Protein AF-0000000082295782 (afdb_homodimer)

Radius of gyration: 40.1 Å; Cα contacts (8 Å, |Δi|>4): 1514; chains: 2; bounding box: 96×143×100 Å

Nearest PDB structures (foldseek):
  4s3r-assembly1_A  TM=4.897E-01  e=2.626E+00  Escherichia coli K-12
  4s3p-assembly1_A  TM=4.923E-01  e=3.131E+00  Escherichia coli K-12
  4s3q-assembly3_C  TM=4.879E-01  e=3.733E+00  Escherichia coli K-12
  4s3r-assembly1_A  TM=4.902E-01  e=1.799E+00  Escherichia coli K-12
  4s3p-assembly1_A  TM=4.925E-01  e=2.552E+00  Escherichia coli K-12

Solvent-accessible surface area (backbone atoms only — not comparable to full-atom values): 52740 Å² total; per-residue (Å²): 124,74,78,68,57,62,66,62,57,57,64,55,46,53,59,52,50,59,63,52,52,60,60,57,61,63,62,61,68,67,61,72,77,64,66,89,62,81,69,81,80,72,87,70,80,73,87,67,82,68,77,83,81,80,67,80,74,74,78,71,78,79,86,84,76,91,74,81,82,59,70,74,50,49,59,54,44,51,56,48,46,50,52,50,48,51,52,50,50,48,52,49,51,50,50,51,48,49,49,50,50,50,47,50,50,48,50,51,51,49,49,47,25,49,51,48,41,52,52,50,45,54,53,48,47,50,39,45,49,41,38,33,8,48,40,45,24,52,30,50,27,40,49,43,45,51,51,47,53,48,45,49,49,33,48,74,67,68,48,54,81,55,65,69,80,64,79,65,36,32,64,53,43,51,46,41,27,35,62,41,54,37,66,31,43,33,41,25,31,27,38,63,46,65,69,57,42,50,46,40,49,71,44,50,47,70,75,45,48,69,45,35,41,53,17,43,54,47,46,59,66,35,85,77,55,54,30,66,58,80,67,73,80,71,69,88,63,90,71,48,61,53,67,53,65,90,78,58,69,64,65,61,33,36,27,30,47,52,40,42,23,26,64,57,70,53,65,74,97,43,71,53,36,36,28,37,46,46,71,34,86,67,48,12,64,39,49,51,47,18,60,68,62,55,22,24,27,48,35,58,60,53,52,50,72,43,88,90,38,86,62,26,59,58,50,20,50,52,45,30,54,55,34,46,43,54,30,34,93,87,47,70,40,76,52,58,30,31,36,41,32,38,55,38,41,28,27,63,90,40,71,72,40,63,50,70,55,83,54,59,50,90,49,34,43,64,41,30,32,41,37,34,28,32,47,62,65,68,42,50,58,63,46,41,58,82,88,45,46,31,38,30,38,31,41,35,33,73,76,75,45,38,29,21,34,37,36,45,13,54,43,68,41,82,74,44,78,34,79,74,70,56,72,89,37,59,88,69,46,45,75,46,46,52,61,55,28,44,70,57,30,83,85,64,61,44,41,72,53,56,56,61,44,67,82,52,52,36,44,34,41,32,37,30,65,33,71,63,32,48,55,73,45,43,78,81,69,78,78,66,80,118,124,74,80,65,59,61,64,59,57,56,64,53,45,55,57,48,48,60,59,50,54,57,53,56,60,55,59,61,65,63,62,67,75,63,64,77,85,75,77,70,75,82,75,86,79,89,74,88,68,86,84,81,87,88,74,87,70,87,70,85,88,82,86,88,80,90,75,78,82,61,69,74,51,50,61,55,45,53,54,47,48,50,52,49,50,50,52,49,50,49,50,48,52,50,48,52,48,48,49,50,49,50,48,52,48,48,51,51,50,50,50,49,25,48,51,49,41,52,51,52,47,55,54,49,46,52,37,44,51,39,39,33,8,49,40,46,25,53,29,50,26,40,50,42,45,52,50,47,53,48,47,49,49,34,54,74,66,67,47,54,81,55,66,67,77,64,79,67,36,30,63,55,43,51,45,38,27,36,64,41,54,38,65,31,42,34,42,25,31,31,35,59,43,66,69,57,42,49,45,39,50,70,44,50,46,71,73,46,49,69,44,34,41,54,17,42,55,47,46,58,67,36,87,77,54,55,28,63,60,81,66,73,80,72,69,87,62,91,72,47,60,51,70,51,72,89,79,56,74,62,58,68,29,36,25,33,46,55,42,40,23,27,63,55,68,56,62,71,98,47,66,57,34,38,28,42,45,47,72,33,86,66,47,11,64,38,50,50,46,19,59,65,61,52,21,24,28,48,35,58,60,53,53,50,71,42,88,91,38,86,63,25,59,58,50,20,49,53,45,31,53,54,35,45,44,55,31,32,92,85,46,70,38,76,54,58,29,32,35,42,32,37,54,39,35,24,30,63,89,40,72,76,39,66,46,72,54,82,52,59,49,93,49,36,42,62,41,29,32,41,37,35,28,32,47,62,64,67,42,48,60,62,44,41,57,82,88,46,46,32,37,30,40,32,42,35,32,75,77,76,47,38,28,22,34,38,36,46,13,54,44,68,42,82,73,44,78,34,79,74,70,58,73,91,38,59,86,69,46,46,75,47,47,52,60,54,28,45,70,53,42,79,83,63,61,43,40,76,54,53,56,63,43,69,82,54,52,36,43,34,40,34,37,31,63,34,69,64,31,46,55,75,44,40,78,81,69,77,78,66,80,120

Foldseek 3Di:
DPVVPPVVVVVVVVVVVVVVVVVVVVVPPVPDVPDDPPPDDDCPDDDPPPDDDDDPPPDPDDDDDDDDPPDVVVVVVVVVVVVVVVVVVVVVVVVVVVVVVLVVCCVVLQVVLVVVLQVVQVVLVVLQLLLLLVLLLFLLLLVLVLLVQQLVQCLVVVPAPPLGDDPPLLVSQLVSCLRSVFLKKFKWFADADDVVVCCCQPPSLVVQVQLLQVLLVCQLVRPSFQFANPDDGDDDDPGLDAPPDPPPDRRGFTFTRLSNMPNNDAQPPDRNRGHRCLPPPQCNVQVVCCQQQVFKEKTFFQQDADPVDPCSPVRNVSQLVVQRRRHHPPDDSNAGKMKIKHFFKAFQVHRSDTDQADDDSVGIGGGMIIITMDGPVSSRAQRAAAPQFFKKKWKAWPVGWIFIWTDHHRDIGTPGTDDDADVVFVVSKDKDWSQVSNPPHPPDRSHRGGGYDCPPRTMMMMMTGHPVSSCVSRPPDSPPPD/DPVVPPVVVVVVVVVVVVVVVVVVVVVVVPPDVPDDDDPPPDDDDDDDDDDDDDDDPPDDDDDDDDPDDPPVVVVVVVVVVVVVVVVVVVVVVVVVVVVVVLVVVVVVLQVVLVVVLQVVQVVLVVLQLLLLLVLVLFLLLLVLVLLVQQQVQCLVVVPAPPLGDDPPLLVSQLVSCLRSVFLKKFKWFWDADDVVVCCCQPPSLVVQVQLLQVLLVCQLVRPSFQFANPDDGDDPPVHLDAPDDPPPDRGTFTFTRLSNMPNNDALPPDRRRGHRCLPPPQCNVQVVCCQQAVFWEKTFFFQDADPVDPCSPVRNVSQLVVQRRRHHPPDDSNAGKMKTKHFWKAFPVHRSRTDQADDDSVGIGGGMIIITMDGPVSSRAQRAAAPQFFKKKWKAWPVGWIFIWTDHHRDIGTPGTDDDADVVFVVSKDKDWSQVSNCPHPVDRSHRGGGYDCPPRTMMMMMTGHPVSSCVSRPPDSPPPD

Structure (mmCIF, N/CA/C/O backbone):
data_AF-0000000082295782-model_v1
#
loop_
_entity.id
_entity.type
_entity.pdbx_description
1 polymer 'Uncharacterized protein'
#
loop_
_atom_site.group_PDB
_atom_site.id
_atom_site.type_symbol
_atom_site.label_atom_id
_atom_site.label_alt_id
_atom_site.label_comp_id
_atom_site.label_asym_id
_atom_site.label_entity_id
_atom_site.label_seq_id
_atom_site.pdbx_PDB_ins_code
_atom_site.Cartn_x
_atom_site.Cartn_y
_atom_site.Cartn_z
_atom_site.occupancy
_atom_site.B_iso_or_equiv
_atom_site.auth_seq_id
_atom_site.auth_comp_id
_atom_site.auth_asym_id
_atom_site.auth_atom_id
_atom_site.pdbx_PDB_model_num
ATOM 1 N N . MET A 1 1 ? 48.438 -22.516 -25.172 1 24 1 MET A N 1
ATOM 2 C CA . MET A 1 1 ? 48.938 -21.641 -24.125 1 24 1 MET A CA 1
ATOM 3 C C . MET A 1 1 ? 49.219 -20.234 -24.688 1 24 1 MET A C 1
ATOM 5 O O . MET A 1 1 ? 48.875 -19.234 -24.031 1 24 1 MET A O 1
ATOM 9 N N . ALA A 1 2 ? 50.062 -20.156 -25.828 1 27.47 2 ALA A N 1
ATOM 10 C CA . ALA A 1 2 ? 50.75 -18.969 -26.312 1 27.47 2 ALA A CA 1
ATOM 11 C C . ALA A 1 2 ? 49.812 -18.062 -27.078 1 27.47 2 ALA A C 1
ATOM 13 O O . ALA A 1 2 ? 49.906 -16.828 -26.984 1 27.47 2 ALA A O 1
ATOM 14 N N . LEU A 1 3 ? 49.062 -18.703 -28.016 1 30.11 3 LEU A N 1
ATOM 15 C CA . LEU A 1 3 ? 48.281 -17.875 -28.938 1 30.11 3 LEU A CA 1
ATOM 16 C C . LEU A 1 3 ? 47.062 -17.25 -28.234 1 30.11 3 LEU A C 1
ATOM 18 O O . LEU A 1 3 ? 46.312 -16.5 -28.859 1 30.11 3 LEU A O 1
ATOM 22 N N . GLN A 1 4 ? 46.719 -17.906 -27.062 1 26.58 4 GLN A N 1
ATOM 23 C CA . GLN A 1 4 ? 45.531 -17.531 -26.281 1 26.58 4 GLN A CA 1
ATOM 24 C C . GLN A 1 4 ? 45.75 -16.156 -25.625 1 26.58 4 GLN A C 1
ATOM 26 O O . GLN A 1 4 ? 44.812 -15.602 -25.047 1 26.58 4 GLN A O 1
ATOM 31 N N . ASN A 1 5 ? 47.031 -15.703 -25.578 1 29.39 5 ASN A N 1
ATOM 32 C CA . ASN A 1 5 ? 47.406 -14.461 -24.891 1 29.39 5 ASN A CA 1
ATOM 33 C C . ASN A 1 5 ? 46.938 -13.234 -25.672 1 29.39 5 ASN A C 1
ATOM 35 O O . ASN A 1 5 ? 46.844 -12.133 -25.109 1 29.39 5 ASN A O 1
ATOM 39 N N . GLN A 1 6 ? 47.031 -13.266 -27.031 1 29.08 6 GLN A N 1
ATOM 40 C CA . GLN A 1 6 ? 46.969 -12.031 -27.797 1 29.08 6 GLN A CA 1
ATOM 41 C C . GLN A 1 6 ? 45.531 -11.508 -27.875 1 29.08 6 GLN A C 1
ATOM 43 O O . GLN A 1 6 ? 45.312 -10.305 -28.047 1 29.08 6 GLN A O 1
ATOM 48 N N . GLU A 1 7 ? 44.562 -12.484 -28.031 1 29.3 7 GLU A N 1
ATOM 49 C CA . GLU A 1 7 ? 43.219 -12.023 -28.312 1 29.3 7 GLU A CA 1
ATOM 50 C C . GLU A 1 7 ? 42.594 -11.406 -27.062 1 29.3 7 GLU A C 1
ATOM 52 O O . GLU A 1 7 ? 41.531 -10.758 -27.156 1 29.3 7 GLU A O 1
ATOM 57 N N . ASN A 1 8 ? 43.031 -11.773 -25.828 1 30.12 8 ASN A N 1
ATOM 58 C CA . ASN A 1 8 ? 42.5 -11.195 -24.594 1 30.12 8 ASN A CA 1
ATOM 59 C C . ASN A 1 8 ? 42.812 -9.703 -24.5 1 30.12 8 ASN A C 1
ATOM 61 O O . ASN A 1 8 ? 42.312 -9.016 -23.609 1 30.12 8 ASN A O 1
ATOM 65 N N . GLU A 1 9 ? 43.875 -9.211 -25.172 1 29.61 9 GLU A N 1
ATOM 66 C CA . GLU A 1 9 ? 44.281 -7.809 -25.062 1 29.61 9 GLU A CA 1
ATOM 67 C C . GLU A 1 9 ? 43.312 -6.898 -25.797 1 29.61 9 GLU A C 1
ATOM 69 O O . GLU A 1 9 ? 43.219 -5.707 -25.5 1 29.61 9 GLU A O 1
ATOM 74 N N . LYS A 1 10 ? 42.781 -7.422 -26.953 1 34.72 10 LYS A N 1
ATOM 75 C CA . LYS A 1 10 ? 42 -6.508 -27.766 1 34.72 10 LYS A CA 1
ATOM 76 C C . LYS A 1 10 ? 40.656 -6.199 -27.109 1 34.72 10 LYS A C 1
ATOM 78 O O . LYS A 1 10 ? 40.125 -5.102 -27.266 1 34.72 10 LYS A O 1
ATOM 83 N N . ASN A 1 11 ? 40.094 -7.23 -26.516 1 29.11 11 ASN A N 1
ATOM 84 C CA . ASN A 1 11 ? 38.75 -7.039 -25.969 1 29.11 11 ASN A CA 1
ATOM 85 C C . ASN A 1 11 ? 38.781 -6.16 -24.719 1 29.11 11 ASN A C 1
ATOM 87 O O . ASN A 1 11 ? 37.75 -5.637 -24.297 1 29.11 11 ASN A O 1
ATOM 91 N N . ASP A 1 12 ? 39.906 -6.129 -23.984 1 30.45 12 ASP A N 1
ATOM 92 C CA . ASP A 1 12 ? 40.062 -5.148 -22.906 1 30.45 12 ASP A CA 1
ATOM 93 C C . ASP A 1 12 ? 40.062 -3.725 -23.469 1 30.45 12 ASP A C 1
ATOM 95 O O . ASP A 1 12 ? 39.531 -2.807 -22.828 1 30.45 12 ASP A O 1
ATOM 99 N N . SER A 1 13 ? 40.531 -3.504 -24.688 1 31.98 13 SER A N 1
ATOM 100 C CA . SER A 1 13 ? 40.688 -2.162 -25.234 1 31.98 13 SER A CA 1
ATOM 101 C C . SER A 1 13 ? 39.344 -1.554 -25.609 1 31.98 13 SER A C 1
ATOM 103 O O . SER A 1 13 ? 39.156 -0.336 -25.531 1 31.98 13 SER A O 1
ATOM 105 N N . ALA A 1 14 ? 38.5 -2.4 -26.109 1 30.72 14 ALA A N 1
ATOM 106 C CA . ALA A 1 14 ? 37.281 -1.793 -26.609 1 30.72 14 ALA A CA 1
ATOM 107 C C . ALA A 1 14 ? 36.406 -1.282 -25.469 1 30.72 14 ALA A C 1
ATOM 109 O O . ALA A 1 14 ? 35.719 -0.272 -25.609 1 30.72 14 ALA A O 1
ATOM 110 N N . ILE A 1 15 ? 36.375 -1.991 -24.406 1 30.5 15 ILE A N 1
ATOM 111 C CA . ILE A 1 15 ? 35.594 -1.52 -23.266 1 30.5 15 ILE A CA 1
ATOM 112 C C . ILE A 1 15 ? 36.25 -0.268 -22.688 1 30.5 15 ILE A C 1
ATOM 114 O O . ILE A 1 15 ? 35.562 0.691 -22.344 1 30.5 15 ILE A O 1
ATOM 118 N N . LEU A 1 16 ? 37.625 -0.17 -22.703 1 30.72 16 LEU A N 1
ATOM 119 C CA . LEU A 1 16 ? 38.312 1.038 -22.234 1 30.72 16 LEU A CA 1
ATOM 120 C C . LEU A 1 16 ? 38.031 2.203 -23.188 1 30.72 16 LEU A C 1
ATOM 122 O O . LEU A 1 16 ? 37.844 3.338 -22.734 1 30.72 16 LEU A O 1
ATOM 126 N N . ASP A 1 17 ? 37.938 1.951 -24.438 1 32.69 17 ASP A N 1
ATOM 127 C CA . ASP A 1 17 ? 37.719 3.02 -25.406 1 32.69 17 ASP A CA 1
ATOM 128 C C . ASP A 1 17 ? 36.344 3.625 -25.266 1 32.69 17 ASP A C 1
ATOM 130 O O . ASP A 1 17 ? 36.156 4.84 -25.375 1 32.69 17 ASP A O 1
ATOM 134 N N . ALA A 1 18 ? 35.344 2.75 -25.031 1 31.64 18 ALA A N 1
ATOM 135 C CA . ALA A 1 18 ? 34 3.316 -24.906 1 31.64 18 ALA A CA 1
ATOM 136 C C . ALA A 1 18 ? 33.875 4.125 -23.625 1 31.64 18 ALA A C 1
ATOM 138 O O . ALA A 1 18 ? 33.156 5.129 -23.594 1 31.64 18 ALA A O 1
ATOM 139 N N . MET A 1 19 ? 34.469 3.773 -22.516 1 31.17 19 MET A N 1
ATOM 140 C CA . MET A 1 19 ? 34.5 4.547 -21.281 1 31.17 19 MET A CA 1
ATOM 141 C C . MET A 1 19 ? 35.219 5.875 -21.484 1 31.17 19 MET A C 1
ATOM 143 O O . MET A 1 19 ? 34.938 6.863 -20.812 1 31.17 19 MET A O 1
ATOM 147 N N . MET A 1 20 ? 36.281 5.938 -22.344 1 30.52 20 MET A N 1
ATOM 148 C CA . MET A 1 20 ? 37.031 7.172 -22.562 1 30.52 20 MET A CA 1
ATOM 149 C C . MET A 1 20 ? 36.219 8.18 -23.359 1 30.52 20 MET A C 1
ATOM 151 O O . MET A 1 20 ? 36.5 9.375 -23.344 1 30.52 20 MET A O 1
ATOM 155 N N . LYS A 1 21 ? 35.344 7.746 -24.297 1 32.56 21 LYS A N 1
ATOM 156 C CA . LYS A 1 21 ? 34.719 8.75 -25.141 1 32.56 21 LYS A CA 1
ATOM 157 C C . LYS A 1 21 ? 33.719 9.594 -24.359 1 32.56 21 LYS A C 1
ATOM 159 O O . LYS A 1 21 ? 33.438 10.734 -24.719 1 32.56 21 LYS A O 1
ATOM 164 N N . VAL A 1 22 ? 33.031 9.023 -23.391 1 29.41 22 VAL A N 1
ATOM 165 C CA . VAL A 1 22 ? 32.031 9.867 -22.703 1 29.41 22 VAL A CA 1
ATOM 166 C C . VAL A 1 22 ? 32.781 10.938 -21.891 1 29.41 22 VAL A C 1
ATOM 168 O O . VAL A 1 22 ? 32.25 12.039 -21.703 1 29.41 22 VAL A O 1
ATOM 171 N N . ASP A 1 23 ? 34.062 10.727 -21.438 1 28.14 23 ASP A N 1
ATOM 172 C CA . ASP A 1 23 ? 34.75 11.805 -20.734 1 28.14 23 ASP A CA 1
ATOM 173 C C . ASP A 1 23 ? 34.938 13.016 -21.641 1 28.14 23 ASP A C 1
ATOM 175 O O . ASP A 1 23 ? 34.906 14.156 -21.188 1 28.14 23 ASP A O 1
ATOM 179 N N . GLN A 1 24 ? 35.188 12.742 -22.969 1 29.34 24 GLN A N 1
ATOM 180 C CA . GLN A 1 24 ? 35.469 13.914 -23.781 1 29.34 24 GLN A CA 1
ATOM 181 C C . GLN A 1 24 ? 34.25 14.812 -23.922 1 29.34 24 GLN A C 1
ATOM 183 O O . GLN A 1 24 ? 34.344 16.047 -23.906 1 29.34 24 GLN A O 1
ATOM 188 N N . GLU A 1 25 ? 33.094 14.227 -24.188 1 28.47 25 GLU A N 1
ATOM 189 C CA . GLU A 1 25 ? 32 15.125 -24.547 1 28.47 25 GLU A CA 1
ATOM 190 C C . GLU A 1 25 ? 31.547 15.938 -23.344 1 28.47 25 GLU A C 1
ATOM 192 O O . GLU A 1 25 ? 30.891 16.969 -23.5 1 28.47 25 GLU A O 1
ATOM 197 N N . LEU A 1 26 ? 31.656 15.383 -22.156 1 25.3 26 LEU A N 1
ATOM 198 C CA . LEU A 1 26 ? 31.156 16.172 -21.047 1 25.3 26 LEU A CA 1
ATOM 199 C C . LEU A 1 26 ? 32 17.406 -20.812 1 25.3 26 LEU A C 1
ATOM 201 O O . LEU A 1 26 ? 31.625 18.312 -20.062 1 25.3 26 LEU A O 1
ATOM 205 N N . GLU A 1 27 ? 33.375 17.375 -21.25 1 25.16 27 GLU A N 1
ATOM 206 C CA . GLU A 1 27 ? 34.156 18.594 -21 1 25.16 27 GLU A CA 1
ATOM 207 C C . GLU A 1 27 ? 33.562 19.781 -21.734 1 25.16 27 GLU A C 1
ATOM 209 O O . GLU A 1 27 ? 33.75 20.938 -21.328 1 25.16 27 GLU A O 1
ATOM 214 N N . ASP A 1 28 ? 33 19.5 -22.922 1 25.33 28 ASP A N 1
ATOM 215 C CA . ASP A 1 28 ? 32.719 20.672 -23.75 1 25.33 28 ASP A CA 1
ATOM 216 C C . ASP A 1 28 ? 31.641 21.547 -23.125 1 25.33 28 ASP A C 1
ATOM 218 O O . ASP A 1 28 ? 31.594 22.766 -23.359 1 25.33 28 ASP A O 1
ATOM 222 N N . GLN A 1 29 ? 30.578 20.875 -22.625 1 22.88 29 GLN A N 1
ATOM 223 C CA . GLN A 1 29 ? 29.453 21.781 -22.453 1 22.88 29 GLN A CA 1
ATOM 224 C C . GLN A 1 29 ? 29.656 22.672 -21.219 1 22.88 29 GLN A C 1
ATOM 226 O O . GLN A 1 29 ? 28.766 23.453 -20.875 1 22.88 29 GLN A O 1
ATOM 231 N N . GLN A 1 30 ? 30.656 22.359 -20.375 1 21.2 30 GLN A N 1
ATOM 232 C CA . GLN A 1 30 ? 30.609 23.203 -19.172 1 21.2 30 GLN A CA 1
ATOM 233 C C . GLN A 1 30 ? 30.75 24.672 -19.531 1 21.2 30 GLN A C 1
ATOM 235 O O . GLN A 1 30 ? 30.469 25.547 -18.703 1 21.2 30 GLN A O 1
ATOM 240 N N . ALA A 1 31 ? 31.453 24.969 -20.781 1 22.17 31 ALA A N 1
ATOM 241 C CA . ALA A 1 31 ? 32.062 26.297 -20.781 1 22.17 31 ALA A CA 1
ATOM 242 C C . ALA A 1 31 ? 31 27.391 -20.75 1 22.17 31 ALA A C 1
ATOM 244 O O . ALA A 1 31 ? 31.281 28.516 -20.328 1 22.17 31 ALA A O 1
ATOM 245 N N . SER A 1 32 ? 29.875 27.188 -21.516 1 21.42 32 SER A N 1
ATOM 246 C CA . SER A 1 32 ? 29.438 28.469 -22.078 1 21.42 32 SER A CA 1
ATOM 247 C C . SER A 1 32 ? 28.75 29.328 -21.016 1 21.42 32 SER A C 1
ATOM 249 O O . SER A 1 32 ? 28.062 30.297 -21.344 1 21.42 32 SER A O 1
ATOM 251 N N . VAL A 1 33 ? 28.359 28.75 -19.891 1 21.34 33 VAL A N 1
ATOM 252 C CA . VAL A 1 33 ? 27.391 29.625 -19.234 1 21.34 33 VAL A CA 1
ATOM 253 C C . VAL A 1 33 ? 28.078 30.875 -18.703 1 21.34 33 VAL A C 1
ATOM 255 O O . VAL A 1 33 ? 27.594 31.516 -17.781 1 21.34 33 VAL A O 1
ATOM 258 N N . ASN A 1 34 ? 29.391 31.141 -19.094 1 18.08 34 ASN A N 1
ATOM 259 C CA . ASN A 1 34 ? 30.047 32.125 -18.234 1 18.08 34 ASN A CA 1
ATOM 260 C C . ASN A 1 34 ? 29.344 33.469 -18.312 1 18.08 34 ASN A C 1
ATOM 262 O O . ASN A 1 34 ? 29.75 34.406 -17.641 1 18.08 34 ASN A O 1
ATOM 266 N N . SER A 1 35 ? 28.641 33.812 -19.5 1 17.45 35 SER A N 1
ATOM 267 C CA . SER A 1 35 ? 29.094 35.156 -19.828 1 17.45 35 SER A CA 1
ATOM 268 C C . SER A 1 35 ? 28.672 36.156 -18.766 1 17.45 35 SER A C 1
ATOM 270 O O . SER A 1 35 ? 29.453 37.031 -18.375 1 17.45 35 SER A O 1
ATOM 272 N N . ASN A 1 36 ? 27.312 36.531 -18.688 1 17.73 36 ASN A N 1
ATOM 273 C CA . ASN A 1 36 ? 27.016 37.938 -18.766 1 17.73 36 ASN A CA 1
ATOM 274 C C . ASN A 1 36 ? 27.172 38.625 -17.422 1 17.73 36 ASN A C 1
ATOM 276 O O . ASN A 1 36 ? 26.344 38.438 -16.516 1 17.73 36 ASN A O 1
ATOM 280 N N . SER A 1 37 ? 28.328 38.688 -16.891 1 17.84 37 SER A N 1
ATOM 281 C CA . SER A 1 37 ? 28.703 39.312 -15.609 1 17.84 37 SER A CA 1
ATOM 282 C C . SER A 1 37 ? 28.359 40.781 -15.586 1 17.84 37 SER A C 1
ATOM 284 O O . SER A 1 37 ? 28.734 41.5 -14.648 1 17.84 37 SER A O 1
ATOM 286 N N . ASP A 1 38 ? 27.672 41.438 -16.625 1 17.25 38 ASP A N 1
ATOM 287 C CA . ASP A 1 38 ? 28.094 42.844 -16.625 1 17.25 38 ASP A CA 1
ATOM 288 C C . ASP A 1 38 ? 27.641 43.531 -15.344 1 17.25 38 ASP A C 1
ATOM 290 O O . ASP A 1 38 ? 26.453 43.812 -15.156 1 17.25 38 ASP A O 1
ATOM 294 N N . ARG A 1 39 ? 28.016 43.125 -14.203 1 18.73 39 ARG A N 1
ATOM 295 C CA . ARG A 1 39 ? 27.688 43.906 -13.016 1 18.73 39 ARG A CA 1
ATOM 296 C C . ARG A 1 39 ? 28.172 45.344 -13.148 1 18.73 39 ARG A C 1
ATOM 298 O O . ARG A 1 39 ? 29.375 45.594 -13.203 1 18.73 39 ARG A O 1
ATOM 305 N N . GLU A 1 40 ? 27.516 46.125 -14.078 1 17.27 40 GLU A N 1
ATOM 306 C CA . GLU A 1 40 ? 27.938 47.531 -14.141 1 17.27 40 GLU A CA 1
ATOM 307 C C . GLU A 1 40 ? 28.188 48.094 -12.742 1 17.27 40 GLU A C 1
ATOM 309 O O . GLU A 1 40 ? 27.469 47.75 -11.797 1 17.27 40 GLU A O 1
ATOM 314 N N . ALA A 1 41 ? 29.297 48.75 -12.68 1 17.02 41 ALA A N 1
ATOM 315 C CA . ALA A 1 41 ? 30.234 49.438 -11.797 1 17.02 41 ALA A CA 1
ATOM 316 C C . ALA A 1 41 ? 29.531 50.469 -10.945 1 17.02 41 ALA A C 1
ATOM 318 O O . ALA A 1 41 ? 28.406 50.875 -11.242 1 17.02 41 ALA A O 1
ATOM 319 N N . TYR A 1 42 ? 30.391 51.188 -10.188 1 16.7 42 TYR A N 1
ATOM 320 C CA . TYR A 1 42 ? 30.797 51.719 -8.898 1 16.7 42 TYR A CA 1
ATOM 321 C C . TYR A 1 42 ? 30.406 53.188 -8.773 1 16.7 42 TYR A C 1
ATOM 323 O O . TYR A 1 42 ? 30.344 53.719 -7.664 1 16.7 42 TYR A O 1
ATOM 331 N N . SER A 1 43 ? 30.016 53.938 -9.852 1 15.89 43 SER A N 1
ATOM 332 C CA . SER A 1 43 ? 30.688 55.219 -9.719 1 15.89 43 SER A CA 1
ATOM 333 C C . SER A 1 43 ? 30.156 56 -8.531 1 15.89 43 SER A C 1
ATOM 335 O O . SER A 1 43 ? 28.953 56.281 -8.453 1 15.89 43 SER A O 1
ATOM 337 N N . SER A 1 44 ? 30.812 55.969 -7.414 1 18.25 44 SER A N 1
ATOM 338 C CA . SER A 1 44 ? 30.703 56.625 -6.113 1 18.25 44 SER A CA 1
ATOM 339 C C . SER A 1 44 ? 30.859 58.125 -6.242 1 18.25 44 SER A C 1
ATOM 341 O O . SER A 1 44 ? 30.875 58.844 -5.238 1 18.25 44 SER A O 1
ATOM 343 N N . SER A 1 45 ? 31.094 58.625 -7.426 1 15.92 45 SER A N 1
ATOM 344 C CA . SER A 1 45 ? 31.953 59.812 -7.199 1 15.92 45 SER A CA 1
ATOM 345 C C . SER A 1 45 ? 31.312 60.75 -6.203 1 15.92 45 SER A C 1
ATOM 347 O O . SER A 1 45 ? 30.094 60.719 -5.965 1 15.92 45 SER A O 1
ATOM 349 N N . HIS A 1 46 ? 32.125 61.906 -5.973 1 16.5 46 HIS A N 1
ATOM 350 C CA . HIS A 1 46 ? 32.719 62.844 -5.031 1 16.5 46 HIS A CA 1
ATOM 351 C C . HIS A 1 46 ? 31.812 64.062 -4.789 1 16.5 46 HIS A C 1
ATOM 353 O O . HIS A 1 46 ? 31.859 64.688 -3.719 1 16.5 46 HIS A O 1
ATOM 359 N N . ASP A 1 47 ? 31.016 64.562 -5.785 1 16.19 47 ASP A N 1
ATOM 360 C CA . ASP A 1 47 ? 31.328 65.938 -5.863 1 16.19 47 ASP A CA 1
ATOM 361 C C . ASP A 1 47 ? 30.734 66.688 -4.68 1 16.19 47 ASP A C 1
ATOM 363 O O . ASP A 1 47 ? 29.531 66.625 -4.422 1 16.19 47 ASP A O 1
ATOM 367 N N . THR A 1 48 ? 31.578 67.125 -3.764 1 18.39 48 THR A N 1
ATOM 368 C CA . THR A 1 48 ? 31.562 67.875 -2.488 1 18.39 48 THR A CA 1
ATOM 369 C C . THR A 1 48 ? 31 69.25 -2.66 1 18.39 48 THR A C 1
ATOM 371 O O . THR A 1 48 ? 30.938 70.062 -1.698 1 18.39 48 THR A O 1
ATOM 374 N N . GLY A 1 49 ? 30.594 69.688 -3.941 1 16.14 49 GLY A N 1
ATOM 375 C CA . GLY A 1 49 ? 30.875 71.125 -3.967 1 16.14 49 GLY A CA 1
ATOM 376 C C . GLY A 1 49 ? 30.109 71.875 -2.9 1 16.14 49 GLY A C 1
ATOM 377 O O . GLY A 1 49 ? 28.922 71.688 -2.705 1 16.14 49 GLY A O 1
ATOM 378 N N . VAL A 1 50 ? 30.766 72.438 -1.922 1 18.3 50 VAL A N 1
ATOM 379 C CA . VAL A 1 50 ? 30.609 73.188 -0.692 1 18.3 50 VAL A CA 1
ATOM 380 C C . VAL A 1 50 ? 29.969 74.562 -1.007 1 18.3 50 VAL A C 1
ATOM 382 O O . VAL A 1 50 ? 29.438 75.188 -0.114 1 18.3 50 VAL A O 1
ATOM 385 N N . SER A 1 51 ? 29.734 74.875 -2.318 1 15.88 51 SER A N 1
ATOM 386 C CA . SER A 1 51 ? 30.156 76.312 -2.279 1 15.88 51 SER A CA 1
ATOM 387 C C . SER A 1 51 ? 29.312 77.125 -1.292 1 15.88 51 SER A C 1
ATOM 389 O O . SER A 1 51 ? 28.359 76.562 -0.71 1 15.88 51 SER A O 1
ATOM 391 N N . PRO A 1 52 ? 28.797 78.312 -1.842 1 17.53 52 PRO A N 1
ATOM 392 C CA . PRO A 1 52 ? 29.062 79.75 -1.57 1 17.53 52 PRO A CA 1
ATOM 393 C C . PRO A 1 52 ? 28.078 80.375 -0.578 1 17.53 52 PRO A C 1
ATOM 395 O O . PRO A 1 52 ? 27 79.812 -0.353 1 17.53 52 PRO A O 1
ATOM 398 N N . SER A 1 53 ? 28.453 81.5 0.075 1 18.8 53 SER A N 1
ATOM 399 C CA . SER A 1 53 ? 28.359 82.375 1.212 1 18.8 53 SER A CA 1
ATOM 400 C C . SER A 1 53 ? 27.125 83.25 1.115 1 18.8 53 SER A C 1
ATOM 402 O O . SER A 1 53 ? 26.938 84.188 1.937 1 18.8 53 SER A O 1
ATOM 404 N N . THR A 1 54 ? 26.141 82.938 0.214 1 18.7 54 THR A N 1
ATOM 405 C CA . THR A 1 54 ? 25.547 84.25 -0.199 1 18.7 54 THR A CA 1
ATOM 406 C C . THR A 1 54 ? 24.891 84.938 0.986 1 18.7 54 THR A C 1
ATOM 408 O O . THR A 1 54 ? 24.203 84.312 1.785 1 18.7 54 THR A O 1
ATOM 411 N N . GLU A 1 55 ? 25.125 86.25 1.043 1 18.95 55 GLU A N 1
ATOM 412 C CA . GLU A 1 55 ? 25.078 87.438 1.886 1 18.95 55 GLU A CA 1
ATOM 413 C C . GLU A 1 55 ? 23.641 87.875 2.189 1 18.95 55 GLU A C 1
ATOM 415 O O . GLU A 1 55 ? 23.406 88.812 2.936 1 18.95 55 GLU A O 1
ATOM 420 N N . ILE A 1 56 ? 22.766 86.938 2.443 1 18.89 56 ILE A N 1
ATOM 421 C CA . ILE A 1 56 ? 21.469 87.562 2.416 1 18.89 56 ILE A CA 1
ATOM 422 C C . ILE A 1 56 ? 21.422 88.688 3.441 1 18.89 56 ILE A C 1
ATOM 424 O O . ILE A 1 56 ? 21.703 88.5 4.621 1 18.89 56 ILE A O 1
ATOM 428 N N . SER A 1 57 ? 21.484 89.875 3.008 1 18.44 57 SER A N 1
ATOM 429 C CA . SER A 1 57 ? 21.547 91.25 3.557 1 18.44 57 SER A CA 1
ATOM 430 C C . SER A 1 57 ? 20.312 91.562 4.402 1 18.44 57 SER A C 1
ATOM 432 O O . SER A 1 57 ? 19.312 92.062 3.896 1 18.44 57 SER A O 1
ATOM 434 N N . ASN A 1 58 ? 19.734 90.562 4.992 1 18.33 58 ASN A N 1
ATOM 435 C CA . ASN A 1 58 ? 18.438 91.062 5.453 1 18.33 58 ASN A CA 1
ATOM 436 C C . ASN A 1 58 ? 18.594 92.25 6.387 1 18.33 58 ASN A C 1
ATOM 438 O O . ASN A 1 58 ? 19.391 92.25 7.32 1 18.33 58 ASN A O 1
ATOM 442 N N . SER A 1 59 ? 18.188 93.375 5.969 1 19 59 SER A N 1
ATOM 443 C CA . SER A 1 59 ? 18.109 94.75 6.531 1 19 59 SER A CA 1
ATOM 444 C C . SER A 1 59 ? 17.297 94.75 7.82 1 19 59 SER A C 1
ATOM 446 O O . SER A 1 59 ? 16.141 94.312 7.836 1 19 59 SER A O 1
ATOM 448 N N . ARG A 1 60 ? 17.922 94.75 8.977 1 21.77 60 ARG A N 1
ATOM 449 C CA . ARG A 1 60 ? 17.469 94.75 10.359 1 21.77 60 ARG A CA 1
ATOM 450 C C . ARG A 1 60 ? 16.75 96.062 10.703 1 21.77 60 ARG A C 1
ATOM 452 O O . ARG A 1 60 ? 16.562 96.375 11.883 1 21.77 60 ARG A O 1
ATOM 459 N N . GLY A 1 61 ? 15.961 96.625 9.812 1 17.34 61 GLY A N 1
ATOM 460 C CA . GLY A 1 61 ? 15.828 97.938 10.406 1 17.34 61 GLY A CA 1
ATOM 461 C C . GLY A 1 61 ? 15.305 97.875 11.828 1 17.34 61 GLY A C 1
ATOM 462 O O . GLY A 1 61 ? 14.922 96.812 12.328 1 17.34 61 GLY A O 1
ATOM 463 N N . THR A 1 62 ? 14.5 98.938 12.289 1 19.25 62 THR A N 1
ATOM 464 C CA . THR A 1 62 ? 14.547 100.062 13.266 1 19.25 62 THR A CA 1
ATOM 465 C C . THR A 1 62 ? 13.586 99.75 14.422 1 19.25 62 THR A C 1
ATOM 467 O O . THR A 1 62 ? 13.82 100.188 15.547 1 19.25 62 THR A O 1
ATOM 470 N N . GLY A 1 63 ? 12.453 98.938 14.367 1 20.66 63 GLY A N 1
ATOM 471 C CA . GLY A 1 63 ? 11.383 99.75 14.969 1 20.66 63 GLY A CA 1
ATOM 472 C C . GLY A 1 63 ? 11.445 99.75 16.484 1 20.66 63 GLY A C 1
ATOM 473 O O . GLY A 1 63 ? 12.07 98.938 17.109 1 20.66 63 GLY A O 1
ATOM 474 N N . ALA A 1 64 ? 10.859 100.938 17.141 1 23.52 64 ALA A N 1
ATOM 475 C CA . ALA A 1 64 ? 10.922 101.688 18.391 1 23.52 64 ALA A CA 1
ATOM 476 C C . ALA A 1 64 ? 10.258 100.938 19.531 1 23.52 64 ALA A C 1
ATOM 478 O O . ALA A 1 64 ? 10.867 100.688 20.578 1 23.52 64 ALA A O 1
ATOM 479 N N . GLY A 1 65 ? 8.891 101.188 19.828 1 20.59 65 GLY A N 1
ATOM 480 C CA . GLY A 1 65 ? 8.43 101.812 21.031 1 20.59 65 GLY A CA 1
ATOM 481 C C . GLY A 1 65 ? 8.008 100.875 22.125 1 20.59 65 GLY A C 1
ATOM 482 O O . GLY A 1 65 ? 7.762 101.312 23.266 1 20.59 65 GLY A O 1
ATOM 483 N N . GLN A 1 66 ? 7.508 99.688 21.938 1 24.67 66 GLN A N 1
ATOM 484 C CA . GLN A 1 66 ? 6.32 99.375 22.719 1 24.67 66 GLN A CA 1
ATOM 485 C C . GLN A 1 66 ? 6.688 98.938 24.141 1 24.67 66 GLN A C 1
ATOM 487 O O . GLN A 1 66 ? 7.391 97.938 24.359 1 24.67 66 GLN A O 1
ATOM 492 N N . ASP A 1 67 ? 6.535 99.875 25.109 1 23.38 67 ASP A N 1
ATOM 493 C CA . ASP A 1 67 ? 6.957 99.875 26.5 1 23.38 67 ASP A CA 1
ATOM 494 C C . ASP A 1 67 ? 6.25 98.812 27.312 1 23.38 67 ASP A C 1
ATOM 496 O O . ASP A 1 67 ? 6.883 98.125 28.094 1 23.38 67 ASP A O 1
ATOM 500 N N . ASP A 1 68 ? 4.926 99.062 27.766 1 27.84 68 ASP A N 1
ATOM 501 C CA . ASP A 1 68 ? 4.492 99.062 29.156 1 27.84 68 ASP A CA 1
ATOM 502 C C . ASP A 1 68 ? 4.035 97.688 29.594 1 27.84 68 ASP A C 1
ATOM 504 O O . ASP A 1 68 ? 3.529 97.5 30.703 1 27.84 68 ASP A O 1
ATOM 508 N N . ASP A 1 69 ? 3.5 96.75 28.766 1 29.98 69 ASP A N 1
ATOM 509 C CA . ASP A 1 69 ? 2.52 95.75 29.141 1 29.98 69 ASP A CA 1
ATOM 510 C C . ASP A 1 69 ? 3.182 94.562 29.906 1 29.98 69 ASP A C 1
ATOM 512 O O . ASP A 1 69 ? 3.404 93.5 29.359 1 29.98 69 ASP A O 1
ATOM 516 N N . SER A 1 70 ? 4.062 94.875 30.875 1 34.56 70 SER A N 1
ATOM 517 C CA . SER A 1 70 ? 4.938 93.812 31.344 1 34.56 70 SER A CA 1
ATOM 518 C C . SER A 1 70 ? 4.234 92.938 32.375 1 34.56 70 SER A C 1
ATOM 520 O O . SER A 1 70 ? 4.66 91.812 32.625 1 34.56 70 SER A O 1
ATOM 522 N N . GLY A 1 71 ? 3.336 93.562 33.125 1 39.06 71 GLY A N 1
ATOM 523 C CA . GLY A 1 71 ? 3.08 92.875 34.375 1 39.06 71 GLY A CA 1
ATOM 524 C C . GLY A 1 71 ? 2.188 91.625 34.188 1 39.06 71 GLY A C 1
ATOM 525 O O . GLY A 1 71 ? 2.262 90.688 34.969 1 39.06 71 GLY A O 1
ATOM 526 N N . THR A 1 72 ? 0.975 91.812 33.562 1 42.16 72 THR A N 1
ATOM 527 C CA . THR A 1 72 ? -0.027 90.812 33.375 1 42.16 72 THR A CA 1
ATOM 528 C C . THR A 1 72 ? 0.552 89.625 32.594 1 42.16 72 THR A C 1
ATOM 530 O O . THR A 1 72 ? -0.063 88.562 32.5 1 42.16 72 THR A O 1
ATOM 533 N N . MET A 1 73 ? 1.687 89.938 31.969 1 44.78 73 MET A N 1
ATOM 534 C CA . MET A 1 73 ? 2.223 88.938 31.078 1 44.78 73 MET A CA 1
ATOM 535 C C . MET A 1 73 ? 2.938 87.812 31.875 1 44.78 73 MET A C 1
ATOM 537 O O . MET A 1 73 ? 3.18 86.75 31.359 1 44.78 73 MET A O 1
ATOM 541 N N . SER A 1 74 ? 3.291 88.25 33.094 1 47.53 74 SER A N 1
ATOM 542 C CA . SER A 1 74 ? 4.129 87.25 33.812 1 47.53 74 SER A CA 1
ATOM 543 C C . SER A 1 74 ? 3.301 86.125 34.375 1 47.53 74 SER A C 1
ATOM 545 O O . SER A 1 74 ? 3.729 84.938 34.344 1 47.53 74 SER A O 1
ATOM 547 N N . ILE A 1 75 ? 2.166 86.438 35 1 52.41 75 ILE A N 1
ATOM 548 C CA . ILE A 1 75 ? 1.358 85.375 35.594 1 52.41 75 ILE A CA 1
ATOM 549 C C . ILE A 1 75 ? 0.775 84.5 34.531 1 52.41 75 ILE A C 1
ATOM 551 O O . ILE A 1 75 ? 0.749 83.25 34.656 1 52.41 75 ILE A O 1
ATOM 555 N N . ALA A 1 76 ? 0.329 85.062 33.469 1 53.59 76 ALA A N 1
ATOM 556 C CA . ALA A 1 76 ? -0.15 84.312 32.312 1 53.59 76 ALA A CA 1
ATOM 557 C C . ALA A 1 76 ? 0.955 83.438 31.75 1 53.59 76 ALA A C 1
ATOM 559 O O . ALA A 1 76 ? 0.698 82.312 31.312 1 53.59 76 ALA A O 1
ATOM 560 N N . HIS A 1 77 ? 2.168 83.938 32 1 58 77 HIS A N 1
ATOM 561 C CA . HIS A 1 77 ? 3.307 83.188 31.469 1 58 77 HIS A CA 1
ATOM 562 C C . HIS A 1 77 ? 3.623 82 32.344 1 58 77 HIS A C 1
ATOM 564 O O . HIS A 1 77 ? 3.979 80.938 31.812 1 58 77 HIS A O 1
ATOM 570 N N . THR A 1 78 ? 3.453 82.125 33.656 1 61.16 78 THR A N 1
ATOM 571 C CA . THR A 1 78 ? 3.746 81 34.531 1 61.16 78 THR A CA 1
ATOM 572 C C . THR A 1 78 ? 2.658 79.938 34.438 1 61.16 78 THR A C 1
ATOM 574 O O . THR A 1 78 ? 2.951 78.75 34.438 1 61.16 78 THR A O 1
ATOM 577 N N . GLU A 1 79 ? 1.385 80.375 34.406 1 57.41 79 GLU A N 1
ATOM 578 C CA . GLU A 1 79 ? 0.288 79.438 34.25 1 57.41 79 GLU A CA 1
ATOM 579 C C . GLU A 1 79 ? 0.356 78.75 32.875 1 57.41 79 GLU A C 1
ATOM 581 O O . GLU A 1 79 ? 0.127 77.562 32.781 1 57.41 79 GLU A O 1
ATOM 586 N N . ASN A 1 80 ? 0.776 79.562 31.938 1 58.5 80 ASN A N 1
ATOM 587 C CA . ASN A 1 80 ? 0.955 79 30.609 1 58.5 80 ASN A CA 1
ATOM 588 C C . ASN A 1 80 ? 2.127 78 30.578 1 58.5 80 ASN A C 1
ATOM 590 O O . ASN A 1 80 ? 2.055 76.938 29.922 1 58.5 80 ASN A O 1
ATOM 594 N N . LYS A 1 81 ? 3.16 78.25 31.375 1 61.69 81 LYS A N 1
ATOM 595 C CA . LYS A 1 81 ? 4.293 77.312 31.438 1 61.69 81 LYS A CA 1
ATOM 596 C C . LYS A 1 81 ? 3.91 76 32.156 1 61.69 81 LYS A C 1
ATOM 598 O O . LYS A 1 81 ? 4.324 74.938 31.766 1 61.69 81 LYS A O 1
ATOM 603 N N . ALA A 1 82 ? 3.082 76.25 33.219 1 63.53 82 ALA A N 1
ATOM 604 C CA . ALA A 1 82 ? 2.635 75.062 33.938 1 63.53 82 ALA A CA 1
ATOM 605 C C . ALA A 1 82 ? 1.737 74.188 33.062 1 63.53 82 ALA A C 1
ATOM 607 O O . ALA A 1 82 ? 1.867 72.938 33.031 1 63.53 82 ALA A O 1
ATOM 608 N N . VAL A 1 83 ? 0.896 74.812 32.344 1 63.16 83 VAL A N 1
ATOM 609 C CA . VAL A 1 83 ? 0.026 74.125 31.422 1 63.16 83 VAL A CA 1
ATOM 610 C C . VAL A 1 83 ? 0.862 73.438 30.328 1 63.16 83 VAL A C 1
ATOM 612 O O . VAL A 1 83 ? 0.623 72.312 29.938 1 63.16 83 VAL A O 1
ATOM 615 N N . LEU A 1 84 ? 1.88 74.125 29.844 1 65.62 84 LEU A N 1
ATOM 616 C CA . LEU A 1 84 ? 2.775 73.625 28.828 1 65.62 84 LEU A CA 1
ATOM 617 C C . LEU A 1 84 ? 3.58 72.438 29.391 1 65.62 84 LEU A C 1
ATOM 619 O O . LEU A 1 84 ? 3.764 71.438 28.719 1 65.62 84 LEU A O 1
ATOM 623 N N . LEU A 1 85 ? 3.982 72.562 30.625 1 67.75 85 LEU A N 1
ATOM 624 C CA . LEU A 1 85 ? 4.723 71.438 31.266 1 67.75 85 LEU A CA 1
ATOM 625 C C . LEU A 1 85 ? 3.832 70.25 31.453 1 67.75 85 LEU A C 1
ATOM 627 O O . LEU A 1 85 ? 4.262 69.125 31.219 1 67.75 85 LEU A O 1
ATOM 631 N N . TRP A 1 86 ? 2.604 70.438 31.812 1 66.81 86 TRP A N 1
ATOM 632 C CA . TRP A 1 86 ? 1.668 69.375 32 1 66.81 86 TRP A CA 1
ATOM 633 C C . TRP A 1 86 ? 1.346 68.688 30.672 1 66.81 86 TRP A C 1
ATOM 635 O O . TRP A 1 86 ? 1.232 67.438 30.594 1 66.81 86 TRP A O 1
ATOM 645 N N . LYS A 1 87 ? 1.259 69.438 29.625 1 63.09 87 LYS A N 1
ATOM 646 C CA . LYS A 1 87 ? 1.063 68.875 28.281 1 63.09 87 LYS A CA 1
ATOM 647 C C . LYS A 1 87 ? 2.266 68.062 27.844 1 63.09 87 LYS A C 1
ATOM 649 O O . LYS A 1 87 ? 2.105 66.938 27.297 1 63.09 87 LYS A O 1
ATOM 654 N N . LEU A 1 88 ? 3.441 68.562 28.25 1 68.69 88 LEU A N 1
ATOM 655 C CA . LEU A 1 88 ? 4.652 67.875 27.891 1 68.69 88 LEU A CA 1
ATOM 656 C C . LEU A 1 88 ? 4.75 66.562 28.672 1 68.69 88 LEU A C 1
ATOM 658 O O . LEU A 1 88 ? 5.09 65.5 28.109 1 68.69 88 LEU A O 1
ATOM 662 N N . VAL A 1 89 ? 4.43 66.625 29.938 1 66.56 89 VAL A N 1
ATOM 663 C CA . VAL A 1 89 ? 4.461 65.375 30.766 1 66.56 89 VAL A CA 1
ATOM 664 C C . VAL A 1 89 ? 3.408 64.438 30.281 1 66.56 89 VAL A C 1
ATOM 666 O O . VAL A 1 89 ? 3.672 63.219 30.188 1 66.56 89 VAL A O 1
ATOM 669 N N . MET A 1 90 ? 2.297 64.875 29.859 1 65.94 90 MET A N 1
ATOM 670 C CA . MET A 1 90 ? 1.234 64 29.359 1 65.94 90 MET A CA 1
ATOM 671 C C . MET A 1 90 ? 1.655 63.344 28.047 1 65.94 90 MET A C 1
ATOM 673 O O . MET A 1 90 ? 1.431 62.156 27.859 1 65.94 90 MET A O 1
ATOM 677 N N . ILE A 1 91 ? 2.248 64.125 27.219 1 66.62 91 ILE A N 1
ATOM 678 C CA . ILE A 1 91 ? 2.734 63.562 25.969 1 66.62 91 ILE A CA 1
ATOM 679 C C . ILE A 1 91 ? 3.809 62.531 26.25 1 66.62 91 ILE A C 1
ATOM 681 O O . ILE A 1 91 ? 3.814 61.438 25.641 1 66.62 91 ILE A O 1
ATOM 685 N N . LEU A 1 92 ? 4.664 62.812 27.25 1 70.31 92 LEU A N 1
ATOM 686 C CA . LEU A 1 92 ? 5.723 61.844 27.594 1 70.31 92 LEU A CA 1
ATOM 687 C C . LEU A 1 92 ? 5.145 60.594 28.188 1 70.31 92 LEU A C 1
ATOM 689 O O . LEU A 1 92 ? 5.598 59.469 27.875 1 70.31 92 LEU A O 1
ATOM 693 N N . VAL A 1 93 ? 4.172 60.656 29 1 65.94 93 VAL A N 1
ATOM 694 C CA . VAL A 1 93 ? 3.521 59.5 29.609 1 65.94 93 VAL A CA 1
ATOM 695 C C . VAL A 1 93 ? 2.781 58.688 28.547 1 65.94 93 VAL A C 1
ATOM 697 O O . VAL A 1 93 ? 2.834 57.469 28.531 1 65.94 93 VAL A O 1
ATOM 700 N N . LEU A 1 94 ? 2.191 59.375 27.609 1 64.25 94 LEU A N 1
ATOM 701 C CA . LEU A 1 94 ? 1.495 58.688 26.516 1 64.25 94 LEU A CA 1
ATOM 702 C C . LEU A 1 94 ? 2.482 57.969 25.594 1 64.25 94 LEU A C 1
ATOM 704 O O . LEU A 1 94 ? 2.23 56.844 25.172 1 64.25 94 LEU A O 1
ATOM 708 N N . LEU A 1 95 ? 3.568 58.688 25.359 1 66.5 95 LEU A N 1
ATOM 709 C CA . LEU A 1 95 ? 4.582 58.062 24.516 1 66.5 95 LEU A CA 1
ATOM 710 C C . LEU A 1 95 ? 5.211 56.875 25.203 1 66.5 95 LEU A C 1
ATOM 712 O O . LEU A 1 95 ? 5.414 55.812 24.578 1 66.5 95 LEU A O 1
ATOM 716 N N . THR A 1 96 ? 5.543 57 26.5 1 71.62 96 THR A N 1
ATOM 717 C CA . THR A 1 96 ? 6.109 55.875 27.25 1 71.62 96 THR A CA 1
ATOM 718 C C . THR A 1 96 ? 5.09 54.75 27.375 1 71.62 96 THR A C 1
ATOM 720 O O . THR A 1 96 ? 5.449 53.562 27.297 1 71.62 96 THR A O 1
ATOM 723 N N . GLY A 1 97 ? 3.881 55.094 27.578 1 65.88 97 GLY A N 1
ATOM 724 C CA . GLY A 1 97 ? 2.824 54.094 27.594 1 65.88 97 GLY A CA 1
ATOM 725 C C . GLY A 1 97 ? 2.654 53.375 26.266 1 65.88 97 GLY A C 1
ATOM 726 O O . GLY A 1 97 ? 2.506 52.156 26.219 1 65.88 97 GLY A O 1
ATOM 727 N N . ALA A 1 98 ? 2.771 54.125 25.172 1 65.38 98 ALA A N 1
ATOM 728 C CA . ALA A 1 98 ? 2.656 53.562 23.828 1 65.38 98 ALA A CA 1
ATOM 729 C C . ALA A 1 98 ? 3.83 52.625 23.531 1 65.38 98 ALA A C 1
ATOM 731 O O . ALA A 1 98 ? 3.645 51.531 23 1 65.38 98 ALA A O 1
ATOM 732 N N . VAL A 1 99 ? 4.973 53.031 23.906 1 69.31 99 VAL A N 1
ATOM 733 C CA . VAL A 1 99 ? 6.164 52.219 23.719 1 69.31 99 VAL A CA 1
ATOM 734 C C . VAL A 1 99 ? 6.074 50.969 24.594 1 69.31 99 VAL A C 1
ATOM 736 O O . VAL A 1 99 ? 6.41 49.875 24.141 1 69.31 99 VAL A O 1
ATOM 739 N N . GLY A 1 100 ? 5.641 51.125 25.812 1 67.69 100 GLY A N 1
ATOM 740 C CA . GLY A 1 100 ? 5.461 50 26.688 1 67.69 100 GLY A CA 1
ATOM 741 C C . GLY A 1 100 ? 4.457 48.969 26.172 1 67.69 100 GLY A C 1
ATOM 742 O O . GLY A 1 100 ? 4.723 47.781 26.172 1 67.69 100 GLY A O 1
ATOM 743 N N . VAL A 1 101 ? 3.354 49.469 25.734 1 67.19 101 VAL A N 1
ATOM 744 C CA . VAL A 1 101 ? 2.324 48.594 25.172 1 67.19 101 VAL A CA 1
ATOM 745 C C . VAL A 1 101 ? 2.84 47.969 23.891 1 67.19 101 VAL A C 1
ATOM 747 O O . VAL A 1 101 ? 2.656 46.75 23.672 1 67.19 101 VAL A O 1
ATOM 750 N N . ALA A 1 102 ? 3.49 48.719 23.047 1 66.81 102 ALA A N 1
ATOM 751 C CA . ALA A 1 102 ? 4.051 48.188 21.812 1 66.81 102 ALA A CA 1
ATOM 752 C C . ALA A 1 102 ? 5.062 47.094 22.109 1 66.81 102 ALA A C 1
ATOM 754 O O . ALA A 1 102 ? 5.051 46.031 21.453 1 66.81 102 ALA A O 1
ATOM 755 N N . PHE A 1 103 ? 5.836 47.375 23.078 1 71.75 103 PHE A N 1
ATOM 756 C CA . PHE A 1 103 ? 6.832 46.375 23.453 1 71.75 103 PHE A CA 1
ATOM 757 C C . PHE A 1 103 ? 6.168 45.125 24.031 1 71.75 103 PHE A C 1
ATOM 759 O O . PHE A 1 103 ? 6.566 44 23.719 1 71.75 103 PHE A O 1
ATOM 766 N N . THR A 1 104 ? 5.219 45.312 24.906 1 70.5 104 THR A N 1
ATOM 767 C CA . THR A 1 104 ? 4.516 44.188 25.5 1 70.5 104 THR A CA 1
ATOM 768 C C . THR A 1 104 ? 3.785 43.375 24.422 1 70.5 104 THR A C 1
ATOM 770 O O . THR A 1 104 ? 3.842 42.156 24.406 1 70.5 104 THR A O 1
ATOM 773 N N . VAL A 1 105 ? 3.166 44.094 23.531 1 65.5 105 VAL A N 1
ATOM 774 C CA . VAL A 1 105 ? 2.482 43.406 22.422 1 65.5 105 VAL A CA 1
ATOM 775 C C . VAL A 1 105 ? 3.498 42.656 21.562 1 65.5 105 VAL A C 1
ATOM 777 O O . VAL A 1 105 ? 3.285 41.5 21.219 1 65.5 105 VAL A O 1
ATOM 780 N N . PHE A 1 106 ? 4.562 43.312 21.266 1 68.44 106 PHE A N 1
ATOM 781 C CA . PHE A 1 106 ? 5.617 42.688 20.484 1 68.44 106 PHE A CA 1
ATOM 782 C C . PHE A 1 106 ? 6.145 41.438 21.203 1 68.44 106 PHE A C 1
ATOM 784 O O . PHE A 1 106 ? 6.332 40.406 20.594 1 68.44 106 PHE A O 1
ATOM 791 N N . TYR A 1 107 ? 6.312 41.656 22.469 1 71.81 107 TYR A N 1
ATOM 792 C CA . TYR A 1 107 ? 6.824 40.562 23.281 1 71.81 107 TYR A CA 1
ATOM 793 C C . TYR A 1 107 ? 5.848 39.375 23.281 1 71.81 107 TYR A C 1
ATOM 795 O O . TYR A 1 107 ? 6.238 38.25 23.047 1 71.81 107 TYR A O 1
ATOM 803 N N . TYR A 1 108 ? 4.676 39.656 23.5 1 69.19 108 TYR A N 1
ATOM 804 C CA . TYR A 1 108 ? 3.682 38.594 23.562 1 69.19 108 TYR A CA 1
ATOM 805 C C . TYR A 1 108 ? 3.436 37.969 22.188 1 69.19 108 TYR A C 1
ATOM 807 O O . TYR A 1 108 ? 3.322 36.75 22.047 1 69.19 108 TYR A O 1
ATOM 815 N N . VAL A 1 109 ? 3.434 38.781 21.172 1 70.44 109 VAL A N 1
ATOM 816 C CA . VAL A 1 109 ? 3.234 38.281 19.812 1 70.44 109 VAL A CA 1
ATOM 817 C C . VAL A 1 109 ? 4.441 37.438 19.391 1 70.44 109 VAL A C 1
ATOM 819 O O . VAL A 1 109 ? 4.289 36.375 18.797 1 70.44 109 VAL A O 1
ATOM 822 N N . SER A 1 110 ? 5.574 37.938 19.75 1 77.75 110 SER A N 1
ATOM 823 C CA . SER A 1 110 ? 6.797 37.219 19.406 1 77.75 110 SER A CA 1
ATOM 824 C C . SER A 1 110 ? 6.863 35.875 20.125 1 77.75 110 SER A C 1
ATOM 826 O O . SER A 1 110 ? 7.285 34.875 19.531 1 77.75 110 SER A O 1
ATOM 828 N N . ASN A 1 111 ? 6.469 35.906 21.344 1 81.5 111 ASN A N 1
ATOM 829 C CA . ASN A 1 111 ? 6.445 34.656 22.094 1 81.5 111 ASN A CA 1
ATOM 830 C C . ASN A 1 111 ? 5.398 33.688 21.531 1 81.5 111 ASN A C 1
ATOM 832 O O . ASN A 1 111 ? 5.625 32.469 21.484 1 81.5 111 ASN A O 1
ATOM 836 N N . ASP A 1 112 ? 4.363 34.281 21.219 1 77.38 112 ASP A N 1
ATOM 837 C CA . ASP A 1 112 ? 3.309 33.469 20.625 1 77.38 112 ASP A CA 1
ATOM 838 C C . ASP A 1 112 ? 3.742 32.906 19.266 1 77.38 112 ASP A C 1
ATOM 840 O O . ASP A 1 112 ? 3.479 31.75 18.953 1 77.38 112 ASP A O 1
ATOM 844 N N . GLU A 1 113 ? 4.445 33.719 18.516 1 82.62 113 GLU A N 1
ATOM 845 C CA . GLU A 1 113 ? 4.965 33.281 17.219 1 82.62 113 GLU A CA 1
ATOM 846 C C . GLU A 1 113 ? 6 32.156 17.391 1 82.62 113 GLU A C 1
ATOM 848 O O . GLU A 1 113 ? 6.027 31.203 16.625 1 82.62 113 GLU A O 1
ATOM 853 N N . GLU A 1 114 ? 6.809 32.406 18.406 1 86.94 114 GLU A N 1
ATOM 854 C CA . GLU A 1 114 ? 7.809 31.375 18.688 1 86.94 114 GLU A CA 1
ATOM 855 C C . GLU A 1 114 ? 7.156 30.078 19.125 1 86.94 114 GLU A C 1
ATOM 857 O O . GLU A 1 114 ? 7.555 29 18.672 1 86.94 114 GLU A O 1
ATOM 862 N N . ALA A 1 115 ? 6.207 30.125 19.922 1 86.75 115 ALA A N 1
ATOM 863 C CA . ALA A 1 115 ? 5.48 28.938 20.375 1 86.75 115 ALA A CA 1
ATOM 864 C C . ALA A 1 115 ? 4.762 28.25 19.219 1 86.75 115 ALA A C 1
ATOM 866 O O . ALA A 1 115 ? 4.758 27.031 19.125 1 86.75 115 ALA A O 1
ATOM 867 N N . ASP A 1 116 ? 4.246 29.109 18.375 1 84.44 116 ASP A N 1
ATOM 868 C CA . ASP A 1 116 ? 3.568 28.562 17.203 1 84.44 116 ASP A CA 1
ATOM 869 C C . ASP A 1 116 ? 4.555 27.875 16.266 1 84.44 116 ASP A C 1
ATOM 871 O O . ASP A 1 116 ? 4.254 26.828 15.703 1 84.44 116 ASP A O 1
ATOM 875 N N . PHE A 1 117 ? 5.727 28.484 16.109 1 90.06 117 PHE A N 1
ATOM 876 C CA . PHE A 1 117 ? 6.797 27.922 15.297 1 90.06 117 PHE A CA 1
ATOM 877 C C . PHE A 1 117 ? 7.223 26.562 15.836 1 90.06 117 PHE A C 1
ATOM 879 O O . PHE A 1 117 ? 7.281 25.578 15.094 1 90.06 117 PHE A O 1
ATOM 886 N N . GLU A 1 118 ? 7.383 26.484 17.109 1 90.94 118 GLU A N 1
ATOM 887 C CA . GLU A 1 118 ? 7.84 25.25 17.719 1 90.94 118 GLU A CA 1
ATOM 888 C C . GLU A 1 118 ? 6.766 24.172 17.656 1 90.94 118 GLU A C 1
ATOM 890 O O . GLU A 1 118 ? 7.047 23.016 17.312 1 90.94 118 GLU A O 1
ATOM 895 N N . ALA A 1 119 ? 5.598 24.531 17.938 1 86.56 119 ALA A N 1
ATOM 896 C CA . ALA A 1 119 ? 4.484 23.578 17.906 1 86.56 119 ALA A CA 1
ATOM 897 C C . ALA A 1 119 ? 4.254 23.031 16.5 1 86.56 119 ALA A C 1
ATOM 899 O O . ALA A 1 119 ? 4.023 21.844 16.328 1 86.56 119 ALA A O 1
ATOM 900 N N . ALA A 1 120 ? 4.328 23.922 15.547 1 86.88 120 ALA A N 1
ATOM 901 C CA . ALA A 1 120 ? 4.145 23.5 14.164 1 86.88 120 ALA A CA 1
ATOM 902 C C . ALA A 1 120 ? 5.258 22.562 13.719 1 86.88 120 ALA A C 1
ATOM 904 O O . ALA A 1 120 ? 5.008 21.594 12.984 1 86.88 120 ALA A O 1
ATOM 905 N N . PHE A 1 121 ? 6.426 22.859 14.188 1 92.69 121 PHE A N 1
ATOM 906 C CA . PHE A 1 121 ? 7.543 22 13.812 1 92.69 121 PHE A CA 1
ATOM 907 C C . PHE A 1 121 ? 7.379 20.609 14.414 1 92.69 121 PHE A C 1
ATOM 909 O O . PHE A 1 121 ? 7.574 19.609 13.734 1 92.69 121 PHE A O 1
ATOM 916 N N . ILE A 1 122 ? 7.035 20.578 15.68 1 90.56 122 ILE A N 1
ATOM 917 C CA . ILE A 1 122 ? 6.84 19.297 16.344 1 90.56 122 ILE A CA 1
ATOM 918 C C . ILE A 1 122 ? 5.766 18.484 15.617 1 90.56 122 ILE A C 1
ATOM 920 O O . ILE A 1 122 ? 5.949 17.297 15.344 1 90.56 122 ILE A O 1
ATOM 924 N N . ALA A 1 123 ? 4.754 19.109 15.203 1 84.5 123 ALA A N 1
ATOM 925 C CA . ALA A 1 123 ? 3.664 18.453 14.492 1 84.5 123 ALA A CA 1
ATOM 926 C C . ALA A 1 123 ? 4.129 17.938 13.125 1 84.5 123 ALA A C 1
ATOM 928 O O . ALA A 1 123 ? 3.836 16.812 12.75 1 84.5 123 ALA A O 1
ATOM 929 N N . ASN A 1 124 ? 4.832 18.766 12.469 1 88.69 124 ASN A N 1
ATOM 930 C CA . ASN A 1 124 ? 5.305 18.375 11.141 1 88.69 124 ASN A CA 1
ATOM 931 C C . ASN A 1 124 ? 6.371 17.281 11.219 1 88.69 124 ASN A C 1
ATOM 933 O O . ASN A 1 124 ? 6.422 16.406 10.367 1 88.69 124 ASN A O 1
ATOM 937 N N . SER A 1 125 ? 7.207 17.453 12.203 1 92.5 125 SER A N 1
ATOM 938 C CA . SER A 1 125 ? 8.219 16.406 12.391 1 92.5 125 SER A CA 1
ATOM 939 C C . SER A 1 125 ? 7.566 15.047 12.633 1 92.5 125 SER A C 1
ATOM 941 O O . SER A 1 125 ? 7.969 14.047 12.031 1 92.5 125 SER A O 1
ATOM 943 N N . ARG A 1 126 ? 6.621 14.992 13.453 1 87 126 ARG A N 1
ATOM 944 C CA . ARG A 1 126 ? 5.898 13.75 13.711 1 87 126 ARG A CA 1
ATOM 945 C C . ARG A 1 126 ? 5.266 13.211 12.43 1 87 126 ARG A C 1
ATOM 947 O O . ARG A 1 126 ? 5.312 12.008 12.172 1 87 126 ARG A O 1
ATOM 954 N N . LYS A 1 127 ? 4.766 14.07 11.672 1 85.88 127 LYS A N 1
ATOM 955 C CA . LYS A 1 127 ? 4.148 13.68 10.414 1 85.88 127 LYS A CA 1
ATOM 956 C C . LYS A 1 127 ? 5.176 13.062 9.469 1 85.88 127 LYS A C 1
ATOM 958 O O . LYS A 1 127 ? 4.875 12.094 8.758 1 85.88 127 LYS A O 1
ATOM 963 N N . VAL A 1 128 ? 6.27 13.656 9.453 1 92 128 VAL A N 1
ATOM 964 C CA . VAL A 1 128 ? 7.328 13.148 8.586 1 92 128 VAL A CA 1
ATOM 965 C C . VAL A 1 128 ? 7.719 11.734 9.023 1 92 128 VAL A C 1
ATOM 967 O O . VAL A 1 128 ? 7.801 10.828 8.195 1 92 128 VAL A O 1
ATOM 970 N N . PHE A 1 129 ? 7.891 11.531 10.289 1 92.25 129 PHE A N 1
ATOM 971 C CA . PHE A 1 129 ? 8.281 10.219 10.789 1 92.25 129 PHE A CA 1
ATOM 972 C C . PHE A 1 129 ? 7.184 9.195 10.539 1 92.25 129 PHE A C 1
ATOM 974 O O . PHE A 1 129 ? 7.457 8.07 10.117 1 92.25 129 PHE A O 1
ATOM 981 N N . GLU A 1 130 ? 5.996 9.617 10.75 1 85.69 130 GLU A N 1
ATOM 982 C CA . GLU A 1 130 ? 4.859 8.734 10.5 1 85.69 130 GLU A CA 1
ATOM 983 C C . GLU A 1 130 ? 4.762 8.367 9.023 1 85.69 130 GLU A C 1
ATOM 985 O O . GLU A 1 130 ? 4.527 7.203 8.68 1 85.69 130 GLU A O 1
ATOM 990 N N . ALA A 1 131 ? 4.953 9.352 8.234 1 86.5 131 ALA A N 1
ATOM 991 C CA . ALA A 1 131 ? 4.883 9.117 6.789 1 86.5 131 ALA A CA 1
ATOM 992 C C . ALA A 1 131 ? 5.965 8.141 6.336 1 86.5 131 ALA A C 1
ATOM 994 O O . ALA A 1 131 ? 5.715 7.273 5.504 1 86.5 131 ALA A O 1
ATOM 995 N N . ILE A 1 132 ? 7.137 8.273 6.84 1 92.62 132 ILE A N 1
ATOM 996 C CA . ILE A 1 132 ? 8.227 7.367 6.496 1 92.62 132 ILE A CA 1
ATOM 997 C C . ILE A 1 132 ? 7.895 5.957 6.98 1 92.62 132 ILE A C 1
ATOM 999 O O . ILE A 1 132 ? 8.07 4.98 6.246 1 92.62 132 ILE A O 1
ATOM 1003 N N . GLY A 1 133 ? 7.453 5.875 8.188 1 91.06 133 GLY A N 1
ATOM 1004 C CA . GLY A 1 133 ? 7.066 4.578 8.727 1 91.06 133 GLY A CA 1
ATOM 1005 C C . GLY A 1 133 ? 5.977 3.896 7.922 1 91.06 133 GLY A C 1
ATOM 1006 O O . GLY A 1 133 ? 6.094 2.717 7.586 1 91.06 133 GLY A O 1
ATOM 1007 N N . ASP A 1 134 ? 4.969 4.633 7.582 1 86.44 134 ASP A N 1
ATOM 1008 C CA . ASP A 1 134 ? 3.865 4.102 6.785 1 86.44 134 ASP A CA 1
ATOM 1009 C C . ASP A 1 134 ? 4.348 3.658 5.406 1 86.44 134 ASP A C 1
ATOM 1011 O O . ASP A 1 134 ? 3.934 2.609 4.906 1 86.44 134 ASP A O 1
ATOM 1015 N N . SER A 1 135 ? 5.145 4.496 4.859 1 91.38 135 SER A N 1
ATOM 1016 C CA . SER A 1 135 ? 5.688 4.172 3.543 1 91.38 135 SER A CA 1
ATOM 1017 C C . SER A 1 135 ? 6.516 2.891 3.588 1 91.38 135 SER A C 1
ATOM 1019 O O . SER A 1 135 ? 6.391 2.031 2.713 1 91.38 135 SER A O 1
ATOM 1021 N N . LEU A 1 136 ? 7.34 2.758 4.59 1 93.5 136 LEU A N 1
ATOM 1022 C CA . LEU A 1 136 ? 8.133 1.548 4.758 1 93.5 136 LEU A CA 1
ATOM 1023 C C . LEU A 1 136 ? 7.238 0.326 4.926 1 93.5 136 LEU A C 1
ATOM 1025 O O . LEU A 1 136 ? 7.484 -0.717 4.312 1 93.5 136 LEU A O 1
ATOM 1029 N N . ASP A 1 137 ? 6.281 0.474 5.668 1 91.5 137 ASP A N 1
ATOM 1030 C CA . ASP A 1 137 ? 5.344 -0.609 5.949 1 91.5 137 ASP A CA 1
ATOM 1031 C C . ASP A 1 137 ? 4.68 -1.107 4.668 1 91.5 137 ASP A C 1
ATOM 1033 O O . ASP A 1 137 ? 4.711 -2.305 4.371 1 91.5 137 ASP A O 1
ATOM 1037 N N . VAL A 1 138 ? 4.188 -0.17 3.889 1 90.81 138 VAL A N 1
ATOM 1038 C CA . VAL A 1 138 ? 3.49 -0.507 2.65 1 90.81 138 VAL A CA 1
ATOM 1039 C C . VAL A 1 138 ? 4.469 -1.131 1.66 1 90.81 138 VAL A C 1
ATOM 1041 O O . VAL A 1 138 ? 4.176 -2.16 1.05 1 90.81 138 VAL A O 1
ATOM 1044 N N . LYS A 1 139 ? 5.574 -0.556 1.521 1 94.19 139 LYS A N 1
ATOM 1045 C CA . LYS A 1 139 ? 6.543 -1.011 0.53 1 94.19 139 LYS A CA 1
ATOM 1046 C C . LYS A 1 139 ? 7.074 -2.4 0.876 1 94.19 139 LYS A C 1
ATOM 1048 O O . LYS A 1 139 ? 7.152 -3.273 0.011 1 94.19 139 LYS A O 1
ATOM 1053 N N . LEU A 1 140 ? 7.383 -2.611 2.141 1 93.38 140 LEU A N 1
ATOM 1054 C CA . LEU A 1 140 ? 7.875 -3.918 2.561 1 93.38 140 LEU A CA 1
ATOM 1055 C C . LEU A 1 140 ? 6.766 -4.961 2.5 1 93.38 140 LEU A C 1
ATOM 1057 O O . LEU A 1 140 ? 7.02 -6.125 2.18 1 93.38 140 LEU A O 1
ATOM 1061 N N . ALA A 1 141 ? 5.586 -4.543 2.801 1 92.44 141 ALA A N 1
ATOM 1062 C CA . ALA A 1 141 ? 4.457 -5.461 2.686 1 92.44 141 ALA A CA 1
ATOM 1063 C C . ALA A 1 141 ? 4.254 -5.902 1.24 1 92.44 141 ALA A C 1
ATOM 1065 O O . ALA A 1 141 ? 3.984 -7.078 0.974 1 92.44 141 ALA A O 1
ATOM 1066 N N . ALA A 1 142 ? 4.352 -4.961 0.348 1 94.31 142 ALA A N 1
ATOM 1067 C CA . ALA A 1 142 ? 4.223 -5.293 -1.068 1 94.31 142 ALA A CA 1
ATOM 1068 C C . ALA A 1 142 ? 5.277 -6.312 -1.489 1 94.31 142 ALA A C 1
ATOM 1070 O O . ALA A 1 142 ? 4.969 -7.285 -2.182 1 94.31 142 ALA A O 1
ATOM 1071 N N . VAL A 1 143 ? 6.449 -6.109 -1.043 1 94.5 143 VAL A N 1
ATOM 1072 C CA . VAL A 1 143 ? 7.535 -7.027 -1.365 1 94.5 143 VAL A CA 1
ATOM 1073 C C . VAL A 1 143 ? 7.273 -8.383 -0.723 1 94.5 143 VAL A C 1
ATOM 1075 O O . VAL A 1 143 ? 7.512 -9.43 -1.341 1 94.5 143 VAL A O 1
ATOM 1078 N N . ASP A 1 144 ? 6.797 -8.383 0.434 1 92.5 144 ASP A N 1
ATOM 1079 C CA . ASP A 1 144 ? 6.48 -9.617 1.149 1 92.5 144 ASP A CA 1
ATOM 1080 C C . ASP A 1 144 ? 5.426 -10.43 0.401 1 92.5 144 ASP A C 1
ATOM 1082 O O . ASP A 1 144 ? 5.504 -11.656 0.351 1 92.5 144 ASP A O 1
ATOM 1086 N N . ILE A 1 145 ? 4.441 -9.742 -0.127 1 92.62 145 ILE A N 1
ATOM 1087 C CA . ILE A 1 145 ? 3.43 -10.406 -0.941 1 92.62 145 ILE A CA 1
ATOM 1088 C C . ILE A 1 145 ? 4.098 -11.117 -2.115 1 92.62 145 ILE A C 1
ATOM 1090 O O . ILE A 1 145 ? 3.766 -12.266 -2.428 1 92.62 145 ILE A O 1
ATOM 1094 N N . PHE A 1 146 ? 5.023 -10.469 -2.713 1 94.62 146 PHE A N 1
ATOM 1095 C CA . PHE A 1 146 ? 5.711 -11.023 -3.871 1 94.62 146 PHE A CA 1
ATOM 1096 C C . PHE A 1 146 ? 6.555 -12.227 -3.473 1 94.62 146 PHE A C 1
ATOM 1098 O O . PHE A 1 146 ? 6.5 -13.273 -4.121 1 94.62 146 PHE A O 1
ATOM 1105 N N . VAL A 1 147 ? 7.266 -12.07 -2.4 1 92.81 147 VAL A N 1
ATOM 1106 C CA . VAL A 1 147 ? 8.102 -13.156 -1.896 1 92.81 147 VAL A CA 1
ATOM 1107 C C . VAL A 1 147 ? 7.234 -14.359 -1.555 1 92.81 147 VAL A C 1
ATOM 1109 O O . VAL A 1 147 ? 7.594 -15.5 -1.86 1 92.81 147 VAL A O 1
ATOM 1112 N N . THR A 1 148 ? 6.137 -14.117 -0.965 1 90.19 148 THR A N 1
ATOM 1113 C CA . THR A 1 148 ? 5.207 -15.188 -0.639 1 90.19 148 THR A CA 1
ATOM 1114 C C . THR A 1 148 ? 4.766 -15.922 -1.9 1 90.19 148 THR A C 1
ATOM 1116 O O . THR A 1 148 ? 4.637 -17.156 -1.898 1 90.19 148 THR A O 1
ATOM 1119 N N . SER A 1 149 ? 4.57 -15.188 -2.951 1 91.25 149 SER A N 1
ATOM 1120 C CA . SER A 1 149 ? 4.199 -15.797 -4.223 1 91.25 149 SER A CA 1
ATOM 1121 C C . SER A 1 149 ? 5.309 -16.703 -4.742 1 91.25 149 SER A C 1
ATOM 1123 O O . SER A 1 149 ? 5.039 -17.797 -5.254 1 91.25 149 SER A O 1
ATOM 1125 N N . ILE A 1 150 ? 6.492 -16.312 -4.598 1 91.44 150 ILE A N 1
ATOM 1126 C CA . ILE A 1 150 ? 7.641 -17.094 -5.059 1 91.44 150 ILE A CA 1
ATOM 1127 C C . ILE A 1 150 ? 7.773 -18.359 -4.223 1 91.44 150 ILE A C 1
ATOM 1129 O O . ILE A 1 150 ? 7.922 -19.453 -4.77 1 91.44 150 ILE A O 1
ATOM 1133 N N . VAL A 1 151 ? 7.676 -18.203 -2.963 1 88.75 151 VAL A N 1
ATOM 1134 C CA . VAL A 1 151 ? 7.84 -19.312 -2.039 1 88.75 151 VAL A CA 1
ATOM 1135 C C . VAL A 1 151 ? 6.707 -20.312 -2.238 1 88.75 151 VAL A C 1
ATOM 1137 O O . VAL A 1 151 ? 6.941 -21.531 -2.287 1 88.75 151 VAL A O 1
ATOM 1140 N N . SER A 1 152 ? 5.539 -19.812 -2.357 1 86.81 152 SER A N 1
ATOM 1141 C CA . SER A 1 152 ? 4.391 -20.688 -2.6 1 86.81 152 SER A CA 1
ATOM 1142 C C . SER A 1 152 ? 4.543 -21.453 -3.91 1 86.81 152 SER A C 1
ATOM 1144 O O . SER A 1 152 ? 4.219 -22.641 -3.984 1 86.81 152 SER A O 1
ATOM 1146 N N . TYR A 1 153 ? 5.012 -20.797 -4.91 1 89.12 153 TYR A N 1
ATOM 1147 C CA . TYR A 1 153 ? 5.234 -21.453 -6.191 1 89.12 153 TYR A CA 1
ATOM 1148 C C . TYR A 1 153 ? 6.242 -22.594 -6.055 1 89.12 153 TYR A C 1
ATOM 1150 O O . TYR A 1 153 ? 6.023 -23.688 -6.566 1 89.12 153 TYR A O 1
ATOM 1158 N N . ALA A 1 154 ? 7.293 -22.281 -5.398 1 89.69 154 ALA A N 1
ATOM 1159 C CA . ALA A 1 154 ? 8.32 -23.297 -5.203 1 89.69 154 ALA A CA 1
ATOM 1160 C C . ALA A 1 154 ? 7.766 -24.516 -4.461 1 89.69 154 ALA A C 1
ATOM 1162 O O . ALA A 1 154 ? 8.039 -25.656 -4.836 1 89.69 154 ALA A O 1
ATOM 1163 N N . LYS A 1 155 ? 6.957 -24.281 -3.484 1 84.5 155 LYS A N 1
ATOM 1164 C CA . LYS A 1 155 ? 6.352 -25.344 -2.695 1 84.5 155 LYS A CA 1
ATOM 1165 C C . LYS A 1 155 ? 5.391 -26.188 -3.541 1 84.5 155 LYS A C 1
ATOM 1167 O O . LYS A 1 155 ? 5.445 -27.406 -3.523 1 84.5 155 LYS A O 1
ATOM 1172 N N . ASP A 1 156 ? 4.684 -25.547 -4.25 1 84.62 156 ASP A N 1
ATOM 1173 C CA . ASP A 1 156 ? 3.629 -26.219 -5.008 1 84.62 156 ASP A CA 1
ATOM 1174 C C . ASP A 1 156 ? 4.215 -27.047 -6.145 1 84.62 156 ASP A C 1
ATOM 1176 O O . ASP A 1 156 ? 3.697 -28.125 -6.465 1 84.62 156 ASP A O 1
ATOM 1180 N N . THR A 1 157 ? 5.246 -26.531 -6.746 1 88.5 157 THR A N 1
ATOM 1181 C CA . THR A 1 157 ? 5.824 -27.219 -7.898 1 88.5 157 THR A CA 1
ATOM 1182 C C . THR A 1 157 ? 6.93 -28.172 -7.457 1 88.5 157 THR A C 1
ATOM 1184 O O . THR A 1 157 ? 7.527 -28.859 -8.289 1 88.5 157 THR A O 1
ATOM 1187 N N . ASN A 1 158 ? 7.23 -28.219 -6.246 1 86.62 158 ASN A N 1
ATOM 1188 C CA . ASN A 1 158 ? 8.266 -29.078 -5.684 1 86.62 158 ASN A CA 1
ATOM 1189 C C . ASN A 1 158 ? 9.617 -28.844 -6.363 1 86.62 158 ASN A C 1
ATOM 1191 O O . ASN A 1 158 ? 10.328 -29.797 -6.672 1 86.62 158 ASN A O 1
ATOM 1195 N N . LYS A 1 159 ? 9.82 -27.656 -6.699 1 86.75 159 LYS A N 1
ATOM 1196 C CA . LYS A 1 159 ? 11.125 -27.281 -7.246 1 86.75 159 LYS A CA 1
ATOM 1197 C C . LYS A 1 159 ? 12.148 -27.078 -6.137 1 86.75 159 LYS A C 1
ATOM 1199 O O . LYS A 1 159 ? 11.805 -26.609 -5.047 1 86.75 159 LYS A O 1
ATOM 1204 N N . THR A 1 160 ? 13.375 -27.391 -6.496 1 86.75 160 THR A N 1
ATOM 1205 C CA . THR A 1 160 ? 14.453 -27.25 -5.523 1 86.75 160 THR A CA 1
ATOM 1206 C C . THR A 1 160 ? 15.289 -26.016 -5.82 1 86.75 160 THR A C 1
ATOM 1208 O O . THR A 1 160 ? 15.594 -25.734 -6.98 1 86.75 160 THR A O 1
ATOM 1211 N N . TRP A 1 161 ? 15.617 -25.328 -4.797 1 87 161 TRP A N 1
ATOM 1212 C CA . TRP A 1 161 ? 16.5 -24.172 -4.949 1 87 161 TRP A CA 1
ATOM 1213 C C . TRP A 1 161 ? 17.922 -24.609 -5.312 1 87 161 TRP A C 1
ATOM 1215 O O . TRP A 1 161 ? 18.375 -25.656 -4.863 1 87 161 TRP A O 1
ATOM 1225 N N . PRO A 1 162 ? 18.641 -23.922 -6.172 1 89 162 PRO A N 1
ATOM 1226 C CA . PRO A 1 162 ? 18.375 -22.578 -6.68 1 89 162 PRO A CA 1
ATOM 1227 C C . PRO A 1 162 ? 17.547 -22.578 -7.961 1 89 162 PRO A C 1
ATOM 1229 O O . PRO A 1 162 ? 17.406 -21.547 -8.625 1 89 162 PRO A O 1
ATOM 1232 N N . PHE A 1 163 ? 16.969 -23.703 -8.375 1 90.38 163 PHE A N 1
ATOM 1233 C CA . PHE A 1 163 ? 16.297 -23.875 -9.656 1 90.38 163 PHE A CA 1
ATOM 1234 C C . PHE A 1 163 ? 14.812 -23.531 -9.531 1 90.38 163 PHE A C 1
ATOM 1236 O O . PHE A 1 163 ? 13.953 -24.359 -9.797 1 90.38 163 PHE A O 1
ATOM 1243 N N . VAL A 1 164 ? 14.539 -22.312 -9.172 1 90.94 164 VAL A N 1
ATOM 1244 C CA . VAL A 1 164 ? 13.18 -21.797 -9.039 1 90.94 164 VAL A CA 1
ATOM 1245 C C . VAL A 1 164 ? 13.008 -20.547 -9.898 1 90.94 164 VAL A C 1
ATOM 1247 O O . VAL A 1 164 ? 13.672 -19.531 -9.664 1 90.94 164 VAL A O 1
ATOM 1250 N N . THR A 1 165 ? 12.25 -20.656 -10.906 1 91.94 165 THR A N 1
ATOM 1251 C CA . THR A 1 165 ? 11.844 -19.547 -11.758 1 91.94 165 THR A CA 1
ATOM 1252 C C . THR A 1 165 ? 10.336 -19.297 -11.648 1 91.94 165 THR A C 1
ATOM 1254 O O . THR A 1 165 ? 9.539 -20.188 -11.984 1 91.94 165 THR A O 1
ATOM 1257 N N . LEU A 1 166 ? 9.969 -18.156 -11.109 1 94 166 LEU A N 1
ATOM 1258 C CA . LEU A 1 166 ? 8.555 -17.812 -11.07 1 94 166 LEU A CA 1
ATOM 1259 C C . LEU A 1 166 ? 8.047 -17.422 -12.453 1 94 166 LEU A C 1
ATOM 1261 O O . LEU A 1 166 ? 8.539 -16.469 -13.055 1 94 166 LEU A O 1
ATOM 1265 N N . PRO A 1 167 ? 7.086 -18.109 -12.961 1 92.25 167 PRO A N 1
ATOM 1266 C CA . PRO A 1 167 ? 6.523 -17.703 -14.258 1 92.25 167 PRO A CA 1
ATOM 1267 C C . PRO A 1 167 ? 5.875 -16.328 -14.219 1 92.25 167 PRO A C 1
ATOM 1269 O O . PRO A 1 167 ? 5.293 -15.938 -13.203 1 92.25 167 PRO A O 1
ATOM 1272 N N . HIS A 1 168 ? 5.988 -15.609 -15.359 1 91.12 168 HIS A N 1
ATOM 1273 C CA . HIS A 1 168 ? 5.414 -14.273 -15.508 1 91.12 168 HIS A CA 1
ATOM 1274 C C . HIS A 1 168 ? 5.898 -13.344 -14.398 1 91.12 168 HIS A C 1
ATOM 1276 O O . HIS A 1 168 ? 5.094 -12.641 -13.789 1 91.12 168 HIS A O 1
ATOM 1282 N N . PHE A 1 169 ? 7.156 -13.5 -14.117 1 94.25 169 PHE A N 1
ATOM 1283 C CA . PHE A 1 169 ? 7.789 -12.695 -13.07 1 94.25 169 PHE A CA 1
ATOM 1284 C C . PHE A 1 169 ? 7.602 -11.211 -13.344 1 94.25 169 PHE A C 1
ATOM 1286 O O . PHE A 1 169 ? 7.219 -10.453 -12.453 1 94.25 169 PHE A O 1
ATOM 1293 N N . ALA A 1 170 ? 7.805 -10.844 -14.586 1 92.62 170 ALA A N 1
ATOM 1294 C CA . ALA A 1 170 ? 7.781 -9.422 -14.938 1 92.62 170 ALA A CA 1
ATOM 1295 C C . ALA A 1 170 ? 6.391 -8.828 -14.75 1 92.62 170 ALA A C 1
ATOM 1297 O O . ALA A 1 170 ? 6.254 -7.695 -14.281 1 92.62 170 ALA A O 1
ATOM 1298 N N . GLU A 1 171 ? 5.438 -9.539 -15.07 1 90.56 171 GLU A N 1
ATOM 1299 C CA . GLU A 1 171 ? 4.062 -9.07 -14.906 1 90.56 171 GLU A CA 1
ATOM 1300 C C . GLU A 1 171 ? 3.736 -8.836 -13.43 1 90.56 171 GLU A C 1
ATOM 1302 O O . GLU A 1 171 ? 3.209 -7.781 -13.07 1 90.56 171 GLU A O 1
ATOM 1307 N N . LYS A 1 172 ? 4.102 -9.805 -12.617 1 92.5 172 LYS A N 1
ATOM 1308 C CA . LYS A 1 172 ? 3.863 -9.688 -11.188 1 92.5 172 LYS A CA 1
ATOM 1309 C C . LYS A 1 172 ? 4.711 -8.578 -10.57 1 92.5 172 LYS A C 1
ATOM 1311 O O . LYS A 1 172 ? 4.215 -7.77 -9.789 1 92.5 172 LYS A O 1
ATOM 1316 N N . ALA A 1 173 ? 5.922 -8.562 -11 1 95.19 173 ALA A N 1
ATOM 1317 C CA . ALA A 1 173 ? 6.859 -7.578 -10.461 1 95.19 173 ALA A CA 1
ATOM 1318 C C . ALA A 1 173 ? 6.449 -6.16 -10.852 1 95.19 173 ALA A C 1
ATOM 1320 O O . ALA A 1 173 ? 6.656 -5.219 -10.086 1 95.19 173 ALA A O 1
ATOM 1321 N N . SER A 1 174 ? 5.895 -6.008 -12.023 1 92.88 174 SER A N 1
ATOM 1322 C CA . SER A 1 174 ? 5.469 -4.68 -12.461 1 92.88 174 SER A CA 1
ATOM 1323 C C . SER A 1 174 ? 4.406 -4.109 -11.523 1 92.88 174 SER A C 1
ATOM 1325 O O . SER A 1 174 ? 4.441 -2.922 -11.195 1 92.88 174 SER A O 1
ATOM 1327 N N . LYS A 1 175 ? 3.525 -4.926 -11.055 1 92.38 175 LYS A N 1
ATOM 1328 C CA . LYS A 1 175 ? 2.48 -4.484 -10.133 1 92.38 175 LYS A CA 1
ATOM 1329 C C . LYS A 1 175 ? 3.061 -4.145 -8.766 1 92.38 175 LYS A C 1
ATOM 1331 O O . LYS A 1 175 ? 2.701 -3.127 -8.164 1 92.38 175 LYS A O 1
ATOM 1336 N N . VAL A 1 176 ? 3.936 -5.012 -8.305 1 94.94 176 VAL A N 1
ATOM 1337 C CA . VAL A 1 176 ? 4.582 -4.781 -7.02 1 94.94 176 VAL A CA 1
ATOM 1338 C C . VAL A 1 176 ? 5.406 -3.494 -7.078 1 94.94 176 VAL A C 1
ATOM 1340 O O . VAL A 1 176 ? 5.391 -2.697 -6.141 1 94.94 176 VAL A O 1
ATOM 1343 N N . ARG A 1 177 ? 6.059 -3.303 -8.172 1 95.06 177 ARG A N 1
ATOM 1344 C CA . ARG A 1 177 ? 6.855 -2.098 -8.367 1 95.06 177 ARG A CA 1
ATOM 1345 C C . ARG A 1 177 ? 5.984 -0.849 -8.336 1 95.06 177 ARG A C 1
ATOM 1347 O O . ARG A 1 177 ? 6.34 0.149 -7.703 1 95.06 177 ARG A O 1
ATOM 1354 N N . GLY A 1 178 ? 4.918 -0.897 -9.008 1 90.56 178 GLY A N 1
ATOM 1355 C CA . GLY A 1 178 ? 3.994 0.226 -9 1 90.56 178 GLY A CA 1
ATOM 1356 C C . GLY A 1 178 ? 3.514 0.589 -7.605 1 90.56 178 GLY A C 1
ATOM 1357 O O . GLY A 1 178 ? 3.543 1.759 -7.219 1 90.56 178 GLY A O 1
ATOM 1358 N N . LEU A 1 179 ? 3.127 -0.413 -6.836 1 92.38 179 LEU A N 1
ATOM 1359 C CA . LEU A 1 179 ? 2.598 -0.197 -5.496 1 92.38 179 LEU A CA 1
ATOM 1360 C C . LEU A 1 179 ? 3.693 0.283 -4.547 1 92.38 179 LEU A C 1
ATOM 1362 O O . LEU A 1 179 ? 3.471 1.189 -3.742 1 92.38 179 LEU A O 1
ATOM 1366 N N . SER A 1 180 ? 4.832 -0.314 -4.652 1 93.81 180 SER A N 1
ATOM 1367 C CA . SER A 1 180 ? 5.914 0.001 -3.725 1 93.81 180 SER A CA 1
ATOM 1368 C C . SER A 1 180 ? 6.676 1.246 -4.164 1 93.81 180 SER A C 1
ATOM 1370 O O . SER A 1 180 ? 7.465 1.804 -3.396 1 93.81 180 SER A O 1
ATOM 1372 N N . HIS A 1 181 ? 6.566 1.616 -5.414 1 91 181 HIS A N 1
ATOM 1373 C CA . HIS A 1 181 ? 7.34 2.691 -6.02 1 91 181 HIS A CA 1
ATOM 1374 C C . HIS A 1 181 ? 8.82 2.338 -6.078 1 91 181 HIS A C 1
ATOM 1376 O O . HIS A 1 181 ? 9.68 3.205 -5.902 1 91 181 HIS A O 1
ATOM 1382 N N . ALA A 1 182 ? 9.062 1.059 -6.203 1 95.06 182 ALA A N 1
ATOM 1383 C CA . ALA A 1 182 ? 10.438 0.608 -6.391 1 95.06 182 ALA A CA 1
ATOM 1384 C C . ALA A 1 182 ? 10.945 0.959 -7.789 1 95.06 182 ALA A C 1
ATOM 1386 O O . ALA A 1 182 ? 10.156 1.048 -8.734 1 95.06 182 ALA A O 1
ATOM 1387 N N . MET A 1 183 ? 12.227 1.136 -7.836 1 93.56 183 MET A N 1
ATOM 1388 C CA . MET A 1 183 ? 12.852 1.349 -9.133 1 93.56 183 MET A CA 1
ATOM 1389 C C . MET A 1 183 ? 12.984 0.034 -9.898 1 93.56 183 MET 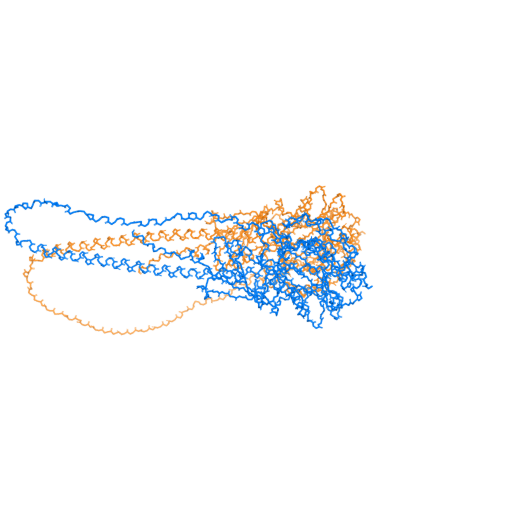A C 1
ATOM 1391 O O . MET A 1 183 ? 12.719 -0.021 -11.102 1 93.56 183 MET A O 1
ATOM 1395 N N . ALA A 1 184 ? 13.383 -0.925 -9.133 1 93.75 184 ALA A N 1
ATOM 1396 C CA . ALA A 1 184 ? 13.602 -2.242 -9.727 1 93.75 184 ALA A CA 1
ATOM 1397 C C . ALA A 1 184 ? 13.453 -3.346 -8.68 1 93.75 184 ALA A C 1
ATOM 1399 O O . ALA A 1 184 ? 13.688 -3.119 -7.492 1 93.75 184 ALA A O 1
ATOM 1400 N N . ILE A 1 185 ? 13.023 -4.465 -9.18 1 95.75 185 ILE A N 1
ATOM 1401 C CA . ILE A 1 185 ? 12.875 -5.664 -8.367 1 95.75 185 ILE A CA 1
ATOM 1402 C C . ILE A 1 185 ? 13.625 -6.824 -9.023 1 95.75 185 ILE A C 1
ATOM 1404 O O . ILE A 1 185 ? 13.406 -7.133 -10.195 1 95.75 185 ILE A O 1
ATOM 1408 N N . THR A 1 186 ? 14.555 -7.43 -8.227 1 93.12 186 THR A N 1
ATOM 1409 C CA . THR A 1 186 ? 15.383 -8.508 -8.758 1 93.12 186 THR A CA 1
ATOM 1410 C C . THR A 1 186 ? 15.484 -9.656 -7.754 1 93.12 186 THR A C 1
ATOM 1412 O O . THR A 1 186 ? 15.773 -9.43 -6.574 1 93.12 186 THR A O 1
ATOM 1415 N N . GLN A 1 187 ? 15.25 -10.805 -8.289 1 93.06 187 GLN A N 1
ATOM 1416 C CA . GLN A 1 187 ? 15.516 -11.984 -7.473 1 93.06 187 GLN A CA 1
ATOM 1417 C C . GLN A 1 187 ? 16.938 -12.508 -7.715 1 93.06 187 GLN A C 1
ATOM 1419 O O . GLN A 1 187 ? 17.359 -12.656 -8.859 1 93.06 187 GLN A O 1
ATOM 1424 N N . MET A 1 188 ? 17.609 -12.688 -6.625 1 90.62 188 MET A N 1
ATOM 1425 C CA . MET A 1 188 ? 18.938 -13.312 -6.695 1 90.62 188 MET A CA 1
ATOM 1426 C C . MET A 1 188 ? 18.891 -14.742 -6.152 1 90.62 188 MET A C 1
ATOM 1428 O O . MET A 1 188 ? 18.297 -14.984 -5.094 1 90.62 188 MET A O 1
ATOM 1432 N N . GLN A 1 189 ? 19.516 -15.562 -6.926 1 90.38 189 GLN A N 1
ATOM 1433 C CA . GLN A 1 189 ? 19.562 -16.953 -6.488 1 90.38 189 GLN A CA 1
ATOM 1434 C C . GLN A 1 189 ? 20.891 -17.281 -5.812 1 90.38 189 GLN A C 1
ATOM 1436 O O . GLN A 1 189 ? 21.953 -16.875 -6.293 1 90.38 189 GLN A O 1
ATOM 1441 N N . VAL A 1 190 ? 20.688 -18.031 -4.699 1 88.25 190 VAL A N 1
ATOM 1442 C CA . VAL A 1 190 ? 21.906 -18.453 -4.012 1 88.25 190 VAL A CA 1
ATOM 1443 C C . VAL A 1 190 ? 22.297 -19.859 -4.484 1 88.25 190 VAL A C 1
ATOM 1445 O O . VAL A 1 190 ? 21.547 -20.812 -4.293 1 88.25 190 VAL A O 1
ATOM 1448 N N . VAL A 1 191 ? 23.391 -19.891 -5.098 1 83.69 191 VAL A N 1
ATOM 1449 C CA . VAL A 1 191 ? 23.922 -21.172 -5.559 1 83.69 191 VAL A CA 1
ATOM 1450 C C . VAL A 1 191 ? 25.047 -21.625 -4.625 1 83.69 191 VAL A C 1
ATOM 1452 O O . VAL A 1 191 ? 26.125 -21.031 -4.609 1 83.69 191 VAL A O 1
ATOM 1455 N N . TRP A 1 192 ? 24.859 -22.703 -3.955 1 78.31 192 TRP A N 1
ATOM 1456 C CA . TRP A 1 192 ? 25.734 -23.062 -2.842 1 78.31 192 TRP A CA 1
ATOM 1457 C C . TRP A 1 192 ? 26.844 -24 -3.297 1 78.31 192 TRP A C 1
ATOM 1459 O O . TRP A 1 192 ? 27.938 -24.031 -2.707 1 78.31 192 TRP A O 1
ATOM 1469 N N . ASN A 1 193 ? 26.547 -24.844 -4.324 1 80.75 193 ASN A N 1
ATOM 1470 C CA . ASN A 1 193 ? 27.562 -25.844 -4.668 1 80.75 193 ASN A CA 1
ATOM 1471 C C . ASN A 1 193 ? 27.891 -25.812 -6.152 1 80.75 193 ASN A C 1
ATOM 1473 O O . ASN A 1 193 ? 27.125 -25.266 -6.957 1 80.75 193 ASN A O 1
ATOM 1477 N N . ASP A 1 194 ? 29 -26.438 -6.508 1 78.56 194 ASP A N 1
ATOM 1478 C CA . ASP A 1 194 ? 29.547 -26.391 -7.859 1 78.56 194 ASP A CA 1
ATOM 1479 C C . ASP A 1 194 ? 28.672 -27.156 -8.844 1 78.56 194 ASP A C 1
ATOM 1481 O O . ASP A 1 194 ? 28.562 -26.781 -10.008 1 78.56 194 ASP A O 1
ATOM 1485 N N . ASP A 1 195 ? 28.172 -28.188 -8.344 1 83.56 195 ASP A N 1
ATOM 1486 C CA . ASP A 1 195 ? 27.328 -28.984 -9.219 1 83.56 195 ASP A CA 1
ATOM 1487 C C . ASP A 1 195 ? 26.094 -28.203 -9.656 1 83.56 195 ASP A C 1
ATOM 1489 O O . ASP A 1 195 ? 25.734 -28.188 -10.836 1 83.56 195 ASP A O 1
ATOM 1493 N N . ASP A 1 196 ? 25.547 -27.531 -8.688 1 83.12 196 ASP A N 1
ATOM 1494 C CA . ASP A 1 196 ? 24.391 -26.688 -8.992 1 83.12 196 ASP A CA 1
ATOM 1495 C C . ASP A 1 196 ? 24.781 -25.531 -9.906 1 83.12 196 ASP A C 1
ATOM 1497 O O . ASP A 1 196 ? 24.016 -25.141 -10.789 1 83.12 196 ASP A O 1
ATOM 1501 N N . ARG A 1 197 ? 25.906 -25.062 -9.672 1 81.81 197 ARG A N 1
ATOM 1502 C CA . ARG A 1 197 ? 26.375 -23.953 -10.492 1 81.81 197 ARG A CA 1
ATOM 1503 C C . ARG A 1 197 ? 26.516 -24.375 -11.953 1 81.81 197 ARG A C 1
ATOM 1505 O O . ARG A 1 197 ? 26.094 -23.641 -12.852 1 81.81 197 ARG A O 1
ATOM 1512 N N . ARG A 1 198 ? 27.125 -25.453 -12.148 1 80.94 198 ARG A N 1
ATOM 1513 C CA . ARG A 1 198 ? 27.281 -25.953 -13.508 1 80.94 198 ARG A CA 1
ATOM 1514 C C . ARG A 1 198 ? 25.938 -26.141 -14.188 1 80.94 198 ARG A C 1
ATOM 1516 O O . ARG A 1 198 ? 25.75 -25.734 -15.336 1 80.94 198 ARG A O 1
ATOM 1523 N N . MET A 1 199 ? 25.125 -26.734 -13.414 1 84.25 199 MET A N 1
ATOM 1524 C CA . MET A 1 199 ? 23.797 -26.969 -13.961 1 84.25 199 MET A CA 1
ATOM 1525 C C . MET A 1 199 ? 23.094 -25.641 -14.25 1 84.25 199 MET A C 1
ATOM 1527 O O . MET A 1 199 ? 22.391 -25.516 -15.258 1 84.25 199 MET A O 1
ATOM 1531 N N . TRP A 1 200 ? 23.297 -24.734 -13.359 1 80.69 200 TRP A N 1
ATOM 1532 C CA . TRP A 1 200 ? 22.719 -23.406 -13.523 1 80.69 200 TRP A CA 1
ATOM 1533 C C . TRP A 1 200 ? 23.234 -22.75 -14.797 1 80.69 200 TRP A C 1
ATOM 1535 O O . TRP A 1 200 ? 22.453 -22.266 -15.617 1 80.69 200 TRP A O 1
ATOM 1545 N N . GLU A 1 201 ? 24.469 -22.766 -15.102 1 77.19 201 GLU A N 1
ATOM 1546 C CA . GLU A 1 201 ? 25.125 -22.078 -16.219 1 77.19 201 GLU A CA 1
ATOM 1547 C C . GLU A 1 201 ? 24.906 -22.812 -17.531 1 77.19 201 GLU A C 1
ATOM 1549 O O . GLU A 1 201 ? 24.719 -22.188 -18.578 1 77.19 201 GLU A O 1
ATOM 1554 N N . ASP A 1 202 ? 24.906 -24.094 -17.422 1 76.38 202 ASP A N 1
ATOM 1555 C CA . ASP A 1 202 ? 24.922 -24.891 -18.641 1 76.38 202 ASP A CA 1
ATOM 1556 C C . ASP A 1 202 ? 23.516 -25.078 -19.188 1 76.38 202 ASP A C 1
ATOM 1558 O O . ASP A 1 202 ? 23.328 -25.188 -20.406 1 76.38 202 ASP A O 1
ATOM 1562 N N . SER A 1 203 ? 22.594 -25.141 -18.266 1 82.19 203 SER A N 1
ATOM 1563 C CA . SER A 1 203 ? 21.297 -25.578 -18.781 1 82.19 203 SER A CA 1
ATOM 1564 C C . SER A 1 203 ? 20.172 -24.703 -18.266 1 82.19 203 SER A C 1
ATOM 1566 O O . SER A 1 203 ? 19.297 -24.281 -19.031 1 82.19 203 SER A O 1
ATOM 1568 N N . TYR A 1 204 ? 20.203 -24.391 -17.078 1 85.5 204 TYR A N 1
ATOM 1569 C CA . TYR A 1 204 ? 19.031 -23.75 -16.469 1 85.5 204 TYR A CA 1
ATOM 1570 C C . TYR A 1 204 ? 18.828 -22.344 -17.047 1 85.5 204 TYR A C 1
ATOM 1572 O O . TYR A 1 204 ? 17.703 -21.953 -17.328 1 85.5 204 TYR A O 1
ATOM 1580 N N . VAL A 1 205 ? 19.859 -21.641 -17.25 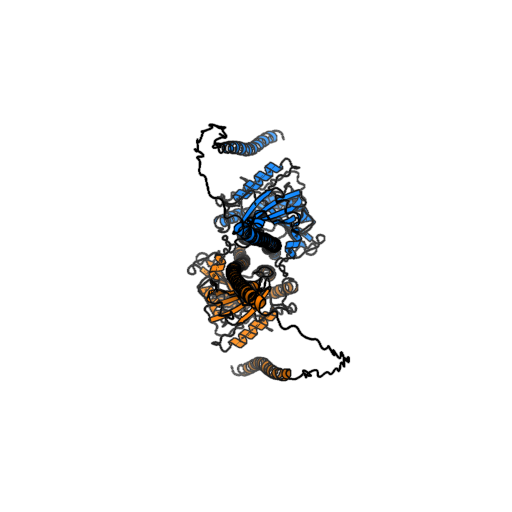1 79.19 205 VAL A N 1
ATOM 1581 C CA . VAL A 1 205 ? 19.797 -20.281 -17.797 1 79.19 205 VAL A CA 1
ATOM 1582 C C . VAL A 1 205 ? 19.219 -20.344 -19.219 1 79.19 205 VAL A C 1
ATOM 1584 O O . VAL A 1 205 ? 18.328 -19.562 -19.562 1 79.19 205 VAL A O 1
ATOM 1587 N N . GLN A 1 206 ? 19.688 -21.25 -19.969 1 80.44 206 GLN A N 1
ATOM 1588 C CA . GLN A 1 206 ? 19.25 -21.359 -21.359 1 80.44 206 GLN A CA 1
ATOM 1589 C C . GLN A 1 206 ? 17.766 -21.719 -21.422 1 80.44 206 GLN A C 1
ATOM 1591 O O . GLN A 1 206 ? 17.047 -21.25 -22.312 1 80.44 206 GLN A O 1
ATOM 1596 N N . GLU A 1 207 ? 17.391 -22.469 -20.531 1 85.94 207 GLU A N 1
ATOM 1597 C CA . GLU A 1 207 ? 16.016 -22.938 -20.516 1 85.94 207 GLU A CA 1
ATOM 1598 C C . GLU A 1 207 ? 15.055 -21.828 -20.109 1 85.94 207 GLU A C 1
ATOM 1600 O O . GLU A 1 207 ? 13.859 -21.891 -20.406 1 85.94 207 GLU A O 1
ATOM 1605 N N . ASN A 1 208 ? 15.57 -20.797 -19.438 1 88.25 208 ASN A N 1
ATOM 1606 C CA . ASN A 1 208 ? 14.672 -19.812 -18.828 1 88.25 208 ASN A CA 1
ATOM 1607 C C . ASN A 1 208 ? 14.898 -18.422 -19.391 1 88.25 208 ASN A C 1
ATOM 1609 O O . ASN A 1 208 ? 14.117 -17.5 -19.141 1 88.25 208 ASN A O 1
ATOM 1613 N N . GLU A 1 209 ? 15.859 -18.203 -20.234 1 82.19 209 GLU A N 1
ATOM 1614 C CA . GLU A 1 209 ? 16.234 -16.891 -20.719 1 82.19 209 GLU A CA 1
ATOM 1615 C C . GLU A 1 209 ? 15.133 -16.281 -21.594 1 82.19 209 GLU A C 1
ATOM 1617 O O . GLU A 1 209 ? 15.055 -15.055 -21.734 1 82.19 209 GLU A O 1
ATOM 1622 N N . TRP A 1 210 ? 14.297 -17.062 -22.094 1 83.75 210 TRP A N 1
ATOM 1623 C CA . TRP A 1 210 ? 13.242 -16.562 -22.969 1 83.75 210 TRP A CA 1
ATOM 1624 C C . TRP A 1 210 ? 12.289 -15.656 -22.203 1 83.75 210 TRP A C 1
ATOM 1626 O O . TRP A 1 210 ? 11.578 -14.844 -22.797 1 83.75 210 TRP A O 1
ATOM 1636 N N . TRP A 1 211 ? 12.25 -15.734 -20.859 1 88.56 211 TRP A N 1
ATOM 1637 C CA . TRP A 1 211 ? 11.406 -14.898 -20.031 1 88.56 211 TRP A CA 1
ATOM 1638 C C . TRP A 1 211 ? 11.867 -13.445 -20.062 1 88.56 211 TRP A C 1
ATOM 1640 O O . TRP A 1 211 ? 11.117 -12.539 -19.703 1 88.56 211 TRP A O 1
ATOM 1650 N N . VAL A 1 212 ? 13.078 -13.219 -20.516 1 87.44 212 VAL A N 1
ATOM 1651 C CA . VAL A 1 212 ? 13.602 -11.867 -20.609 1 87.44 212 VAL A CA 1
ATOM 1652 C C . VAL A 1 212 ? 12.773 -11.055 -21.609 1 87.44 212 VAL A C 1
ATOM 1654 O O . VAL A 1 212 ? 12.453 -9.891 -21.359 1 87.44 212 VAL A O 1
ATOM 1657 N N . GLN A 1 213 ? 12.453 -11.727 -22.656 1 87.81 213 GLN A N 1
ATOM 1658 C CA . GLN A 1 213 ? 11.656 -11.031 -23.672 1 87.81 213 GLN A CA 1
ATOM 1659 C C . GLN A 1 213 ? 10.289 -10.633 -23.109 1 87.81 213 GLN A C 1
ATOM 1661 O O . GLN A 1 213 ? 9.789 -9.547 -23.391 1 87.81 213 GLN A O 1
ATOM 1666 N N . GLU A 1 214 ? 9.695 -11.453 -22.328 1 87.94 214 GLU A N 1
ATOM 1667 C CA . GLU A 1 214 ? 8.438 -11.094 -21.688 1 87.94 214 GLU A CA 1
ATOM 1668 C C . GLU A 1 214 ? 8.594 -9.82 -20.844 1 87.94 214 GLU A C 1
ATOM 1670 O O . GLU A 1 214 ? 7.73 -8.945 -20.891 1 87.94 214 GLU A O 1
ATOM 1675 N N . GLY A 1 215 ? 9.68 -9.789 -20.078 1 89.12 215 GLY A N 1
ATOM 1676 C CA . GLY A 1 215 ? 9.945 -8.609 -19.281 1 89.12 215 GLY A CA 1
ATOM 1677 C C . GLY A 1 215 ? 10.047 -7.34 -20.109 1 89.12 215 GLY A C 1
ATOM 1678 O O . GLY A 1 215 ? 9.508 -6.297 -19.734 1 89.12 215 GLY A O 1
ATOM 1679 N N . ILE A 1 216 ? 10.633 -7.496 -21.219 1 89.12 216 ILE A N 1
ATOM 1680 C CA . ILE A 1 216 ? 10.797 -6.359 -22.109 1 89.12 216 ILE A CA 1
ATOM 1681 C C . ILE A 1 216 ? 9.438 -5.934 -22.656 1 89.12 216 ILE A C 1
ATOM 1683 O O . ILE A 1 216 ? 9.133 -4.742 -22.719 1 89.12 216 ILE A O 1
ATOM 1687 N N . ASP A 1 217 ? 8.648 -6.855 -23.062 1 89.5 217 ASP A N 1
ATOM 1688 C CA . ASP A 1 217 ? 7.328 -6.555 -23.609 1 89.5 217 ASP A CA 1
ATOM 1689 C C . ASP A 1 217 ? 6.441 -5.879 -22.562 1 89.5 217 ASP A C 1
ATOM 1691 O O . ASP A 1 217 ? 5.723 -4.926 -22.875 1 89.5 217 ASP A O 1
ATOM 1695 N N . ILE A 1 218 ? 6.523 -6.367 -21.312 1 88.69 218 ILE A N 1
ATOM 1696 C CA . ILE A 1 218 ? 5.758 -5.766 -20.219 1 88.69 218 ILE A CA 1
ATOM 1697 C C . ILE A 1 218 ? 6.238 -4.336 -19.969 1 88.69 218 ILE A C 1
ATOM 1699 O O . ILE A 1 218 ? 5.43 -3.424 -19.812 1 88.69 218 ILE A O 1
ATOM 1703 N N . GLN A 1 219 ? 7.461 -4.184 -20 1 89.12 219 GLN A N 1
ATOM 1704 C CA . GLN A 1 219 ? 8.055 -2.869 -19.797 1 89.12 219 GLN A CA 1
ATOM 1705 C C . GLN A 1 219 ? 7.559 -1.866 -20.828 1 89.12 219 GLN A C 1
ATOM 1707 O O . GLN A 1 219 ? 7.301 -0.705 -20.5 1 89.12 219 GLN A O 1
ATOM 1712 N N . ARG A 1 220 ? 7.414 -2.238 -21.969 1 87.75 220 ARG A N 1
ATOM 1713 C CA . ARG A 1 220 ? 6.996 -1.375 -23.062 1 87.75 220 ARG A CA 1
ATOM 1714 C C . ARG A 1 220 ? 5.531 -0.973 -22.922 1 87.75 220 ARG A C 1
ATOM 1716 O O . ARG A 1 220 ? 5.129 0.099 -23.375 1 87.75 220 ARG A O 1
ATOM 1723 N N . SER A 1 221 ? 4.82 -1.772 -22.203 1 85.25 221 SER A N 1
ATOM 1724 C CA . SER A 1 221 ? 3.385 -1.524 -22.125 1 85.25 221 SER A CA 1
ATOM 1725 C C . SER A 1 221 ? 2.986 -1.083 -20.719 1 85.25 221 SER A C 1
ATOM 1727 O O . SER A 1 221 ? 1.827 -0.744 -20.469 1 85.25 221 SER A O 1
ATOM 1729 N N . ASP A 1 222 ? 3.885 -1.05 -19.812 1 83.25 222 ASP A N 1
ATOM 1730 C CA . ASP A 1 222 ? 3.598 -0.694 -18.422 1 83.25 222 ASP A CA 1
ATOM 1731 C C . ASP A 1 222 ? 3.395 0.812 -18.281 1 83.25 222 ASP A C 1
ATOM 1733 O O . ASP A 1 222 ? 4.34 1.589 -18.422 1 83.25 222 ASP A O 1
ATOM 1737 N N . PRO A 1 223 ? 2.201 1.216 -17.906 1 77.62 223 PRO A N 1
ATOM 1738 C CA . PRO A 1 223 ? 1.956 2.654 -17.781 1 77.62 223 PRO A CA 1
ATOM 1739 C C . PRO A 1 223 ? 2.648 3.268 -16.562 1 77.62 223 PRO A C 1
ATOM 1741 O O . PRO A 1 223 ? 2.83 4.488 -16.5 1 77.62 223 PRO A O 1
ATOM 1744 N N . ALA A 1 224 ? 2.982 2.41 -15.656 1 77.12 224 ALA A N 1
ATOM 1745 C CA . ALA A 1 224 ? 3.604 2.918 -14.438 1 77.12 224 ALA A CA 1
ATOM 1746 C C . ALA A 1 224 ? 5.109 3.07 -14.609 1 77.12 224 ALA A C 1
ATOM 1748 O O . ALA A 1 224 ? 5.789 3.623 -13.742 1 77.12 224 ALA A O 1
ATOM 1749 N N . PHE A 1 225 ? 5.582 2.572 -15.758 1 85.12 225 PHE A N 1
ATOM 1750 C CA . PHE A 1 225 ? 7.02 2.664 -15.992 1 85.12 225 PHE A CA 1
ATOM 1751 C C . PHE A 1 225 ? 7.352 3.865 -16.859 1 85.12 225 PHE A C 1
ATOM 1753 O O . PHE A 1 225 ? 6.914 3.943 -18.016 1 85.12 225 PHE A O 1
ATOM 1760 N N . ASP A 1 226 ? 8.188 4.742 -16.312 1 80.38 226 ASP A N 1
ATOM 1761 C CA . ASP A 1 226 ? 8.5 5.977 -17.031 1 80.38 226 ASP A CA 1
ATOM 1762 C C . ASP A 1 226 ? 9.938 5.965 -17.547 1 80.38 226 ASP A C 1
ATOM 1764 O O . ASP A 1 226 ? 10.414 6.965 -18.094 1 80.38 226 ASP A O 1
ATOM 1768 N N . GLY A 1 227 ? 10.562 4.848 -17.422 1 85.56 227 GLY A N 1
ATOM 1769 C CA . GLY A 1 227 ? 11.938 4.754 -17.891 1 85.56 227 GLY A CA 1
ATOM 1770 C C . GLY A 1 227 ? 12.055 4.5 -19.375 1 85.56 227 GLY A C 1
ATOM 1771 O O . GLY A 1 227 ? 11.148 4.855 -20.141 1 85.56 227 GLY A O 1
ATOM 1772 N N . ASP A 1 228 ? 13.164 4.035 -19.766 1 80.44 228 ASP A N 1
ATOM 1773 C CA . ASP A 1 228 ? 13.469 3.777 -21.172 1 80.44 228 ASP A CA 1
ATOM 1774 C C . ASP A 1 228 ? 12.648 2.613 -21.719 1 80.44 228 ASP A C 1
ATOM 1776 O O . ASP A 1 228 ? 12.852 1.464 -21.312 1 80.44 228 ASP A O 1
ATOM 1780 N N . ILE A 1 229 ? 11.773 2.9 -22.641 1 75.94 229 ILE A N 1
ATOM 1781 C CA . ILE A 1 229 ? 10.914 1.86 -23.188 1 75.94 229 ILE A CA 1
ATOM 1782 C C . ILE A 1 229 ? 11.484 1.369 -24.516 1 75.94 229 ILE A C 1
ATOM 1784 O O . ILE A 1 229 ? 10.938 0.445 -25.125 1 75.94 229 ILE A O 1
ATOM 1788 N N . SER A 1 230 ? 12.617 1.964 -24.984 1 79.75 230 SER A N 1
ATOM 1789 C CA . SER A 1 230 ? 13.211 1.59 -26.266 1 79.75 230 SER A CA 1
ATOM 1790 C C . SER A 1 230 ? 14.18 0.42 -26.109 1 79.75 230 SER A C 1
ATOM 1792 O O . SER A 1 230 ? 15.016 0.18 -26.984 1 79.75 230 SER A O 1
ATOM 1794 N N . CYS A 1 231 ? 14 -0.325 -25.125 1 77.56 231 CYS A N 1
ATOM 1795 C CA . CYS A 1 231 ? 14.859 -1.491 -24.938 1 77.56 231 CYS A CA 1
ATOM 1796 C C . CYS A 1 231 ? 14.695 -2.477 -26.094 1 77.56 231 CYS A C 1
ATOM 1798 O O . CYS A 1 231 ? 13.578 -2.848 -26.453 1 77.56 231 CYS A O 1
ATOM 1800 N N . PRO A 1 232 ? 15.82 -2.855 -26.75 1 81 232 PRO A N 1
ATOM 1801 C CA . PRO A 1 232 ? 15.727 -3.814 -27.859 1 81 232 PRO A CA 1
ATOM 1802 C C . PRO A 1 232 ? 15.258 -5.195 -27.406 1 81 232 PRO A C 1
ATOM 1804 O O . PRO A 1 232 ? 15.297 -5.5 -26.203 1 81 232 PRO A O 1
ATOM 1807 N N . ASP A 1 233 ? 14.805 -5.965 -28.438 1 83.5 233 ASP A N 1
ATOM 1808 C CA . ASP A 1 233 ? 14.438 -7.348 -28.156 1 83.5 233 ASP A CA 1
ATOM 1809 C C . ASP A 1 233 ? 15.633 -8.133 -27.609 1 83.5 233 ASP A C 1
ATOM 1811 O O . ASP A 1 233 ? 16.781 -7.812 -27.906 1 83.5 233 ASP A O 1
ATOM 1815 N N . TYR A 1 234 ? 15.211 -9.078 -26.797 1 81.75 234 TYR A N 1
ATOM 1816 C CA . TYR A 1 234 ? 16.25 -9.906 -26.203 1 81.75 234 TYR A CA 1
ATOM 1817 C C . TYR A 1 234 ? 16.891 -10.812 -27.234 1 81.75 234 TYR A C 1
ATOM 1819 O O . TYR A 1 234 ? 16.188 -11.445 -28.031 1 81.75 234 TYR A O 1
ATOM 1827 N N . VAL A 1 235 ? 18.281 -10.734 -27.281 1 75.94 235 VAL A N 1
ATOM 1828 C CA . VAL A 1 235 ? 19.047 -11.656 -28.109 1 75.94 235 VAL A CA 1
ATOM 1829 C C . VAL A 1 235 ? 19.812 -12.641 -27.234 1 75.94 235 VAL A C 1
ATOM 1831 O O . VAL A 1 235 ? 20.672 -12.242 -26.438 1 75.94 235 VAL A O 1
ATOM 1834 N N . PRO A 1 236 ? 19.25 -13.883 -27.266 1 71.69 236 PRO A N 1
ATOM 1835 C CA . PRO A 1 236 ? 19.953 -14.875 -26.453 1 71.69 236 PRO A CA 1
ATOM 1836 C C . PRO A 1 236 ? 21.469 -14.875 -26.703 1 71.69 236 PRO A C 1
ATOM 1838 O O . PRO A 1 236 ? 21.891 -14.766 -27.859 1 71.69 236 PRO A O 1
ATOM 1841 N N . HIS A 1 237 ? 22.266 -14.477 -25.625 1 59.75 237 HIS A N 1
ATOM 1842 C CA . HIS A 1 237 ? 23.703 -14.523 -25.797 1 59.75 237 HIS A CA 1
ATOM 1843 C C . HIS A 1 237 ? 24.266 -15.891 -25.406 1 59.75 237 HIS A C 1
ATOM 1845 O O . HIS A 1 237 ? 23.781 -16.516 -24.469 1 59.75 237 HIS A O 1
ATOM 1851 N N . GLY A 1 238 ? 24.453 -16.719 -26.281 1 58.19 238 GLY A N 1
ATOM 1852 C CA . GLY A 1 238 ? 25.109 -18 -26.094 1 58.19 238 GLY A CA 1
ATOM 1853 C C . GLY A 1 238 ? 26.016 -18.047 -24.875 1 58.19 238 GLY A C 1
ATOM 1854 O O . GLY A 1 238 ? 26.406 -19.125 -24.422 1 58.19 238 GLY A O 1
ATOM 1855 N N . ASP A 1 239 ? 26.625 -16.891 -24.406 1 54.31 239 ASP A N 1
ATOM 1856 C CA . ASP A 1 239 ? 27.578 -16.922 -23.312 1 54.31 239 ASP A CA 1
ATOM 1857 C C . ASP A 1 239 ? 26.891 -16.625 -21.969 1 54.31 239 ASP A C 1
ATOM 1859 O O . ASP A 1 239 ? 26.328 -15.555 -21.781 1 54.31 239 ASP A O 1
ATOM 1863 N N . THR A 1 240 ? 26.578 -17.578 -21.266 1 58.59 240 THR A N 1
ATOM 1864 C CA . THR A 1 240 ? 25.922 -17.531 -19.969 1 58.59 240 THR A CA 1
ATOM 1865 C C . THR A 1 240 ? 26.969 -17.5 -18.844 1 58.59 240 THR A C 1
ATOM 1867 O O . THR A 1 240 ? 26.672 -17.859 -17.703 1 58.59 240 THR A O 1
ATOM 1870 N N . SER A 1 241 ? 28.266 -17 -19.281 1 55.22 241 SER A N 1
ATOM 1871 C CA . SER A 1 241 ? 29.312 -17.031 -18.266 1 55.22 241 SER A CA 1
ATOM 1872 C C . SER A 1 241 ? 29.078 -15.953 -17.203 1 55.22 241 SER A C 1
ATOM 1874 O O . SER A 1 241 ? 28.453 -14.93 -17.469 1 55.22 241 SER A O 1
ATOM 1876 N N . ILE A 1 242 ? 29.406 -16.281 -15.961 1 56.03 242 ILE A N 1
ATOM 1877 C CA . ILE A 1 242 ? 29.312 -15.406 -14.797 1 56.03 242 ILE A CA 1
ATOM 1878 C C . ILE A 1 242 ? 30.281 -14.234 -14.953 1 56.03 242 ILE A C 1
ATOM 1880 O O . ILE A 1 242 ? 31.453 -14.422 -15.266 1 56.03 242 ILE A O 1
ATOM 1884 N N . TRP A 1 243 ? 29.797 -13.055 -15.219 1 55 243 TRP A N 1
ATOM 1885 C CA . TRP A 1 243 ? 30.609 -11.867 -15.453 1 55 243 TRP A CA 1
ATOM 1886 C C . TRP A 1 243 ? 31.531 -11.594 -14.273 1 55 243 TRP A C 1
ATOM 1888 O O . TRP A 1 243 ? 32.656 -11.125 -14.453 1 55 243 TRP A O 1
ATOM 1898 N N . TYR A 1 244 ? 31.156 -11.539 -13.094 1 50.22 244 TYR A N 1
ATOM 1899 C CA . TYR A 1 244 ? 32.094 -11.164 -12.055 1 50.22 244 TYR A CA 1
ATOM 1900 C C . TYR A 1 244 ? 33.062 -12.32 -11.75 1 50.22 244 TYR A C 1
ATOM 1902 O O . TYR A 1 244 ? 32.656 -13.484 -11.773 1 50.22 244 TYR A O 1
ATOM 1910 N N . GLY A 1 245 ? 34.562 -12.008 -11.719 1 48.09 245 GLY A N 1
ATOM 1911 C CA . GLY A 1 245 ? 35.906 -12.547 -11.625 1 48.09 245 GLY A CA 1
ATOM 1912 C C . GLY A 1 245 ? 35.938 -14.047 -11.406 1 48.09 245 GLY A C 1
ATOM 1913 O O . GLY A 1 245 ? 34.969 -14.625 -10.898 1 48.09 245 GLY A O 1
ATOM 1914 N N . ASP A 1 246 ? 36.656 -14.648 -12.227 1 45.72 246 ASP A N 1
ATOM 1915 C CA . ASP A 1 246 ? 37.062 -16.047 -12.336 1 45.72 246 ASP A CA 1
ATOM 1916 C C . ASP A 1 246 ? 37.281 -16.656 -10.953 1 45.72 246 ASP A C 1
ATOM 1918 O O . ASP A 1 246 ? 37.125 -17.875 -10.773 1 45.72 246 ASP A O 1
ATOM 1922 N N . ASP A 1 247 ? 37.938 -15.852 -9.992 1 46.19 247 ASP A N 1
ATOM 1923 C CA . ASP A 1 247 ? 38.469 -16.484 -8.789 1 46.19 247 ASP A CA 1
ATOM 1924 C C . ASP A 1 247 ? 37.406 -16.531 -7.688 1 46.19 247 ASP A C 1
ATOM 1926 O O . ASP A 1 247 ? 37.719 -16.641 -6.508 1 46.19 247 ASP A O 1
ATOM 1930 N N . VAL A 1 248 ? 36.25 -16.141 -7.922 1 48.75 248 VAL A N 1
ATOM 1931 C CA . VAL A 1 248 ? 35.344 -16.125 -6.777 1 48.75 248 VAL A CA 1
ATOM 1932 C C . VAL A 1 248 ? 35.062 -17.547 -6.301 1 48.75 248 VAL A C 1
ATOM 1934 O O . VAL A 1 248 ? 34.719 -18.422 -7.098 1 48.75 248 VAL A O 1
ATOM 1937 N N . PRO A 1 249 ? 35.625 -17.781 -5.164 1 49.31 249 PRO A N 1
ATOM 1938 C CA . PRO A 1 249 ? 35.25 -19.094 -4.629 1 49.31 249 PRO A CA 1
ATOM 1939 C C . PRO A 1 249 ? 33.781 -19.438 -4.84 1 49.31 249 PRO A C 1
ATOM 1941 O O . PRO A 1 249 ? 32.938 -18.547 -4.734 1 49.31 249 PRO A O 1
ATOM 1944 N N . PHE A 1 250 ? 33.5 -20.469 -5.508 1 48.81 250 PHE A N 1
ATOM 1945 C CA . PHE A 1 250 ? 32.219 -21.094 -5.906 1 48.81 250 PHE A CA 1
ATOM 1946 C C . PHE A 1 250 ? 31.188 -20.969 -4.793 1 48.81 250 PHE A C 1
ATOM 1948 O O . PHE A 1 250 ? 30 -20.828 -5.059 1 48.81 250 PHE A O 1
ATOM 1955 N N . ASN A 1 251 ? 31.578 -21.125 -3.545 1 49.62 251 ASN A N 1
ATOM 1956 C CA . ASN A 1 251 ? 30.609 -21.5 -2.512 1 49.62 251 ASN A CA 1
ATOM 1957 C C . ASN A 1 251 ? 29.906 -20.266 -1.949 1 49.62 251 ASN A C 1
ATOM 1959 O O . ASN A 1 251 ? 29.203 -20.359 -0.932 1 49.62 251 ASN A O 1
ATOM 1963 N N . ASP A 1 252 ? 30.078 -19.078 -2.824 1 58.66 252 ASP A N 1
ATOM 1964 C CA . ASP A 1 252 ? 29.406 -18.078 -2.006 1 58.66 252 ASP A CA 1
ATOM 1965 C C . ASP A 1 252 ? 28.688 -17.047 -2.879 1 58.66 252 ASP A C 1
ATOM 1967 O O . ASP A 1 252 ? 29.125 -15.898 -2.979 1 58.66 252 ASP A O 1
ATOM 1971 N N . ALA A 1 253 ? 27.969 -17.328 -3.83 1 63.53 253 ALA A N 1
ATOM 1972 C CA . ALA A 1 253 ? 27.172 -16.391 -4.609 1 63.53 253 ALA A CA 1
ATOM 1973 C C . ALA A 1 253 ? 25.703 -16.453 -4.199 1 63.53 253 ALA A C 1
ATOM 1975 O O . ALA A 1 253 ? 25.234 -17.469 -3.695 1 63.53 253 ALA A O 1
ATOM 1976 N N . PRO A 1 254 ? 25.078 -15.008 -4.242 1 78 254 PRO A N 1
ATOM 1977 C CA . PRO A 1 254 ? 23.891 -15.141 -5.098 1 78 254 PRO A CA 1
ATOM 1978 C C . PRO A 1 254 ? 24.141 -14.633 -6.52 1 78 254 PRO A C 1
ATOM 1980 O O . PRO A 1 254 ? 24.891 -13.68 -6.719 1 78 254 PRO A O 1
ATOM 1983 N N . TYR A 1 255 ? 23.453 -15.273 -7.465 1 77.06 255 TYR A N 1
ATOM 1984 C CA . TYR A 1 255 ? 23.469 -14.93 -8.883 1 77.06 255 TYR A CA 1
ATOM 1985 C C . TYR A 1 255 ? 22.156 -14.289 -9.305 1 77.06 255 TYR A C 1
ATOM 1987 O O . TYR A 1 255 ? 21.094 -14.648 -8.797 1 77.06 255 TYR A O 1
ATOM 1995 N N . ILE A 1 256 ? 22.281 -13.297 -10.211 1 74.62 256 ILE A N 1
ATOM 1996 C CA . ILE A 1 256 ? 21.094 -12.586 -10.695 1 74.62 256 ILE A CA 1
ATOM 1997 C C . ILE A 1 256 ? 20.625 -13.211 -12.008 1 74.62 256 ILE A C 1
ATOM 1999 O O . ILE A 1 256 ? 21.281 -13.062 -13.039 1 74.62 256 ILE A O 1
ATOM 2003 N N . PRO A 1 257 ? 19.547 -13.906 -11.93 1 75.75 257 PRO A N 1
ATOM 2004 C CA . PRO A 1 257 ? 18.922 -14.258 -13.211 1 75.75 257 PRO A CA 1
ATOM 2005 C C . PRO A 1 257 ? 18.188 -13.07 -13.852 1 75.75 257 PRO A C 1
ATOM 2007 O O . PRO A 1 257 ? 17.25 -12.531 -13.273 1 75.75 257 PRO A O 1
ATOM 2010 N N . THR A 1 258 ? 18.547 -12.633 -15.086 1 75.31 258 THR A N 1
ATOM 2011 C CA . THR A 1 258 ? 17.984 -11.461 -15.742 1 75.31 258 THR A CA 1
ATOM 2012 C C . THR A 1 258 ? 16.484 -11.633 -15.984 1 75.31 258 THR A C 1
ATOM 2014 O O . THR A 1 258 ? 15.742 -10.656 -16.078 1 75.31 258 THR A O 1
ATOM 2017 N N . TRP A 1 259 ? 16.109 -12.953 -16.031 1 85.75 259 TRP A N 1
ATOM 2018 C CA . TRP A 1 259 ? 14.703 -13.195 -16.328 1 85.75 259 TRP A CA 1
ATOM 2019 C C . TRP A 1 259 ? 13.852 -13.047 -15.078 1 85.75 259 TRP A C 1
ATOM 2021 O O . TRP A 1 259 ? 12.617 -13.062 -15.148 1 85.75 259 TRP A O 1
ATOM 2031 N N . GLN A 1 260 ? 14.484 -12.883 -13.961 1 91.69 260 GLN A N 1
ATOM 2032 C CA . GLN A 1 260 ? 13.781 -12.609 -12.711 1 91.69 260 GLN A CA 1
ATOM 2033 C C . GLN A 1 260 ? 14.094 -11.211 -12.203 1 91.69 260 GLN A C 1
ATOM 2035 O O . GLN A 1 260 ? 14.414 -11.023 -11.023 1 91.69 260 GLN A O 1
ATOM 2040 N N . SER A 1 261 ? 14.055 -10.25 -13.086 1 91.12 261 SER A N 1
ATOM 2041 C CA . SER A 1 261 ? 14.266 -8.836 -12.812 1 91.12 261 SER A CA 1
ATOM 2042 C C . SER A 1 261 ? 13.273 -7.969 -13.578 1 91.12 261 SER A C 1
ATOM 2044 O O . SER A 1 261 ? 12.93 -8.273 -14.727 1 91.12 261 SER A O 1
ATOM 2046 N N . TYR A 1 262 ? 12.828 -7.047 -12.977 1 93.31 262 TYR A N 1
ATOM 2047 C CA . TYR A 1 262 ? 11.961 -6.09 -13.648 1 93.31 262 TYR A CA 1
ATOM 2048 C C . TYR A 1 262 ? 12.188 -4.676 -13.117 1 93.31 262 TYR A C 1
ATOM 2050 O O . TYR A 1 262 ? 12.242 -4.465 -11.906 1 93.31 262 TYR A O 1
ATOM 2058 N N . PRO A 1 263 ? 12.305 -3.707 -13.953 1 91 263 PRO A N 1
ATOM 2059 C CA . PRO A 1 263 ? 12.391 -3.766 -15.414 1 91 263 PRO A CA 1
ATOM 2060 C C . PRO A 1 263 ? 13.672 -4.445 -15.906 1 91 263 PRO A C 1
ATOM 2062 O O . PRO A 1 263 ? 14.586 -4.68 -15.109 1 91 263 PRO A O 1
ATOM 2065 N N . VAL A 1 264 ? 13.484 -4.84 -17.234 1 84.38 264 VAL A N 1
ATOM 2066 C CA . VAL A 1 264 ? 14.617 -5.57 -17.797 1 84.38 264 VAL A CA 1
ATOM 2067 C C . VAL A 1 264 ? 15.586 -4.59 -18.453 1 84.38 264 VAL A C 1
ATOM 2069 O O . VAL A 1 264 ? 15.328 -4.109 -19.562 1 84.38 264 VAL A O 1
ATOM 2072 N N . LEU A 1 265 ? 16.297 -3.9 -17.766 1 72.12 265 LEU A N 1
ATOM 2073 C CA . LEU A 1 265 ? 17.25 -2.971 -18.359 1 72.12 265 LEU A CA 1
ATOM 2074 C C . LEU A 1 265 ? 18.672 -3.414 -18.109 1 72.12 265 LEU A C 1
ATOM 2076 O O . LEU A 1 265 ? 19.078 -3.619 -16.969 1 72.12 265 LEU A O 1
ATOM 2080 N N . SER A 1 266 ? 19.172 -4.031 -19.172 1 60.06 266 SER A N 1
ATOM 2081 C CA . SER A 1 266 ? 20.531 -4.535 -19.062 1 60.06 266 SER A CA 1
ATOM 2082 C C . SER A 1 266 ? 21.531 -3.393 -18.844 1 60.06 266 SER A C 1
ATOM 2084 O O . SER A 1 266 ? 21.234 -2.242 -19.172 1 60.06 266 SER A O 1
ATOM 2086 N N . PHE A 1 267 ? 22.484 -3.744 -17.969 1 53.94 267 PHE A N 1
ATOM 2087 C CA . PHE A 1 267 ? 23.625 -2.852 -17.922 1 53.94 267 PHE A CA 1
ATOM 2088 C C . PHE A 1 267 ? 24.406 -2.898 -19.234 1 53.94 267 PHE A C 1
ATOM 2090 O O . PHE A 1 267 ? 24.953 -3.939 -19.609 1 53.94 267 PHE A O 1
ATOM 2097 N N . GLY A 1 268 ? 24.312 -1.843 -19.922 1 51.19 268 GLY A N 1
ATOM 2098 C CA . GLY A 1 268 ? 25.031 -1.843 -21.188 1 51.19 268 GLY A CA 1
ATOM 2099 C C . GLY A 1 268 ? 24.609 -2.959 -22.109 1 51.19 268 GLY A C 1
ATOM 2100 O O . GLY A 1 268 ? 23.422 -3.316 -22.156 1 51.19 268 GLY A O 1
ATOM 2101 N N . ASP A 1 269 ? 25.453 -3.436 -23.031 1 48.16 269 ASP A N 1
ATOM 2102 C CA . ASP A 1 269 ? 25.25 -4.445 -24.078 1 48.16 269 ASP A CA 1
ATOM 2103 C C . ASP A 1 269 ? 25.172 -5.844 -23.469 1 48.16 269 ASP A C 1
ATOM 2105 O O . ASP A 1 269 ? 24.953 -6.824 -24.188 1 48.16 269 ASP A O 1
ATOM 2109 N N . ASN A 1 270 ? 25.344 -5.938 -22.109 1 49.44 270 ASN A N 1
ATOM 2110 C CA . ASN A 1 270 ? 25.453 -7.305 -21.609 1 49.44 270 ASN A CA 1
ATOM 2111 C C . ASN A 1 270 ? 24.328 -7.633 -20.641 1 49.44 270 ASN A C 1
ATOM 2113 O O . ASN A 1 270 ? 24.156 -6.953 -19.625 1 49.44 270 ASN A O 1
ATOM 2117 N N . PRO A 1 271 ? 23.469 -8.516 -21.062 1 53.94 271 PRO A N 1
ATOM 2118 C CA . PRO A 1 271 ? 22.5 -8.945 -20.047 1 53.94 271 PRO A CA 1
ATOM 2119 C C . PRO A 1 271 ? 23.156 -9.602 -18.844 1 53.94 271 PRO A C 1
ATOM 2121 O O . PRO A 1 271 ? 24.047 -10.445 -19 1 53.94 271 PRO A O 1
ATOM 2124 N N . PRO A 1 272 ? 23.109 -9.016 -17.625 1 56.72 272 PRO A N 1
ATOM 2125 C CA . PRO A 1 272 ? 23.766 -9.516 -16.406 1 56.72 272 PRO A CA 1
ATOM 2126 C C . PRO A 1 272 ? 23.391 -10.961 -16.094 1 56.72 272 PRO A C 1
ATOM 2128 O O . PRO A 1 272 ? 22.609 -11.203 -15.164 1 56.72 272 PRO A O 1
ATOM 2131 N N . TYR A 1 273 ? 23.641 -11.883 -17.109 1 60.97 273 TYR A N 1
ATOM 2132 C CA . TYR A 1 273 ? 23.391 -13.25 -16.656 1 60.97 273 TYR A CA 1
ATOM 2133 C C . TYR A 1 273 ? 24.5 -13.75 -15.75 1 60.97 273 TYR A C 1
ATOM 2135 O O . TYR A 1 273 ? 25.672 -13.367 -15.93 1 60.97 273 TYR A O 1
ATOM 2143 N N . ASN A 1 274 ? 24.234 -14.125 -14.523 1 66.94 274 ASN A N 1
ATOM 2144 C CA . ASN A 1 274 ? 25.125 -14.867 -13.633 1 66.94 274 ASN A CA 1
ATOM 2145 C C . ASN A 1 274 ? 26.156 -13.953 -12.969 1 66.94 274 ASN A C 1
ATOM 2147 O O . ASN A 1 274 ? 27.297 -14.352 -12.766 1 66.94 274 ASN A O 1
ATOM 2151 N N . THR A 1 275 ? 25.688 -12.773 -12.867 1 72 275 THR A N 1
ATOM 2152 C CA . THR A 1 275 ? 26.562 -11.898 -12.094 1 72 275 THR A CA 1
ATOM 2153 C C . THR A 1 275 ? 26.562 -12.305 -10.625 1 72 275 THR A C 1
ATOM 2155 O O . THR A 1 275 ? 25.516 -12.43 -10 1 72 275 THR A O 1
ATOM 2158 N N . ASN A 1 276 ? 27.812 -12.539 -10.203 1 78.19 276 ASN A N 1
ATOM 2159 C CA . ASN A 1 276 ? 27.953 -12.789 -8.773 1 78.19 276 ASN A CA 1
ATOM 2160 C C . ASN A 1 276 ? 27.875 -11.5 -7.961 1 78.19 276 ASN A C 1
ATOM 2162 O O . ASN A 1 276 ? 28.875 -10.797 -7.801 1 78.19 276 ASN A O 1
ATOM 2166 N N . MET A 1 277 ? 26.797 -11.266 -7.418 1 82.06 277 MET A N 1
ATOM 2167 C CA . MET A 1 277 ? 26.5 -9.961 -6.828 1 82.06 277 MET A CA 1
ATOM 2168 C C . MET A 1 277 ? 27.219 -9.789 -5.496 1 82.06 277 MET A C 1
ATOM 2170 O O . MET A 1 277 ? 27.422 -8.664 -5.031 1 82.06 277 MET A O 1
ATOM 2174 N N . ILE A 1 278 ? 27.641 -10.859 -4.902 1 81.94 278 ILE A N 1
ATOM 2175 C CA . ILE A 1 278 ? 28.312 -10.758 -3.611 1 81.94 278 ILE A CA 1
ATOM 2176 C C . ILE A 1 278 ? 29.672 -10.094 -3.793 1 81.94 278 ILE A C 1
ATOM 2178 O O . ILE A 1 278 ? 30.234 -9.539 -2.844 1 81.94 278 ILE A O 1
ATOM 2182 N N . MET A 1 279 ? 30.125 -10.148 -5.012 1 78.44 279 MET A N 1
ATOM 2183 C CA . MET A 1 279 ? 31.453 -9.586 -5.312 1 78.44 279 MET A CA 1
ATOM 2184 C C . MET A 1 279 ? 31.344 -8.102 -5.637 1 78.44 279 MET A C 1
ATOM 2186 O O . MET A 1 279 ? 32.344 -7.418 -5.777 1 78.44 279 MET A O 1
ATOM 2190 N N . SER A 1 280 ? 30.156 -7.652 -5.742 1 78.69 280 SER A N 1
ATOM 2191 C CA . SER A 1 280 ? 29.969 -6.219 -5.961 1 78.69 280 SER A CA 1
ATOM 2192 C C . SER A 1 280 ? 30.531 -5.41 -4.793 1 78.69 280 SER A C 1
ATOM 2194 O O . SER A 1 280 ? 30.172 -5.648 -3.639 1 78.69 280 SER A O 1
ATOM 2196 N N . PRO A 1 281 ? 31.344 -4.484 -5.023 1 74.31 281 PRO A N 1
ATOM 2197 C CA . PRO A 1 281 ? 31.938 -3.703 -3.932 1 74.31 281 PRO A CA 1
ATOM 2198 C C . PRO A 1 281 ? 30.891 -2.943 -3.117 1 74.31 281 PRO A C 1
ATOM 2200 O O . PRO A 1 281 ? 31.078 -2.734 -1.915 1 74.31 281 PRO A O 1
ATOM 2203 N N . LYS A 1 282 ? 29.891 -2.582 -3.721 1 78.12 282 LYS A N 1
ATOM 2204 C CA . LYS A 1 282 ? 28.938 -1.738 -3.014 1 78.12 282 LYS A CA 1
ATOM 2205 C C . LYS A 1 282 ? 27.781 -2.564 -2.467 1 78.12 282 LYS A C 1
ATOM 2207 O O . LYS A 1 282 ? 27.141 -2.174 -1.488 1 78.12 282 LYS A O 1
ATOM 2212 N N . ARG A 1 283 ? 27.547 -3.689 -3.102 1 86 283 ARG A N 1
ATOM 2213 C CA . ARG A 1 283 ? 26.375 -4.461 -2.711 1 86 283 ARG A CA 1
ATOM 2214 C C . ARG A 1 283 ? 26.766 -5.676 -1.878 1 86 283 ARG A C 1
ATOM 2216 O O . ARG A 1 283 ? 25.953 -6.211 -1.119 1 86 283 ARG A O 1
ATOM 2223 N N . GLY A 1 284 ? 28 -6.074 -2.055 1 87.12 284 GLY A N 1
ATOM 2224 C CA . GLY A 1 284 ? 28.453 -7.336 -1.486 1 87.12 284 GLY A CA 1
ATOM 2225 C C . GLY A 1 284 ? 28.297 -7.398 0.022 1 87.12 284 GLY A C 1
ATOM 2226 O O . GLY A 1 284 ? 27.812 -8.398 0.561 1 87.12 284 GLY A O 1
ATOM 2227 N N . SER A 1 285 ? 28.688 -6.355 0.667 1 89.62 285 SER A N 1
ATOM 2228 C CA . SER A 1 285 ? 28.625 -6.359 2.125 1 89.62 285 SER A CA 1
ATOM 2229 C C . SER A 1 285 ? 27.188 -6.461 2.625 1 89.62 285 SER A C 1
ATOM 2231 O O . SER A 1 285 ? 26.922 -7.145 3.615 1 89.62 285 SER A O 1
ATOM 2233 N N . ALA A 1 286 ? 26.297 -5.789 1.965 1 93.69 286 ALA A N 1
ATOM 2234 C CA . ALA A 1 286 ? 24.906 -5.848 2.365 1 93.69 286 ALA A CA 1
ATOM 2235 C C . ALA A 1 286 ? 24.312 -7.227 2.094 1 93.69 286 ALA A C 1
ATOM 2237 O O . ALA A 1 286 ? 23.531 -7.742 2.893 1 93.69 286 ALA A O 1
ATOM 2238 N N . ILE A 1 287 ? 24.672 -7.77 1.001 1 93.5 287 ILE A N 1
ATOM 2239 C CA . ILE A 1 287 ? 24.188 -9.102 0.641 1 93.5 287 ILE A CA 1
ATOM 2240 C C . ILE A 1 287 ? 24.688 -10.117 1.665 1 93.5 287 ILE A C 1
ATOM 2242 O O . ILE A 1 287 ? 23.922 -10.953 2.146 1 93.5 287 ILE A O 1
ATOM 2246 N N . LYS A 1 288 ? 25.938 -10.039 2.012 1 91.88 288 LYS A N 1
ATOM 2247 C CA . LYS A 1 288 ? 26.5 -10.93 3.025 1 91.88 288 LYS A CA 1
ATOM 2248 C C . LYS A 1 288 ? 25.766 -10.773 4.355 1 91.88 288 LYS A C 1
ATOM 2250 O O . LYS A 1 288 ? 25.469 -11.773 5.027 1 91.88 288 LYS A O 1
ATOM 2255 N N . ALA A 1 289 ? 25.5 -9.594 4.695 1 94.06 289 ALA A N 1
ATOM 2256 C CA . ALA A 1 289 ? 24.781 -9.344 5.938 1 94.06 289 ALA A CA 1
ATOM 2257 C C . ALA A 1 289 ? 23.391 -9.992 5.91 1 94.06 289 ALA A C 1
ATOM 2259 O O . ALA A 1 289 ? 22.984 -10.633 6.883 1 94.06 289 ALA A O 1
ATOM 2260 N N . ALA A 1 290 ? 22.703 -9.844 4.844 1 93.56 290 ALA A N 1
ATOM 2261 C CA . ALA A 1 290 ? 21.375 -10.445 4.715 1 93.56 290 ALA A CA 1
ATOM 2262 C C . ALA A 1 290 ? 21.453 -11.969 4.84 1 93.56 290 ALA A C 1
ATOM 2264 O O . ALA A 1 290 ? 20.594 -12.586 5.461 1 93.56 290 ALA A O 1
ATOM 2265 N N . MET A 1 291 ? 22.453 -12.531 4.312 1 91.38 291 MET A N 1
ATOM 2266 C CA . MET A 1 291 ? 22.641 -13.977 4.34 1 91.38 291 MET A CA 1
ATOM 2267 C C . MET A 1 291 ? 22.969 -14.453 5.754 1 91.38 291 MET A C 1
ATOM 2269 O O . MET A 1 291 ? 22.531 -15.539 6.16 1 91.38 291 MET A O 1
ATOM 2273 N N . GLU A 1 292 ? 23.703 -13.68 6.434 1 91.44 292 GLU A N 1
ATOM 2274 C CA . GLU A 1 292 ? 24.156 -14.07 7.77 1 91.44 292 GLU A CA 1
ATOM 2275 C C . GLU A 1 292 ? 23.078 -13.805 8.812 1 91.44 292 GLU A C 1
ATOM 2277 O O . GLU A 1 292 ? 22.859 -14.625 9.703 1 91.44 292 GLU A O 1
ATOM 2282 N N . LEU A 1 293 ? 22.328 -12.719 8.68 1 91.88 293 LEU A N 1
ATOM 2283 C CA . LEU A 1 293 ? 21.422 -12.266 9.727 1 91.88 293 LEU A CA 1
ATOM 2284 C C . LEU A 1 293 ? 20.031 -12.852 9.516 1 91.88 293 LEU A C 1
ATOM 2286 O O . LEU A 1 293 ? 19.219 -12.898 10.445 1 91.88 293 LEU A O 1
ATOM 2290 N N . HIS A 1 294 ? 19.688 -13.234 8.305 1 91.94 294 HIS A N 1
ATOM 2291 C CA . HIS A 1 294 ? 18.359 -13.734 7.938 1 91.94 294 HIS A CA 1
ATOM 2292 C C . HIS A 1 294 ? 17.281 -12.703 8.242 1 91.94 294 HIS A C 1
ATOM 2294 O O . HIS A 1 294 ? 16.203 -13.055 8.742 1 91.94 294 HIS A O 1
ATOM 2300 N N . GLU A 1 295 ? 17.641 -11.453 8.078 1 92.25 295 GLU A N 1
ATOM 2301 C CA . GLU A 1 295 ? 16.766 -10.297 8.203 1 92.25 295 GLU A CA 1
ATOM 2302 C C . GLU A 1 295 ? 16.812 -9.438 6.945 1 92.25 295 GLU A C 1
ATOM 2304 O O . GLU A 1 295 ? 17.703 -9.578 6.117 1 92.25 295 GLU A O 1
ATOM 2309 N N . VAL A 1 296 ? 15.758 -8.625 6.82 1 94.5 296 VAL A N 1
ATOM 2310 C CA . VAL A 1 296 ? 15.805 -7.664 5.723 1 94.5 296 VAL A CA 1
ATOM 2311 C C . VAL A 1 296 ? 16.891 -6.629 5.992 1 94.5 296 VAL A C 1
ATOM 2313 O O . VAL A 1 296 ? 16.938 -6.027 7.07 1 94.5 296 VAL A O 1
ATOM 2316 N N . THR A 1 297 ? 17.75 -6.398 5.02 1 96.19 297 THR A N 1
ATOM 2317 C CA . THR A 1 297 ? 18.875 -5.469 5.176 1 96.19 297 THR A CA 1
ATOM 2318 C C . THR A 1 297 ? 18.797 -4.359 4.133 1 96.19 297 THR A C 1
ATOM 2320 O O . THR A 1 297 ? 18.453 -4.609 2.975 1 96.19 297 THR A O 1
ATOM 2323 N N . ILE A 1 298 ? 19.156 -3.146 4.582 1 96.75 298 ILE A N 1
ATOM 2324 C CA . ILE A 1 298 ? 19.281 -2.025 3.654 1 96.75 298 ILE A CA 1
ATOM 2325 C C . ILE A 1 298 ? 20.734 -1.806 3.289 1 96.75 298 ILE A C 1
ATOM 2327 O O . ILE A 1 298 ? 21.609 -1.754 4.168 1 96.75 298 ILE A O 1
ATOM 2331 N N . SER A 1 299 ? 20.969 -1.698 2.021 1 96.31 299 SER A N 1
ATOM 2332 C CA . SER A 1 299 ? 22.344 -1.429 1.579 1 96.31 299 SER A CA 1
ATOM 2333 C C . SER A 1 299 ? 22.75 0.003 1.902 1 96.31 299 SER A C 1
ATOM 2335 O O . SER A 1 299 ? 21.906 0.831 2.262 1 96.31 299 SER A O 1
ATOM 2337 N N . ARG A 1 300 ? 24.062 0.214 1.8 1 94 300 ARG A N 1
ATOM 2338 C CA . ARG A 1 300 ? 24.484 1.606 1.712 1 94 300 ARG A CA 1
ATOM 2339 C C . ARG A 1 300 ? 23.969 2.26 0.434 1 94 300 ARG A C 1
ATOM 2341 O O . ARG A 1 300 ? 23.469 1.573 -0.464 1 94 300 ARG A O 1
ATOM 2348 N N . VAL A 1 301 ? 24.047 3.57 0.436 1 95.31 301 VAL A N 1
ATOM 2349 C CA . VAL A 1 301 ? 23.703 4.266 -0.8 1 95.31 301 VAL A CA 1
ATOM 2350 C C . VAL A 1 301 ? 24.672 3.861 -1.907 1 95.31 301 VAL A C 1
ATOM 2352 O O . VAL A 1 301 ? 25.891 3.943 -1.734 1 95.31 301 VAL A O 1
ATOM 2355 N N . LEU A 1 302 ? 24.156 3.451 -3.014 1 92.88 302 LEU A N 1
ATOM 2356 C CA . LEU A 1 302 ? 24.953 2.795 -4.047 1 92.88 302 LEU A CA 1
ATOM 2357 C C . LEU A 1 302 ? 25.625 3.822 -4.945 1 92.88 302 LEU A C 1
ATOM 2359 O O . LEU A 1 302 ? 26.672 3.537 -5.547 1 92.88 302 LEU A O 1
ATOM 2363 N N . ASN A 1 303 ? 25.047 4.953 -5.094 1 92.31 303 ASN A N 1
ATOM 2364 C CA . ASN A 1 303 ? 25.578 5.914 -6.043 1 92.31 303 ASN A CA 1
ATOM 2365 C C . ASN A 1 303 ? 26.25 7.09 -5.336 1 92.31 303 ASN A C 1
ATOM 2367 O O . ASN A 1 303 ? 26.062 8.242 -5.715 1 92.31 303 ASN A O 1
ATOM 2371 N N . LYS A 1 304 ? 26.859 6.742 -4.336 1 87.81 304 LYS A N 1
ATOM 2372 C CA . LYS A 1 304 ? 27.719 7.719 -3.672 1 87.81 304 LYS A CA 1
ATOM 2373 C C . LYS A 1 304 ? 29.172 7.273 -3.693 1 87.81 304 LYS A C 1
ATOM 2375 O O . LYS A 1 304 ? 29.469 6.09 -3.512 1 87.81 304 LYS A O 1
ATOM 2380 N N . VAL A 1 305 ? 29.953 8.258 -3.805 1 82.94 305 VAL A N 1
ATOM 2381 C CA . VAL A 1 305 ? 31.375 7.965 -3.895 1 82.94 305 VAL A CA 1
ATOM 2382 C C . VAL A 1 305 ? 31.922 7.637 -2.508 1 82.94 305 VAL A C 1
ATOM 2384 O O . VAL A 1 305 ? 31.594 8.312 -1.527 1 82.94 305 VAL A O 1
ATOM 2387 N N . ASP A 1 306 ? 32.531 6.555 -2.453 1 76.5 306 ASP A N 1
ATOM 2388 C CA . ASP A 1 306 ? 33.281 6.172 -1.266 1 76.5 306 ASP A CA 1
ATOM 2389 C C . ASP A 1 306 ? 34.75 6.605 -1.381 1 76.5 306 ASP A C 1
ATOM 2391 O O . ASP A 1 306 ? 35.469 6.105 -2.236 1 76.5 306 ASP A O 1
ATOM 2395 N N . PRO A 1 307 ? 35.125 7.43 -0.539 1 73.38 307 PRO A N 1
ATOM 2396 C CA . PRO A 1 307 ? 36.5 7.934 -0.663 1 73.38 307 PRO A CA 1
ATOM 2397 C C . PRO A 1 307 ? 37.531 6.844 -0.453 1 73.38 307 PRO A C 1
ATOM 2399 O O . PRO A 1 307 ? 38.656 6.957 -0.955 1 73.38 307 PRO A O 1
ATOM 2402 N N . ASP A 1 308 ? 37.188 5.852 0.251 1 73.75 308 ASP A N 1
ATOM 2403 C CA . ASP A 1 308 ? 38.156 4.805 0.584 1 73.75 308 ASP A CA 1
ATOM 2404 C C . ASP A 1 308 ? 38.219 3.762 -0.528 1 73.75 308 ASP A C 1
ATOM 2406 O O . ASP A 1 308 ? 39.062 2.854 -0.472 1 73.75 308 ASP A O 1
ATOM 2410 N N . GLU A 1 309 ? 37.406 3.918 -1.546 1 74.56 309 GLU A N 1
ATOM 2411 C CA . GLU A 1 309 ? 37.438 2.984 -2.668 1 74.56 309 GLU A CA 1
ATOM 2412 C C . GLU A 1 309 ? 37.719 3.701 -3.98 1 74.56 309 GLU A C 1
ATOM 2414 O O . GLU A 1 309 ? 36.844 4.34 -4.566 1 74.56 309 GLU A O 1
ATOM 2419 N N . PRO A 1 310 ? 38.875 3.529 -4.508 1 72.94 310 PRO A N 1
ATOM 2420 C CA . PRO A 1 310 ? 39.312 4.258 -5.707 1 72.94 310 PRO A CA 1
ATOM 2421 C C . PRO A 1 310 ? 38.375 4.004 -6.902 1 72.94 310 PRO A C 1
ATOM 2423 O O . PRO A 1 310 ? 38.25 4.855 -7.785 1 72.94 310 PRO A O 1
ATOM 2426 N N . THR A 1 311 ? 37.844 2.869 -6.992 1 73 311 THR A N 1
ATOM 2427 C CA . THR A 1 311 ? 37 2.537 -8.141 1 73 311 THR A CA 1
ATOM 2428 C C . THR A 1 311 ? 35.594 3.053 -7.934 1 73 311 THR A C 1
ATOM 2430 O O . THR A 1 311 ? 34.75 2.943 -8.828 1 73 311 THR A O 1
ATOM 2433 N N . SER A 1 312 ? 35.406 3.715 -6.914 1 79.31 312 SER A N 1
ATOM 2434 C CA . SER A 1 312 ? 34.062 4.094 -6.512 1 79.31 312 SER A CA 1
ATOM 2435 C C . SER A 1 312 ? 33.438 5.062 -7.512 1 79.31 312 SER A C 1
ATOM 2437 O O . SER A 1 312 ? 32.25 4.941 -7.848 1 79.31 312 SER A O 1
ATOM 2439 N N . PRO A 1 313 ? 34.25 5.945 -8.148 1 80.62 313 PRO A N 1
ATOM 2440 C CA . PRO A 1 313 ? 33.625 6.867 -9.102 1 80.62 313 PRO A CA 1
ATOM 2441 C C . PRO A 1 313 ? 33.062 6.152 -10.328 1 80.62 313 PRO A C 1
ATOM 2443 O O . PRO A 1 313 ? 32 6.547 -10.852 1 80.62 313 PRO A O 1
ATOM 2446 N N . PHE A 1 314 ? 33.812 5.211 -10.664 1 81.69 314 PHE A N 1
ATOM 2447 C CA . PHE A 1 314 ? 33.344 4.445 -11.812 1 81.69 314 PHE A CA 1
ATOM 2448 C C . PHE A 1 314 ? 32 3.758 -11.508 1 81.69 314 PHE A C 1
ATOM 2450 O O . PHE A 1 314 ? 31.062 3.82 -12.297 1 81.69 314 PHE A O 1
ATOM 2457 N N . TYR A 1 315 ? 31.984 3.189 -10.414 1 81.5 315 TYR A N 1
ATOM 2458 C CA . TYR A 1 315 ? 30.781 2.469 -10.008 1 81.5 315 TYR A CA 1
ATOM 2459 C C . TYR A 1 315 ? 29.609 3.424 -9.828 1 81.5 315 TYR A C 1
ATOM 2461 O O . TYR A 1 315 ? 28.469 3.107 -10.195 1 81.5 315 TYR A O 1
ATOM 2469 N N . VAL A 1 316 ? 29.891 4.547 -9.32 1 86.88 316 VAL A N 1
ATOM 2470 C CA . VAL A 1 316 ? 28.859 5.551 -9.117 1 86.88 316 VAL A CA 1
ATOM 2471 C C . VAL A 1 316 ? 28.281 5.992 -10.469 1 86.88 316 VAL A C 1
ATOM 2473 O O . VAL A 1 316 ? 27.062 6.102 -10.633 1 86.88 316 VAL A O 1
ATOM 2476 N N . ARG A 1 317 ? 29.156 6.176 -11.398 1 86.88 317 ARG A N 1
ATOM 2477 C CA . ARG A 1 317 ? 28.703 6.547 -12.734 1 86.88 317 ARG A CA 1
ATOM 2478 C C . ARG A 1 317 ? 27.844 5.445 -13.352 1 86.88 317 ARG A C 1
ATOM 2480 O O . ARG A 1 317 ? 26.812 5.723 -13.953 1 86.88 317 ARG A O 1
ATOM 2487 N N . ALA A 1 318 ? 28.297 4.234 -13.18 1 83.81 318 ALA A N 1
ATOM 2488 C CA . ALA A 1 318 ? 27.547 3.104 -13.734 1 83.81 318 ALA A CA 1
ATOM 2489 C C . ALA A 1 318 ? 26.156 3.01 -13.125 1 83.81 318 ALA A C 1
ATOM 2491 O O . ALA A 1 318 ? 25.172 2.783 -13.844 1 83.81 318 ALA A O 1
ATOM 2492 N N . VAL A 1 319 ? 26.109 3.201 -11.859 1 87.5 319 VAL A N 1
ATOM 2493 C CA . VAL A 1 319 ? 24.828 3.131 -11.172 1 87.5 319 VAL A CA 1
ATOM 2494 C C . VAL A 1 319 ? 23.922 4.277 -11.625 1 87.5 319 VAL A C 1
ATOM 2496 O O . VAL A 1 319 ? 22.734 4.078 -11.875 1 87.5 319 VAL A O 1
ATOM 2499 N N . ASN A 1 320 ? 24.453 5.438 -11.781 1 89.81 320 ASN A N 1
ATOM 2500 C CA . ASN A 1 320 ? 23.672 6.582 -12.227 1 89.81 320 ASN A CA 1
ATOM 2501 C C . ASN A 1 320 ? 23.156 6.395 -13.656 1 89.81 320 ASN A C 1
ATOM 2503 O O . ASN A 1 320 ? 22.047 6.82 -13.984 1 89.81 320 ASN A O 1
ATOM 2507 N N . GLU A 1 321 ? 24 5.812 -14.445 1 85.94 321 GLU A N 1
ATOM 2508 C CA . GLU A 1 321 ? 23.562 5.504 -15.805 1 85.94 321 GLU A CA 1
ATOM 2509 C C . GLU A 1 321 ? 22.406 4.492 -15.797 1 85.94 321 GLU A C 1
ATOM 2511 O O . GLU A 1 321 ? 21.453 4.633 -16.562 1 85.94 321 GLU A O 1
ATOM 2516 N N . TRP A 1 322 ? 22.609 3.553 -14.969 1 85.88 322 TRP A N 1
ATOM 2517 C CA . TRP A 1 322 ? 21.547 2.574 -14.797 1 85.88 322 TRP A CA 1
ATOM 2518 C C . TRP A 1 322 ? 20.266 3.24 -14.305 1 85.88 322 TRP A C 1
ATOM 2520 O O . TRP A 1 322 ? 19.172 3.002 -14.836 1 85.88 322 TRP A O 1
ATOM 2530 N N . ASN A 1 323 ? 20.422 4.117 -13.336 1 90.56 323 ASN A N 1
ATOM 2531 C CA . ASN A 1 323 ? 19.281 4.859 -12.805 1 90.56 323 ASN A CA 1
ATOM 2532 C C . ASN A 1 323 ? 18.594 5.68 -13.891 1 90.56 323 ASN A C 1
ATOM 2534 O O . ASN A 1 323 ? 17.359 5.711 -13.961 1 90.56 323 ASN A O 1
ATOM 2538 N N . ALA A 1 324 ? 19.344 6.273 -14.672 1 88.88 324 ALA A N 1
ATOM 2539 C CA . ALA A 1 324 ? 18.828 7.164 -15.711 1 88.88 324 ALA A CA 1
ATOM 2540 C C . ALA A 1 324 ? 17.922 6.406 -16.672 1 88.88 324 ALA A C 1
ATOM 2542 O O . ALA A 1 324 ? 17 6.984 -17.25 1 88.88 324 ALA A O 1
ATOM 2543 N N . ARG A 1 325 ? 18.156 5.156 -16.766 1 87 325 ARG A N 1
ATOM 2544 C CA . ARG A 1 325 ? 17.344 4.344 -17.672 1 87 325 ARG A CA 1
ATOM 2545 C C . ARG A 1 325 ? 16.031 3.943 -17.016 1 87 325 ARG A C 1
ATOM 2547 O O . ARG A 1 325 ? 15.086 3.539 -17.703 1 87 325 ARG A O 1
ATOM 2554 N N . HIS A 1 326 ? 16.062 3.996 -15.719 1 88.38 326 HIS A N 1
ATOM 2555 C CA . HIS A 1 326 ? 14.898 3.535 -14.984 1 88.38 326 HIS A CA 1
ATOM 2556 C C . HIS A 1 326 ? 13.969 4.695 -14.648 1 88.38 326 HIS A C 1
ATOM 2558 O O . HIS A 1 326 ? 12.828 4.48 -14.219 1 88.38 326 HIS A O 1
ATOM 2564 N N . VAL A 1 327 ? 14.461 5.848 -14.836 1 86.75 327 VAL A N 1
ATOM 2565 C CA . VAL A 1 327 ? 13.633 7 -14.5 1 86.75 327 VAL A CA 1
ATOM 2566 C C . VAL A 1 327 ? 13.336 7.809 -15.758 1 86.75 327 VAL A C 1
ATOM 2568 O O . VAL A 1 327 ? 14.078 7.746 -16.734 1 86.75 327 VAL A O 1
ATOM 2571 N N . GLY A 1 328 ? 12.234 8.508 -15.711 1 79.25 328 GLY A N 1
ATOM 2572 C CA . GLY A 1 328 ? 11.867 9.336 -16.844 1 79.25 328 GLY A CA 1
ATOM 2573 C C . GLY A 1 328 ? 12.773 10.539 -17.031 1 79.25 328 GLY A C 1
ATOM 2574 O O . GLY A 1 328 ? 13.719 10.734 -16.266 1 79.25 328 GLY A O 1
ATOM 2575 N N . THR A 1 329 ? 12.469 11.266 -18 1 77.62 329 THR A N 1
ATOM 2576 C CA . THR A 1 329 ? 13.273 12.414 -18.406 1 77.62 329 THR A CA 1
ATOM 2577 C C . THR A 1 329 ? 13.344 13.445 -17.281 1 77.62 329 THR A C 1
ATOM 2579 O O . THR A 1 329 ? 14.344 14.141 -17.125 1 77.62 329 THR A O 1
ATOM 2582 N N . ASP A 1 330 ? 12.344 13.477 -16.5 1 72.88 330 ASP A N 1
ATOM 2583 C CA . ASP A 1 330 ? 12.281 14.477 -15.445 1 72.88 330 ASP A CA 1
ATOM 2584 C C . ASP A 1 330 ? 12.773 13.906 -14.117 1 72.88 330 ASP A C 1
ATOM 2586 O O . ASP A 1 330 ? 12.781 14.602 -13.102 1 72.88 330 ASP A O 1
ATOM 2590 N N . GLY A 1 331 ? 13.172 12.68 -14.211 1 80.06 331 GLY A N 1
ATOM 2591 C CA . GLY A 1 331 ? 13.641 12.039 -12.992 1 80.06 331 GLY A CA 1
ATOM 2592 C C . GLY A 1 331 ? 15.078 12.375 -12.656 1 80.06 331 GLY A C 1
ATOM 2593 O O . GLY A 1 331 ? 15.883 12.656 -13.547 1 80.06 331 GLY A O 1
ATOM 2594 N N . GLU A 1 332 ? 15.383 12.43 -11.398 1 83.88 332 GLU A N 1
ATOM 2595 C CA . GLU A 1 332 ? 16.75 12.688 -10.938 1 83.88 332 GLU A CA 1
ATOM 2596 C C . GLU A 1 332 ? 17.5 11.391 -10.688 1 83.88 332 GLU A C 1
ATOM 2598 O O . GLU A 1 332 ? 17.375 10.781 -9.625 1 83.88 332 GLU A O 1
ATOM 2603 N N . ALA A 1 333 ? 18.375 11.109 -11.586 1 89.06 333 ALA A N 1
ATOM 2604 C CA . ALA A 1 333 ? 19.109 9.836 -11.562 1 89.06 333 ALA A CA 1
ATOM 2605 C C . ALA A 1 333 ? 20.156 9.828 -10.469 1 89.06 333 ALA A C 1
ATOM 2607 O O . ALA A 1 333 ? 20.688 8.773 -10.109 1 89.06 333 ALA A O 1
ATOM 2608 N N . GLU A 1 334 ? 20.438 10.992 -9.938 1 90.25 334 GLU A N 1
ATOM 2609 C CA . GLU A 1 334 ? 21.531 11.086 -8.977 1 90.25 334 GLU A CA 1
ATOM 2610 C C . GLU A 1 334 ? 21.016 11.031 -7.539 1 90.25 334 GLU A C 1
ATOM 2612 O O . GLU A 1 334 ? 21.797 11.094 -6.59 1 90.25 334 GLU A O 1
ATOM 2617 N N . GLU A 1 335 ? 19.75 10.797 -7.43 1 93.81 335 GLU A N 1
ATOM 2618 C CA . GLU A 1 335 ? 19.188 10.648 -6.094 1 93.81 335 GLU A CA 1
ATOM 2619 C C . GLU A 1 335 ? 19.734 9.414 -5.395 1 93.81 335 GLU A C 1
ATOM 2621 O O . GLU A 1 335 ? 20.062 8.414 -6.043 1 93.81 335 GLU A O 1
ATOM 2626 N N . PRO A 1 336 ? 19.844 9.531 -4.09 1 95.44 336 PRO A N 1
ATOM 2627 C CA . PRO A 1 336 ? 20.391 8.383 -3.361 1 95.44 336 PRO A CA 1
ATOM 2628 C C . PRO A 1 336 ? 19.578 7.105 -3.59 1 95.44 336 PRO A C 1
ATOM 2630 O O . PRO A 1 336 ? 18.375 7.078 -3.32 1 95.44 336 PRO A O 1
ATOM 2633 N N . LEU A 1 337 ? 20.297 6.098 -4.055 1 96.19 337 LEU A N 1
ATOM 2634 C CA . LEU A 1 337 ? 19.703 4.793 -4.352 1 96.19 337 LEU A CA 1
ATOM 2635 C C . LEU A 1 337 ? 20.141 3.756 -3.322 1 96.19 337 LEU A C 1
ATOM 2637 O O . LEU A 1 337 ? 21.328 3.641 -3.016 1 96.19 337 LEU A O 1
ATOM 2641 N N . VAL A 1 338 ? 19.188 3.041 -2.803 1 96.62 338 VAL A N 1
ATOM 2642 C CA . VAL A 1 338 ? 19.484 1.948 -1.881 1 96.62 338 VAL A CA 1
ATOM 2643 C C . VAL A 1 338 ? 18.781 0.677 -2.35 1 96.62 338 VAL A C 1
ATOM 2645 O O . VAL A 1 338 ? 17.875 0.732 -3.191 1 96.62 338 VAL A O 1
ATOM 2648 N N . GLN A 1 339 ? 19.219 -0.412 -1.828 1 96.62 339 GLN A N 1
ATOM 2649 C CA . GLN A 1 339 ? 18.547 -1.691 -2.057 1 96.62 339 GLN A CA 1
ATOM 2650 C C . GLN A 1 339 ? 18.094 -2.314 -0.742 1 96.62 339 GLN A C 1
ATOM 2652 O O . GLN A 1 339 ? 18.844 -2.338 0.237 1 96.62 339 GLN A O 1
ATOM 2657 N N . PHE A 1 340 ? 16.891 -2.67 -0.751 1 97.31 340 PHE A N 1
ATOM 2658 C CA . PHE A 1 340 ? 16.359 -3.535 0.301 1 97.31 340 PHE A CA 1
ATOM 2659 C C . PHE A 1 340 ? 16.531 -5.004 -0.072 1 97.31 340 PHE A C 1
ATOM 2661 O O . PHE A 1 340 ? 16.016 -5.449 -1.1 1 97.31 340 PHE A O 1
ATOM 2668 N N . LEU A 1 341 ? 17.281 -5.688 0.773 1 96.75 341 LEU A N 1
ATOM 2669 C CA . LEU A 1 341 ? 17.562 -7.102 0.538 1 96.75 341 LEU A CA 1
ATOM 2670 C C . LEU A 1 341 ? 16.719 -7.984 1.455 1 96.75 341 LEU A C 1
ATOM 2672 O O . LEU A 1 341 ? 16.953 -8.023 2.666 1 96.75 341 LEU A O 1
ATOM 2676 N N . TYR A 1 342 ? 15.758 -8.648 0.849 1 95.12 342 TYR A N 1
ATOM 2677 C CA . TYR A 1 342 ? 14.828 -9.539 1.544 1 95.12 342 TYR A CA 1
ATOM 2678 C C . TYR A 1 342 ? 15.203 -11 1.329 1 95.12 342 TYR A C 1
ATOM 2680 O O . TYR A 1 342 ? 14.969 -11.555 0.253 1 95.12 342 TYR A O 1
ATOM 2688 N N . PRO A 1 343 ? 15.742 -11.641 2.359 1 94.06 343 PRO A N 1
ATOM 2689 C CA . PRO A 1 343 ? 16.141 -13.039 2.164 1 94.06 343 PRO A CA 1
ATOM 2690 C C . PRO A 1 343 ? 14.945 -13.992 2.137 1 94.06 343 PRO A C 1
ATOM 2692 O O . PRO A 1 343 ? 13.969 -13.781 2.855 1 94.06 343 PRO A O 1
ATOM 2695 N N . ILE A 1 344 ? 14.992 -14.922 1.289 1 91.31 344 ILE A N 1
ATOM 2696 C CA . ILE A 1 344 ? 14.039 -16.031 1.26 1 91.31 344 ILE A CA 1
ATOM 2697 C C . ILE A 1 344 ? 14.633 -17.234 1.991 1 91.31 344 ILE A C 1
ATOM 2699 O O . ILE A 1 344 ? 15.695 -17.734 1.623 1 91.31 344 ILE A O 1
ATOM 2703 N N . LEU A 1 345 ? 13.883 -17.703 2.99 1 89.94 345 LEU A N 1
ATOM 2704 C CA . LEU A 1 345 ? 14.43 -18.672 3.928 1 89.94 345 LEU A CA 1
ATOM 2705 C C . LEU A 1 345 ? 13.758 -20.031 3.758 1 89.94 345 LEU A C 1
ATOM 2707 O O . LEU A 1 345 ? 12.547 -20.109 3.506 1 89.94 345 LEU A O 1
ATOM 2711 N N . VAL A 1 346 ? 14.57 -21.031 3.893 1 85.62 346 VAL A N 1
ATOM 2712 C CA . VAL A 1 346 ? 14.055 -22.391 3.986 1 85.62 346 VAL A CA 1
ATOM 2713 C C . VAL A 1 346 ? 14.414 -22.984 5.344 1 85.62 346 VAL A C 1
ATOM 2715 O O . VAL A 1 346 ? 15.516 -22.75 5.859 1 85.62 346 VAL A O 1
ATOM 2718 N N . ASP A 1 347 ? 13.375 -23.703 5.84 1 81 347 ASP A N 1
ATOM 2719 C CA . ASP A 1 347 ? 13.602 -24.406 7.098 1 81 347 ASP A CA 1
ATOM 2720 C C . ASP A 1 347 ? 14.523 -25.594 6.895 1 81 347 ASP A C 1
ATOM 2722 O O . ASP A 1 347 ? 14.234 -26.484 6.086 1 81 347 ASP A O 1
ATOM 2726 N N . ASN A 1 348 ? 15.492 -25.594 7.715 1 77.75 348 ASN A N 1
ATOM 2727 C CA . ASN A 1 348 ? 16.469 -26.688 7.594 1 77.75 348 ASN A CA 1
ATOM 2728 C C . ASN A 1 348 ? 15.852 -28.031 7.973 1 77.75 348 ASN A C 1
ATOM 2730 O O . ASN A 1 348 ? 16.297 -29.078 7.5 1 77.75 348 ASN A O 1
ATOM 2734 N N . ALA A 1 349 ? 14.953 -27.906 8.938 1 74.25 349 ALA A N 1
ATOM 2735 C CA . ALA A 1 349 ? 14.297 -29.141 9.375 1 74.25 349 ALA A CA 1
ATOM 2736 C C . ALA A 1 349 ? 13.336 -29.656 8.312 1 74.25 349 ALA A C 1
ATOM 2738 O O . ALA A 1 349 ? 13.156 -30.875 8.156 1 74.25 349 ALA A O 1
ATOM 2739 N N . ASP A 1 350 ? 12.734 -28.781 7.645 1 65.06 350 ASP A N 1
ATOM 2740 C CA . ASP A 1 350 ? 11.836 -29.125 6.543 1 65.06 350 ASP A CA 1
ATOM 2741 C C . ASP A 1 350 ? 12.188 -28.328 5.285 1 65.06 350 ASP A C 1
ATOM 2743 O O . ASP A 1 350 ? 11.648 -27.25 5.055 1 65.06 350 ASP A O 1
ATOM 2747 N N . THR A 1 351 ? 13.016 -28.922 4.629 1 58.09 351 THR A N 1
ATOM 2748 C CA . THR A 1 351 ? 13.633 -28.219 3.502 1 58.09 351 THR A CA 1
ATOM 2749 C C . THR A 1 351 ? 12.594 -27.906 2.434 1 58.09 351 THR A C 1
ATOM 2751 O O . THR A 1 351 ? 12.844 -27.109 1.528 1 58.09 351 THR A O 1
ATOM 2754 N N . ASN A 1 352 ? 11.5 -28.5 2.617 1 53.12 352 ASN A N 1
ATOM 2755 C CA . ASN A 1 352 ? 10.453 -28.25 1.63 1 53.12 352 ASN A CA 1
ATOM 2756 C C . ASN A 1 352 ? 9.539 -27.125 2.064 1 53.12 352 ASN A C 1
ATOM 2758 O O . ASN A 1 352 ? 8.664 -26.703 1.307 1 53.12 352 ASN A O 1
ATOM 2762 N N . GLN A 1 353 ? 9.914 -26.719 3.334 1 55.38 353 GLN A N 1
ATOM 2763 C CA . GLN A 1 353 ? 8.961 -25.719 3.824 1 55.38 353 GLN A CA 1
ATOM 2764 C C . GLN A 1 353 ? 9.594 -24.328 3.852 1 55.38 353 GLN A C 1
ATOM 2766 O O . GLN A 1 353 ? 10.625 -24.125 4.48 1 55.38 353 GLN A O 1
ATOM 2771 N N . VAL A 1 354 ? 9.195 -23.578 2.885 1 53.66 354 VAL A N 1
ATOM 2772 C CA . VAL A 1 354 ? 9.562 -22.172 2.906 1 53.66 354 VAL A CA 1
ATOM 2773 C C . VAL A 1 354 ? 8.633 -21.406 3.848 1 53.66 354 VAL A C 1
ATOM 2775 O O . VAL A 1 354 ? 7.434 -21.688 3.902 1 53.66 354 VAL A O 1
ATOM 2778 N N . LYS A 1 355 ? 9.281 -20.797 4.887 1 58.53 355 LYS A N 1
ATOM 2779 C CA . LYS A 1 355 ? 8.508 -20.047 5.875 1 58.53 355 LYS A CA 1
ATOM 2780 C C . LYS A 1 355 ? 8.617 -18.547 5.645 1 58.53 355 LYS A C 1
ATOM 2782 O O . LYS A 1 355 ? 9.648 -18.047 5.191 1 58.53 355 LYS A O 1
ATOM 2787 N N . MET A 1 356 ? 7.508 -18 5.836 1 55.81 356 MET A N 1
ATOM 2788 C CA . MET A 1 356 ? 7.43 -16.547 5.699 1 55.81 356 MET A CA 1
ATOM 2789 C C . MET A 1 356 ? 7.656 -15.867 7.039 1 55.81 356 MET A C 1
ATOM 2791 O O . MET A 1 356 ? 7.559 -14.641 7.141 1 55.81 356 MET A O 1
ATOM 2795 N N . ASN A 1 357 ? 7.84 -16.734 8.016 1 58.81 357 ASN A N 1
ATOM 2796 C CA . ASN A 1 357 ? 8.07 -16.172 9.344 1 58.81 357 ASN A CA 1
ATOM 2797 C C . ASN A 1 357 ? 9.539 -16.25 9.742 1 58.81 357 ASN A C 1
ATOM 2799 O O . ASN A 1 357 ? 10.312 -17 9.133 1 58.81 357 ASN A O 1
ATOM 2803 N N . GLN A 1 358 ? 9.75 -15.406 10.648 1 63.25 358 GLN A N 1
ATOM 2804 C CA . GLN A 1 358 ? 11.125 -15.359 11.133 1 63.25 358 GLN A CA 1
ATOM 2805 C C . GLN A 1 358 ? 11.57 -16.719 11.656 1 63.25 358 GLN A C 1
ATOM 2807 O O . GLN A 1 358 ? 10.836 -17.391 12.391 1 63.25 358 GLN A O 1
ATOM 2812 N N . LEU A 1 359 ? 12.562 -17.188 10.992 1 68.38 359 LEU A N 1
ATOM 2813 C CA . LEU A 1 359 ? 13.266 -18.375 11.453 1 68.38 359 LEU A CA 1
ATOM 2814 C C . LEU A 1 359 ? 14.648 -18.016 11.992 1 68.38 359 LEU A C 1
ATOM 2816 O O . LEU A 1 359 ? 15.266 -17.062 11.531 1 68.38 359 LEU A O 1
ATOM 2820 N N . HIS A 1 360 ? 14.883 -18.719 13.125 1 74.69 360 HIS A N 1
ATOM 2821 C CA . HIS A 1 360 ? 16.234 -18.531 13.617 1 74.69 360 HIS A CA 1
ATOM 2822 C C . HIS A 1 360 ? 17.266 -18.875 12.547 1 74.69 360 HIS A C 1
ATOM 2824 O O . HIS A 1 360 ? 17.109 -19.859 11.828 1 74.69 360 HIS A O 1
ATOM 2830 N N . PRO A 1 361 ? 18.234 -18.047 12.406 1 81 361 PRO A N 1
ATOM 2831 C CA . PRO A 1 361 ? 19.234 -18.266 11.359 1 81 361 PRO A CA 1
ATOM 2832 C C . PRO A 1 361 ? 19.891 -19.641 11.445 1 81 361 PRO A C 1
ATOM 2834 O O . PRO A 1 361 ? 20.281 -20.203 10.422 1 81 361 PRO A O 1
ATOM 2837 N N . ASP A 1 362 ? 19.953 -20.219 12.625 1 82.06 362 ASP A N 1
ATOM 2838 C CA . ASP A 1 362 ? 20.562 -21.531 12.812 1 82.06 362 ASP A CA 1
ATOM 2839 C C . ASP A 1 362 ? 19.672 -22.641 12.258 1 82.06 362 ASP A C 1
ATOM 2841 O O . ASP A 1 362 ? 20.141 -23.75 11.992 1 82.06 362 ASP A O 1
ATOM 2845 N N . ASN A 1 363 ? 18.484 -22.266 12.141 1 84.81 363 ASN A N 1
ATOM 2846 C CA . ASN A 1 363 ? 17.516 -23.266 11.727 1 84.81 363 ASN A CA 1
ATOM 2847 C C . ASN A 1 363 ? 16.984 -23 10.32 1 84.81 363 ASN A C 1
ATOM 2849 O O . ASN A 1 363 ? 15.992 -23.594 9.906 1 84.81 363 ASN A O 1
ATOM 2853 N N . SER A 1 364 ? 17.734 -22.062 9.68 1 88.06 364 SER A N 1
ATOM 2854 C CA . SER A 1 364 ? 17.266 -21.719 8.344 1 88.06 364 SER A CA 1
ATOM 2855 C C . SER A 1 364 ? 18.438 -21.438 7.41 1 88.06 364 SER A C 1
ATOM 2857 O O . SER A 1 364 ? 19.547 -21.156 7.863 1 88.06 364 SER A O 1
ATOM 2859 N N . THR A 1 365 ? 18.172 -21.625 6.133 1 88.5 365 THR A N 1
ATOM 2860 C CA . THR A 1 365 ? 19.141 -21.312 5.09 1 88.5 365 THR A CA 1
ATOM 2861 C C . THR A 1 365 ? 18.562 -20.328 4.086 1 88.5 365 THR A C 1
ATOM 2863 O O . THR A 1 365 ? 17.406 -20.453 3.684 1 88.5 365 THR A O 1
ATOM 2866 N N . VAL A 1 366 ? 19.391 -19.312 3.754 1 90.56 366 VAL A N 1
ATOM 2867 C CA . VAL A 1 366 ? 18.969 -18.375 2.719 1 90.56 366 VAL A CA 1
ATOM 2868 C C . VAL A 1 366 ? 19.141 -19.016 1.343 1 90.56 366 VAL A C 1
ATOM 2870 O O . VAL A 1 366 ? 20.234 -19.438 0.978 1 90.56 366 VAL A O 1
ATOM 2873 N N . VAL A 1 367 ? 18.078 -19.062 0.604 1 90.44 367 VAL A N 1
ATOM 2874 C CA . VAL A 1 367 ? 18.141 -19.75 -0.683 1 90.44 367 VAL A CA 1
ATOM 2875 C C . VAL A 1 367 ? 18.016 -18.734 -1.815 1 90.44 367 VAL A C 1
ATOM 2877 O O . VAL A 1 367 ? 18.359 -19.031 -2.963 1 90.44 367 VAL A O 1
ATOM 2880 N N . ALA A 1 368 ? 17.531 -17.625 -1.56 1 93.06 368 ALA A N 1
ATOM 2881 C CA . ALA A 1 368 ? 17.422 -16.516 -2.504 1 93.06 368 ALA A CA 1
ATOM 2882 C C . ALA A 1 368 ? 17.297 -15.18 -1.773 1 93.06 368 ALA A C 1
ATOM 2884 O O . ALA A 1 368 ? 17.078 -15.148 -0.56 1 93.06 368 ALA A O 1
ATOM 2885 N N . ILE A 1 369 ? 17.531 -14.133 -2.492 1 93.94 369 ILE A N 1
ATOM 2886 C CA . ILE A 1 369 ? 17.375 -12.781 -1.966 1 93.94 369 ILE A CA 1
ATOM 2887 C C . ILE A 1 369 ? 16.578 -11.938 -2.957 1 93.94 369 ILE A C 1
ATOM 2889 O O . ILE A 1 369 ? 16.875 -11.914 -4.152 1 93.94 369 ILE A O 1
ATOM 2893 N N . MET A 1 370 ? 15.477 -11.391 -2.461 1 95.94 370 MET A N 1
ATOM 2894 C CA . MET A 1 370 ? 14.773 -10.375 -3.246 1 95.94 370 MET A CA 1
ATOM 2895 C C . MET A 1 370 ? 15.398 -9 -3.043 1 95.94 370 MET A C 1
ATOM 2897 O O . MET A 1 370 ? 15.336 -8.438 -1.947 1 95.94 370 MET A O 1
ATOM 2901 N N . ALA A 1 371 ? 16.016 -8.484 -4.082 1 96.12 371 ALA A N 1
ATOM 2902 C CA . ALA A 1 371 ? 16.609 -7.148 -4.043 1 96.12 371 ALA A CA 1
ATOM 2903 C C . ALA A 1 371 ? 15.664 -6.113 -4.652 1 96.12 371 ALA A C 1
ATOM 2905 O O . ALA A 1 371 ? 15.328 -6.191 -5.836 1 96.12 371 ALA A O 1
ATOM 2906 N N . THR A 1 372 ? 15.227 -5.199 -3.867 1 97.56 372 THR A N 1
ATOM 2907 C CA . THR A 1 372 ? 14.367 -4.113 -4.336 1 97.56 372 THR A CA 1
ATOM 2908 C C . THR A 1 372 ? 15.078 -2.77 -4.207 1 97.56 372 THR A C 1
ATOM 2910 O O . THR A 1 372 ? 15.531 -2.4 -3.119 1 97.56 372 THR A O 1
ATOM 2913 N N . SER A 1 373 ? 15.172 -2.066 -5.305 1 96.38 373 SER A N 1
ATOM 2914 C CA . SER A 1 373 ? 15.883 -0.792 -5.328 1 96.38 373 SER A CA 1
ATOM 2915 C C . SER A 1 373 ? 14.914 0.38 -5.164 1 96.38 373 SER A C 1
ATOM 2917 O O . SER A 1 373 ? 13.898 0.451 -5.852 1 96.38 373 SER A O 1
ATOM 2919 N N . PHE A 1 374 ? 15.297 1.29 -4.25 1 96.69 374 PHE A N 1
ATOM 2920 C CA . PHE A 1 374 ? 14.492 2.475 -3.986 1 96.69 374 PHE A CA 1
ATOM 2921 C C . PHE A 1 374 ? 15.352 3.73 -3.986 1 96.69 374 PHE A C 1
ATOM 2923 O O . PHE A 1 374 ? 16.469 3.719 -3.473 1 96.69 374 PHE A O 1
ATOM 2930 N N . PHE A 1 375 ? 14.773 4.793 -4.559 1 95.38 375 PHE A N 1
ATOM 2931 C CA . PHE A 1 375 ? 15.266 6.102 -4.145 1 95.38 375 PHE A CA 1
ATOM 2932 C C . PHE A 1 375 ? 14.727 6.469 -2.766 1 95.38 375 PHE A C 1
ATOM 2934 O O . PHE A 1 375 ? 13.555 6.23 -2.469 1 95.38 375 PHE A O 1
ATOM 2941 N N . TRP A 1 376 ? 15.523 7.066 -1.932 1 96.06 376 TRP A N 1
ATOM 2942 C CA . TRP A 1 376 ? 15.039 7.473 -0.617 1 96.06 376 TRP A CA 1
ATOM 2943 C C . TRP A 1 376 ? 13.883 8.461 -0.743 1 96.06 376 TRP A C 1
ATOM 2945 O O . TRP A 1 376 ? 13.008 8.508 0.121 1 96.06 376 TRP A O 1
ATOM 2955 N N . LYS A 1 377 ? 13.836 9.164 -1.808 1 94.31 377 LYS A N 1
ATOM 2956 C CA . LYS A 1 377 ? 12.758 10.117 -2.064 1 94.31 377 LYS A CA 1
ATOM 2957 C C . LYS A 1 377 ? 11.398 9.445 -1.994 1 94.31 377 LYS A C 1
ATOM 2959 O O . LYS A 1 377 ? 10.414 10.055 -1.572 1 94.31 377 LYS A O 1
ATOM 2964 N N . ALA A 1 378 ? 11.344 8.203 -2.385 1 92.56 378 ALA A N 1
ATOM 2965 C CA . ALA A 1 378 ? 10.094 7.457 -2.451 1 92.56 378 ALA A CA 1
ATOM 2966 C C . ALA A 1 378 ? 9.469 7.309 -1.066 1 92.56 378 ALA A C 1
ATOM 2968 O O . ALA A 1 378 ? 8.273 7.027 -0.943 1 92.56 378 ALA A O 1
ATOM 2969 N N . PHE A 1 379 ? 10.227 7.512 -0.016 1 94.38 379 PHE A N 1
ATOM 2970 C CA . PHE A 1 379 ? 9.727 7.352 1.346 1 94.38 379 PHE A CA 1
ATOM 2971 C C . PHE A 1 379 ? 9.258 8.688 1.911 1 94.38 379 PHE A C 1
ATOM 2973 O O . PHE A 1 379 ? 8.719 8.742 3.018 1 94.38 379 PHE A O 1
ATOM 2980 N N . LEU A 1 380 ? 9.445 9.75 1.175 1 93.62 380 LEU A N 1
ATOM 2981 C CA . LEU A 1 380 ? 9.141 11.102 1.642 1 93.62 380 LEU A CA 1
ATOM 2982 C C . LEU A 1 380 ? 8.055 11.734 0.782 1 93.62 380 LEU A C 1
ATOM 2984 O O . LEU A 1 380 ? 7.77 12.93 0.917 1 93.62 380 LEU A O 1
ATOM 2988 N N . GLU A 1 381 ? 7.461 10.977 -0.037 1 82.12 381 GLU A N 1
ATOM 2989 C CA . GLU A 1 381 ? 6.465 11.516 -0.957 1 82.12 381 GLU A CA 1
ATOM 2990 C C . GLU A 1 381 ? 5.176 11.875 -0.225 1 82.12 381 GLU A C 1
ATOM 2992 O O . GLU A 1 381 ? 4.727 11.133 0.652 1 82.12 381 GLU A O 1
ATOM 2997 N N . ASN A 1 382 ? 4.641 13.07 -0.522 1 78.38 382 ASN A N 1
ATOM 2998 C CA . ASN A 1 382 ? 3.34 13.516 -0.032 1 78.38 382 ASN A CA 1
ATOM 2999 C C . ASN A 1 382 ? 3.283 13.508 1.493 1 78.38 382 ASN A C 1
ATOM 3001 O O . ASN A 1 382 ? 2.326 13 2.08 1 78.38 382 ASN A O 1
ATOM 3005 N N . THR A 1 383 ? 4.246 14.039 2.061 1 85.88 383 THR A N 1
ATOM 3006 C CA . THR A 1 383 ? 4.371 13.953 3.51 1 85.88 383 THR A CA 1
ATOM 3007 C C . THR A 1 383 ? 3.703 15.148 4.184 1 85.88 383 THR A C 1
ATOM 3009 O O . THR A 1 383 ? 2.971 14.984 5.16 1 85.88 383 THR A O 1
ATOM 3012 N N . LEU A 1 384 ? 3.945 16.312 3.566 1 84.81 384 LEU A N 1
ATOM 3013 C CA . LEU A 1 384 ? 3.438 17.516 4.223 1 84.81 384 LEU A CA 1
ATOM 3014 C C . LEU A 1 384 ? 2.219 18.062 3.49 1 84.81 384 LEU A C 1
ATOM 3016 O O . LEU A 1 384 ? 2.1 17.906 2.271 1 84.81 384 LEU A O 1
ATOM 3020 N N . PRO A 1 385 ? 1.363 18.641 4.242 1 74.75 385 PRO A N 1
ATOM 3021 C CA . PRO A 1 385 ? 0.23 19.297 3.588 1 74.75 385 PRO A CA 1
ATOM 3022 C C . PRO A 1 385 ? 0.656 20.484 2.711 1 74.75 385 PRO A C 1
ATOM 3024 O O . PRO A 1 385 ? 1.741 21.031 2.9 1 74.75 385 PRO A O 1
ATOM 3027 N N . GLU A 1 386 ? -0.324 20.844 1.868 1 74.12 386 GLU A N 1
ATOM 3028 C CA . GLU A 1 386 ? -0.067 21.984 1.008 1 74.12 386 GLU A CA 1
ATOM 3029 C C . GLU A 1 386 ? 0.137 23.266 1.83 1 74.12 386 GLU A C 1
ATOM 3031 O O . GLU A 1 386 ? -0.568 23.484 2.814 1 74.12 386 GLU A O 1
ATOM 3036 N N . GLY A 1 387 ? 1.117 24.062 1.521 1 74.69 387 GLY A N 1
ATOM 3037 C CA . GLY A 1 387 ? 1.376 25.312 2.199 1 74.69 387 GLY A CA 1
ATOM 3038 C C . GLY A 1 387 ? 2.482 25.219 3.232 1 74.69 387 GLY A C 1
ATOM 3039 O O . GLY A 1 387 ? 3.035 26.234 3.652 1 74.69 387 GLY A O 1
ATOM 3040 N N . GLN A 1 388 ? 2.627 24.031 3.703 1 80.75 388 GLN A N 1
ATOM 3041 C CA . GLN A 1 388 ? 3.734 23.844 4.637 1 80.75 388 GLN A CA 1
ATOM 3042 C C . GLN A 1 388 ? 5.043 23.594 3.893 1 80.75 388 GLN A C 1
ATOM 3044 O O . GLN A 1 388 ? 5.102 22.719 3.014 1 80.75 388 GLN A O 1
ATOM 3049 N N . ARG A 1 389 ? 6.004 24.422 4.25 1 88.44 389 ARG A N 1
ATOM 3050 C CA . ARG A 1 389 ? 7.258 24.328 3.514 1 88.44 389 ARG A CA 1
ATOM 3051 C C . ARG A 1 389 ? 8.453 24.5 4.445 1 88.44 389 ARG A C 1
ATOM 3053 O O . ARG A 1 389 ? 8.336 25.109 5.512 1 88.44 389 ARG A O 1
ATOM 3060 N N . GLY A 1 390 ? 9.5 23.938 4.004 1 93.12 390 GLY A N 1
ATOM 3061 C CA . GLY A 1 390 ? 10.773 24.281 4.617 1 93.12 390 GLY A CA 1
ATOM 3062 C C . GLY A 1 390 ? 11.195 23.312 5.699 1 93.12 390 GLY A C 1
ATOM 3063 O O . GLY A 1 390 ? 11.812 23.703 6.691 1 93.12 390 GLY A O 1
ATOM 3064 N N . ILE A 1 391 ? 10.828 22.047 5.559 1 96.12 391 ILE A N 1
ATOM 3065 C CA . ILE A 1 391 ? 11.312 21.047 6.492 1 96.12 391 ILE A CA 1
ATOM 3066 C C . ILE A 1 391 ? 12.484 20.281 5.875 1 96.12 391 ILE A C 1
ATOM 3068 O O . ILE A 1 391 ? 12.398 19.812 4.738 1 96.12 391 ILE A O 1
ATOM 3072 N N . ASN A 1 392 ? 13.523 20.25 6.609 1 97.62 392 ASN A N 1
ATOM 3073 C CA . ASN A 1 392 ? 14.703 19.5 6.168 1 97.62 392 ASN A CA 1
ATOM 3074 C C . ASN A 1 392 ? 14.742 18.109 6.785 1 97.62 392 ASN A C 1
ATOM 3076 O O . ASN A 1 392 ? 14.555 17.953 7.992 1 97.62 392 ASN A O 1
ATOM 3080 N N . VAL A 1 393 ? 15.008 17.156 5.938 1 98.25 393 VAL A N 1
ATOM 3081 C CA . VAL A 1 393 ? 15.141 15.766 6.371 1 98.25 393 VAL A CA 1
ATOM 3082 C C . VAL A 1 393 ? 16.531 15.25 6.035 1 98.25 393 VAL A C 1
ATOM 3084 O O . VAL A 1 393 ? 16.938 15.25 4.867 1 98.25 393 VAL A O 1
ATOM 3087 N N . VAL A 1 394 ? 17.25 14.852 7.062 1 98.12 394 VAL A N 1
ATOM 3088 C CA . VAL A 1 394 ? 18.609 14.344 6.883 1 98.12 394 VAL A CA 1
ATOM 3089 C C . VAL A 1 394 ? 18.625 12.836 7.152 1 98.12 394 VAL A C 1
ATOM 3091 O O . VAL A 1 394 ? 18.266 12.391 8.242 1 98.12 394 VAL A O 1
ATOM 3094 N N . PHE A 1 395 ? 19.078 12.078 6.16 1 97.75 395 PHE A N 1
ATOM 3095 C CA . PHE A 1 395 ? 19.344 10.656 6.34 1 97.75 395 PHE A CA 1
ATOM 3096 C C . PHE A 1 395 ? 20.828 10.414 6.59 1 97.75 395 PHE A C 1
ATOM 3098 O O . PHE A 1 395 ? 21.672 10.992 5.91 1 97.75 395 PHE A O 1
ATOM 3105 N N . GLU A 1 396 ? 21.062 9.602 7.566 1 96.81 396 GLU A N 1
ATOM 3106 C CA . GLU A 1 396 ? 22.438 9.18 7.867 1 96.81 396 GLU A CA 1
ATOM 3107 C C . GLU A 1 396 ? 22.516 7.68 8.117 1 96.81 396 GLU A C 1
ATOM 3109 O O . GLU A 1 396 ? 21.531 7.066 8.555 1 96.81 396 GLU A O 1
ATOM 3114 N N . ASN A 1 397 ? 23.609 7.086 7.73 1 95.69 397 ASN A N 1
ATOM 3115 C CA . ASN A 1 397 ? 23.812 5.684 8.07 1 95.69 397 ASN A CA 1
ATOM 3116 C C . ASN A 1 397 ? 25.188 5.453 8.711 1 95.69 397 ASN A C 1
ATOM 3118 O O . ASN A 1 397 ? 26.031 6.34 8.688 1 95.69 397 ASN A O 1
ATOM 3122 N N . SER A 1 398 ? 25.391 4.395 9.344 1 94.06 398 SER A N 1
ATOM 3123 C CA . SER A 1 398 ? 26.609 4.094 10.102 1 94.06 398 SER A CA 1
ATOM 3124 C C . SER A 1 398 ? 27.766 3.762 9.172 1 94.06 398 SER A C 1
ATOM 3126 O O . SER A 1 398 ? 28.906 3.578 9.625 1 94.06 398 SER A O 1
ATOM 3128 N N . CYS A 1 399 ? 27.516 3.707 7.91 1 90.88 399 CYS A N 1
ATOM 3129 C CA . CYS A 1 399 ? 28.562 3.477 6.922 1 90.88 399 CYS A CA 1
ATOM 3130 C C . CYS A 1 399 ? 29.172 4.793 6.453 1 90.88 399 CYS A C 1
ATOM 3132 O O . CYS A 1 399 ? 29.875 4.828 5.441 1 90.88 399 CYS A O 1
ATOM 3134 N N . GLY A 1 400 ? 28.812 5.836 7.102 1 90.88 400 GLY A N 1
ATOM 3135 C CA . GLY A 1 400 ? 29.469 7.117 6.891 1 90.88 400 GLY A CA 1
ATOM 3136 C C . GLY A 1 400 ? 28.812 7.945 5.797 1 90.88 400 GLY A C 1
ATOM 3137 O O . GLY A 1 400 ? 29.469 8.781 5.176 1 90.88 400 GLY A O 1
ATOM 3138 N N . GLN A 1 401 ? 27.625 7.648 5.504 1 93.31 401 GLN A N 1
ATOM 3139 C CA . GLN A 1 401 ? 26.953 8.406 4.461 1 93.31 401 GLN A CA 1
ATOM 3140 C C . GLN A 1 401 ? 25.844 9.281 5.047 1 93.31 401 GLN A C 1
ATOM 3142 O O . GLN A 1 401 ? 25.172 8.883 6.004 1 93.31 401 GLN A O 1
ATOM 3147 N N . ALA A 1 402 ? 25.734 10.492 4.516 1 95.75 402 ALA A N 1
ATOM 3148 C CA . ALA A 1 402 ? 24.656 11.406 4.879 1 95.75 402 ALA A CA 1
ATOM 3149 C C . ALA A 1 402 ? 24.156 12.164 3.656 1 95.75 402 ALA A C 1
ATOM 3151 O O . ALA A 1 402 ? 24.922 12.461 2.736 1 95.75 402 ALA A O 1
ATOM 3152 N N . PHE A 1 403 ? 22.906 12.43 3.621 1 95.81 403 PHE A N 1
ATOM 3153 C CA . PHE A 1 403 ? 22.297 13.203 2.545 1 95.81 403 PHE A CA 1
ATOM 3154 C C . PHE A 1 403 ? 21.047 13.922 3.039 1 95.81 403 PHE A C 1
ATOM 3156 O O . PHE A 1 403 ? 20.438 13.516 4.035 1 95.81 403 PHE A O 1
ATOM 3163 N N . THR A 1 404 ? 20.656 15.008 2.361 1 97.25 404 THR A N 1
ATOM 3164 C CA . THR A 1 404 ? 19.594 15.883 2.861 1 97.25 404 THR A CA 1
ATOM 3165 C C . THR A 1 404 ? 18.516 16.094 1.799 1 97.25 404 THR A C 1
ATOM 3167 O O . THR A 1 404 ? 18.828 16.266 0.619 1 97.25 404 THR A O 1
ATOM 3170 N N . TYR A 1 405 ? 17.297 16.031 2.275 1 97.31 405 TYR A N 1
ATOM 3171 C CA . TYR A 1 405 ? 16.141 16.422 1.489 1 97.31 405 TYR A CA 1
ATOM 3172 C C . TYR A 1 405 ? 15.43 17.625 2.107 1 97.31 405 TYR A C 1
ATOM 3174 O O . TYR A 1 405 ? 15.586 17.891 3.301 1 97.31 405 TYR A O 1
ATOM 3182 N N . SER A 1 406 ? 14.742 18.359 1.271 1 96.44 406 SER A N 1
ATOM 3183 C CA . SER A 1 406 ? 13.812 19.375 1.725 1 96.44 406 SER A CA 1
ATOM 3184 C C . SER A 1 406 ? 12.383 19.047 1.312 1 96.44 406 SER A C 1
ATOM 3186 O O . SER A 1 406 ? 12.141 18.625 0.18 1 96.44 406 SER A O 1
ATOM 3188 N N . LEU A 1 407 ? 11.508 19.25 2.262 1 95.94 407 LEU A N 1
ATOM 3189 C CA . LEU A 1 407 ? 10.086 19 2.01 1 95.94 407 LEU A CA 1
ATOM 3190 C C . LEU A 1 407 ? 9.328 20.312 1.9 1 95.94 407 LEU A C 1
ATOM 3192 O O . LEU A 1 407 ? 9.367 21.141 2.814 1 95.94 407 LEU A O 1
ATOM 3196 N N . ASP A 1 408 ? 8.648 20.453 0.763 1 91.88 408 ASP A N 1
ATOM 3197 C CA . ASP A 1 408 ? 7.777 21.594 0.492 1 91.88 408 ASP A CA 1
ATOM 3198 C C . ASP A 1 408 ? 6.398 21.125 0.02 1 91.88 408 ASP A C 1
ATOM 3200 O O . ASP A 1 408 ? 6.16 20.984 -1.182 1 91.88 408 ASP A O 1
ATOM 3204 N N . GLY A 1 409 ? 5.512 21.031 1.027 1 84.25 409 GLY A N 1
ATOM 3205 C CA . GLY A 1 409 ? 4.234 20.422 0.691 1 84.25 409 GLY A CA 1
ATOM 3206 C C . GLY A 1 409 ? 4.367 18.984 0.241 1 84.25 409 GLY A C 1
ATOM 3207 O O . GLY A 1 409 ? 4.973 18.156 0.935 1 84.25 409 GLY A O 1
ATOM 3208 N N . ALA A 1 410 ? 3.93 18.797 -0.987 1 81.12 410 ALA A N 1
ATOM 3209 C CA . ALA A 1 410 ? 3.984 17.453 -1.541 1 81.12 410 ALA A CA 1
ATOM 3210 C C . ALA A 1 410 ? 5.309 17.203 -2.256 1 81.12 410 ALA A C 1
ATOM 3212 O O . ALA A 1 410 ? 5.633 16.062 -2.605 1 81.12 410 ALA A O 1
ATOM 3213 N N . GLU A 1 411 ? 6.062 18.266 -2.348 1 87 411 GLU A N 1
ATOM 3214 C CA . GLU A 1 411 ? 7.301 18.172 -3.115 1 87 411 GLU A CA 1
ATOM 3215 C C . GLU A 1 411 ? 8.477 17.812 -2.215 1 87 411 GLU A C 1
ATOM 3217 O O . GLU A 1 411 ? 8.609 18.344 -1.11 1 87 411 GLU A O 1
ATOM 3222 N N . THR A 1 412 ? 9.227 16.859 -2.656 1 93.19 412 THR A N 1
ATOM 3223 C CA . THR A 1 412 ? 10.469 16.469 -2.006 1 93.19 412 THR A CA 1
ATOM 3224 C C . THR A 1 412 ? 11.672 16.781 -2.895 1 93.19 412 THR A C 1
ATOM 3226 O O . THR A 1 412 ? 11.742 16.312 -4.035 1 93.19 412 THR A O 1
ATOM 3229 N N . ASN A 1 413 ? 12.586 17.531 -2.398 1 92.94 413 ASN A N 1
ATOM 3230 C CA . ASN A 1 413 ? 13.75 17.938 -3.184 1 92.94 413 ASN A CA 1
ATOM 3231 C C . ASN A 1 413 ? 15.047 17.438 -2.562 1 92.94 413 ASN A C 1
ATOM 3233 O O . ASN A 1 413 ? 15.312 17.672 -1.382 1 92.94 413 ASN A O 1
ATOM 3237 N N . TYR A 1 414 ? 15.852 16.812 -3.428 1 95.06 414 TYR A N 1
ATOM 3238 C CA . TYR A 1 414 ? 17.172 16.391 -2.986 1 95.06 414 TYR A CA 1
ATOM 3239 C C . TYR A 1 414 ? 18.141 17.562 -2.938 1 95.06 414 TYR A C 1
ATOM 3241 O O . TYR A 1 414 ? 18.375 18.219 -3.949 1 95.06 414 TYR A O 1
ATOM 3249 N N . ARG A 1 415 ? 18.734 17.797 -1.758 1 95.25 415 ARG A N 1
ATOM 3250 C CA . ARG A 1 415 ? 19.594 18.953 -1.575 1 95.25 415 ARG A CA 1
ATOM 3251 C C . ARG A 1 415 ? 21.062 18.562 -1.711 1 95.25 415 ARG A C 1
ATOM 3253 O O . ARG A 1 415 ? 21.938 19.438 -1.753 1 95.25 415 ARG A O 1
ATOM 3260 N N . GLY A 1 416 ? 21.328 17.297 -1.703 1 93.62 416 GLY A N 1
ATOM 3261 C CA . GLY A 1 416 ? 22.703 16.875 -1.923 1 93.62 416 GLY A CA 1
ATOM 3262 C C . GLY A 1 416 ? 23.266 16.031 -0.791 1 93.62 416 GLY A C 1
ATOM 3263 O O . GLY A 1 416 ? 22.531 15.68 0.146 1 93.62 416 GLY A O 1
ATOM 3264 N N . GLU A 1 417 ? 24.516 15.68 -0.883 1 93.25 417 GLU A N 1
ATOM 3265 C CA . GLU A 1 417 ? 25.203 14.852 0.098 1 93.25 417 GLU A CA 1
ATOM 3266 C C . GLU A 1 417 ? 25.562 15.656 1.341 1 93.25 417 GLU A C 1
ATOM 3268 O O . GLU A 1 417 ? 25.812 16.859 1.256 1 93.25 417 GLU A O 1
ATOM 3273 N N . GLY A 1 418 ? 25.547 14.93 2.457 1 94.38 418 GLY A N 1
ATOM 3274 C CA . GLY A 1 418 ? 25.906 15.547 3.721 1 94.38 418 GLY A CA 1
ATOM 3275 C C . GLY A 1 418 ? 24.719 16.125 4.469 1 94.38 418 GLY A C 1
ATOM 3276 O O . GLY A 1 418 ? 23.625 16.219 3.914 1 94.38 418 GLY A O 1
ATOM 3277 N N . ASP A 1 419 ? 24.938 16.312 5.676 1 96.75 419 ASP A N 1
ATOM 3278 C CA . ASP A 1 419 ? 23.969 17.031 6.488 1 96.75 419 ASP A CA 1
ATOM 3279 C C . ASP A 1 419 ? 24.016 18.531 6.188 1 96.75 419 ASP A C 1
ATOM 3281 O O . ASP A 1 419 ? 24.984 19.219 6.531 1 96.75 419 ASP A O 1
ATOM 3285 N N . ARG A 1 420 ? 22.938 19.047 5.609 1 96.25 420 ARG A N 1
ATOM 3286 C CA . ARG A 1 420 ? 22.953 20.422 5.152 1 96.25 420 ARG A CA 1
ATOM 3287 C C . ARG A 1 420 ? 21.906 21.25 5.895 1 96.25 420 ARG A C 1
ATOM 3289 O O . ARG A 1 420 ? 21.406 22.266 5.375 1 96.25 420 ARG A O 1
ATOM 3296 N N . HIS A 1 421 ? 21.516 20.75 7.008 1 96.06 421 HIS A N 1
ATOM 3297 C CA . HIS A 1 421 ? 20.578 21.562 7.766 1 96.06 421 HIS A CA 1
ATOM 3298 C C . HIS A 1 421 ? 21.266 22.797 8.352 1 96.06 421 HIS A C 1
ATOM 3300 O O . HIS A 1 421 ? 22.5 22.875 8.375 1 96.06 421 HIS A O 1
ATOM 3306 N N . ASN A 1 422 ? 20.484 23.812 8.672 1 95.62 422 ASN A N 1
ATOM 3307 C CA . ASN A 1 422 ? 21.016 25 9.344 1 95.62 422 ASN A CA 1
ATOM 3308 C C . ASN A 1 422 ? 21.359 24.719 10.805 1 95.62 422 ASN A C 1
ATOM 3310 O O . ASN A 1 422 ? 20.453 24.438 11.609 1 95.62 422 ASN A O 1
ATOM 3314 N N . PRO A 1 423 ? 22.594 24.875 11.148 1 95.31 423 PRO A N 1
ATOM 3315 C CA . PRO A 1 423 ? 23.016 24.531 12.508 1 95.31 423 PRO A CA 1
ATOM 3316 C C . PRO A 1 423 ? 22.297 25.344 13.578 1 95.31 423 PRO A C 1
ATOM 3318 O O . PRO A 1 423 ? 22.297 24.969 14.75 1 95.31 423 PRO A O 1
ATOM 3321 N N . ARG A 1 424 ? 21.719 26.422 13.195 1 94.31 424 ARG A N 1
ATOM 3322 C CA . ARG A 1 424 ? 20.969 27.234 14.148 1 94.31 424 ARG A CA 1
ATOM 3323 C C . ARG A 1 424 ? 19.828 26.422 14.758 1 94.31 424 ARG A C 1
ATOM 3325 O O . ARG A 1 424 ? 19.359 26.734 15.852 1 94.31 424 ARG A O 1
ATOM 3332 N N . PHE A 1 425 ? 19.453 25.422 14.055 1 95.62 425 PHE A N 1
ATOM 3333 C CA . PHE A 1 425 ? 18.281 24.688 14.492 1 95.62 425 PHE A CA 1
ATOM 3334 C C . PHE A 1 425 ? 18.672 23.328 15.078 1 95.62 425 PHE A C 1
ATOM 3336 O O . PHE A 1 425 ? 17.828 22.438 15.195 1 95.62 425 PHE A O 1
ATOM 3343 N N . ASP A 1 426 ? 19.891 23.109 15.516 1 95 426 ASP A N 1
ATOM 3344 C CA . ASP A 1 426 ? 20.406 21.859 16.062 1 95 426 ASP A CA 1
ATOM 3345 C C . ASP A 1 426 ? 19.578 21.406 17.266 1 95 426 ASP A C 1
ATOM 3347 O O . ASP A 1 426 ? 19.281 20.219 17.406 1 95 426 ASP A O 1
ATOM 3351 N N . ALA A 1 427 ? 19.172 22.266 18.031 1 93.19 427 ALA A N 1
ATOM 3352 C CA . ALA A 1 427 ? 18.469 21.938 19.266 1 93.19 427 ALA A CA 1
ATOM 3353 C C . ALA A 1 427 ? 17.062 21.453 18.984 1 93.19 427 ALA A C 1
ATOM 3355 O O . ALA A 1 427 ? 16.453 20.781 19.828 1 93.19 427 ALA A O 1
ATOM 3356 N N . MET A 1 428 ? 16.547 21.688 17.828 1 94.31 428 MET A N 1
ATOM 3357 C CA . MET A 1 428 ? 15.156 21.359 17.516 1 94.31 428 MET A CA 1
ATOM 3358 C C . MET A 1 428 ? 15.07 20.047 16.75 1 94.31 428 MET A C 1
ATOM 3360 O O . MET A 1 428 ? 13.984 19.484 16.594 1 94.31 428 MET A O 1
ATOM 3364 N N . GLY A 1 429 ? 16.156 19.562 16.344 1 94.75 429 GLY A N 1
ATOM 3365 C CA . GLY A 1 429 ? 16.156 18.359 15.539 1 94.75 429 GLY A CA 1
ATOM 3366 C C . GLY A 1 429 ? 15.664 17.141 16.297 1 94.75 429 GLY A C 1
ATOM 3367 O O . GLY A 1 429 ? 15.922 17 17.5 1 94.75 429 GLY A O 1
ATOM 3368 N N . GLU A 1 430 ? 14.906 16.344 15.602 1 94.5 430 GLU A N 1
ATOM 3369 C CA . GLU A 1 430 ? 14.469 15.039 16.094 1 94.5 430 GLU A CA 1
ATOM 3370 C C . GLU A 1 430 ? 15.008 13.906 15.234 1 94.5 430 GLU A C 1
ATOM 3372 O O . GLU A 1 430 ? 15.031 14.008 14.008 1 94.5 430 GLU A O 1
ATOM 3377 N N . THR A 1 431 ? 15.453 12.859 15.961 1 95.56 431 THR A N 1
ATOM 3378 C CA . THR A 1 431 ? 16.078 11.773 15.227 1 95.56 431 THR A CA 1
ATOM 3379 C C . THR A 1 431 ? 15.477 10.43 15.625 1 95.56 431 THR A C 1
ATOM 3381 O O . THR A 1 431 ? 15.266 10.156 16.812 1 95.56 431 THR A O 1
ATOM 3384 N N . PHE A 1 432 ? 15.164 9.594 14.594 1 94.44 432 PHE A N 1
ATOM 3385 C CA . PHE A 1 432 ? 14.719 8.219 14.805 1 94.44 432 PHE A CA 1
ATOM 3386 C C . PHE A 1 432 ? 15.484 7.258 13.906 1 94.44 432 PHE A C 1
ATOM 3388 O O . PHE A 1 432 ? 15.953 7.637 12.836 1 94.44 432 PHE A O 1
ATOM 3395 N N . SER A 1 433 ? 15.578 6.047 14.414 1 94.12 433 SER A N 1
ATOM 3396 C CA . SER A 1 433 ? 16.109 4.988 13.562 1 94.12 433 SER A CA 1
ATOM 3397 C C . SER A 1 433 ? 15.047 4.5 12.57 1 94.12 433 SER A C 1
ATOM 3399 O O . SER A 1 433 ? 13.875 4.363 12.922 1 94.12 433 SER A O 1
ATOM 3401 N N . VAL A 1 434 ? 15.477 4.227 11.328 1 93.81 434 VAL A N 1
ATOM 3402 C CA . VAL A 1 434 ? 14.562 3.758 10.297 1 93.81 434 VAL A CA 1
ATOM 3403 C C . VAL A 1 434 ? 13.945 2.428 10.719 1 93.81 434 VAL A C 1
ATOM 3405 O O . VAL A 1 434 ? 12.75 2.193 10.508 1 93.81 434 VAL A O 1
ATOM 3408 N N . SER A 1 435 ? 14.711 1.584 11.328 1 88.62 435 SER A N 1
ATOM 3409 C CA . SER A 1 435 ? 14.211 0.279 11.758 1 88.62 435 SER A CA 1
ATOM 3410 C C . SER A 1 435 ? 13.125 0.419 12.82 1 88.62 435 SER A C 1
ATOM 3412 O O . SER A 1 435 ? 12.25 -0.441 12.938 1 88.62 435 SER A O 1
ATOM 3414 N N . GLU A 1 436 ? 13.156 1.49 13.555 1 85.06 436 GLU A N 1
ATOM 3415 C CA . GLU A 1 436 ? 12.148 1.732 14.594 1 85.06 436 GLU A CA 1
ATOM 3416 C C . GLU A 1 436 ? 10.867 2.305 13.992 1 85.06 436 GLU A C 1
ATOM 3418 O O . GLU A 1 436 ? 9.781 2.109 14.539 1 85.06 436 GLU A O 1
ATOM 3423 N N . LEU A 1 437 ? 11 2.979 12.898 1 86.06 437 LEU A N 1
ATOM 3424 C CA . LEU A 1 437 ? 9.852 3.633 12.281 1 86.06 437 LEU A CA 1
ATOM 3425 C C . LEU A 1 437 ? 8.938 2.609 11.617 1 86.06 437 LEU A C 1
ATOM 3427 O O . LEU A 1 437 ? 7.727 2.824 11.516 1 86.06 437 LEU A O 1
ATOM 3431 N N . VAL A 1 438 ? 9.422 1.568 11.117 1 77.25 438 VAL A N 1
ATOM 3432 C CA . VAL A 1 438 ? 8.625 0.556 10.438 1 77.25 438 VAL A CA 1
ATOM 3433 C C . VAL A 1 438 ? 7.621 -0.055 11.414 1 77.25 438 VAL A C 1
ATOM 3435 O O . VAL A 1 438 ? 6.484 -0.351 11.039 1 77.25 438 VAL A O 1
ATOM 3438 N N . TYR A 1 439 ? 8.031 -0.203 12.703 1 66.31 439 TYR A N 1
ATOM 3439 C CA . TYR A 1 439 ? 7.199 -0.922 13.656 1 66.31 439 TYR A CA 1
ATOM 3440 C C . TYR A 1 439 ? 6.344 0.043 14.469 1 66.31 439 TYR A C 1
ATOM 3442 O O . TYR A 1 439 ? 5.391 -0.371 15.141 1 66.31 439 TYR A O 1
ATOM 3450 N N . SER A 1 440 ? 6.727 1.254 14.531 1 57.97 440 SER A N 1
ATOM 3451 C CA . SER A 1 440 ? 6.043 2.211 15.398 1 57.97 440 SER A CA 1
ATOM 3452 C C . SER A 1 440 ? 4.785 2.762 14.727 1 57.97 440 SER A C 1
ATOM 3454 O O . SER A 1 440 ? 3.904 3.299 15.406 1 57.97 440 SER A O 1
ATOM 3456 N N . ALA A 1 441 ? 4.988 2.893 13.516 1 49.25 441 ALA A N 1
ATOM 3457 C CA . ALA A 1 441 ? 3.848 3.654 13.016 1 49.25 441 ALA A CA 1
ATOM 3458 C C . ALA A 1 441 ? 2.537 3.111 13.578 1 49.25 441 ALA A C 1
ATOM 3460 O O . ALA A 1 441 ? 2.541 2.273 14.484 1 49.25 441 ALA A O 1
ATOM 3461 N N . ASN A 1 442 ? 1.424 2.92 12.812 1 45.75 442 ASN A N 1
ATOM 3462 C CA . ASN A 1 442 ? 0.003 2.941 13.148 1 45.75 442 ASN A CA 1
ATOM 3463 C C . ASN A 1 442 ? -0.421 1.669 13.875 1 45.75 442 ASN A C 1
ATOM 3465 O O . ASN A 1 442 ? -1.323 0.961 13.422 1 45.75 442 ASN A O 1
ATOM 3469 N N . GLY A 1 443 ? 0.245 1.314 15.07 1 47.06 443 GLY A N 1
ATOM 3470 C CA . GLY A 1 443 ? -0.328 0.302 15.938 1 47.06 443 GLY A CA 1
ATOM 3471 C C . GLY A 1 443 ? -0.469 -1.053 15.266 1 47.06 443 GLY A C 1
ATOM 3472 O O . GLY A 1 443 ? -0.327 -2.09 15.922 1 47.06 443 GLY A O 1
ATOM 3473 N N . VAL A 1 444 ? -1.118 -1.14 14.109 1 51.31 444 VAL A N 1
ATOM 3474 C CA . VAL A 1 444 ? -1.303 -2.449 13.5 1 51.31 444 VAL A CA 1
ATOM 3475 C C . VAL A 1 444 ? -0.38 -2.588 12.289 1 51.31 444 VAL A C 1
ATOM 3477 O O . VAL A 1 444 ? -0.585 -1.932 11.266 1 51.31 444 VAL A O 1
ATOM 3480 N N . ALA A 1 445 ? 0.833 -3.061 12.508 1 62.06 445 ALA A N 1
ATOM 3481 C CA . ALA A 1 445 ? 1.812 -3.248 11.438 1 62.06 445 ALA A CA 1
ATOM 3482 C C . ALA A 1 445 ? 1.251 -4.133 10.328 1 62.06 445 ALA A C 1
ATOM 3484 O O . ALA A 1 445 ? 0.706 -5.207 10.602 1 62.06 445 ALA A O 1
ATOM 3485 N N . THR A 1 446 ? 1.045 -3.516 9.102 1 73.94 446 THR A N 1
ATOM 3486 C CA . THR A 1 446 ? 0.611 -4.203 7.887 1 73.94 446 THR A CA 1
ATOM 3487 C C . THR A 1 446 ? 1.677 -5.188 7.414 1 73.94 446 THR A C 1
ATOM 3489 O O . THR A 1 446 ? 1.355 -6.293 6.973 1 73.94 446 THR A O 1
ATOM 3492 N N . TYR A 1 447 ? 2.912 -4.836 7.66 1 84.44 447 TYR A N 1
ATOM 3493 C CA . TYR A 1 447 ? 4.02 -5.699 7.262 1 84.44 447 TYR A CA 1
ATOM 3494 C C . TYR A 1 447 ? 4.305 -6.746 8.328 1 84.44 447 TYR A C 1
ATOM 3496 O O . TYR A 1 447 ? 4.574 -6.406 9.484 1 84.44 447 TYR A O 1
ATOM 3504 N N . THR A 1 448 ? 4.207 -8.016 7.949 1 79.81 448 THR A N 1
ATOM 3505 C CA . THR A 1 448 ? 4.391 -9.109 8.898 1 79.81 448 THR A CA 1
ATOM 3506 C C . THR A 1 448 ? 5.531 -10.023 8.461 1 79.81 448 THR A C 1
ATOM 3508 O O . THR A 1 448 ? 5.609 -11.172 8.883 1 79.81 448 THR A O 1
ATOM 3511 N N . GLY A 1 449 ? 6.355 -9.5 7.586 1 84.69 449 GLY A N 1
ATOM 3512 C CA . GLY A 1 449 ? 7.469 -10.297 7.105 1 84.69 449 GLY A CA 1
ATOM 3513 C C . GLY A 1 449 ? 8.672 -10.266 8.031 1 84.69 449 GLY A C 1
ATOM 3514 O O . GLY A 1 449 ? 8.516 -10.125 9.25 1 84.69 449 GLY A O 1
ATOM 3515 N N . LEU A 1 450 ? 9.805 -10.492 7.527 1 89.5 450 LEU A N 1
ATOM 3516 C CA . LEU A 1 450 ? 11.047 -10.5 8.289 1 89.5 450 LEU A CA 1
ATOM 3517 C C . LEU A 1 450 ? 11.375 -9.109 8.82 1 89.5 450 LEU A C 1
ATOM 3519 O O . LEU A 1 450 ? 11.133 -8.109 8.133 1 89.5 450 LEU A O 1
ATOM 3523 N N . PRO A 1 451 ? 11.938 -9.07 9.961 1 88.62 451 PRO A N 1
ATOM 3524 C CA . PRO A 1 451 ? 12.258 -7.75 10.516 1 88.62 451 PRO A CA 1
ATOM 3525 C C . PRO A 1 451 ? 13.367 -7.035 9.75 1 88.62 451 PRO A C 1
ATOM 3527 O O . PRO A 1 451 ? 14.219 -7.688 9.141 1 88.62 451 PRO A O 1
ATOM 3530 N N . LEU A 1 452 ? 13.289 -5.762 9.758 1 91.38 452 LEU A N 1
ATOM 3531 C CA . LEU A 1 452 ? 14.359 -4.938 9.211 1 91.38 452 LEU A CA 1
ATOM 3532 C C . LEU A 1 452 ? 15.562 -4.914 10.148 1 91.38 452 LEU A C 1
ATOM 3534 O O . LEU A 1 452 ? 15.43 -4.57 11.32 1 91.38 452 LEU A O 1
ATOM 3538 N N . SER A 1 453 ? 16.703 -5.168 9.57 1 91.69 453 SER A N 1
ATOM 3539 C CA . SER A 1 453 ? 17.906 -5.289 10.391 1 91.69 453 SER A CA 1
ATOM 3540 C C . SER A 1 453 ? 18.422 -3.918 10.805 1 91.69 453 SER A C 1
ATOM 3542 O O . SER A 1 453 ? 18.391 -2.971 10.016 1 91.69 453 SER A O 1
ATOM 3544 N N . ASN A 1 454 ? 18.938 -3.943 11.992 1 91.5 454 ASN A N 1
ATOM 3545 C CA . ASN A 1 454 ? 19.656 -2.766 12.469 1 91.5 454 ASN A CA 1
ATOM 3546 C C . ASN A 1 454 ? 21.141 -3.055 12.672 1 91.5 454 ASN A C 1
ATOM 3548 O O . ASN A 1 454 ? 21.875 -2.223 13.211 1 91.5 454 ASN A O 1
ATOM 3552 N N . ALA A 1 455 ? 21.531 -4.121 12.172 1 92 455 ALA A N 1
ATOM 3553 C CA . ALA A 1 455 ? 22.891 -4.566 12.469 1 92 455 ALA A CA 1
ATOM 3554 C C . ALA A 1 455 ? 23.859 -4.145 11.367 1 92 455 ALA A C 1
ATOM 3556 O O . ALA A 1 455 ? 25.047 -3.957 11.617 1 92 455 ALA A O 1
ATOM 3557 N N . TYR A 1 456 ? 23.312 -3.98 10.203 1 93.19 456 TYR A N 1
ATOM 3558 C CA . TYR A 1 456 ? 24.156 -3.572 9.094 1 93.19 456 TYR A CA 1
ATOM 3559 C C . TYR A 1 456 ? 23.812 -2.164 8.625 1 93.19 456 TYR A C 1
ATOM 3561 O O . TYR A 1 456 ? 22.719 -1.926 8.117 1 93.19 456 TYR A O 1
ATOM 3569 N N . CYS A 1 457 ? 24.719 -1.276 8.648 1 93.94 457 CYS A N 1
ATOM 3570 C CA . CYS A 1 457 ? 24.625 0.085 8.133 1 93.94 457 CYS A CA 1
ATOM 3571 C C . CYS A 1 457 ? 23.266 0.705 8.469 1 93.94 457 CYS A C 1
ATOM 3573 O O . CYS A 1 457 ? 22.562 1.196 7.582 1 93.94 457 CYS A O 1
ATOM 3575 N N . PRO A 1 458 ? 22.969 0.682 9.734 1 96.25 458 PRO A N 1
ATOM 3576 C CA . PRO A 1 458 ? 21.656 1.216 10.109 1 96.25 458 PRO A CA 1
ATOM 3577 C C . PRO A 1 458 ? 21.484 2.678 9.711 1 96.25 458 PRO A C 1
ATOM 3579 O O . PRO A 1 458 ? 22.422 3.467 9.797 1 96.25 458 PRO A O 1
ATOM 3582 N N . TYR A 1 459 ? 20.266 2.961 9.266 1 96.69 459 TYR A N 1
ATOM 3583 C CA . TYR A 1 459 ? 19.922 4.316 8.859 1 96.69 459 TYR A CA 1
ATOM 3584 C C . TYR A 1 459 ? 19.172 5.039 9.977 1 96.69 459 TYR A C 1
ATOM 3586 O O . TYR A 1 459 ? 18.359 4.434 10.68 1 96.69 459 TYR A O 1
ATOM 3594 N N . SER A 1 460 ? 19.469 6.309 10.117 1 97 460 SER A N 1
ATOM 3595 C CA . SER A 1 460 ? 18.703 7.223 10.945 1 97 460 SER A CA 1
ATOM 3596 C C . SER A 1 460 ? 18.188 8.414 10.141 1 97 460 SER A C 1
ATOM 3598 O O . SER A 1 460 ? 18.781 8.766 9.109 1 97 460 SER A O 1
ATOM 3600 N N . VAL A 1 461 ? 17.078 8.945 10.562 1 97.56 461 VAL A N 1
ATOM 3601 C CA . VAL A 1 461 ? 16.484 10.109 9.922 1 97.56 461 VAL A CA 1
ATOM 3602 C C . VAL A 1 461 ? 16.328 11.234 10.945 1 97.56 461 VAL A C 1
ATOM 3604 O O . VAL A 1 461 ? 15.781 11.023 12.031 1 97.56 461 VAL A O 1
ATOM 3607 N N . SER A 1 462 ? 16.812 12.367 10.586 1 97.88 462 SER A N 1
ATOM 3608 C CA . SER A 1 462 ? 16.672 13.57 11.398 1 97.88 462 SER A CA 1
ATOM 3609 C C . SER A 1 462 ? 15.844 14.633 10.68 1 97.88 462 SER A C 1
ATOM 3611 O O . SER A 1 462 ? 15.992 14.82 9.469 1 97.88 462 SER A O 1
ATOM 3613 N N . VAL A 1 463 ? 15.023 15.273 11.391 1 97.94 463 VAL A N 1
ATOM 3614 C CA . VAL A 1 463 ? 14.18 16.312 10.828 1 97.94 463 VAL A CA 1
ATOM 3615 C C . VAL A 1 463 ? 14.5 17.656 11.492 1 97.94 463 VAL A C 1
ATOM 3617 O O . VAL A 1 463 ? 14.602 17.734 12.711 1 97.94 463 VAL A O 1
ATOM 3620 N N . TYR A 1 464 ? 14.688 18.672 10.648 1 97.81 464 TYR A N 1
ATOM 3621 C CA . TYR A 1 464 ? 15.008 20.016 11.109 1 97.81 464 TYR A CA 1
ATOM 3622 C C . TYR A 1 464 ? 14.117 21.047 10.43 1 97.81 464 TYR A C 1
ATOM 3624 O O . TYR A 1 464 ? 13.734 20.875 9.266 1 97.81 464 TYR A O 1
ATOM 3632 N N . PRO A 1 465 ? 13.836 22.109 11.125 1 96.69 465 PRO A N 1
ATOM 3633 C CA . PRO A 1 465 ? 13.234 23.234 10.398 1 96.69 465 PRO A CA 1
ATOM 3634 C C . PRO A 1 465 ? 14.25 23.984 9.547 1 96.69 465 PRO A C 1
ATOM 3636 O O . PRO A 1 465 ? 15.461 23.75 9.672 1 96.69 465 PRO A O 1
ATOM 3639 N N . SER A 1 466 ? 13.781 24.719 8.641 1 95.44 466 SER A N 1
ATOM 3640 C CA . SER A 1 466 ? 14.602 25.625 7.84 1 95.44 466 SER A CA 1
ATOM 3641 C C . SER A 1 466 ? 14.234 27.094 8.109 1 95.44 466 SER A C 1
ATOM 3643 O O . SER A 1 466 ? 13.266 27.375 8.82 1 95.44 466 SER A O 1
ATOM 3645 N N . THR A 1 467 ? 15.023 27.953 7.547 1 92.31 467 THR A N 1
ATOM 3646 C CA . THR A 1 467 ? 14.727 29.375 7.656 1 92.31 467 THR A CA 1
ATOM 3647 C C . THR A 1 467 ? 13.414 29.719 6.957 1 92.31 467 THR A C 1
ATOM 3649 O O . THR A 1 467 ? 12.68 30.609 7.391 1 92.31 467 THR A O 1
ATOM 3652 N N . THR A 1 468 ? 13.25 29.031 5.957 1 90.62 468 THR A N 1
ATOM 3653 C CA . THR A 1 468 ? 12 29.203 5.234 1 90.62 468 THR A CA 1
ATOM 3654 C C . THR A 1 468 ? 10.812 28.828 6.117 1 90.62 468 THR A C 1
ATOM 3656 O O . THR A 1 468 ? 9.805 29.547 6.145 1 90.62 468 THR A O 1
ATOM 3659 N N . PHE A 1 469 ? 10.93 27.812 6.871 1 93.38 469 PHE A N 1
ATOM 3660 C CA . PHE A 1 469 ? 9.867 27.391 7.777 1 93.38 469 PHE A CA 1
ATOM 3661 C C . PHE A 1 469 ? 9.664 28.422 8.891 1 93.38 469 PHE A C 1
ATOM 3663 O O . PHE A 1 469 ? 8.531 28.781 9.203 1 93.38 469 PHE A O 1
ATOM 3670 N N . GLU A 1 470 ? 10.695 28.875 9.406 1 91.12 470 GLU A N 1
ATOM 3671 C CA . GLU A 1 470 ? 10.641 29.875 10.477 1 91.12 470 GLU A CA 1
ATOM 3672 C C . GLU A 1 470 ? 9.953 31.141 10 1 91.12 470 GLU A C 1
ATOM 3674 O O . GLU A 1 470 ? 9.148 31.734 10.734 1 91.12 470 GLU A O 1
ATOM 3679 N N . SER A 1 471 ? 10.242 31.516 8.797 1 87.38 471 SER A N 1
ATOM 3680 C CA . SER A 1 471 ? 9.719 32.781 8.266 1 87.38 471 SER A CA 1
ATOM 3681 C C . SER A 1 471 ? 8.211 32.688 8.062 1 87.38 471 SER A C 1
ATOM 3683 O O . SER A 1 471 ? 7.539 33.719 7.996 1 87.38 471 SER A O 1
ATOM 3685 N N . ASN A 1 472 ? 7.707 31.531 7.961 1 83.75 472 ASN A N 1
ATOM 3686 C CA . ASN A 1 472 ? 6.266 31.375 7.836 1 83.75 472 ASN A CA 1
ATOM 3687 C C . ASN A 1 472 ? 5.551 31.703 9.148 1 83.75 472 ASN A C 1
ATOM 3689 O O . ASN A 1 472 ? 4.348 31.984 9.148 1 83.75 472 ASN A O 1
ATOM 3693 N N . TYR A 1 473 ? 6.223 31.672 10.203 1 82.38 473 TYR A N 1
ATOM 3694 C CA . TYR A 1 473 ? 5.598 31.844 11.508 1 82.38 473 TYR A CA 1
ATOM 3695 C C . TYR A 1 473 ? 6.074 33.125 12.18 1 82.38 473 TYR A C 1
ATOM 3697 O O . TYR A 1 473 ? 5.352 33.719 12.977 1 82.38 473 TYR A O 1
ATOM 3705 N N . LYS A 1 474 ? 7.262 33.469 11.938 1 79 474 LYS A N 1
ATOM 3706 C CA . LYS A 1 474 ? 7.82 34.625 12.617 1 79 474 LYS A CA 1
ATOM 3707 C C . LYS A 1 474 ? 7.828 35.844 11.711 1 79 474 LYS A C 1
ATOM 3709 O O . LYS A 1 474 ? 8.344 35.781 10.586 1 79 474 LYS A O 1
ATOM 3714 N N . SER A 1 475 ? 6.887 36.844 12.008 1 70.81 475 SER A N 1
ATOM 3715 C CA . SER A 1 475 ? 6.816 38.094 11.258 1 70.81 475 SER A CA 1
ATOM 3716 C C . SER A 1 475 ? 8.047 38.969 11.508 1 70.81 475 SER A C 1
ATOM 3718 O O . SER A 1 475 ? 8.594 38.969 12.617 1 70.81 475 SER A O 1
ATOM 3720 N N . ASP A 1 476 ? 8.992 39.125 10.688 1 55.09 476 ASP A N 1
ATOM 3721 C CA . ASP A 1 476 ? 10.125 40 10.906 1 55.09 476 ASP A CA 1
ATOM 3722 C C . ASP A 1 476 ? 9.664 41.375 11.398 1 55.09 476 ASP A C 1
ATOM 3724 O O . ASP A 1 476 ? 10.43 42.094 12.039 1 55.09 476 ASP A O 1
ATOM 3728 N N . ASN A 1 477 ? 8.781 42.094 10.609 1 48.56 477 ASN A N 1
ATOM 3729 C CA . ASN A 1 477 ? 8.664 43.562 10.727 1 48.56 477 ASN A CA 1
ATOM 3730 C C . ASN A 1 477 ? 7.699 43.938 11.844 1 48.56 477 ASN A C 1
ATOM 3732 O O . ASN A 1 477 ? 6.617 43.375 11.969 1 48.56 477 ASN A O 1
ATOM 3736 N N . PRO A 1 478 ? 8.211 44.625 12.906 1 44.72 478 PRO A N 1
ATOM 3737 C CA . PRO A 1 478 ? 7.344 45.312 13.875 1 44.72 478 PRO A CA 1
ATOM 3738 C C . PRO A 1 478 ? 6.125 45.969 13.227 1 44.72 478 PRO A C 1
ATOM 3740 O O . PRO A 1 478 ? 6.258 46.656 12.203 1 44.72 478 PRO A O 1
ATOM 3743 N N . ILE A 1 479 ? 5.062 45.344 13.188 1 38.75 479 ILE A N 1
ATOM 3744 C CA . ILE A 1 479 ? 3.863 46.062 12.773 1 38.75 479 ILE A CA 1
ATOM 3745 C C . ILE A 1 479 ? 3.857 47.469 13.391 1 38.75 479 ILE A C 1
ATOM 3747 O O . ILE A 1 479 ? 3.51 47.625 14.555 1 38.75 479 ILE A O 1
ATOM 3751 N N . ILE A 1 480 ? 4.801 48.219 13.57 1 32.19 480 ILE A N 1
ATOM 3752 C CA . ILE A 1 480 ? 4.48 49.562 13.992 1 32.19 480 ILE A CA 1
ATOM 3753 C C . ILE A 1 480 ? 3.51 50.219 13 1 32.19 480 ILE A C 1
ATOM 3755 O O . ILE A 1 480 ? 3.883 50.5 11.867 1 32.19 480 ILE A O 1
ATOM 3759 N N . SER A 1 481 ? 2.377 49.75 12.898 1 29.16 481 SER A N 1
ATOM 3760 C CA . SER A 1 481 ? 1.439 50.75 12.391 1 29.16 481 SER A CA 1
ATOM 3761 C C . SER A 1 481 ? 1.558 52.062 13.164 1 29.16 481 SER A C 1
ATOM 3763 O O . SER A 1 481 ? 1.155 52.156 14.32 1 29.16 481 SER A O 1
ATOM 3765 N N . LEU A 1 482 ? 2.639 52.719 13.188 1 23.84 482 LEU A N 1
ATOM 3766 C CA . LEU A 1 482 ? 2.447 54.156 13.469 1 23.84 482 LEU A CA 1
ATOM 3767 C C . LEU A 1 482 ? 1.639 54.812 12.367 1 23.84 482 LEU A C 1
ATOM 3769 O O . LEU A 1 482 ? 1.898 54.594 11.18 1 23.84 482 LEU A O 1
ATOM 3773 N N . MET B 1 1 ? -42.719 -41.25 -3.812 1 24.19 1 MET B N 1
ATOM 3774 C CA . MET B 1 1 ? -43.469 -40 -3.945 1 24.19 1 MET B CA 1
ATOM 3775 C C . MET B 1 1 ? -43.969 -39.531 -2.586 1 24.19 1 MET B C 1
ATOM 3777 O O . MET B 1 1 ? -43.969 -38.344 -2.297 1 24.19 1 MET B O 1
ATOM 3781 N N . ALA B 1 2 ? -44.75 -40.5 -1.824 1 27.02 2 ALA B N 1
ATOM 3782 C CA . ALA B 1 2 ? -45.594 -40.219 -0.673 1 27.02 2 ALA B CA 1
ATOM 3783 C C . ALA B 1 2 ? -44.781 -39.969 0.577 1 27.02 2 ALA B C 1
ATOM 3785 O O . ALA B 1 2 ? -45.125 -39.125 1.397 1 27.02 2 ALA B O 1
ATOM 3786 N N . LEU B 1 3 ? -43.812 -40.938 0.782 1 28.86 3 LEU B N 1
ATOM 3787 C CA . LEU B 1 3 ? -43.156 -40.906 2.072 1 28.86 3 LEU B CA 1
ATOM 3788 C C . LEU B 1 3 ? -42.156 -39.75 2.127 1 28.86 3 LEU B C 1
ATOM 3790 O O . LEU B 1 3 ? -41.438 -39.594 3.111 1 28.86 3 LEU B O 1
ATOM 3794 N N . GLN B 1 4 ? -41.906 -39.125 0.85 1 26.11 4 GLN B N 1
ATOM 3795 C CA . GLN B 1 4 ? -40.969 -38.062 0.6 1 26.11 4 GLN B CA 1
ATOM 3796 C C . GLN B 1 4 ? -41.438 -36.75 1.274 1 26.11 4 GLN B C 1
ATOM 3798 O O . GLN B 1 4 ? -40.625 -35.812 1.439 1 26.11 4 GLN B O 1
ATOM 3803 N N . ASN B 1 5 ? -42.812 -36.625 1.425 1 29.05 5 ASN B N 1
ATOM 3804 C CA . ASN B 1 5 ? -43.438 -35.375 1.873 1 29.05 5 ASN B CA 1
ATOM 3805 C C . ASN B 1 5 ? -43.156 -35.125 3.35 1 29.05 5 ASN B C 1
ATOM 3807 O O . ASN B 1 5 ? -43.344 -34 3.834 1 29.05 5 ASN B O 1
ATOM 3811 N N . GLN B 1 6 ? -43.188 -36.219 4.18 1 28.98 6 GLN B N 1
ATOM 3812 C CA . GLN B 1 6 ? -43.312 -36 5.617 1 28.98 6 GLN B CA 1
ATOM 3813 C C . GLN B 1 6 ? -42 -35.5 6.215 1 28.98 6 GLN B C 1
ATOM 3815 O O . GLN B 1 6 ? -42 -34.844 7.27 1 28.98 6 GLN B O 1
ATOM 3820 N N . GLU B 1 7 ? -40.875 -36.062 5.691 1 28.91 7 GLU B N 1
ATOM 3821 C CA . GLU B 1 7 ? -39.594 -35.75 6.348 1 28.91 7 GLU B CA 1
ATOM 3822 C C . GLU B 1 7 ? -39.156 -34.344 6.051 1 28.91 7 GLU B C 1
ATOM 3824 O O . GLU B 1 7 ? -38.219 -33.812 6.672 1 28.91 7 GLU B O 1
ATOM 3829 N N . ASN B 1 8 ? -39.656 -33.719 4.918 1 30.2 8 ASN B N 1
ATOM 3830 C CA . ASN B 1 8 ? -39.344 -32.312 4.598 1 30.2 8 ASN B CA 1
ATOM 3831 C C . ASN B 1 8 ? -39.906 -31.359 5.645 1 30.2 8 ASN B C 1
ATOM 3833 O O . ASN B 1 8 ? -39.562 -30.172 5.656 1 30.2 8 ASN B O 1
ATOM 3837 N N . GLU B 1 9 ? -41.062 -31.703 6.27 1 30.89 9 GLU B N 1
ATOM 3838 C CA . GLU B 1 9 ? -41.719 -30.812 7.223 1 30.89 9 GLU B CA 1
ATOM 3839 C C . GLU B 1 9 ? -40.875 -30.656 8.492 1 30.89 9 GLU B C 1
ATOM 3841 O O . GLU B 1 9 ? -41.062 -29.703 9.242 1 30.89 9 GLU B O 1
ATOM 3846 N N . LYS B 1 10 ? -40.25 -31.766 8.867 1 35.94 10 LYS B N 1
ATOM 3847 C CA . LYS B 1 10 ? -39.594 -31.703 10.172 1 35.94 10 LYS B CA 1
ATOM 3848 C C . LYS B 1 10 ? -38.375 -30.797 10.133 1 35.94 10 LYS B C 1
ATOM 3850 O O . LYS B 1 10 ? -38.031 -30.172 11.133 1 35.94 10 LYS B O 1
ATOM 3855 N N . ASN B 1 11 ? -37.656 -30.859 9 1 30.56 11 ASN B N 1
ATOM 3856 C CA . ASN B 1 11 ? -36.406 -30.109 8.922 1 30.56 11 ASN B CA 1
ATOM 3857 C C . ASN B 1 11 ? -36.688 -28.609 8.828 1 30.56 11 ASN B C 1
ATOM 3859 O O . ASN B 1 11 ? -35.781 -27.797 9.07 1 30.56 11 ASN B O 1
ATOM 3863 N N . ASP B 1 12 ? -37.875 -28.25 8.281 1 31.02 12 ASP B N 1
ATOM 3864 C CA . ASP B 1 12 ? -38.312 -26.844 8.312 1 31.02 12 ASP B CA 1
ATOM 3865 C C . ASP B 1 12 ? -38.5 -26.359 9.742 1 31.02 12 ASP B C 1
ATOM 3867 O O . ASP B 1 12 ? -38.219 -25.219 10.07 1 31.02 12 ASP B O 1
ATOM 3871 N N . SER B 1 13 ? -39 -27.25 10.609 1 32.59 13 SER B N 1
ATOM 3872 C CA . SER B 1 13 ? -39.375 -26.828 11.953 1 32.59 13 SER B CA 1
ATOM 3873 C C . SER B 1 13 ? -38.125 -26.5 12.789 1 32.59 13 SER B C 1
ATOM 3875 O O . SER B 1 13 ? -38.188 -25.625 13.664 1 32.59 13 SER B O 1
ATOM 3877 N N . ALA B 1 14 ? -37.125 -27.312 12.539 1 30.27 14 ALA B N 1
ATOM 3878 C CA . ALA B 1 14 ? -36 -27.109 13.445 1 30.27 14 ALA B CA 1
ATOM 3879 C C . ALA B 1 14 ? -35.312 -25.781 13.164 1 30.27 14 ALA B C 1
ATOM 3881 O O . ALA B 1 14 ? -34.75 -25.156 14.07 1 30.27 14 ALA B O 1
ATOM 3882 N N . ILE B 1 15 ? -35.281 -25.406 11.938 1 30.91 15 ILE B N 1
ATOM 3883 C CA . ILE B 1 15 ? -34.656 -24.125 11.617 1 30.91 15 ILE B CA 1
ATOM 3884 C C . ILE B 1 15 ? -35.562 -23 12.141 1 30.91 15 ILE B C 1
ATOM 3886 O O . ILE B 1 15 ? -35.062 -22.016 12.695 1 30.91 15 ILE B O 1
ATOM 3890 N N . LEU B 1 16 ? -36.906 -23.188 12.047 1 31.08 16 LEU B N 1
ATOM 3891 C CA . LEU B 1 16 ? -37.844 -22.188 12.594 1 31.08 16 LEU B CA 1
ATOM 3892 C C . LEU B 1 16 ? -37.719 -22.125 14.109 1 31.08 16 LEU B C 1
ATOM 3894 O O . LEU B 1 16 ? -37.781 -21.031 14.695 1 31.08 16 LEU B O 1
ATOM 3898 N N . ASP B 1 17 ? -37.594 -23.266 14.727 1 32.41 17 ASP B N 1
ATOM 3899 C CA . ASP B 1 17 ? -37.531 -23.297 16.188 1 32.41 17 ASP B CA 1
ATOM 3900 C C . ASP B 1 17 ? -36.281 -22.578 16.703 1 32.41 17 ASP B C 1
ATOM 3902 O O . ASP B 1 17 ? -36.344 -21.875 17.703 1 32.41 17 ASP B O 1
ATOM 3906 N N . ALA B 1 18 ? -35.156 -22.812 15.977 1 31.77 18 ALA B N 1
ATOM 3907 C CA . ALA B 1 18 ? -33.969 -22.141 16.453 1 31.77 18 ALA B CA 1
ATOM 3908 C C . ALA B 1 18 ? -34.062 -20.625 16.234 1 31.77 18 ALA B C 1
ATOM 3910 O O . ALA B 1 18 ? -33.5 -19.844 17.031 1 31.77 18 ALA B O 1
ATOM 3911 N N . MET B 1 19 ? -34.719 -20.156 15.211 1 31.66 19 MET B N 1
ATOM 3912 C CA . MET B 1 19 ? -34.938 -18.734 14.977 1 31.66 19 MET B CA 1
ATOM 3913 C C . MET B 1 19 ? -35.906 -18.156 16.031 1 31.66 19 MET B C 1
ATOM 3915 O O . MET B 1 19 ? -35.812 -16.969 16.359 1 31.66 19 MET B O 1
ATOM 3919 N N . MET B 1 20 ? -36.969 -18.953 16.422 1 30.38 20 MET B N 1
ATOM 3920 C CA . MET B 1 20 ? -37.938 -18.438 17.375 1 30.38 20 MET B CA 1
ATOM 3921 C C . MET B 1 20 ? -37.344 -18.266 18.766 1 30.38 20 MET B C 1
ATOM 3923 O O . MET B 1 20 ? -37.875 -17.531 19.594 1 30.38 20 MET B O 1
ATOM 3927 N N . LYS B 1 21 ? -36.438 -19.203 19.172 1 31.86 21 LYS B N 1
ATOM 3928 C CA . LYS B 1 21 ? -35.969 -19.094 20.562 1 31.86 21 LYS B CA 1
ATOM 3929 C C . LYS B 1 21 ? -35.219 -17.781 20.781 1 31.86 21 LYS B C 1
ATOM 3931 O O . LYS B 1 21 ? -35.125 -17.312 21.922 1 31.86 21 LYS B O 1
ATOM 3936 N N . VAL B 1 22 ? -34.594 -17.297 19.75 1 30.27 22 VAL B N 1
ATOM 3937 C CA . VAL B 1 22 ? -33.844 -16.062 20.016 1 30.27 22 VAL B CA 1
ATOM 3938 C C . VAL B 1 22 ? -34.812 -14.906 20.203 1 30.27 22 VAL B C 1
ATOM 3940 O O . VAL B 1 22 ? -34.531 -13.961 20.953 1 30.27 22 VAL B O 1
ATOM 3943 N N . ASP B 1 23 ? -36.031 -15.023 19.594 1 28.89 23 ASP B N 1
ATOM 3944 C CA . ASP B 1 23 ? -36.969 -13.922 19.828 1 28.89 23 ASP B CA 1
ATOM 3945 C C . ASP B 1 23 ? -37.375 -13.859 21.297 1 28.89 23 ASP B C 1
ATOM 3947 O O . ASP B 1 23 ? -37.562 -12.766 21.844 1 28.89 23 ASP B O 1
ATOM 3951 N N . GLN B 1 24 ? -37.656 -15.117 21.875 1 28.23 24 GLN B N 1
ATOM 3952 C CA . GLN B 1 24 ? -38.188 -15.023 23.234 1 28.23 24 GLN B CA 1
ATOM 3953 C C . GLN B 1 24 ? -37.188 -14.367 24.172 1 28.23 24 GLN B C 1
ATOM 3955 O O . GLN B 1 24 ? -37.531 -13.617 25.078 1 28.23 24 GLN B O 1
ATOM 3960 N N . GLU B 1 25 ? -35.906 -14.852 24.047 1 27.95 25 GLU B N 1
ATOM 3961 C CA . GLU B 1 25 ? -35 -14.375 25.078 1 27.95 25 GLU B CA 1
ATOM 3962 C C . GLU B 1 25 ? -34.75 -12.867 24.953 1 27.95 25 GLU B C 1
ATOM 3964 O O . GLU B 1 25 ? -34.219 -12.242 25.859 1 27.95 25 GLU B O 1
ATOM 3969 N N . LEU B 1 26 ? -35 -12.383 23.75 1 26.95 26 LEU B N 1
ATOM 3970 C CA . LEU B 1 26 ? -34.75 -10.953 23.625 1 26.95 26 LEU B CA 1
ATOM 3971 C C . LEU B 1 26 ? -35.781 -10.141 24.406 1 26.95 26 LEU B C 1
ATOM 3973 O O . LEU B 1 26 ? -35.562 -8.953 24.672 1 26.95 26 LEU B O 1
ATOM 3977 N N . GLU B 1 27 ? -37.062 -10.75 24.375 1 24.86 27 GLU B N 1
ATOM 3978 C CA . GLU B 1 27 ? -38.062 -9.922 25.078 1 24.86 27 GLU B CA 1
ATOM 3979 C C . GLU B 1 27 ? -37.656 -9.688 26.531 1 24.86 27 GLU B C 1
ATOM 3981 O O . GLU B 1 27 ? -37.969 -8.656 27.109 1 24.86 27 GLU B O 1
ATOM 3986 N N . ASP B 1 28 ? -37.188 -10.875 27.125 1 24.48 28 ASP B N 1
ATOM 3987 C CA . ASP B 1 28 ? -37.125 -10.758 28.578 1 24.48 28 ASP B CA 1
ATOM 3988 C C . ASP B 1 28 ? -36.156 -9.656 29 1 24.48 28 ASP B C 1
ATOM 3990 O O . ASP B 1 28 ? -36.25 -9.125 30.094 1 24.48 28 ASP B O 1
ATOM 3994 N N . GLN B 1 29 ? -35 -9.68 28.188 1 23.31 29 GLN B N 1
ATOM 3995 C CA . GLN B 1 29 ? -33.969 -8.875 28.875 1 23.31 29 GLN B CA 1
ATOM 3996 C C . GLN B 1 29 ? -34.344 -7.395 28.844 1 23.31 29 GLN B C 1
ATOM 3998 O O . GLN B 1 29 ? -33.531 -6.547 29.25 1 23.31 29 GLN B O 1
ATOM 4003 N N . GLN B 1 30 ? -35.375 -7.082 27.984 1 21.67 30 GLN B N 1
ATOM 4004 C CA . GLN B 1 30 ? -35.562 -5.637 27.922 1 21.67 30 GLN B CA 1
ATOM 4005 C C . GLN B 1 30 ? -35.719 -5.043 29.328 1 21.67 30 GLN B C 1
ATOM 4007 O O . GLN B 1 30 ? -35.438 -3.861 29.547 1 21.67 30 GLN B O 1
ATOM 4012 N N . ALA B 1 31 ? -36.656 -5.859 30.109 1 21.31 31 ALA B N 1
ATOM 4013 C CA . ALA B 1 31 ? -37.375 -5.102 31.141 1 21.31 31 ALA B CA 1
ATOM 4014 C C . ALA B 1 31 ? -36.406 -4.527 32.156 1 21.31 31 ALA B C 1
ATOM 4016 O O . ALA B 1 31 ? -36.625 -3.455 32.719 1 21.31 31 ALA B O 1
ATOM 4017 N N . SER B 1 32 ? -35.5 -5.574 32.625 1 20.77 32 SER B N 1
ATOM 4018 C CA . SER B 1 32 ? -35.25 -5.348 34.031 1 20.77 32 SER B CA 1
ATOM 4019 C C . SER B 1 32 ? -34.375 -4.105 34.25 1 20.77 32 SER B C 1
ATOM 4021 O O . SER B 1 32 ? -33.844 -3.891 35.344 1 20.77 32 SER B O 1
ATOM 4023 N N . VAL B 1 33 ? -33.719 -3.709 33.125 1 20.86 33 VAL B N 1
ATOM 4024 C CA . VAL B 1 33 ? -32.625 -2.873 33.594 1 20.86 33 VAL B CA 1
ATOM 4025 C C . VAL B 1 33 ? -33.156 -1.652 34.344 1 20.86 33 VAL B C 1
ATOM 4027 O O . VAL B 1 33 ? -32.5 -0.622 34.438 1 20.86 33 VAL B O 1
ATOM 4030 N N . ASN B 1 34 ? -34.5 -1.583 34.312 1 18.5 34 ASN B N 1
ATOM 4031 C CA . ASN B 1 34 ? -34.844 -0.213 34.688 1 18.5 34 ASN B CA 1
ATOM 4032 C C . ASN B 1 34 ? -34.344 0.098 36.094 1 18.5 34 ASN B C 1
ATOM 4034 O O . ASN B 1 34 ? -34.688 1.138 36.656 1 18.5 34 ASN B O 1
ATOM 4038 N N . SER B 1 35 ? -34.219 -1.077 36.906 1 17 35 SER B N 1
ATOM 4039 C CA . SER B 1 35 ? -34.688 -0.665 38.219 1 17 35 SER B CA 1
ATOM 4040 C C . SER B 1 35 ? -33.906 0.539 38.719 1 17 35 SER B C 1
ATOM 4042 O O . SER B 1 35 ? -34.5 1.516 39.188 1 17 35 SER B O 1
ATOM 4044 N N . ASN B 1 36 ? -32.719 0.211 39.312 1 15.78 36 ASN B N 1
ATOM 4045 C CA . ASN B 1 36 ? -32.594 0.512 40.75 1 15.78 36 ASN B CA 1
ATOM 4046 C C . ASN B 1 36 ? -32.375 2.006 41 1 15.78 36 ASN B C 1
ATOM 4048 O O . ASN B 1 36 ? -33.094 2.607 41.781 1 15.78 36 ASN B O 1
ATOM 4052 N N . SER B 1 37 ? -31.047 2.365 41.25 1 16.59 37 SER B N 1
ATOM 4053 C CA . SER B 1 37 ? -30.594 2.832 42.562 1 16.59 37 SER B CA 1
ATOM 4054 C C . SER B 1 37 ? -30.922 4.309 42.75 1 16.59 37 SER B C 1
ATOM 4056 O O . SER B 1 37 ? -31.078 5.055 41.781 1 16.59 37 SER B O 1
ATOM 4058 N N . ASP B 1 38 ? -31.172 4.695 44.031 1 16.66 38 ASP B N 1
ATOM 4059 C CA . ASP B 1 38 ? -31.516 5.668 45.062 1 16.66 38 ASP B CA 1
ATOM 4060 C C . ASP B 1 38 ? -30.594 6.883 45 1 16.66 38 ASP B C 1
ATOM 4062 O O . ASP B 1 38 ? -29.391 6.77 45.25 1 16.66 38 ASP B O 1
ATOM 4066 N N . ARG B 1 39 ? -30.516 7.52 43.875 1 17.34 39 ARG B N 1
ATOM 4067 C CA . ARG B 1 39 ? -29.719 8.734 44.031 1 17.34 39 ARG B CA 1
ATOM 4068 C C . ARG B 1 39 ? -30.047 9.438 45.344 1 17.34 39 ARG B C 1
ATOM 4070 O O . ARG B 1 39 ? -31.109 10.031 45.5 1 17.34 39 ARG B O 1
ATOM 4077 N N . GLU B 1 40 ? -29.781 8.727 46.531 1 16.41 40 GLU B N 1
ATOM 4078 C CA . GLU B 1 40 ? -29.953 9.445 47.781 1 16.41 40 GLU B CA 1
ATOM 4079 C C . GLU B 1 40 ? -29.344 10.844 47.688 1 16.41 40 GLU B C 1
ATOM 4081 O O . GLU B 1 40 ? -28.234 11.023 47.188 1 16.41 40 GLU B O 1
ATOM 4086 N N . ALA B 1 41 ? -30.25 11.734 47.5 1 18.38 41 ALA B N 1
ATOM 4087 C CA . ALA B 1 41 ? -30.172 13.156 47.812 1 18.38 41 ALA B CA 1
ATOM 4088 C C . ALA B 1 41 ? -29.422 13.398 49.125 1 18.38 41 ALA B C 1
ATOM 4090 O O . ALA B 1 41 ? -29.875 12.961 50.188 1 18.38 41 ALA B O 1
ATOM 4091 N N . TYR B 1 42 ? -28.031 13.148 49.156 1 15.25 42 TYR B N 1
ATOM 4092 C CA . TYR B 1 42 ? -27.219 13.555 50.281 1 15.25 42 TYR B CA 1
ATOM 4093 C C . TYR B 1 42 ? -27.75 14.844 50.906 1 15.25 42 TYR B C 1
ATOM 4095 O O . TYR B 1 42 ? -28 15.82 50.188 1 15.25 42 TYR B O 1
ATOM 4103 N N . SER B 1 43 ? -28.312 14.766 52.188 1 15.4 43 SER B N 1
ATOM 4104 C CA . SER B 1 43 ? -28.812 15.594 53.25 1 15.4 43 SER B CA 1
ATOM 4105 C C . SER B 1 43 ? -27.797 16.656 53.656 1 15.4 43 SER B C 1
ATOM 4107 O O . SER B 1 43 ? -28.172 17.797 53.969 1 15.4 43 SER B O 1
ATOM 4109 N N . SER B 1 44 ? -26.5 16.203 53.969 1 15.56 44 SER B N 1
ATOM 4110 C CA . SER B 1 44 ? -26.062 16.547 55.312 1 15.56 44 SER B CA 1
ATOM 4111 C C . SER B 1 44 ? -26.109 18.047 55.531 1 15.56 44 SER B C 1
ATOM 4113 O O . SER B 1 44 ? -26.125 18.828 54.594 1 15.56 44 SER B O 1
ATOM 4115 N N . SER B 1 45 ? -25.594 18.406 56.844 1 15.59 45 SER B N 1
ATOM 4116 C CA . SER B 1 45 ? -25.781 19.094 58.125 1 15.59 45 SER B CA 1
ATOM 4117 C C . SER B 1 45 ? -25.141 20.469 58.125 1 15.59 45 SER B C 1
ATOM 4119 O O . SER B 1 45 ? -25.75 21.453 58.562 1 15.59 45 SER B O 1
ATOM 4121 N N . HIS B 1 46 ? -23.75 20.453 58.25 1 15.7 46 HIS B N 1
ATOM 4122 C CA . HIS B 1 46 ? -23.188 21.016 59.469 1 15.7 46 HIS B CA 1
ATOM 4123 C C . HIS B 1 46 ? -23.438 22.516 59.562 1 15.7 46 HIS B C 1
ATOM 4125 O O . HIS B 1 46 ? -23.672 23.156 58.531 1 15.7 46 HIS B O 1
ATOM 4131 N N . ASP B 1 47 ? -23.109 23.047 60.812 1 16 47 ASP B N 1
ATOM 4132 C CA . ASP B 1 47 ? -23.312 23.922 61.969 1 16 47 ASP B CA 1
ATOM 4133 C C . ASP B 1 47 ? -22.578 25.25 61.75 1 16 47 ASP B C 1
ATOM 4135 O O . ASP B 1 47 ? -23.016 26.297 62.281 1 16 47 ASP B O 1
ATOM 4139 N N . THR B 1 48 ? -21.391 25.266 61.125 1 17.14 48 THR B N 1
ATOM 4140 C CA . THR B 1 48 ? -20.453 26 61.969 1 17.14 48 THR B CA 1
ATOM 4141 C C . THR B 1 48 ? -20.984 27.406 62.25 1 17.14 48 THR B C 1
ATOM 4143 O O . THR B 1 48 ? -21.609 28.031 61.406 1 17.14 48 THR B O 1
ATOM 4146 N N . GLY B 1 49 ? -20.844 27.906 63.625 1 16 49 GLY B N 1
ATOM 4147 C CA . GLY B 1 49 ? -21.078 28.875 64.688 1 16 49 GLY B CA 1
ATOM 4148 C C . GLY B 1 49 ? -20.484 30.234 64.375 1 16 49 GLY B C 1
ATOM 4149 O O . GLY B 1 49 ? -20.609 31.156 65.188 1 16 49 GLY B O 1
ATOM 4150 N N . VAL B 1 50 ? -19.578 30.359 63.406 1 17.25 50 VAL B N 1
ATOM 4151 C CA . VAL B 1 50 ? -18.641 31.359 63.906 1 17.25 50 VAL B CA 1
ATOM 4152 C C . VAL B 1 50 ? -19.406 32.594 64.375 1 17.25 50 VAL B C 1
ATOM 4154 O O . VAL B 1 50 ? -20.422 32.969 63.812 1 17.25 50 VAL B O 1
ATOM 4157 N N . SER B 1 51 ? -18.844 33.156 65.562 1 16.36 51 SER B N 1
ATOM 4158 C CA . SER B 1 51 ? -19.016 33.969 66.75 1 16.36 51 SER B CA 1
ATOM 4159 C C . SER B 1 51 ? -19.359 35.406 66.438 1 16.36 51 SER B C 1
ATOM 4161 O O . SER B 1 51 ? -19.281 35.812 65.25 1 16.36 51 SER B O 1
ATOM 4163 N N . PRO B 1 52 ? -18.516 36.25 67.188 1 16.73 52 PRO B N 1
ATOM 4164 C CA . PRO B 1 52 ? -18.828 37.156 68.25 1 16.73 52 PRO B CA 1
ATOM 4165 C C . PRO B 1 52 ? -19.141 38.562 67.812 1 16.73 52 PRO B C 1
ATOM 4167 O O . PRO B 1 52 ? -20.188 39.125 68.188 1 16.73 52 PRO B O 1
ATOM 4170 N N . SER B 1 53 ? -18.047 39.406 67.812 1 16.09 53 SER B N 1
ATOM 4171 C CA . SER B 1 53 ? -17.812 40.438 68.812 1 16.09 53 SER B CA 1
ATOM 4172 C C . SER B 1 53 ? -18.562 41.719 68.5 1 16.09 53 SER B C 1
ATOM 4174 O O . SER B 1 53 ? -19.031 41.906 67.312 1 16.09 53 SER B O 1
ATOM 4176 N N . THR B 1 54 ? -17.859 42.938 68.75 1 17.5 54 THR B N 1
ATOM 4177 C CA . THR B 1 54 ? -17.859 44 69.75 1 17.5 54 THR B CA 1
ATOM 4178 C C . THR B 1 54 ? -18.516 45.281 69.188 1 17.5 54 THR B C 1
ATOM 4180 O O . THR B 1 54 ? -18.641 45.406 67.938 1 17.5 54 THR B O 1
ATOM 4183 N N . GLU B 1 55 ? -18.422 46.5 70 1 17.22 55 GLU B N 1
ATOM 4184 C CA . GLU B 1 55 ? -19.047 47.625 70.625 1 17.22 55 GLU B CA 1
ATOM 4185 C C . GLU B 1 55 ? -18.906 48.906 69.812 1 17.22 55 GLU B C 1
ATOM 4187 O O . GLU B 1 55 ? -19.766 49.781 69.875 1 17.22 55 GLU B O 1
ATOM 4192 N N . ILE B 1 56 ? -18 49.156 68.875 1 18.45 56 ILE B N 1
ATOM 4193 C CA . ILE B 1 56 ? -17.391 50.469 69.188 1 18.45 56 ILE B CA 1
ATOM 4194 C C . ILE B 1 56 ? -18.422 51.562 69 1 18.45 56 ILE B C 1
ATOM 4196 O O . ILE B 1 56 ? -19.125 51.594 68 1 18.45 56 ILE B O 1
ATOM 4200 N N . SER B 1 57 ? -18.688 52.438 70.125 1 19.16 57 SER B N 1
ATOM 4201 C CA . SER B 1 57 ? -19.406 53.562 70.688 1 19.16 57 SER B CA 1
ATOM 4202 C C . SER B 1 57 ? -19.125 54.844 69.875 1 19.16 57 SER B C 1
ATOM 4204 O O . SER B 1 57 ? -19.422 55.938 70.375 1 19.16 57 SER B O 1
ATOM 4206 N N . ASN B 1 58 ? -18.766 54.844 68.688 1 17.08 58 ASN B N 1
ATOM 4207 C CA . ASN B 1 58 ? -18.125 56.125 68.438 1 17.08 58 ASN B CA 1
ATOM 4208 C C . ASN B 1 58 ? -19.078 57.281 68.75 1 17.08 58 ASN B C 1
ATOM 4210 O O . ASN B 1 58 ? -20.156 57.375 68.125 1 17.08 58 ASN B O 1
ATOM 4214 N N . SER B 1 59 ? -18.891 58.125 69.875 1 18.23 59 SER B N 1
ATOM 4215 C CA . SER B 1 59 ? -19.422 59.281 70.562 1 18.23 59 SER B CA 1
ATOM 4216 C C . SER B 1 59 ? -19.297 60.531 69.688 1 18.23 59 SER B C 1
ATOM 4218 O O . SER B 1 59 ? -19.75 61.625 70.062 1 18.23 59 SER B O 1
ATOM 4220 N N . ARG B 1 60 ? -18.562 60.656 68.625 1 19.66 60 ARG B N 1
ATOM 4221 C CA . ARG B 1 60 ? -17.891 61.938 68.688 1 19.66 60 ARG B CA 1
ATOM 4222 C C . ARG B 1 60 ? -18.891 63.094 68.75 1 19.66 60 ARG B C 1
ATOM 4224 O O . ARG B 1 60 ? -20.062 62.938 68.375 1 19.66 60 ARG B O 1
ATOM 4231 N N . GLY B 1 61 ? -18.281 64.375 69.125 1 18.02 61 GLY B N 1
ATOM 4232 C CA . GLY B 1 61 ? -18.266 65.688 69.812 1 18.02 61 GLY B CA 1
ATOM 4233 C C . GLY B 1 61 ? -19 66.75 69 1 18.02 61 GLY B C 1
ATOM 4234 O O . GLY B 1 61 ? -19.344 66.562 67.875 1 18.02 61 GLY B O 1
ATOM 4235 N N . THR B 1 62 ? -18.734 68.062 69.438 1 20.03 62 THR B N 1
ATOM 4236 C CA . THR B 1 62 ? -19.344 69.312 69.812 1 20.03 62 THR B CA 1
ATOM 4237 C C . THR B 1 62 ? -19.375 70.25 68.625 1 20.03 62 THR B C 1
ATOM 4239 O O . THR B 1 62 ? -20.359 71 68.438 1 20.03 62 THR B O 1
ATOM 4242 N N . GLY B 1 63 ? -18.219 70.562 67.75 1 19.02 63 GLY B N 1
ATOM 4243 C CA . GLY B 1 63 ? -17.797 71.938 67.812 1 19.02 63 GLY B CA 1
ATOM 4244 C C . GLY B 1 63 ? -18.719 72.875 67 1 19.02 63 GLY B C 1
ATOM 4245 O O . GLY B 1 63 ? -19.547 72.375 66.188 1 19.02 63 GLY B O 1
ATOM 4246 N N . ALA B 1 64 ? -18.203 74.25 66.875 1 23.78 64 ALA B N 1
ATOM 4247 C CA . ALA B 1 64 ? -18.562 75.688 67 1 23.78 64 ALA B CA 1
ATOM 4248 C C . ALA B 1 64 ? -19 76.188 65.625 1 23.78 64 ALA B C 1
ATOM 4250 O O . ALA B 1 64 ? -18.953 75.5 64.625 1 23.78 64 ALA B O 1
ATOM 4251 N N . GLY B 1 65 ? -18.297 77.5 65.188 1 21.36 65 GLY B N 1
ATOM 4252 C CA . GLY B 1 65 ? -18.688 78.875 64.875 1 21.36 65 GLY B CA 1
ATOM 4253 C C . GLY B 1 65 ? -18.781 79.125 63.375 1 21.36 65 GLY B C 1
ATOM 4254 O O . GLY B 1 65 ? -19.219 80.188 62.938 1 21.36 65 GLY B O 1
ATOM 4255 N N . GLN B 1 66 ? -18.031 78.5 62.375 1 24.31 66 GLN B N 1
ATOM 4256 C CA . GLN B 1 66 ? -17.359 79.312 61.375 1 24.31 66 GLN B CA 1
ATOM 4257 C C . GLN B 1 66 ? -18.328 79.812 60.312 1 24.31 66 GLN B C 1
ATOM 4259 O O . GLN B 1 66 ? -18.906 79.062 59.562 1 24.31 66 GLN B O 1
ATOM 4264 N N . ASP B 1 67 ? -18.797 81.062 60.531 1 24.94 67 ASP B N 1
ATOM 4265 C CA . ASP B 1 67 ? -19.797 81.75 59.719 1 24.94 67 ASP B CA 1
ATOM 4266 C C . ASP B 1 67 ? -19.297 82 58.312 1 24.94 67 ASP B C 1
ATOM 4268 O O . ASP B 1 67 ? -20.062 81.875 57.344 1 24.94 67 ASP B O 1
ATOM 4272 N N . ASP B 1 68 ? -18.156 82.812 58.156 1 27.98 68 ASP B N 1
ATOM 4273 C CA . ASP B 1 68 ? -18.156 83.938 57.25 1 27.98 68 ASP B CA 1
ATOM 4274 C C . ASP B 1 68 ? -17.844 83.5 55.812 1 27.98 68 ASP B C 1
ATOM 4276 O O . ASP B 1 68 ? -17.703 84.375 54.938 1 27.98 68 ASP B O 1
ATOM 4280 N N . ASP B 1 69 ? -17 82.5 55.469 1 29.31 69 ASP B N 1
ATOM 4281 C CA . ASP B 1 69 ? -16.141 82.438 54.281 1 29.31 69 ASP B CA 1
ATOM 4282 C C . ASP B 1 69 ? -16.938 82.125 53.031 1 29.31 69 ASP B C 1
ATOM 4284 O O . ASP B 1 69 ? -17.094 80.938 52.688 1 29.31 69 ASP B O 1
ATOM 4288 N N . SER B 1 70 ? -18 82.812 52.75 1 34.62 70 SER B N 1
ATOM 4289 C CA . SER B 1 70 ? -18.938 82.375 51.688 1 34.62 70 SER B CA 1
ATOM 4290 C C . SER B 1 70 ? -18.391 82.688 50.312 1 34.62 70 SER B C 1
ATOM 4292 O O . SER B 1 70 ? -18.844 82.125 49.312 1 34.62 70 SER B O 1
ATOM 4294 N N . GLY B 1 71 ? -17.656 83.812 50.219 1 40.41 71 GLY B N 1
ATOM 4295 C CA . GLY B 1 71 ? -17.547 84.375 48.875 1 40.41 71 GLY B CA 1
ATOM 4296 C C . GLY B 1 71 ? -16.609 83.562 48 1 40.41 71 GLY B C 1
ATOM 4297 O O . GLY B 1 71 ? -16.734 83.562 46.781 1 40.41 71 GLY B O 1
ATOM 4298 N N . THR B 1 72 ? -15.344 83.375 48.5 1 40.47 72 THR B N 1
ATOM 4299 C CA . THR B 1 72 ? -14.281 82.688 47.75 1 40.47 72 THR B CA 1
ATOM 4300 C C . THR B 1 72 ? -14.695 81.25 47.344 1 40.47 72 THR B C 1
ATOM 4302 O O . THR B 1 72 ? -13.984 80.625 46.594 1 40.47 72 THR B O 1
ATOM 4305 N N . MET B 1 73 ? -15.805 80.875 47.906 1 43.69 73 MET B N 1
ATOM 4306 C CA . MET B 1 73 ? -16.172 79.438 47.688 1 43.69 73 MET B CA 1
ATOM 4307 C C . MET B 1 73 ? -16.859 79.312 46.344 1 43.69 73 MET B C 1
ATOM 4309 O O . MET B 1 73 ? -16.953 78.188 45.844 1 43.69 73 MET B O 1
ATOM 4313 N N . SER B 1 74 ? -17.359 80.438 45.844 1 49.09 74 SER B N 1
ATOM 4314 C CA . SER B 1 74 ? -18.172 80.25 44.656 1 49.09 74 SER B CA 1
ATOM 4315 C C . SER B 1 74 ? -17.297 80.062 43.406 1 49.09 74 SER B C 1
ATOM 4317 O O . SER B 1 74 ? -17.609 79.25 42.562 1 49.09 74 SER B O 1
ATOM 4319 N N . ILE B 1 75 ? -16.297 80.938 43.25 1 52.12 75 ILE B N 1
ATOM 4320 C CA . ILE B 1 75 ? -15.438 80.812 42.062 1 52.12 75 ILE B CA 1
ATOM 4321 C C . ILE B 1 75 ? -14.688 79.438 42.094 1 52.12 75 ILE B C 1
ATOM 4323 O O . ILE B 1 75 ? -14.531 78.812 41.062 1 52.12 75 ILE B O 1
ATOM 4327 N N . ALA B 1 76 ? -14.297 79.125 43.281 1 53.25 76 ALA B N 1
ATOM 4328 C CA . ALA B 1 76 ? -13.656 77.812 43.438 1 53.25 76 ALA B CA 1
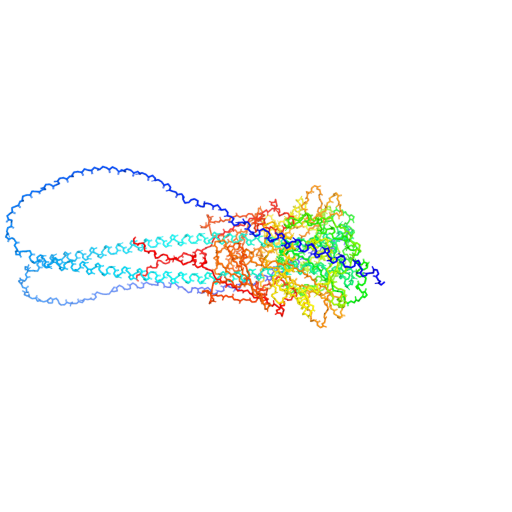ATOM 4329 C C . ALA B 1 76 ? -14.602 76.688 43.094 1 53.25 76 ALA B C 1
ATOM 4331 O O . ALA B 1 76 ? -14.18 75.688 42.5 1 53.25 76 ALA B O 1
ATOM 4332 N N . HIS B 1 77 ? -15.891 77 43.219 1 57.84 77 HIS B N 1
ATOM 4333 C CA . HIS B 1 77 ? -16.875 76 42.938 1 57.84 77 HIS B CA 1
ATOM 4334 C C . HIS B 1 77 ? -17.094 75.812 41.438 1 57.84 77 HIS B C 1
ATOM 4336 O O . HIS B 1 77 ? -17.266 74.75 40.906 1 57.84 77 HIS B O 1
ATOM 4342 N N . THR B 1 78 ? -17.062 76.938 40.719 1 61.78 78 THR B N 1
ATOM 4343 C CA . THR B 1 78 ? -17.297 76.875 39.281 1 61.78 78 THR B CA 1
ATOM 4344 C C . THR B 1 78 ? -16.078 76.312 38.562 1 61.78 78 THR B C 1
ATOM 4346 O O . THR B 1 78 ? -16.219 75.5 37.625 1 61.78 78 THR B O 1
ATOM 4349 N N . GLU B 1 79 ? -14.898 76.75 39 1 57.06 79 GLU B N 1
ATOM 4350 C CA . GLU B 1 79 ? -13.688 76.188 38.438 1 57.06 79 GLU B CA 1
ATOM 4351 C C . GLU B 1 79 ? -13.578 74.688 38.75 1 57.06 79 GLU B C 1
ATOM 4353 O O . GLU B 1 79 ? -13.188 73.875 37.906 1 57.06 79 GLU B O 1
ATOM 4358 N N . ASN B 1 80 ? -14.062 74.375 39.938 1 58.69 80 ASN B N 1
ATOM 4359 C CA . ASN B 1 80 ? -14.07 73 40.312 1 58.69 80 ASN B CA 1
ATOM 4360 C C . ASN B 1 80 ? -15.086 72.188 39.5 1 58.69 80 ASN B C 1
ATOM 4362 O O . ASN B 1 80 ? -14.828 71.062 39.125 1 58.69 80 ASN B O 1
ATOM 4366 N N . LYS B 1 81 ? -16.188 72.812 39.125 1 63.28 81 LYS B N 1
ATOM 4367 C CA . LYS B 1 81 ? -17.172 72.125 38.281 1 63.28 81 LYS B CA 1
ATOM 4368 C C . LYS B 1 81 ? -16.656 71.938 36.875 1 63.28 81 LYS B C 1
ATOM 4370 O O . LYS B 1 81 ? -16.891 70.875 36.25 1 63.28 81 LYS B O 1
ATOM 4375 N N . ALA B 1 82 ? -15.961 72.938 36.406 1 63.31 82 ALA B N 1
ATOM 4376 C CA . ALA B 1 82 ? -15.398 72.812 35.062 1 63.31 82 ALA B CA 1
ATOM 4377 C C . ALA B 1 82 ? -14.336 71.75 35 1 63.31 82 ALA B C 1
ATOM 4379 O O . ALA B 1 82 ? -14.289 70.938 34.062 1 63.31 82 ALA B O 1
ATOM 4380 N N . VAL B 1 83 ? -13.57 71.688 36.031 1 62.75 83 VAL B N 1
ATOM 4381 C CA . VAL B 1 83 ? -12.547 70.688 36.125 1 62.75 83 VAL B CA 1
ATOM 4382 C C . VAL B 1 83 ? -13.219 69.312 36.281 1 62.75 83 VAL B C 1
ATOM 4384 O O . VAL B 1 83 ? -12.789 68.312 35.656 1 62.75 83 VAL B O 1
ATOM 4387 N N . LEU B 1 84 ? -14.281 69.25 37 1 66.88 84 LEU B N 1
ATOM 4388 C CA . LEU B 1 84 ? -15.031 68 37.156 1 66.88 84 LEU B CA 1
ATOM 4389 C C . LEU B 1 84 ? -15.695 67.562 35.844 1 66.88 84 LEU B C 1
ATOM 4391 O O . LEU B 1 84 ? -15.688 66.438 35.5 1 66.88 84 LEU B O 1
ATOM 4395 N N . LEU B 1 85 ? -16.203 68.562 35.125 1 68.06 85 LEU B N 1
ATOM 4396 C CA . LEU B 1 85 ? -16.828 68.25 33.844 1 68.06 85 LEU B CA 1
ATOM 4397 C C . LEU B 1 85 ? -15.781 67.75 32.844 1 68.06 85 LEU B C 1
ATOM 4399 O O . LEU B 1 85 ? -16.031 66.812 32.094 1 68.06 85 LEU B O 1
ATOM 4403 N N . TRP B 1 86 ? -14.609 68.375 32.906 1 65.44 86 TRP B N 1
ATOM 4404 C CA . TRP B 1 86 ? -13.539 67.938 32 1 65.44 86 TRP B CA 1
ATOM 4405 C C . TRP B 1 86 ? -13.047 66.562 32.375 1 65.44 86 TRP B C 1
ATOM 4407 O O . TRP B 1 86 ? -12.75 65.75 31.484 1 65.44 86 TRP B O 1
ATOM 4417 N N . LYS B 1 87 ? -13.008 66.188 33.594 1 63.81 87 LYS B N 1
ATOM 4418 C CA . LYS B 1 87 ? -12.656 64.875 34.031 1 63.81 87 LYS B CA 1
ATOM 4419 C C . LYS B 1 87 ? -13.703 63.844 33.594 1 63.81 87 LYS B C 1
ATOM 4421 O O . LYS B 1 87 ? -13.352 62.75 33.125 1 63.81 87 LYS B O 1
ATOM 4426 N N . LEU B 1 88 ? -14.953 64.312 33.688 1 70.12 88 LEU B N 1
ATOM 4427 C CA . LEU B 1 88 ? -16.031 63.438 33.25 1 70.12 88 LEU B CA 1
ATOM 4428 C C . LEU B 1 88 ? -15.977 63.188 31.75 1 70.12 88 LEU B C 1
ATOM 4430 O O . LEU B 1 88 ? -16.141 62.062 31.281 1 70.12 88 LEU B O 1
ATOM 4434 N N . VAL B 1 89 ? -15.75 64.25 31 1 66.56 89 VAL B N 1
ATOM 4435 C CA . VAL B 1 89 ? -15.656 64.125 29.547 1 66.56 89 VAL B CA 1
ATOM 4436 C C . VAL B 1 89 ? -14.445 63.25 29.172 1 66.56 89 VAL B C 1
ATOM 4438 O O . VAL B 1 89 ? -14.523 62.406 28.281 1 66.56 89 VAL B O 1
ATOM 4441 N N . MET B 1 90 ? -13.398 63.406 29.859 1 65.19 90 MET B N 1
ATOM 4442 C CA . MET B 1 90 ? -12.188 62.625 29.609 1 65.19 90 MET B CA 1
ATOM 4443 C C . MET B 1 90 ? -12.422 61.125 29.906 1 65.19 90 MET B C 1
ATOM 4445 O O . MET B 1 90 ? -12.023 60.281 29.125 1 65.19 90 MET B O 1
ATOM 4449 N N . ILE B 1 91 ? -13.07 60.906 30.984 1 66.75 91 ILE B N 1
ATOM 4450 C CA . ILE B 1 91 ? -13.383 59.531 31.328 1 66.75 91 ILE B CA 1
ATOM 4451 C C . ILE B 1 91 ? -14.312 58.938 30.281 1 66.75 91 ILE B C 1
ATOM 4453 O O . ILE B 1 91 ? -14.125 57.781 29.859 1 66.75 91 ILE B O 1
ATOM 4457 N N . LEU B 1 92 ? -15.258 59.75 29.797 1 70.25 92 LEU B N 1
ATOM 4458 C CA . LEU B 1 92 ? -16.188 59.281 28.781 1 70.25 92 LEU B CA 1
ATOM 4459 C C . LEU B 1 92 ? -15.461 59 27.469 1 70.25 92 LEU B C 1
ATOM 4461 O O . LEU B 1 92 ? -15.719 58 26.797 1 70.25 92 LEU B O 1
ATOM 4465 N N . VAL B 1 93 ? -14.586 59.844 27.078 1 65 93 VAL B N 1
ATOM 4466 C CA . VAL B 1 93 ? -13.812 59.688 25.859 1 65 93 VAL B CA 1
ATOM 4467 C C . VAL B 1 93 ? -12.891 58.469 25.984 1 65 93 VAL B C 1
ATOM 4469 O O . VAL B 1 93 ? -12.758 57.688 25.047 1 65 93 VAL B O 1
ATOM 4472 N N . LEU B 1 94 ? -12.344 58.25 27.156 1 63.84 94 LEU B N 1
ATOM 4473 C CA . LEU B 1 94 ? -11.484 57.094 27.391 1 63.84 94 LEU B CA 1
ATOM 4474 C C . LEU B 1 94 ? -12.289 55.812 27.359 1 63.84 94 LEU B C 1
ATOM 4476 O O . LEU B 1 94 ? -11.844 54.812 26.797 1 63.84 94 LEU B O 1
ATOM 4480 N N . LEU B 1 95 ? -13.453 55.938 27.953 1 66.12 95 LEU B N 1
ATOM 4481 C CA . LEU B 1 95 ? -14.312 54.75 27.953 1 66.12 95 LEU B CA 1
ATOM 4482 C C . LEU B 1 95 ? -14.797 54.406 26.547 1 66.12 95 LEU B C 1
ATOM 4484 O O . LEU B 1 95 ? -14.797 53.25 26.141 1 66.12 95 LEU B O 1
ATOM 4488 N N . THR B 1 96 ? -15.25 55.438 25.797 1 69.94 96 THR B N 1
ATOM 4489 C CA . THR B 1 96 ? -15.688 55.219 24.422 1 69.94 96 THR B CA 1
ATOM 4490 C C . THR B 1 96 ? -14.523 54.75 23.547 1 69.94 96 THR B C 1
ATOM 4492 O O . THR B 1 96 ? -14.688 53.906 22.672 1 69.94 96 THR B O 1
ATOM 4495 N N . GLY B 1 97 ? -13.398 55.281 23.781 1 65.44 97 GLY B N 1
ATOM 4496 C CA . GLY B 1 97 ? -12.203 54.844 23.094 1 65.44 97 GLY B CA 1
ATOM 4497 C C . GLY B 1 97 ? -11.836 53.406 23.422 1 65.44 97 GLY B C 1
ATOM 4498 O O . GLY B 1 97 ? -11.492 52.625 22.516 1 65.44 97 GLY B O 1
ATOM 4499 N N . ALA B 1 98 ? -11.977 53.031 24.672 1 65.38 98 ALA B N 1
ATOM 4500 C CA . ALA B 1 98 ? -11.688 51.656 25.109 1 65.38 98 ALA B CA 1
ATOM 4501 C C . ALA B 1 98 ? -12.688 50.656 24.5 1 65.38 98 ALA B C 1
ATOM 4503 O O . ALA B 1 98 ? -12.305 49.594 24.031 1 65.38 98 ALA B O 1
ATOM 4504 N N . VAL B 1 99 ? -13.898 51.062 24.516 1 69.25 99 VAL B N 1
ATOM 4505 C CA . VAL B 1 99 ? -14.93 50.219 23.938 1 69.25 99 VAL B CA 1
ATOM 4506 C C . VAL B 1 99 ? -14.719 50.094 22.422 1 69.25 99 VAL B C 1
ATOM 4508 O O . VAL B 1 99 ? -14.852 49.031 21.859 1 69.25 99 VAL B O 1
ATOM 4511 N N . GLY B 1 100 ? -14.398 51.219 21.781 1 67.56 100 GLY B N 1
ATOM 4512 C CA . GLY B 1 100 ? -14.109 51.188 20.359 1 67.56 100 GLY B CA 1
ATOM 4513 C C . GLY B 1 100 ? -12.938 50.281 20 1 67.56 100 GLY B C 1
ATOM 4514 O O . GLY B 1 100 ? -13.023 49.469 19.078 1 67.56 100 GLY B O 1
ATOM 4515 N N . VAL B 1 101 ? -11.898 50.438 20.734 1 67.31 101 VAL B N 1
ATOM 4516 C CA . VAL B 1 101 ? -10.719 49.625 20.516 1 67.31 101 VAL B CA 1
ATOM 4517 C C . VAL B 1 101 ? -11.047 48.156 20.812 1 67.31 101 VAL B C 1
ATOM 4519 O O . VAL B 1 101 ? -10.672 47.25 20.062 1 67.31 101 VAL B O 1
ATOM 4522 N N . ALA B 1 102 ? -11.75 47.906 21.906 1 66.94 102 ALA B N 1
ATOM 4523 C CA . ALA B 1 102 ? -12.148 46.531 22.266 1 66.94 102 ALA B CA 1
ATOM 4524 C C . ALA B 1 102 ? -13 45.906 21.156 1 66.94 102 ALA B C 1
ATOM 4526 O O . ALA B 1 102 ? -12.789 44.75 20.781 1 66.94 102 ALA B O 1
ATOM 4527 N N . PHE B 1 103 ? -13.867 46.719 20.688 1 72.56 103 PHE B N 1
ATOM 4528 C CA . PHE B 1 103 ? -14.734 46.219 19.609 1 72.56 103 PHE B CA 1
ATOM 4529 C C . PHE B 1 103 ? -13.93 45.969 18.344 1 72.56 103 PHE B C 1
ATOM 4531 O O . PHE B 1 103 ? -14.133 44.969 17.672 1 72.56 103 PHE B O 1
ATOM 4538 N N . THR B 1 104 ? -13.078 46.906 17.984 1 72.19 104 THR B N 1
ATOM 4539 C CA . THR B 1 104 ? -12.258 46.719 16.797 1 72.19 104 THR B CA 1
ATOM 4540 C C . THR B 1 104 ? -11.336 45.5 16.938 1 72.19 104 THR B C 1
ATOM 4542 O O . THR B 1 104 ? -11.203 44.719 16 1 72.19 104 THR B O 1
ATOM 4545 N N . VAL B 1 105 ? -10.789 45.375 18.078 1 65.62 105 VAL B N 1
ATOM 4546 C CA . VAL B 1 105 ? -9.945 44.219 18.344 1 65.62 105 VAL B CA 1
ATOM 4547 C C . VAL B 1 105 ? -10.773 42.938 18.25 1 65.62 105 VAL B C 1
ATOM 4549 O O . VAL B 1 105 ? -10.359 41.969 17.609 1 65.62 105 VAL B O 1
ATOM 4552 N N . PHE B 1 106 ? -11.898 42.969 18.891 1 68.75 106 PHE B N 1
ATOM 4553 C CA . PHE B 1 106 ? -12.789 41.812 18.812 1 68.75 106 PHE B CA 1
ATOM 4554 C C . PHE B 1 106 ? -13.172 41.5 17.375 1 68.75 106 PHE B C 1
ATOM 4556 O O . PHE B 1 106 ? -13.148 40.344 16.953 1 68.75 106 PHE B O 1
ATOM 4563 N N . TYR B 1 107 ? -13.461 42.562 16.703 1 73.25 107 TYR B N 1
ATOM 4564 C CA . TYR B 1 107 ? -13.859 42.406 15.305 1 73.25 107 TYR B CA 1
ATOM 4565 C C . TYR B 1 107 ? -12.719 41.812 14.484 1 73.25 107 TYR B C 1
ATOM 4567 O O . TYR B 1 107 ? -12.922 40.844 13.734 1 73.25 107 TYR B O 1
ATOM 4575 N N . TYR B 1 108 ? -11.617 42.312 14.602 1 69.31 108 TYR B N 1
ATOM 4576 C CA . TYR B 1 108 ? -10.484 41.812 13.82 1 69.31 108 TYR B CA 1
ATOM 4577 C C . TYR B 1 108 ? -10.055 40.438 14.273 1 69.31 108 TYR B C 1
ATOM 4579 O O . TYR B 1 108 ? -9.75 39.562 13.445 1 69.31 108 TYR B O 1
ATOM 4587 N N . VAL B 1 109 ? -10.086 40.156 15.531 1 71.25 109 VAL B N 1
ATOM 4588 C CA . VAL B 1 109 ? -9.719 38.844 16.047 1 71.25 109 VAL B CA 1
ATOM 4589 C C . VAL B 1 109 ? -10.766 37.812 15.609 1 71.25 109 VAL B C 1
ATOM 4591 O O . VAL B 1 109 ? -10.414 36.719 15.188 1 71.25 109 VAL B O 1
ATOM 4594 N N . SER B 1 110 ? -11.977 38.25 15.672 1 78.25 110 SER B N 1
ATOM 4595 C CA . SER B 1 110 ? -13.055 37.344 15.273 1 78.25 110 SER B CA 1
ATOM 4596 C C . SER B 1 110 ? -12.977 37.031 13.781 1 78.25 110 SER B C 1
ATOM 4598 O O . SER B 1 110 ? -13.203 35.875 13.383 1 78.25 110 SER B O 1
ATOM 4600 N N . ASN B 1 111 ? -12.672 38.031 13.047 1 81.69 111 ASN B N 1
ATOM 4601 C CA . ASN B 1 111 ? -12.516 37.812 11.609 1 81.69 111 ASN B CA 1
ATOM 4602 C C . ASN B 1 111 ? -11.305 36.938 11.312 1 81.69 111 ASN B C 1
ATOM 4604 O O . ASN B 1 111 ? -11.352 36.094 10.406 1 81.69 111 ASN B O 1
ATOM 4608 N N . ASP B 1 112 ? -10.336 37.219 12.031 1 77.75 112 ASP B N 1
ATOM 4609 C CA . ASP B 1 112 ? -9.141 36.406 11.867 1 77.75 112 ASP B CA 1
ATOM 4610 C C . ASP B 1 112 ? -9.391 34.969 12.305 1 77.75 112 ASP B C 1
ATOM 4612 O O . ASP B 1 112 ? -8.938 34.031 11.641 1 77.75 112 ASP B O 1
ATOM 4616 N N . GLU B 1 113 ? -10.141 34.781 13.352 1 82.81 113 GLU B N 1
ATOM 4617 C CA . GLU B 1 113 ? -10.5 33.469 13.828 1 82.81 113 GLU B CA 1
ATOM 4618 C C . GLU B 1 113 ? -11.375 32.719 12.812 1 82.81 113 GLU B C 1
ATOM 4620 O O . GLU B 1 113 ? -11.203 31.531 12.578 1 82.81 113 GLU B O 1
ATOM 4625 N N . GLU B 1 114 ? -12.266 33.531 12.273 1 87 114 GLU B N 1
ATOM 4626 C CA . GLU B 1 114 ? -13.133 32.938 11.25 1 87 114 GLU B CA 1
ATOM 4627 C C . GLU B 1 114 ? -12.328 32.531 10.016 1 87 114 GLU B C 1
ATOM 4629 O O . GLU B 1 114 ? -12.523 31.453 9.469 1 87 114 GLU B O 1
ATOM 4634 N N . ALA B 1 115 ? -11.453 33.312 9.594 1 86.5 115 ALA B N 1
ATOM 4635 C CA . ALA B 1 115 ? -10.602 33.031 8.453 1 86.5 115 ALA B CA 1
ATOM 4636 C C . ALA B 1 115 ? -9.703 31.812 8.727 1 86.5 115 ALA B C 1
ATOM 4638 O O . ALA B 1 115 ? -9.516 30.969 7.855 1 86.5 115 ALA B O 1
ATOM 4639 N N . ASP B 1 116 ? -9.258 31.781 9.945 1 84.31 116 ASP B N 1
ATOM 4640 C CA . ASP B 1 116 ? -8.422 30.656 10.352 1 84.31 116 ASP B CA 1
ATOM 4641 C C . ASP B 1 116 ? -9.234 29.359 10.367 1 84.31 116 ASP B C 1
ATOM 4643 O O . ASP B 1 116 ? -8.742 28.312 9.953 1 84.31 116 ASP B O 1
ATOM 4647 N N . PHE B 1 117 ? -10.477 29.469 10.867 1 90 117 PHE B N 1
ATOM 4648 C CA . PHE B 1 117 ? -11.391 28.328 10.891 1 90 117 PHE B CA 1
ATOM 4649 C C . PHE B 1 117 ? -11.656 27.812 9.484 1 90 117 PHE B C 1
ATOM 4651 O O . PHE B 1 117 ? -11.508 26.625 9.219 1 90 117 PHE B O 1
ATOM 4658 N N . GLU B 1 118 ? -11.883 28.703 8.586 1 90.81 118 GLU B N 1
ATOM 4659 C CA . GLU B 1 118 ? -12.195 28.328 7.219 1 90.81 118 GLU B CA 1
ATOM 4660 C C . GLU B 1 118 ? -10.977 27.75 6.504 1 90.81 118 GLU B C 1
ATOM 4662 O O . GLU B 1 118 ? -11.062 26.719 5.84 1 90.81 118 GLU B O 1
ATOM 4667 N N . ALA B 1 119 ? -9.891 28.359 6.68 1 86.5 119 ALA B N 1
ATOM 4668 C CA . ALA B 1 119 ? -8.656 27.906 6.043 1 86.5 119 ALA B CA 1
ATOM 4669 C C . ALA B 1 119 ? -8.25 26.531 6.559 1 86.5 119 ALA B C 1
ATOM 4671 O O . ALA B 1 119 ? -7.836 25.672 5.781 1 86.5 119 ALA B O 1
ATOM 4672 N N . ALA B 1 120 ? -8.391 26.359 7.832 1 86.69 120 ALA B N 1
ATOM 4673 C CA . ALA B 1 120 ? -8.047 25.062 8.438 1 86.69 120 ALA B CA 1
ATOM 4674 C C . ALA B 1 120 ? -8.977 23.969 7.93 1 86.69 120 ALA B C 1
ATOM 4676 O O . ALA B 1 120 ? -8.539 22.844 7.695 1 86.69 120 ALA B O 1
ATOM 4677 N N . PHE B 1 121 ? -10.195 24.328 7.793 1 92.56 121 PHE B N 1
ATOM 4678 C CA . PHE B 1 121 ? -11.148 23.328 7.312 1 92.56 121 PHE B CA 1
ATOM 4679 C C . PHE B 1 121 ? -10.828 22.938 5.879 1 92.56 121 PHE B C 1
ATOM 4681 O O . PHE B 1 121 ? -10.828 21.75 5.547 1 92.56 121 PHE B O 1
ATOM 4688 N N . ILE B 1 122 ? -10.578 23.906 5.039 1 90.38 122 ILE B N 1
ATOM 4689 C CA . ILE B 1 122 ? -10.25 23.625 3.645 1 90.38 122 ILE B CA 1
ATOM 4690 C C . ILE B 1 122 ? -9.016 22.719 3.58 1 90.38 122 ILE B C 1
ATOM 4692 O O . ILE B 1 122 ? -9.008 21.734 2.844 1 90.38 122 ILE B O 1
ATOM 4696 N N . ALA B 1 123 ? -8.086 22.969 4.391 1 84.38 123 ALA B N 1
ATOM 4697 C CA . ALA B 1 123 ? -6.859 22.172 4.422 1 84.38 123 ALA B CA 1
ATOM 4698 C C . ALA B 1 123 ? -7.148 20.75 4.891 1 84.38 123 ALA B C 1
ATOM 4700 O O . ALA B 1 123 ? -6.672 19.781 4.289 1 84.38 123 ALA B O 1
ATOM 4701 N N . ASN B 1 124 ? -7.918 20.656 5.895 1 88.44 124 ASN B N 1
ATOM 4702 C CA . ASN B 1 124 ? -8.234 19.344 6.434 1 88.44 124 ASN B CA 1
ATOM 4703 C C . ASN B 1 124 ? -9.133 18.547 5.488 1 88.44 124 ASN B C 1
ATOM 4705 O O . ASN B 1 124 ? -8.992 17.328 5.367 1 88.44 124 ASN B O 1
ATOM 4709 N N . SER B 1 125 ? -10.047 19.281 4.922 1 92.38 125 SER B N 1
ATOM 4710 C CA . SER B 1 125 ? -10.906 18.609 3.951 1 92.38 125 SER B CA 1
ATOM 4711 C C . SER B 1 125 ? -10.086 18.031 2.803 1 92.38 125 SER B C 1
ATOM 4713 O O . SER B 1 125 ? -10.297 16.875 2.406 1 92.38 125 SER B O 1
ATOM 4715 N N . ARG B 1 126 ? -9.211 18.734 2.275 1 86.81 126 ARG B N 1
ATOM 4716 C CA . ARG B 1 126 ? -8.336 18.25 1.213 1 86.81 126 ARG B CA 1
ATOM 4717 C C . ARG B 1 126 ? -7.535 17.047 1.673 1 86.81 126 ARG B C 1
ATOM 4719 O O . ARG B 1 126 ? -7.391 16.062 0.927 1 86.81 126 ARG B O 1
ATOM 4726 N N . LYS B 1 127 ? -7.109 17.094 2.855 1 85.75 127 LYS B N 1
ATOM 4727 C CA . LYS B 1 127 ? -6.352 15.977 3.414 1 85.75 127 LYS B CA 1
ATOM 4728 C C . LYS B 1 127 ? -7.207 14.719 3.496 1 85.75 127 LYS B C 1
ATOM 4730 O O . LYS B 1 127 ? -6.719 13.609 3.246 1 85.75 127 LYS B O 1
ATOM 4735 N N . VAL B 1 128 ? -8.375 14.914 3.881 1 91.75 128 VAL B N 1
ATOM 4736 C CA . VAL B 1 128 ? -9.281 13.781 3.992 1 91.75 128 VAL B CA 1
ATOM 4737 C C . VAL B 1 128 ? -9.5 13.156 2.615 1 91.75 128 VAL B C 1
ATOM 4739 O O . VAL B 1 128 ? -9.391 11.938 2.457 1 91.75 128 VAL B O 1
ATOM 4742 N N . PHE B 1 129 ? -9.734 13.961 1.62 1 92 129 PHE B N 1
ATOM 4743 C CA . PHE B 1 129 ? -9.961 13.445 0.276 1 92 129 PHE B CA 1
ATOM 4744 C C . PHE B 1 129 ? -8.711 12.766 -0.269 1 92 129 PHE B C 1
ATOM 4746 O O . PHE B 1 129 ? -8.797 11.695 -0.865 1 92 129 PHE B O 1
ATOM 4753 N N . GLU B 1 130 ? -7.625 13.367 -0.011 1 85.75 130 GLU B N 1
ATOM 4754 C CA . GLU B 1 130 ? -6.359 12.781 -0.447 1 85.75 130 GLU B CA 1
ATOM 4755 C C . GLU B 1 130 ? -6.102 11.445 0.243 1 85.75 130 GLU B C 1
ATOM 4757 O O . GLU B 1 130 ? -5.676 10.484 -0.397 1 85.75 130 GLU B O 1
ATOM 4762 N N . ALA B 1 131 ? -6.375 11.453 1.494 1 86.38 131 ALA B N 1
ATOM 4763 C CA . ALA B 1 131 ? -6.168 10.227 2.262 1 86.38 131 ALA B CA 1
ATOM 4764 C C . ALA B 1 131 ? -7.066 9.102 1.753 1 86.38 131 ALA B C 1
ATOM 4766 O O . ALA B 1 131 ? -6.637 7.953 1.648 1 86.38 131 ALA B O 1
ATOM 4767 N N . ILE B 1 132 ? -8.273 9.391 1.454 1 92.62 132 ILE B N 1
ATOM 4768 C CA . ILE B 1 132 ? -9.188 8.391 0.925 1 92.62 132 ILE B CA 1
ATOM 4769 C C . ILE B 1 132 ? -8.695 7.906 -0.439 1 92.62 132 ILE B C 1
ATOM 4771 O O . ILE B 1 132 ? -8.68 6.703 -0.711 1 92.62 132 ILE B O 1
ATOM 4775 N N . GLY B 1 133 ? -8.336 8.836 -1.259 1 90.81 133 GLY B N 1
ATOM 4776 C CA . GLY B 1 133 ? -7.809 8.477 -2.564 1 90.81 133 GLY B CA 1
ATOM 4777 C C . GLY B 1 133 ? -6.578 7.59 -2.49 1 90.81 133 GLY B C 1
ATOM 4778 O O . GLY B 1 133 ? -6.504 6.566 -3.172 1 90.81 133 GLY B O 1
ATOM 4779 N N . ASP B 1 134 ? -5.672 7.945 -1.652 1 86.62 134 ASP B N 1
ATOM 4780 C CA . ASP B 1 134 ? -4.449 7.164 -1.467 1 86.62 134 ASP B CA 1
ATOM 4781 C C . ASP B 1 134 ? -4.766 5.77 -0.934 1 86.62 134 ASP B C 1
ATOM 4783 O O . ASP B 1 134 ? -4.176 4.781 -1.376 1 86.62 134 ASP B O 1
ATOM 4787 N N . SER B 1 135 ? -5.641 5.777 0.006 1 91.38 135 SER B N 1
ATOM 4788 C CA . SER B 1 135 ? -6.039 4.496 0.581 1 91.38 135 SER B CA 1
ATOM 4789 C C . SER B 1 135 ? -6.676 3.594 -0.47 1 91.38 135 SER B C 1
ATOM 4791 O O . SER B 1 135 ? -6.371 2.4 -0.539 1 91.38 135 SER B O 1
ATOM 4793 N N . LEU B 1 136 ? -7.527 4.141 -1.285 1 93.62 136 LEU B N 1
ATOM 4794 C CA . LEU B 1 136 ? -8.148 3.381 -2.363 1 93.62 136 LEU B CA 1
ATOM 4795 C C . LEU B 1 136 ? -7.094 2.855 -3.334 1 93.62 136 LEU B C 1
ATOM 4797 O O . LEU B 1 136 ? -7.141 1.689 -3.732 1 93.62 136 LEU B O 1
ATOM 4801 N N . ASP B 1 137 ? -6.23 3.662 -3.646 1 91.56 137 ASP B N 1
ATOM 4802 C CA . ASP B 1 137 ? -5.168 3.316 -4.586 1 91.56 137 ASP B CA 1
ATOM 4803 C C . ASP B 1 137 ? -4.352 2.129 -4.078 1 91.56 137 ASP B C 1
ATOM 4805 O O . ASP B 1 137 ? -4.188 1.134 -4.789 1 91.56 137 ASP B O 1
ATOM 4809 N N . VAL B 1 138 ? -3.947 2.225 -2.832 1 90.94 138 VAL B N 1
ATOM 4810 C CA . VAL B 1 138 ? -3.125 1.179 -2.23 1 90.94 138 VAL B CA 1
ATOM 4811 C C . VAL B 1 138 ? -3.932 -0.113 -2.117 1 90.94 138 VAL B C 1
ATOM 4813 O O . VAL B 1 138 ? -3.447 -1.188 -2.479 1 90.94 138 VAL B O 1
ATOM 4816 N N . LYS B 1 139 ? -5.086 -0.023 -1.668 1 94.31 139 LYS B N 1
ATOM 4817 C CA . LYS B 1 139 ? -5.906 -1.206 -1.43 1 94.31 139 LYS B CA 1
ATOM 4818 C C . LYS B 1 139 ? -6.254 -1.907 -2.74 1 94.31 139 LYS B C 1
ATOM 4820 O O . LYS B 1 139 ? -6.148 -3.131 -2.842 1 94.31 139 LYS B O 1
ATOM 4825 N N . LEU B 1 140 ? -6.609 -1.137 -3.744 1 93.56 140 LEU B N 1
ATOM 4826 C CA . LEU B 1 140 ? -6.93 -1.725 -5.039 1 93.56 140 LEU B CA 1
ATOM 4827 C C . LEU B 1 140 ? -5.676 -2.281 -5.707 1 93.56 140 LEU B C 1
ATOM 4829 O O . LEU B 1 140 ? -5.734 -3.309 -6.387 1 93.56 140 LEU B O 1
ATOM 4833 N N . ALA B 1 141 ? -4.59 -1.61 -5.512 1 92.88 141 ALA B N 1
ATOM 4834 C CA . ALA B 1 141 ? -3.334 -2.123 -6.055 1 92.88 141 ALA B CA 1
ATOM 4835 C C . ALA B 1 141 ? -2.973 -3.465 -5.426 1 92.88 141 ALA B C 1
ATOM 4837 O O . ALA B 1 141 ? -2.514 -4.379 -6.117 1 92.88 141 ALA B O 1
ATOM 4838 N N . ALA B 1 142 ? -3.158 -3.545 -4.137 1 94.38 142 ALA B N 1
ATOM 4839 C CA . ALA B 1 142 ? -2.893 -4.805 -3.451 1 94.38 142 ALA B CA 1
ATOM 4840 C C . ALA B 1 142 ? -3.754 -5.93 -4.016 1 94.38 142 ALA B C 1
ATOM 4842 O O . ALA B 1 142 ? -3.256 -7.027 -4.285 1 94.38 142 ALA B O 1
ATOM 4843 N N . VAL B 1 143 ? -4.957 -5.637 -4.238 1 94.81 143 VAL B N 1
ATOM 4844 C CA . VAL B 1 143 ? -5.875 -6.625 -4.789 1 94.81 143 VAL B CA 1
ATOM 4845 C C . VAL B 1 143 ? -5.457 -6.973 -6.219 1 94.81 143 VAL B C 1
ATOM 4847 O O . VAL B 1 143 ? -5.496 -8.141 -6.617 1 94.81 143 VAL B O 1
ATOM 4850 N N . ASP B 1 144 ? -5.07 -6.023 -6.938 1 93.19 144 ASP B N 1
ATOM 4851 C CA . ASP B 1 144 ? -4.625 -6.219 -8.312 1 93.19 144 ASP B CA 1
ATOM 4852 C C . ASP B 1 144 ? -3.418 -7.148 -8.367 1 93.19 144 ASP B C 1
ATOM 4854 O O . ASP B 1 144 ? -3.309 -7.98 -9.273 1 93.19 144 ASP B O 1
ATOM 4858 N N . ILE B 1 145 ? -2.512 -6.965 -7.434 1 93.12 145 ILE B N 1
ATOM 4859 C CA . ILE B 1 145 ? -1.363 -7.859 -7.344 1 93.12 145 ILE B CA 1
ATOM 4860 C C . ILE B 1 145 ? -1.842 -9.297 -7.168 1 93.12 145 ILE B C 1
ATOM 4862 O O . ILE B 1 145 ? -1.33 -10.211 -7.816 1 93.12 145 ILE B O 1
ATOM 4866 N N . PHE B 1 146 ? -2.801 -9.484 -6.348 1 95.19 146 PHE B N 1
ATOM 4867 C CA . PHE B 1 146 ? -3.322 -10.812 -6.062 1 95.19 146 PHE B CA 1
ATOM 4868 C C . PHE B 1 146 ? -4.012 -11.398 -7.289 1 95.19 146 PHE B C 1
ATOM 4870 O O . PHE B 1 146 ? -3.764 -12.547 -7.66 1 95.19 146 PHE B O 1
ATOM 4877 N N . VAL B 1 147 ? -4.809 -10.594 -7.906 1 93.81 147 VAL B N 1
ATOM 4878 C CA . VAL B 1 147 ? -5.516 -11.023 -9.109 1 93.81 147 VAL B CA 1
ATOM 4879 C C . VAL B 1 147 ? -4.508 -11.406 -10.188 1 93.81 147 VAL B C 1
ATOM 4881 O O . VAL B 1 147 ? -4.684 -12.406 -10.883 1 93.81 147 VAL B O 1
ATOM 4884 N N . THR B 1 148 ? -3.504 -10.633 -10.305 1 91.06 148 THR B N 1
ATOM 4885 C CA . THR B 1 148 ? -2.453 -10.93 -11.273 1 91.06 148 THR B CA 1
ATOM 4886 C C . THR B 1 148 ? -1.825 -12.289 -10.984 1 91.06 148 THR B C 1
ATOM 4888 O O . THR B 1 148 ? -1.528 -13.055 -11.914 1 91.06 148 THR B O 1
ATOM 4891 N N . SER B 1 149 ? -1.657 -12.594 -9.734 1 91.88 149 SER B N 1
ATOM 4892 C CA . SER B 1 149 ? -1.113 -13.891 -9.352 1 91.88 149 SER B CA 1
ATOM 4893 C C . SER B 1 149 ? -2.041 -15.023 -9.781 1 91.88 149 SER B C 1
ATOM 4895 O O . SER B 1 149 ? -1.582 -16.062 -10.25 1 91.88 149 SER B O 1
ATOM 4897 N N . ILE B 1 150 ? -3.275 -14.828 -9.656 1 92.31 150 ILE B N 1
ATOM 4898 C CA . ILE B 1 150 ? -4.262 -15.836 -10.023 1 92.31 150 ILE B CA 1
ATOM 4899 C C . ILE B 1 150 ? -4.27 -16.031 -11.531 1 92.31 150 ILE B C 1
ATOM 4901 O O . ILE B 1 150 ? -4.223 -17.156 -12.023 1 92.31 150 ILE B O 1
ATOM 4905 N N . VAL B 1 151 ? -4.273 -14.961 -12.227 1 90.44 151 VAL B N 1
ATOM 4906 C CA . VAL B 1 151 ? -4.332 -14.992 -13.688 1 90.44 151 VAL B CA 1
ATOM 4907 C C . VAL B 1 151 ? -3.053 -15.617 -14.234 1 90.44 151 VAL B C 1
ATOM 4909 O O . VAL B 1 151 ? -3.105 -16.453 -15.141 1 90.44 151 VAL B O 1
ATOM 4912 N N . SER B 1 152 ? -1.975 -15.234 -13.688 1 87.88 152 SER B N 1
ATOM 4913 C CA . SER B 1 152 ? -0.699 -15.805 -14.109 1 87.88 152 SER B CA 1
ATOM 4914 C C . SER B 1 152 ? -0.652 -17.312 -13.852 1 87.88 152 SER B C 1
ATOM 4916 O O . SER B 1 152 ? -0.152 -18.062 -14.68 1 87.88 152 SER B O 1
ATOM 4918 N N . TYR B 1 153 ? -1.162 -17.703 -12.734 1 89.75 153 TYR B N 1
ATOM 4919 C CA . TYR B 1 153 ? -1.198 -19.125 -12.422 1 89.75 153 TYR B CA 1
ATOM 4920 C C . TYR B 1 153 ? -2.041 -19.891 -13.445 1 89.75 153 TYR B C 1
ATOM 4922 O O . TYR B 1 153 ? -1.629 -20.938 -13.938 1 89.75 153 TYR B O 1
ATOM 4930 N N . ALA B 1 154 ? -3.158 -19.344 -13.711 1 90.44 154 ALA B N 1
ATOM 4931 C CA . ALA B 1 154 ? -4.043 -19.984 -14.68 1 90.44 154 ALA B CA 1
ATOM 4932 C C . ALA B 1 154 ? -3.367 -20.109 -16.047 1 90.44 154 ALA B C 1
ATOM 4934 O O . ALA B 1 154 ? -3.443 -21.172 -16.688 1 90.44 154 ALA B O 1
ATOM 4935 N N . LYS B 1 155 ? -2.68 -19.125 -16.453 1 85.38 155 LYS B N 1
ATOM 4936 C CA . LYS B 1 155 ? -1.984 -19.109 -17.734 1 85.38 155 LYS B CA 1
ATOM 4937 C C . LYS B 1 155 ? -0.85 -20.125 -17.766 1 85.38 155 LYS B C 1
ATOM 4939 O O . LYS B 1 155 ? -0.725 -20.906 -18.703 1 85.38 155 LYS B O 1
ATOM 4944 N N . ASP B 1 156 ? -0.189 -20.141 -16.766 1 85.19 156 ASP B N 1
ATOM 4945 C CA . ASP B 1 156 ? 1.001 -20.984 -16.719 1 85.19 156 ASP B CA 1
ATOM 4946 C C . ASP B 1 156 ? 0.626 -22.469 -16.656 1 85.19 156 ASP B C 1
ATOM 4948 O O . ASP B 1 156 ? 1.313 -23.312 -17.234 1 85.19 156 ASP B O 1
ATOM 4952 N N . THR B 1 157 ? -0.431 -22.75 -15.938 1 88.88 157 THR B N 1
ATOM 4953 C CA . THR B 1 157 ? -0.821 -24.141 -15.758 1 88.88 157 THR B CA 1
ATOM 4954 C C . THR B 1 157 ? -1.81 -24.562 -16.844 1 88.88 157 THR B C 1
ATOM 4956 O O . THR B 1 157 ? -2.248 -25.719 -16.859 1 88.88 157 THR B O 1
ATOM 4959 N N . ASN B 1 158 ? -2.18 -23.719 -17.656 1 86.62 158 ASN B N 1
ATOM 4960 C CA . ASN B 1 158 ? -3.125 -23.969 -18.75 1 86.62 158 ASN B CA 1
ATOM 4961 C C . ASN B 1 158 ? -4.445 -24.531 -18.219 1 86.62 158 ASN B C 1
ATOM 4963 O O . ASN B 1 158 ? -5.016 -25.453 -18.812 1 86.62 158 ASN B O 1
ATOM 4967 N N . LYS B 1 159 ? -4.781 -24.078 -17.094 1 87.38 159 LYS B N 1
ATOM 4968 C CA . LYS B 1 159 ? -6.082 -24.453 -16.547 1 87.38 159 LYS B CA 1
ATOM 4969 C C . LYS B 1 159 ? -7.203 -23.641 -17.188 1 87.38 159 LYS B C 1
ATOM 4971 O O . LYS B 1 159 ? -7.012 -22.469 -17.516 1 87.38 159 LYS B O 1
ATOM 4976 N N . THR B 1 160 ? -8.336 -24.312 -17.281 1 87.62 160 THR B N 1
ATOM 4977 C CA . THR B 1 160 ? -9.492 -23.656 -17.875 1 87.62 160 THR B CA 1
ATOM 4978 C C . THR B 1 160 ? -10.484 -23.219 -16.812 1 87.62 160 THR B C 1
ATOM 4980 O O . THR B 1 160 ? -10.742 -23.953 -15.852 1 87.62 160 THR B O 1
ATOM 4983 N N . TRP B 1 161 ? -11 -22.062 -16.969 1 87.88 161 TRP B N 1
ATOM 4984 C CA . TRP B 1 161 ? -12.031 -21.578 -16.047 1 87.88 161 TRP B CA 1
ATOM 4985 C C . TRP B 1 161 ? -13.336 -22.328 -16.234 1 87.88 161 TRP B C 1
ATOM 4987 O O . TRP B 1 161 ? -13.68 -22.734 -17.359 1 87.88 161 TRP B O 1
ATOM 4997 N N . PRO B 1 162 ? -14.086 -22.625 -15.219 1 89.56 162 PRO B N 1
ATOM 4998 C CA . PRO B 1 162 ? -13.977 -22.094 -13.852 1 89.56 162 PRO B CA 1
ATOM 4999 C C . PRO B 1 162 ? -13.062 -22.953 -12.969 1 89.56 162 PRO B C 1
ATOM 5001 O O . PRO B 1 162 ? -13.023 -22.75 -11.75 1 89.56 162 PRO B O 1
ATOM 5004 N N . PHE B 1 163 ? -12.305 -23.922 -13.508 1 90.62 163 PHE B N 1
ATOM 5005 C CA . PHE B 1 163 ? -11.523 -24.891 -12.75 1 90.62 163 PHE B CA 1
ATOM 5006 C C . PHE B 1 163 ? -10.125 -24.359 -12.469 1 90.62 163 PHE B C 1
ATOM 5008 O O . PHE B 1 163 ? -9.133 -24.984 -12.875 1 90.62 163 PHE B O 1
ATOM 5015 N N . VAL B 1 164 ? -10.055 -23.297 -11.758 1 91.31 164 VAL B N 1
ATOM 5016 C CA . VAL B 1 164 ? -8.789 -22.672 -11.367 1 91.31 164 VAL B CA 1
ATOM 5017 C C . VAL B 1 164 ? -8.742 -22.5 -9.852 1 91.31 164 VAL B C 1
ATOM 5019 O O . VAL B 1 164 ? -9.555 -21.766 -9.273 1 91.31 164 VAL B O 1
ATOM 5022 N N . THR B 1 165 ? -7.914 -23.219 -9.219 1 92.19 165 THR B N 1
ATOM 5023 C CA . THR B 1 165 ? -7.609 -23.094 -7.801 1 92.19 165 THR B CA 1
ATOM 5024 C C . THR B 1 165 ? -6.168 -22.641 -7.594 1 92.19 165 THR B C 1
ATOM 5026 O O . THR B 1 165 ? -5.227 -23.344 -7.988 1 92.19 165 THR B O 1
ATOM 5029 N N . LEU B 1 166 ? -6.012 -21.453 -7.047 1 94.25 166 LEU B N 1
ATOM 5030 C CA . LEU B 1 166 ? -4.668 -20.984 -6.719 1 94.25 166 LEU B CA 1
ATOM 5031 C C . LEU B 1 166 ? -4.125 -21.719 -5.492 1 94.25 166 LEU B C 1
ATOM 5033 O O . LEU B 1 166 ? -4.707 -21.641 -4.41 1 94.25 166 LEU B O 1
ATOM 5037 N N . PRO B 1 167 ? -3.053 -22.406 -5.617 1 92.12 167 PRO B N 1
ATOM 5038 C CA . PRO B 1 167 ? -2.471 -23.062 -4.441 1 92.12 167 PRO B CA 1
ATOM 5039 C C . PRO B 1 167 ? -2.035 -22.062 -3.373 1 92.12 167 PRO B C 1
ATOM 5041 O O . PRO B 1 167 ? -1.585 -20.953 -3.699 1 92.12 167 PRO B O 1
ATOM 5044 N N . HIS B 1 168 ? -2.182 -22.484 -2.098 1 90.69 168 HIS B N 1
ATOM 5045 C CA . HIS B 1 168 ? -1.799 -21.656 -0.957 1 90.69 168 HIS B CA 1
ATOM 5046 C C . HIS B 1 168 ? -2.484 -20.297 -1.006 1 90.69 168 HIS B C 1
ATOM 5048 O O . HIS B 1 168 ? -1.838 -19.266 -0.816 1 90.69 168 HIS B O 1
ATOM 5054 N N . PHE B 1 169 ? -3.719 -20.359 -1.388 1 93.94 169 PHE B N 1
ATOM 5055 C CA . PHE B 1 169 ? -4.531 -19.156 -1.504 1 93.94 169 PHE B CA 1
ATOM 5056 C C . PHE B 1 169 ? -4.547 -18.391 -0.191 1 93.94 169 PHE B C 1
ATOM 5058 O O . PHE B 1 169 ? -4.34 -17.172 -0.177 1 93.94 169 PHE B O 1
ATOM 5065 N N . ALA B 1 170 ? -4.711 -19.109 0.895 1 92.12 170 ALA B N 1
ATOM 5066 C CA . ALA B 1 170 ? -4.875 -18.469 2.195 1 92.12 170 ALA B CA 1
ATOM 5067 C C . ALA B 1 170 ? -3.598 -17.734 2.611 1 92.12 170 ALA B C 1
ATOM 5069 O O . ALA B 1 170 ? -3.656 -16.641 3.18 1 92.12 170 ALA B O 1
ATOM 5070 N N . GLU B 1 171 ? -2.543 -18.297 2.336 1 90 171 GLU B N 1
ATOM 5071 C CA . GLU B 1 171 ? -1.266 -17.672 2.672 1 90 171 GLU B CA 1
ATOM 5072 C C . GLU B 1 171 ? -1.075 -16.359 1.918 1 90 171 GLU B C 1
ATOM 5074 O O . GLU B 1 171 ? -0.741 -15.344 2.518 1 90 171 GLU B O 1
ATOM 5079 N N . LYS B 1 172 ? -1.339 -16.422 0.628 1 92 172 LYS B N 1
ATOM 5080 C CA . LYS B 1 172 ? -1.213 -15.234 -0.205 1 92 172 LYS B CA 1
ATOM 5081 C C . LYS B 1 172 ? -2.254 -14.18 0.175 1 92 172 LYS B C 1
ATOM 5083 O O . LYS B 1 172 ? -1.93 -13 0.314 1 92 172 LYS B O 1
ATOM 5088 N N . ALA B 1 173 ? -3.422 -14.664 0.385 1 95 173 ALA B N 1
ATOM 5089 C CA . ALA B 1 173 ? -4.523 -13.766 0.717 1 95 173 ALA B CA 1
ATOM 5090 C C . ALA B 1 173 ? -4.301 -13.094 2.07 1 95 173 ALA B C 1
ATOM 5092 O O . ALA B 1 173 ? -4.688 -11.945 2.273 1 95 173 ALA B O 1
ATOM 5093 N N . SER B 1 174 ? -3.697 -13.805 2.99 1 92.56 174 SER B N 1
ATOM 5094 C CA . SER B 1 174 ? -3.443 -13.227 4.309 1 92.56 174 SER B CA 1
ATOM 5095 C C . SER B 1 174 ? -2.537 -12.008 4.207 1 92.56 174 SER B C 1
ATOM 5097 O O . SER B 1 174 ? -2.76 -11.008 4.891 1 92.56 174 SER B O 1
ATOM 5099 N N . LYS B 1 175 ? -1.578 -12.055 3.344 1 92 175 LYS B N 1
ATOM 5100 C CA . LYS B 1 175 ? -0.668 -10.922 3.154 1 92 175 LYS B CA 1
ATOM 5101 C C . LYS B 1 175 ? -1.378 -9.75 2.486 1 92 175 LYS B C 1
ATOM 5103 O O . LYS B 1 175 ? -1.205 -8.602 2.893 1 92 175 LYS B O 1
ATOM 5108 N N . VAL B 1 176 ? -2.15 -10.078 1.464 1 94.81 176 VAL B N 1
ATOM 5109 C CA . VAL B 1 176 ? -2.906 -9.047 0.765 1 94.81 176 VAL B CA 1
ATOM 5110 C C . VAL B 1 176 ? -3.898 -8.391 1.725 1 94.81 176 VAL B C 1
ATOM 5112 O O . VAL B 1 176 ? -4.066 -7.172 1.72 1 94.81 176 VAL B O 1
ATOM 5115 N N . ARG B 1 177 ? -4.504 -9.195 2.543 1 94.88 177 ARG B N 1
ATOM 5116 C CA . ARG B 1 177 ? -5.449 -8.688 3.531 1 94.88 177 ARG B CA 1
ATOM 5117 C C . ARG B 1 177 ? -4.762 -7.738 4.512 1 94.88 177 ARG B C 1
ATOM 5119 O O . ARG B 1 177 ? -5.297 -6.68 4.836 1 94.88 177 ARG B O 1
ATOM 5126 N N . GLY B 1 178 ? -3.643 -8.133 4.977 1 90.31 178 GLY B N 1
ATOM 5127 C CA . GLY B 1 178 ? -2.887 -7.277 5.875 1 90.31 178 GLY B CA 1
ATOM 5128 C C . GLY B 1 178 ? -2.562 -5.922 5.277 1 90.31 178 GLY B C 1
ATOM 5129 O O . GLY B 1 178 ? -2.771 -4.891 5.914 1 90.31 178 GLY B O 1
ATOM 5130 N N . LEU B 1 179 ? -2.113 -5.918 4.035 1 92.31 179 LEU B N 1
ATOM 5131 C CA . LEU B 1 179 ? -1.714 -4.688 3.357 1 92.31 179 LEU B CA 1
ATOM 5132 C C . LEU B 1 179 ? -2.93 -3.826 3.037 1 92.31 179 LEU B C 1
ATOM 5134 O O . LEU B 1 179 ? -2.896 -2.607 3.217 1 92.31 179 LEU B O 1
ATOM 5138 N N . SER B 1 180 ? -3.963 -4.449 2.586 1 94.12 180 SER B N 1
ATOM 5139 C CA . SER B 1 180 ? -5.141 -3.703 2.152 1 94.12 180 SER B CA 1
ATOM 5140 C C . SER B 1 180 ? -6.043 -3.359 3.332 1 94.12 180 SER B C 1
ATOM 5142 O O . SER B 1 180 ? -6.953 -2.537 3.207 1 94.12 180 SER B O 1
ATOM 5144 N N . HIS B 1 181 ? -5.91 -4.066 4.426 1 91 181 HIS B N 1
ATOM 5145 C CA . HIS B 1 181 ? -6.789 -3.955 5.586 1 91 181 HIS B CA 1
ATOM 5146 C C . HIS B 1 181 ? -8.195 -4.438 5.258 1 91 181 HIS B C 1
ATOM 5148 O O . HIS B 1 181 ? -9.18 -3.875 5.746 1 91 181 HIS B O 1
ATOM 5154 N N . ALA B 1 182 ? -8.25 -5.367 4.352 1 95.12 182 ALA B N 1
ATOM 5155 C CA . ALA B 1 182 ? -9.531 -5.996 4.043 1 95.12 182 ALA B CA 1
ATOM 5156 C C . ALA B 1 182 ? -9.984 -6.906 5.18 1 95.12 182 ALA B C 1
ATOM 5158 O O . ALA B 1 182 ? -9.156 -7.457 5.91 1 95.12 182 ALA B O 1
ATOM 5159 N N . MET B 1 183 ? -11.258 -7.027 5.266 1 93.69 183 MET B N 1
ATOM 5160 C CA . MET B 1 183 ? -11.828 -7.977 6.223 1 93.69 183 MET B CA 1
ATOM 5161 C C . MET B 1 183 ? -11.703 -9.406 5.711 1 93.69 183 MET B C 1
ATOM 5163 O O . MET B 1 183 ? -11.344 -10.312 6.465 1 93.69 183 MET B O 1
ATOM 5167 N N . ALA B 1 184 ? -12.008 -9.5 4.457 1 93.94 184 ALA B N 1
ATOM 5168 C CA . ALA B 1 184 ? -11.992 -10.82 3.826 1 93.94 184 ALA B CA 1
ATOM 5169 C C . ALA B 1 184 ? -11.758 -10.703 2.324 1 93.94 184 ALA B C 1
ATOM 5171 O O . ALA B 1 184 ? -12.109 -9.695 1.708 1 93.94 184 ALA B O 1
ATOM 5172 N N . ILE B 1 185 ? -11.141 -11.711 1.834 1 96 185 ILE B N 1
ATOM 5173 C CA . ILE B 1 185 ? -10.883 -11.844 0.404 1 96 185 ILE B CA 1
ATOM 5174 C C . ILE B 1 185 ? -11.414 -13.188 -0.095 1 96 185 ILE B C 1
ATOM 5176 O O . ILE B 1 185 ? -11.07 -14.234 0.45 1 96 185 ILE B O 1
ATOM 5180 N N . THR B 1 186 ? -12.305 -13.117 -1.123 1 93.44 186 THR B N 1
ATOM 5181 C CA . THR B 1 186 ? -12.93 -14.32 -1.651 1 93.44 186 THR B CA 1
ATOM 5182 C C . THR B 1 186 ? -12.938 -14.305 -3.178 1 93.44 186 THR B C 1
ATOM 5184 O O . THR B 1 186 ? -13.32 -13.305 -3.791 1 93.44 186 THR B O 1
ATOM 5187 N N . GLN B 1 187 ? -12.508 -15.391 -3.682 1 93.38 187 GLN B N 1
ATOM 5188 C CA . GLN B 1 187 ? -12.648 -15.562 -5.125 1 93.38 187 GLN B CA 1
ATOM 5189 C C . GLN B 1 187 ? -13.953 -16.281 -5.461 1 93.38 187 GLN B C 1
ATOM 5191 O O . GLN B 1 187 ? -14.273 -17.312 -4.859 1 93.38 187 GLN B O 1
ATOM 5196 N N . MET B 1 188 ? -14.672 -15.68 -6.355 1 91.12 188 MET B N 1
ATOM 5197 C CA . MET B 1 188 ? -15.883 -16.312 -6.867 1 91.12 188 MET B CA 1
ATOM 5198 C C . MET B 1 188 ? -15.672 -16.797 -8.297 1 91.12 188 MET B C 1
ATOM 5200 O O . MET B 1 188 ? -15.164 -16.062 -9.141 1 91.12 188 MET B O 1
ATOM 5204 N N . GLN B 1 189 ? -16.109 -18.016 -8.469 1 90.94 189 GLN B N 1
ATOM 5205 C CA . GLN B 1 189 ? -15.984 -18.578 -9.805 1 90.94 189 GLN B CA 1
ATOM 5206 C C . GLN B 1 189 ? -17.297 -18.469 -10.578 1 90.94 189 GLN B C 1
ATOM 5208 O O . GLN B 1 189 ? -18.375 -18.734 -10.031 1 90.94 189 GLN B O 1
ATOM 5213 N N . VAL B 1 190 ? -17.078 -18.062 -11.852 1 89.19 190 VAL B N 1
ATOM 5214 C CA . VAL B 1 190 ? -18.266 -17.984 -12.695 1 89.19 190 VAL B CA 1
ATOM 5215 C C . VAL B 1 190 ? -18.422 -19.281 -13.492 1 89.19 190 VAL B C 1
ATOM 5217 O O . VAL B 1 190 ? -17.562 -19.625 -14.305 1 89.19 190 VAL B O 1
ATOM 5220 N N . VAL B 1 191 ? -19.453 -19.938 -13.188 1 84.69 191 VAL B N 1
ATOM 5221 C CA . VAL B 1 191 ? -19.766 -21.172 -13.898 1 84.69 191 VAL B CA 1
ATOM 5222 C C . VAL B 1 191 ? -20.859 -20.906 -14.93 1 84.69 191 VAL B C 1
ATOM 5224 O O . VAL B 1 191 ? -22.016 -20.688 -14.57 1 84.69 191 VAL B O 1
ATOM 5227 N N . TRP B 1 192 ? -20.547 -21.094 -16.188 1 80.38 192 TRP B N 1
ATOM 5228 C CA . TRP B 1 192 ? -21.438 -20.594 -17.234 1 80.38 192 TRP B CA 1
ATOM 5229 C C . TRP B 1 192 ? -22.344 -21.719 -17.734 1 80.38 192 TRP B C 1
ATOM 5231 O O . TRP B 1 192 ? -23.438 -21.453 -18.234 1 80.38 192 TRP B O 1
ATOM 5241 N N . ASN B 1 193 ? -21.859 -22.984 -17.672 1 81.5 193 ASN B N 1
ATOM 5242 C CA . ASN B 1 193 ? -22.688 -24.016 -18.281 1 81.5 193 ASN B CA 1
ATOM 5243 C C . ASN B 1 193 ? -22.938 -25.172 -17.312 1 81.5 193 ASN B C 1
ATOM 5245 O O . ASN B 1 193 ? -22.203 -25.328 -16.328 1 81.5 193 ASN B O 1
ATOM 5249 N N . ASP B 1 194 ? -23.906 -26 -17.625 1 79.12 194 ASP B N 1
ATOM 5250 C CA . ASP B 1 194 ? -24.359 -27.078 -16.75 1 79.12 194 ASP B CA 1
ATOM 5251 C C . ASP B 1 194 ? -23.312 -28.172 -16.641 1 79.12 194 ASP B C 1
ATOM 5253 O O . ASP B 1 194 ? -23.172 -28.797 -15.586 1 79.12 194 ASP B O 1
ATOM 5257 N N . ASP B 1 195 ? -22.719 -28.391 -17.703 1 83.81 195 ASP B N 1
ATOM 5258 C CA . ASP B 1 195 ? -21.688 -29.438 -17.688 1 83.81 195 ASP B CA 1
ATOM 5259 C C . ASP B 1 195 ? -20.562 -29.078 -16.719 1 83.81 195 ASP B C 1
ATOM 5261 O O . ASP B 1 195 ? -20.141 -29.906 -15.914 1 83.81 195 ASP B O 1
ATOM 5265 N N . ASP B 1 196 ? -20.188 -27.828 -16.781 1 83.5 196 ASP B N 1
ATOM 5266 C CA . ASP B 1 196 ? -19.141 -27.359 -15.875 1 83.5 196 ASP B CA 1
ATOM 5267 C C . ASP B 1 196 ? -19.641 -27.375 -14.43 1 83.5 196 ASP B C 1
ATOM 5269 O O . ASP B 1 196 ? -18.875 -27.688 -13.516 1 83.5 196 ASP B O 1
ATOM 5273 N N . ARG B 1 197 ? -20.828 -27.078 -14.305 1 82.31 197 ARG B N 1
ATOM 5274 C CA . ARG B 1 197 ? -21.391 -27.062 -12.961 1 82.31 197 ARG B CA 1
ATOM 5275 C C . ARG B 1 197 ? -21.375 -28.453 -12.344 1 82.31 197 ARG B C 1
ATOM 5277 O O . ARG B 1 197 ? -21.016 -28.609 -11.172 1 82.31 197 ARG B O 1
ATOM 5284 N N . ARG B 1 198 ? -21.812 -29.375 -13.078 1 81.12 198 ARG B N 1
ATOM 5285 C CA . ARG B 1 198 ? -21.812 -30.75 -12.586 1 81.12 198 ARG B CA 1
ATOM 5286 C C . ARG B 1 198 ? -20.406 -31.188 -12.195 1 81.12 198 ARG B C 1
ATOM 5288 O O . ARG B 1 198 ? -20.203 -31.766 -11.125 1 81.12 198 ARG B O 1
ATOM 5295 N N . MET B 1 199 ? -19.562 -30.859 -13.078 1 84.62 199 MET B N 1
ATOM 5296 C CA . MET B 1 199 ? -18.172 -31.219 -12.789 1 84.62 199 MET B CA 1
ATOM 5297 C C . MET B 1 199 ? -17.656 -30.484 -11.555 1 84.62 199 MET B C 1
ATOM 5299 O O . MET B 1 199 ? -16.922 -31.062 -10.75 1 84.62 199 MET B O 1
ATOM 5303 N N . TRP B 1 200 ? -18.047 -29.266 -11.461 1 81.31 200 TRP B N 1
ATOM 5304 C CA . TRP B 1 200 ? -17.672 -28.453 -10.312 1 81.31 200 TRP B CA 1
ATOM 5305 C C . TRP B 1 200 ? -18.188 -29.062 -9.016 1 81.31 200 TRP B C 1
ATOM 5307 O O . TRP B 1 200 ? -17.422 -29.266 -8.07 1 81.31 200 TRP B O 1
ATOM 5317 N N . GLU B 1 201 ? -19.406 -29.484 -8.938 1 77.25 201 GLU B N 1
ATOM 5318 C CA . GLU B 1 201 ? -20.078 -29.969 -7.734 1 77.25 201 GLU B CA 1
ATOM 5319 C C . GLU B 1 201 ? -19.672 -31.406 -7.422 1 77.25 201 GLU B C 1
ATOM 5321 O O . GLU B 1 201 ? -19.531 -31.781 -6.254 1 77.25 201 GLU B O 1
ATOM 5326 N N . ASP B 1 202 ? -19.484 -32.156 -8.445 1 76.31 202 ASP B N 1
ATOM 5327 C CA . ASP B 1 202 ? -19.312 -33.594 -8.25 1 76.31 202 ASP B CA 1
ATOM 5328 C C . ASP B 1 202 ? -17.859 -33.938 -7.938 1 76.31 202 ASP B C 1
ATOM 5330 O O . ASP B 1 202 ? -17.578 -34.875 -7.219 1 76.31 202 ASP B O 1
ATOM 5334 N N . SER B 1 203 ? -16.984 -33.156 -8.539 1 82.19 203 SER B N 1
ATOM 5335 C CA . SER B 1 203 ? -15.617 -33.656 -8.445 1 82.19 203 SER B CA 1
ATOM 5336 C C . SER B 1 203 ? -14.656 -32.531 -8.047 1 82.19 203 SER B C 1
ATOM 5338 O O . SER B 1 203 ? -13.797 -32.719 -7.184 1 82.19 203 SER B O 1
ATOM 5340 N N . TYR B 1 204 ? -14.828 -31.422 -8.578 1 85.94 204 TYR B N 1
ATOM 5341 C CA . TYR B 1 204 ? -13.805 -30.391 -8.414 1 85.94 204 TYR B CA 1
ATOM 5342 C C . TYR B 1 204 ? -13.758 -29.906 -6.969 1 85.94 204 TYR B C 1
ATOM 5344 O O . TYR B 1 204 ? -12.672 -29.719 -6.41 1 85.94 204 TYR B O 1
ATOM 5352 N N . VAL B 1 205 ? -14.867 -29.734 -6.348 1 79.62 205 VAL B N 1
ATOM 5353 C CA . VAL B 1 205 ? -14.945 -29.297 -4.961 1 79.62 205 VAL B CA 1
ATOM 5354 C C . VAL B 1 205 ? -14.273 -30.312 -4.051 1 79.62 205 VAL B C 1
ATOM 5356 O O . VAL B 1 205 ? -13.477 -29.953 -3.18 1 79.62 205 VAL B O 1
ATOM 5359 N N . GLN B 1 206 ? -14.562 -31.547 -4.273 1 80.69 206 GLN B N 1
ATOM 5360 C CA . GLN B 1 206 ? -14.008 -32.594 -3.43 1 80.69 206 GLN B CA 1
ATOM 5361 C C . GLN B 1 206 ? -12.492 -32.656 -3.555 1 80.69 206 GLN B C 1
ATOM 5363 O O . GLN B 1 206 ? -11.797 -32.938 -2.576 1 80.69 206 GLN B O 1
ATOM 5368 N N . GLU B 1 207 ? -12.078 -32.406 -4.699 1 85.94 207 GLU B N 1
ATOM 5369 C CA . GLU B 1 207 ? -10.648 -32.5 -4.961 1 85.94 207 GLU B CA 1
ATOM 5370 C C . GLU B 1 207 ? -9.891 -31.359 -4.32 1 85.94 207 GLU B C 1
ATOM 5372 O O . GLU B 1 207 ? -8.68 -31.438 -4.098 1 85.94 207 GLU B O 1
ATOM 5377 N N . ASN B 1 208 ? -10.586 -30.25 -4.008 1 88.25 208 ASN B N 1
ATOM 5378 C CA . ASN B 1 208 ? -9.883 -29.047 -3.604 1 88.25 208 ASN B CA 1
ATOM 5379 C C . ASN B 1 208 ? -10.266 -28.625 -2.189 1 88.25 208 ASN B C 1
ATOM 5381 O O . ASN B 1 208 ? -9.641 -27.719 -1.616 1 88.25 208 ASN B O 1
ATOM 5385 N N . GLU B 1 209 ? -11.188 -29.266 -1.538 1 82.44 209 GLU B N 1
ATOM 5386 C CA . GLU B 1 209 ? -11.719 -28.844 -0.245 1 82.44 209 GLU B CA 1
ATOM 5387 C C . GLU B 1 209 ? -10.656 -28.953 0.848 1 82.44 209 GLU B C 1
ATOM 5389 O O . GLU B 1 209 ? -10.75 -28.281 1.877 1 82.44 209 GLU B O 1
ATOM 5394 N N . TRP B 1 210 ? -9.68 -29.719 0.629 1 83.62 210 TRP B N 1
ATOM 5395 C CA . TRP B 1 210 ? -8.648 -29.906 1.644 1 83.62 210 TRP B CA 1
ATOM 5396 C C . TRP B 1 210 ? -7.887 -28.609 1.895 1 83.62 210 TRP B C 1
ATOM 5398 O O . TRP B 1 210 ? -7.262 -28.453 2.945 1 83.62 210 TRP B O 1
ATOM 5408 N N . TRP B 1 211 ? -7.945 -27.656 0.959 1 88.19 211 TRP B N 1
ATOM 5409 C CA . TRP B 1 211 ? -7.281 -26.359 1.101 1 88.19 211 TRP B CA 1
ATOM 5410 C C . TRP B 1 211 ? -7.941 -25.531 2.193 1 88.19 211 TRP B C 1
ATOM 5412 O O . TRP B 1 211 ? -7.355 -24.562 2.691 1 88.19 211 TRP B O 1
ATOM 5422 N N . VAL B 1 212 ? -9.141 -25.906 2.586 1 87.25 212 VAL B N 1
ATOM 5423 C CA . VAL B 1 212 ? -9.844 -25.172 3.633 1 87.25 212 VAL B CA 1
ATOM 5424 C C . VAL B 1 212 ? -9.078 -25.281 4.949 1 87.25 212 VAL B C 1
ATOM 5426 O O . VAL B 1 212 ? -8.953 -24.297 5.684 1 87.25 212 VAL B O 1
ATOM 5429 N N . GLN B 1 213 ? -8.602 -26.469 5.156 1 87.5 213 GLN B N 1
ATOM 5430 C CA . GLN B 1 213 ? -7.848 -26.656 6.391 1 87.5 213 GLN B CA 1
ATOM 5431 C C . GLN B 1 213 ? -6.602 -25.781 6.418 1 87.5 213 GLN B C 1
ATOM 5433 O O . GLN B 1 213 ? -6.242 -25.234 7.461 1 87.5 213 GLN B O 1
ATOM 5438 N N . GLU B 1 214 ? -5.941 -25.641 5.336 1 87.06 214 GLU B N 1
ATOM 5439 C CA . GLU B 1 214 ? -4.797 -24.734 5.266 1 87.06 214 GLU B CA 1
ATOM 5440 C C . GLU B 1 214 ? -5.188 -23.312 5.672 1 87.06 214 GLU B C 1
ATOM 5442 O O . GLU B 1 214 ? -4.465 -22.656 6.422 1 87.06 214 GLU B O 1
ATOM 5447 N N . GLY B 1 215 ? -6.316 -22.875 5.129 1 88.5 215 GLY B N 1
ATOM 5448 C CA . GLY B 1 215 ? -6.805 -21.547 5.484 1 88.5 215 GLY B CA 1
ATOM 5449 C C . GLY B 1 215 ? -7.043 -21.375 6.973 1 88.5 215 GLY B C 1
ATOM 5450 O O . GLY B 1 215 ? -6.688 -20.344 7.551 1 88.5 215 GLY B O 1
ATOM 5451 N N . ILE B 1 216 ? -7.523 -22.391 7.535 1 88.56 216 ILE B N 1
ATOM 5452 C CA . ILE B 1 216 ? -7.789 -22.375 8.969 1 88.56 216 ILE B CA 1
ATOM 5453 C C . ILE B 1 216 ? -6.473 -22.312 9.742 1 88.56 216 ILE B C 1
ATOM 5455 O O . ILE B 1 216 ? -6.34 -21.547 10.695 1 88.56 216 ILE B O 1
ATOM 5459 N N . ASP B 1 217 ? -5.523 -23.109 9.375 1 88.5 217 ASP B N 1
ATOM 5460 C CA . ASP B 1 217 ? -4.23 -23.141 10.047 1 88.5 217 ASP B CA 1
ATOM 5461 C C . ASP B 1 217 ? -3.521 -21.797 9.938 1 88.5 217 ASP B C 1
ATOM 5463 O O . ASP B 1 217 ? -2.928 -21.312 10.914 1 88.5 217 ASP B O 1
ATOM 5467 N N . ILE B 1 218 ? -3.605 -21.172 8.734 1 87.75 218 ILE B N 1
ATOM 5468 C CA . ILE B 1 218 ? -3.008 -19.859 8.523 1 87.75 218 ILE B CA 1
ATOM 5469 C C . ILE B 1 218 ? -3.701 -18.828 9.414 1 87.75 218 ILE B C 1
ATOM 5471 O O . ILE B 1 218 ? -3.043 -18 10.047 1 87.75 218 ILE B O 1
ATOM 5475 N N . GLN B 1 219 ? -4.934 -18.906 9.461 1 88.69 219 GLN B N 1
ATOM 5476 C CA . GLN B 1 219 ? -5.723 -17.984 10.273 1 88.69 219 GLN B CA 1
ATOM 5477 C C . GLN B 1 219 ? -5.32 -18.062 11.742 1 88.69 219 GLN B C 1
ATOM 5479 O O . GLN B 1 219 ? -5.234 -17.047 12.43 1 88.69 219 GLN B O 1
ATOM 5484 N N . ARG B 1 220 ? -5.066 -19.156 12.227 1 86.88 220 ARG B N 1
ATOM 5485 C CA . ARG B 1 220 ? -4.711 -19.375 13.625 1 86.88 220 ARG B CA 1
ATOM 5486 C C . ARG B 1 220 ? -3.334 -18.797 13.938 1 86.88 220 ARG B C 1
ATOM 5488 O O . ARG B 1 220 ? -3.066 -18.406 15.07 1 86.88 220 ARG B O 1
ATOM 5495 N N . SER B 1 221 ? -2.568 -18.672 12.914 1 83.94 221 SER B N 1
ATOM 5496 C CA . SER B 1 221 ? -1.195 -18.234 13.141 1 83.94 221 SER B CA 1
ATOM 5497 C C . SER B 1 221 ? -0.96 -16.828 12.594 1 83.94 221 SER B C 1
ATOM 5499 O O . SER B 1 221 ? 0.124 -16.266 12.758 1 83.94 221 SER B O 1
ATOM 5501 N N . ASP B 1 222 ? -1.925 -16.266 11.977 1 82.31 222 ASP B N 1
ATOM 5502 C CA . ASP B 1 222 ? -1.784 -14.945 11.375 1 82.31 222 ASP B CA 1
ATOM 5503 C C . ASP B 1 222 ? -1.814 -13.844 12.438 1 82.31 222 ASP B C 1
ATOM 5505 O O . ASP B 1 222 ? -2.855 -13.594 13.047 1 82.31 222 ASP B O 1
ATOM 5509 N N . PRO B 1 223 ? -0.723 -13.133 12.594 1 76.44 223 PRO B N 1
ATOM 5510 C CA . PRO B 1 223 ? -0.704 -12.094 13.625 1 76.44 223 PRO B CA 1
ATOM 5511 C C . PRO B 1 223 ? -1.547 -10.875 13.25 1 76.44 223 PRO B C 1
ATOM 5513 O O . PRO B 1 223 ? -1.907 -10.078 14.125 1 76.44 223 PRO B O 1
ATOM 5516 N N . ALA B 1 224 ? -1.807 -10.789 11.977 1 76.31 224 ALA B N 1
ATOM 5517 C CA . ALA B 1 224 ? -2.564 -9.625 11.523 1 76.31 224 ALA B CA 1
ATOM 5518 C C . ALA B 1 224 ? -4.066 -9.867 11.641 1 76.31 224 ALA B C 1
ATOM 5520 O O . ALA B 1 224 ? -4.871 -8.953 11.43 1 76.31 224 ALA B O 1
ATOM 5521 N N . PHE B 1 225 ? -4.391 -11.109 11.992 1 84.38 225 PHE B N 1
ATOM 5522 C CA . PHE B 1 225 ? -5.809 -11.43 12.102 1 84.38 225 PHE B CA 1
ATOM 5523 C C . PHE B 1 225 ? -6.27 -11.367 13.547 1 84.38 225 PHE B C 1
ATOM 5525 O O . PHE B 1 225 ? -5.789 -12.133 14.391 1 84.38 225 PHE B O 1
ATOM 5532 N N . ASP B 1 226 ? -7.25 -10.523 13.789 1 79.94 226 ASP B N 1
ATOM 5533 C CA . ASP B 1 226 ? -7.703 -10.312 15.164 1 79.94 226 ASP B CA 1
ATOM 5534 C C . ASP B 1 226 ? -9.07 -10.953 15.391 1 79.94 226 ASP B C 1
ATOM 5536 O O . ASP B 1 226 ? -9.648 -10.812 16.469 1 79.94 226 ASP B O 1
ATOM 5540 N N . GLY B 1 227 ? -9.531 -11.641 14.422 1 85.25 227 GLY B N 1
ATOM 5541 C CA . GLY B 1 227 ? -10.844 -12.266 14.555 1 85.25 227 GLY B CA 1
ATOM 5542 C C . GLY B 1 227 ? -10.805 -13.57 15.328 1 85.25 227 GLY B C 1
ATOM 5543 O O . GLY B 1 227 ? -9.898 -13.789 16.141 1 85.25 227 GLY B O 1
ATOM 5544 N N . ASP B 1 228 ? -11.812 -14.32 15.188 1 80.69 228 ASP B N 1
ATOM 5545 C CA . ASP B 1 228 ? -11.977 -15.586 15.891 1 80.69 228 ASP B CA 1
ATOM 5546 C C . ASP B 1 228 ? -10.953 -16.609 15.406 1 80.69 228 ASP B C 1
ATOM 5548 O O . ASP B 1 228 ? -11.008 -17.062 14.258 1 80.69 228 ASP B O 1
ATOM 5552 N N . ILE B 1 229 ? -10.078 -17.016 16.266 1 75.88 229 ILE B N 1
ATOM 5553 C CA . ILE B 1 229 ? -9.031 -17.969 15.898 1 75.88 229 ILE B CA 1
ATOM 5554 C C . ILE B 1 229 ? -9.422 -19.359 16.344 1 75.88 229 ILE B C 1
ATOM 5556 O O . ILE B 1 229 ? -8.703 -20.328 16.078 1 75.88 229 ILE B O 1
ATOM 5560 N N . SER B 1 230 ? -10.594 -19.547 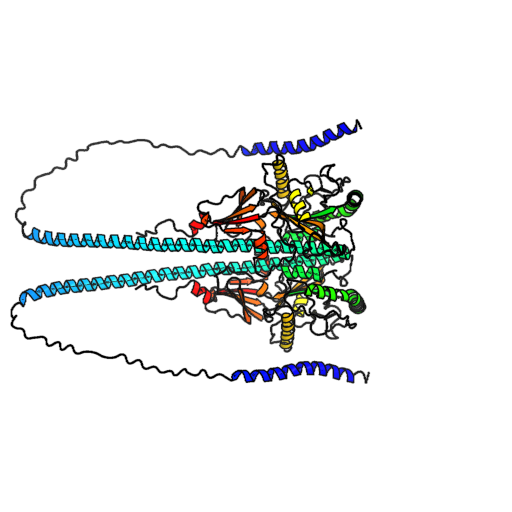17.031 1 79.19 230 SER B N 1
ATOM 5561 C CA . SER B 1 230 ? -11.031 -20.844 17.531 1 79.19 230 SER B CA 1
ATOM 5562 C C . SER B 1 230 ? -11.828 -21.609 16.484 1 79.19 230 SER B C 1
ATOM 5564 O O . SER B 1 230 ? -12.547 -22.547 16.797 1 79.19 230 SER B O 1
ATOM 5566 N N . CYS B 1 231 ? -11.633 -21.297 15.281 1 77.62 231 CYS B N 1
ATOM 5567 C CA . CYS B 1 231 ? -12.32 -22.016 14.219 1 77.62 231 CYS B CA 1
ATOM 5568 C C . CYS B 1 231 ? -11.945 -23.5 14.234 1 77.62 231 CYS B C 1
ATOM 5570 O O . CYS B 1 231 ? -10.766 -23.844 14.266 1 77.62 231 CYS B O 1
ATOM 5572 N N . PRO B 1 232 ? -12.953 -24.406 14.297 1 80.62 232 PRO B N 1
ATOM 5573 C CA . PRO B 1 232 ? -12.656 -25.828 14.297 1 80.62 232 PRO B CA 1
ATOM 5574 C C . PRO B 1 232 ? -12 -26.297 12.992 1 80.62 232 PRO B C 1
ATOM 5576 O O . PRO B 1 232 ? -12.062 -25.594 11.984 1 80.62 232 PRO B O 1
ATOM 5579 N N . ASP B 1 233 ? -11.383 -27.516 13.133 1 83.44 233 ASP B N 1
ATOM 5580 C CA . ASP B 1 233 ? -10.828 -28.125 11.93 1 83.44 233 ASP B CA 1
ATOM 5581 C C . ASP B 1 233 ? -11.914 -28.375 10.891 1 83.44 233 ASP B C 1
ATOM 5583 O O . ASP B 1 233 ? -13.078 -28.594 11.242 1 83.44 233 ASP B O 1
ATOM 5587 N N . TYR B 1 234 ? -11.414 -28.312 9.688 1 81.5 234 TYR B N 1
ATOM 5588 C CA . TYR B 1 234 ? -12.359 -28.531 8.594 1 81.5 234 TYR B CA 1
ATOM 5589 C C . TYR B 1 234 ? -12.773 -30 8.531 1 81.5 234 TYR B C 1
ATOM 5591 O O . TYR B 1 234 ? -11.93 -30.891 8.617 1 81.5 234 TYR B O 1
ATOM 5599 N N . VAL B 1 235 ? -14.148 -30.203 8.547 1 75.88 235 VAL B N 1
ATOM 5600 C CA . VAL B 1 235 ? -14.703 -31.531 8.336 1 75.88 235 VAL B CA 1
ATOM 5601 C C . VAL B 1 235 ? -15.367 -31.594 6.961 1 75.88 235 VAL B C 1
ATOM 5603 O O . VAL B 1 235 ? -16.328 -30.891 6.691 1 75.88 235 VAL B O 1
ATOM 5606 N N . PRO B 1 236 ? -14.617 -32.344 6.09 1 70.81 236 PRO B N 1
ATOM 5607 C CA . PRO B 1 236 ? -15.227 -32.469 4.762 1 70.81 236 PRO B CA 1
ATOM 5608 C C . PRO B 1 236 ? -16.688 -32.938 4.816 1 70.81 236 PRO B C 1
ATOM 5610 O O . PRO B 1 236 ? -17.016 -33.812 5.602 1 70.81 236 PRO B O 1
ATOM 5613 N N . HIS B 1 237 ? -17.688 -32 4.496 1 60.34 237 HIS B N 1
ATOM 5614 C CA . HIS B 1 237 ? -19.094 -32.375 4.516 1 60.34 237 HIS B CA 1
ATOM 5615 C C . HIS B 1 237 ? -19.516 -33 3.186 1 60.34 237 HIS B C 1
ATOM 5617 O O . HIS B 1 237 ? -19.125 -32.531 2.121 1 60.34 237 HIS B O 1
ATOM 5623 N N . GLY B 1 238 ? -19.141 -34.156 2.842 1 56.78 238 GLY B N 1
ATOM 5624 C CA . GLY B 1 238 ? -19.609 -34.906 1.676 1 56.78 238 GLY B CA 1
ATOM 5625 C C . GLY B 1 238 ? -20.625 -34.125 0.857 1 56.78 238 GLY B C 1
ATOM 5626 O O . GLY B 1 238 ? -20.938 -34.5 -0.279 1 56.78 238 GLY B O 1
ATOM 5627 N N . ASP B 1 239 ? -21.516 -33.219 1.435 1 52.22 239 ASP B N 1
ATOM 5628 C CA . ASP B 1 239 ? -22.578 -32.562 0.694 1 52.22 239 ASP B CA 1
ATOM 5629 C C . ASP B 1 239 ? -22.094 -31.234 0.101 1 52.22 239 ASP B C 1
ATOM 5631 O O . ASP B 1 239 ? -21.719 -30.312 0.836 1 52.22 239 ASP B O 1
ATOM 5635 N N . THR B 1 240 ? -21.625 -31.25 -1.008 1 56.41 240 THR B N 1
ATOM 5636 C CA . THR B 1 240 ? -21.141 -30.109 -1.792 1 56.41 240 THR B CA 1
ATOM 5637 C C . THR B 1 240 ? -22.297 -29.391 -2.471 1 56.41 240 THR B C 1
ATOM 5639 O O . THR B 1 240 ? -22.094 -28.688 -3.467 1 56.41 240 THR B O 1
ATOM 5642 N N . SER B 1 241 ? -23.609 -29.641 -1.865 1 52.47 241 SER B N 1
ATOM 5643 C CA . SER B 1 241 ? -24.766 -29.062 -2.564 1 52.47 241 SER B CA 1
ATOM 5644 C C . SER B 1 241 ? -24.797 -27.547 -2.428 1 52.47 241 SER B C 1
ATOM 5646 O O . SER B 1 241 ? -24.234 -26.984 -1.475 1 52.47 241 SER B O 1
ATOM 5648 N N . ILE B 1 242 ? -25.219 -26.859 -3.504 1 53.19 242 ILE B N 1
ATOM 5649 C CA . ILE B 1 242 ? -25.422 -25.422 -3.631 1 53.19 242 ILE B CA 1
ATOM 5650 C C . ILE B 1 242 ? -26.484 -24.953 -2.635 1 53.19 242 ILE B C 1
ATOM 5652 O O . ILE B 1 242 ? -27.547 -25.562 -2.531 1 53.19 242 ILE B O 1
ATOM 5656 N N . TRP B 1 243 ? -26.078 -24.281 -1.541 1 51.88 243 TRP B N 1
ATOM 5657 C CA . TRP B 1 243 ? -27.016 -23.766 -0.545 1 51.88 243 TRP B CA 1
ATOM 5658 C C . TRP B 1 243 ? -28.125 -22.969 -1.208 1 51.88 243 TRP B C 1
ATOM 5660 O O . TRP B 1 243 ? -29.266 -22.953 -0.726 1 51.88 243 TRP B O 1
ATOM 5670 N N . TYR B 1 244 ? -27.875 -22.062 -2.008 1 50.91 244 TYR B N 1
ATOM 5671 C CA . TYR B 1 244 ? -29.031 -21.281 -2.414 1 50.91 244 TYR B CA 1
ATOM 5672 C C . TYR B 1 244 ? -29.984 -22.109 -3.262 1 50.91 244 TYR B C 1
ATOM 5674 O O . TYR B 1 244 ? -29.594 -23.156 -3.801 1 50.91 244 TYR B O 1
ATOM 5682 N N . GLY B 1 245 ? -31.312 -21.688 -3.406 1 44.88 245 GLY B N 1
ATOM 5683 C CA . GLY B 1 245 ? -32.562 -22.297 -3.885 1 44.88 245 GLY B CA 1
ATOM 5684 C C . GLY B 1 245 ? -32.406 -22.953 -5.242 1 44.88 245 GLY B C 1
ATOM 5685 O O . GLY B 1 245 ? -31.453 -22.672 -5.977 1 44.88 245 GLY B O 1
ATOM 5686 N N . ASP B 1 246 ? -33.031 -24.062 -5.383 1 45.31 246 ASP B N 1
ATOM 5687 C CA . ASP B 1 246 ? -33.219 -25.031 -6.461 1 45.31 246 ASP B CA 1
ATOM 5688 C C . ASP B 1 246 ? -33.312 -24.328 -7.812 1 45.31 246 ASP B C 1
ATOM 5690 O O . ASP B 1 246 ? -32.969 -24.906 -8.852 1 45.31 246 ASP B O 1
ATOM 5694 N N . ASP B 1 247 ? -34.094 -23.141 -7.867 1 46.53 247 ASP B N 1
ATOM 5695 C CA . ASP B 1 247 ? -34.469 -22.625 -9.18 1 46.53 247 ASP B CA 1
ATOM 5696 C C . ASP B 1 247 ? -33.406 -21.688 -9.734 1 46.53 247 ASP B C 1
ATOM 5698 O O . ASP B 1 247 ? -33.719 -20.734 -10.445 1 46.53 247 ASP B O 1
ATOM 5702 N N . VAL B 1 248 ? -32.281 -21.688 -9.242 1 49.34 248 VAL B N 1
ATOM 5703 C CA . VAL B 1 248 ? -31.328 -20.734 -9.766 1 49.34 248 VAL B CA 1
ATOM 5704 C C . VAL B 1 248 ? -31.016 -21.047 -11.234 1 49.34 248 VAL B C 1
ATOM 5706 O O . VAL B 1 248 ? -30.625 -22.172 -11.555 1 49.34 248 VAL B O 1
ATOM 5709 N N . PRO B 1 249 ? -31.5 -20.25 -12.094 1 49.75 249 PRO B N 1
ATOM 5710 C CA . PRO B 1 249 ? -31.062 -20.5 -13.469 1 49.75 249 PRO B CA 1
ATOM 5711 C C . PRO B 1 249 ? -29.562 -20.75 -13.562 1 49.75 249 PRO B C 1
ATOM 5713 O O . PRO B 1 249 ? -28.766 -20.047 -12.93 1 49.75 249 PRO B O 1
ATOM 5716 N N . PHE B 1 250 ? -29.078 -21.953 -13.906 1 49.5 250 PHE B N 1
ATOM 5717 C CA . PHE B 1 250 ? -27.766 -22.562 -14.055 1 49.5 250 PHE B CA 1
ATOM 5718 C C . PHE B 1 250 ? -26.781 -21.594 -14.688 1 49.5 250 PHE B C 1
ATOM 5720 O O . PHE B 1 250 ? -25.594 -21.609 -14.375 1 49.5 250 PHE B O 1
ATOM 5727 N N . ASN B 1 251 ? -27.109 -20.75 -15.648 1 50.56 251 ASN B N 1
ATOM 5728 C CA . ASN B 1 251 ? -26.125 -20.25 -16.609 1 50.56 251 ASN B CA 1
ATOM 5729 C C . ASN B 1 251 ? -25.5 -18.938 -16.125 1 50.56 251 ASN B C 1
ATOM 5731 O O . ASN B 1 251 ? -24.734 -18.312 -16.859 1 50.56 251 ASN B O 1
ATOM 5735 N N . ASP B 1 252 ? -25.734 -18.625 -14.742 1 59.53 252 ASP B N 1
ATOM 5736 C CA . ASP B 1 252 ? -25.188 -17.281 -14.68 1 59.53 252 ASP B CA 1
ATOM 5737 C C . ASP B 1 252 ? -24.641 -16.969 -13.289 1 59.53 252 ASP B C 1
ATOM 5739 O O . ASP B 1 252 ? -24.734 -15.844 -12.805 1 59.53 252 ASP B O 1
ATOM 5743 N N . ALA B 1 253 ? -24 -18.109 -12.602 1 66.44 253 ALA B N 1
ATOM 5744 C CA . ALA B 1 253 ? -23.797 -17.641 -11.234 1 66.44 253 ALA B CA 1
ATOM 5745 C C . ALA B 1 253 ? -22.328 -17.766 -10.836 1 66.44 253 ALA B C 1
ATOM 5747 O O . ALA B 1 253 ? -21.656 -18.734 -11.195 1 66.44 253 ALA B O 1
ATOM 5748 N N . PRO B 1 254 ? -21.812 -16.703 -10.203 1 78.88 254 PRO B N 1
ATOM 5749 C CA . PRO B 1 254 ? -20.547 -17 -9.547 1 78.88 254 PRO B CA 1
ATOM 5750 C C . PRO B 1 254 ? -20.719 -17.797 -8.258 1 78.88 254 PRO B C 1
ATOM 5752 O O . PRO B 1 254 ? -21.641 -17.547 -7.484 1 78.88 254 PRO B O 1
ATOM 5755 N N . TYR B 1 255 ? -19.922 -18.828 -8.078 1 79.31 255 TYR B N 1
ATOM 5756 C CA . TYR B 1 255 ? -19.891 -19.688 -6.902 1 79.31 255 TYR B CA 1
ATOM 5757 C C . TYR B 1 255 ? -18.672 -19.391 -6.039 1 79.31 255 TYR B C 1
ATOM 5759 O O . TYR B 1 255 ? -17.594 -19.062 -6.559 1 79.31 255 TYR B O 1
ATOM 5767 N N . ILE B 1 256 ? -18.891 -19.5 -4.727 1 78.06 256 ILE B N 1
ATOM 5768 C CA . ILE B 1 256 ? -17.812 -19.234 -3.795 1 78.06 256 ILE B CA 1
ATOM 5769 C C . ILE B 1 256 ? -17.156 -20.547 -3.371 1 78.06 256 ILE B C 1
ATOM 5771 O O . ILE B 1 256 ? -17.75 -21.344 -2.635 1 78.06 256 ILE B O 1
ATOM 5775 N N . PRO B 1 257 ? -16.016 -20.812 -3.879 1 78.56 257 PRO B N 1
ATOM 5776 C CA . PRO B 1 257 ? -15.242 -21.906 -3.273 1 78.56 257 PRO B CA 1
ATOM 5777 C C . PRO B 1 257 ? -14.656 -21.516 -1.916 1 78.56 257 PRO B C 1
ATOM 5779 O O . PRO B 1 257 ? -13.828 -20.609 -1.829 1 78.56 257 PRO B O 1
ATOM 5782 N N . THR B 1 258 ? -14.961 -22.219 -0.826 1 77.12 258 THR B N 1
ATOM 5783 C CA . THR B 1 258 ? -14.523 -21.875 0.524 1 77.12 258 THR B CA 1
ATOM 5784 C C . THR B 1 258 ? -13.008 -21.953 0.636 1 77.12 258 THR B C 1
ATOM 5786 O O . THR B 1 258 ? -12.406 -21.234 1.444 1 77.12 258 THR B O 1
ATOM 5789 N N . TRP B 1 259 ? -12.469 -22.797 -0.27 1 86.62 259 TRP B N 1
ATOM 5790 C CA . TRP B 1 259 ? -11.016 -22.969 -0.185 1 86.62 259 TRP B CA 1
ATOM 5791 C C . TRP B 1 259 ? -10.297 -21.797 -0.839 1 86.62 259 TRP B C 1
ATOM 5793 O O . TRP B 1 259 ? -9.078 -21.672 -0.723 1 86.62 259 TRP B O 1
ATOM 5803 N N . GLN B 1 260 ? -11.016 -20.938 -1.507 1 92.06 260 GLN B N 1
ATOM 5804 C CA . GLN B 1 260 ? -10.461 -19.703 -2.066 1 92.06 260 GLN B CA 1
ATOM 5805 C C . GLN B 1 260 ? -11.016 -18.469 -1.359 1 92.06 260 GLN B C 1
ATOM 5807 O O . GLN B 1 260 ? -11.43 -17.516 -2.01 1 92.06 260 GLN B O 1
ATOM 5812 N N . SER B 1 261 ? -11.078 -18.531 -0.069 1 91.25 261 SER B N 1
ATOM 5813 C CA . SER B 1 261 ? -11.508 -17.453 0.816 1 91.25 261 SER B CA 1
ATOM 5814 C C . SER B 1 261 ? -10.594 -17.344 2.029 1 91.25 261 SER B C 1
ATOM 5816 O O . SER B 1 261 ? -10.133 -18.344 2.564 1 91.25 261 SER B O 1
ATOM 5818 N N . TYR B 1 262 ? -10.328 -16.234 2.369 1 93.31 262 TYR B N 1
ATOM 5819 C CA . TYR B 1 262 ? -9.555 -16 3.584 1 93.31 262 TYR B CA 1
ATOM 5820 C C . TYR B 1 262 ? -10.016 -14.727 4.293 1 93.31 262 TYR B C 1
ATOM 5822 O O . TYR B 1 262 ? -10.172 -13.68 3.66 1 93.31 262 TYR B O 1
ATOM 5830 N N . PRO B 1 263 ? -10.203 -14.758 5.562 1 90.81 263 PRO B N 1
ATOM 5831 C CA . PRO B 1 263 ? -10.18 -15.914 6.457 1 90.81 263 PRO B CA 1
ATOM 5832 C C . PRO B 1 263 ? -11.32 -16.891 6.184 1 90.81 263 PRO B C 1
ATOM 5834 O O . PRO B 1 263 ? -12.25 -16.578 5.434 1 90.81 263 PRO B O 1
ATOM 5837 N N . VAL B 1 264 ? -11.008 -18.125 6.742 1 84.31 264 VAL B N 1
ATOM 5838 C CA . VAL B 1 264 ? -11.992 -19.172 6.508 1 84.31 264 VAL B CA 1
ATOM 5839 C C . VAL B 1 264 ? -13 -19.203 7.652 1 84.31 264 VAL B C 1
ATOM 5841 O O . VAL B 1 264 ? -12.711 -19.75 8.727 1 84.31 264 VAL B O 1
ATOM 5844 N N . LEU B 1 265 ? -13.859 -18.344 7.699 1 71.5 265 LEU B N 1
ATOM 5845 C CA . LEU B 1 265 ? -14.844 -18.375 8.773 1 71.5 265 LEU B CA 1
ATOM 5846 C C . LEU B 1 265 ? -16.219 -18.781 8.258 1 71.5 265 LEU B C 1
ATOM 5848 O O . LEU B 1 265 ? -16.703 -18.203 7.281 1 71.5 265 LEU B O 1
ATOM 5852 N N . SER B 1 266 ? -16.453 -20.062 8.539 1 59.5 266 SER B N 1
ATOM 5853 C CA . SER B 1 266 ? -17.719 -20.625 8.07 1 59.5 266 SER B CA 1
ATOM 5854 C C . SER B 1 266 ? -18.906 -19.812 8.578 1 59.5 266 SER B C 1
ATOM 5856 O O . SER B 1 266 ? -18.828 -19.156 9.617 1 59.5 266 SER B O 1
ATOM 5858 N N . PHE B 1 267 ? -19.766 -19.578 7.57 1 54.16 267 PHE B N 1
ATOM 5859 C CA . PHE B 1 267 ? -21.078 -19.109 8.031 1 54.16 267 PHE B CA 1
ATOM 5860 C C . PHE B 1 267 ? -21.797 -20.219 8.797 1 54.16 267 PHE B C 1
ATOM 5862 O O . PHE B 1 267 ? -22.234 -21.203 8.203 1 54.16 267 PHE B O 1
ATOM 5869 N N . GLY B 1 268 ? -21.812 -20.109 10.016 1 51.56 268 GLY B N 1
ATOM 5870 C CA . GLY B 1 268 ? -22.484 -21.156 10.773 1 51.56 268 GLY B CA 1
ATOM 5871 C C . GLY B 1 268 ? -21.891 -22.531 10.547 1 51.56 268 GLY B 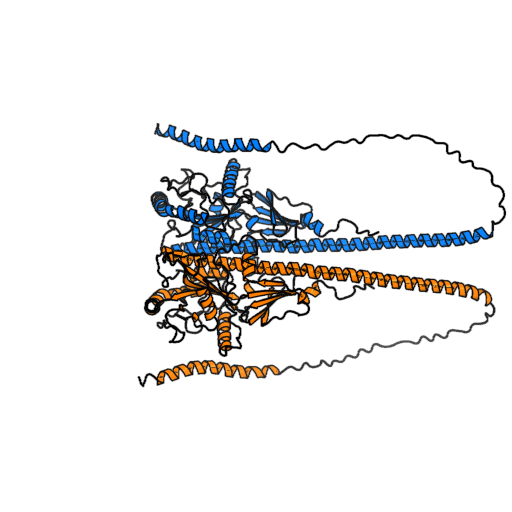C 1
ATOM 5872 O O . GLY B 1 268 ? -20.672 -22.656 10.328 1 51.56 268 GLY B O 1
ATOM 5873 N N . ASP B 1 269 ? -22.594 -23.672 10.727 1 48.38 269 ASP B N 1
ATOM 5874 C CA . ASP B 1 269 ? -22.203 -25.078 10.664 1 48.38 269 ASP B CA 1
ATOM 5875 C C . ASP B 1 269 ? -21.938 -25.5 9.227 1 48.38 269 ASP B C 1
ATOM 5877 O O . ASP B 1 269 ? -21.484 -26.625 8.984 1 48.38 269 ASP B O 1
ATOM 5881 N N . ASN B 1 270 ? -22.219 -24.578 8.258 1 47.81 270 ASN B N 1
ATOM 5882 C CA . ASN B 1 270 ? -22.094 -25.094 6.898 1 47.81 270 ASN B CA 1
ATOM 5883 C C . ASN B 1 270 ? -21.156 -24.234 6.055 1 47.81 270 ASN B C 1
ATOM 5885 O O . ASN B 1 270 ? -21.422 -23.062 5.824 1 47.81 270 ASN B O 1
ATOM 5889 N N . PRO B 1 271 ? -19.953 -24.719 5.863 1 53.47 271 PRO B N 1
ATOM 5890 C CA . PRO B 1 271 ? -19.141 -23.953 4.926 1 53.47 271 PRO B CA 1
ATOM 5891 C C . PRO B 1 271 ? -19.781 -23.812 3.553 1 53.47 271 PRO B C 1
ATOM 5893 O O . PRO B 1 271 ? -20.266 -24.781 2.988 1 53.47 271 PRO B O 1
ATOM 5896 N N . PRO B 1 272 ? -20.25 -22.562 3.123 1 56.38 272 PRO B N 1
ATOM 5897 C CA . PRO B 1 272 ? -20.938 -22.391 1.846 1 56.38 272 PRO B CA 1
ATOM 5898 C C . PRO B 1 272 ? -20.125 -22.875 0.655 1 56.38 272 PRO B C 1
ATOM 5900 O O . PRO B 1 272 ? -19.172 -22.203 0.242 1 56.38 272 PRO B O 1
ATOM 5903 N N . TYR B 1 273 ? -20.25 -24.297 0.482 1 60.47 273 TYR B N 1
ATOM 5904 C CA . TYR B 1 273 ? -19.781 -24.75 -0.818 1 60.47 273 TYR B CA 1
ATOM 5905 C C . TYR B 1 273 ? -20.844 -24.562 -1.892 1 60.47 273 TYR B C 1
ATOM 5907 O O . TYR B 1 273 ? -22.031 -24.656 -1.611 1 60.47 273 TYR B O 1
ATOM 5915 N N . ASN B 1 274 ? -20.656 -23.625 -2.891 1 66.69 274 ASN B N 1
ATOM 5916 C CA . ASN B 1 274 ? -21.469 -23.5 -4.094 1 66.69 274 ASN B CA 1
ATOM 5917 C C . ASN B 1 274 ? -22.625 -22.531 -3.881 1 66.69 274 ASN B C 1
ATOM 5919 O O . ASN B 1 274 ? -23.719 -22.75 -4.406 1 66.69 274 ASN B O 1
ATOM 5923 N N . THR B 1 275 ? -22.312 -21.703 -3.002 1 72.31 275 THR B N 1
ATOM 5924 C CA . THR B 1 275 ? -23.344 -20.672 -2.887 1 72.31 275 THR B CA 1
ATOM 5925 C C . THR B 1 275 ? -23.375 -19.797 -4.141 1 72.31 275 THR B C 1
ATOM 5927 O O . THR B 1 275 ? -22.344 -19.266 -4.566 1 72.31 275 THR B O 1
ATOM 5930 N N . ASN B 1 276 ? -24.609 -19.781 -4.66 1 77.94 276 ASN B N 1
ATOM 5931 C CA . ASN B 1 276 ? -24.797 -18.859 -5.773 1 77.94 276 ASN B CA 1
ATOM 5932 C C . ASN B 1 276 ? -24.938 -17.422 -5.293 1 77.94 276 ASN B C 1
ATOM 5934 O O . ASN B 1 276 ? -26.016 -17 -4.891 1 77.94 276 ASN B O 1
ATOM 5938 N N . MET B 1 277 ? -23.953 -16.703 -5.43 1 82.19 277 MET B N 1
ATOM 5939 C CA . MET B 1 277 ? -23.859 -15.391 -4.797 1 82.19 277 MET B CA 1
ATOM 5940 C C . MET B 1 277 ? -24.703 -14.367 -5.562 1 82.19 277 MET B C 1
ATOM 5942 O O . MET B 1 277 ? -25.078 -13.336 -5.012 1 82.19 277 MET B O 1
ATOM 5946 N N . ILE B 1 278 ? -25.016 -14.648 -6.793 1 82 278 ILE B N 1
ATOM 5947 C CA . ILE B 1 278 ? -25.781 -13.703 -7.594 1 82 278 ILE B CA 1
ATOM 5948 C C . ILE B 1 278 ? -27.203 -13.625 -7.059 1 82 278 ILE B C 1
ATOM 5950 O O . ILE B 1 278 ? -27.906 -12.625 -7.273 1 82 278 ILE B O 1
ATOM 5954 N N . MET B 1 279 ? -27.578 -14.648 -6.348 1 78.25 279 MET B N 1
ATOM 5955 C CA . MET B 1 279 ? -28.922 -14.711 -5.805 1 78.25 279 MET B CA 1
ATOM 5956 C C . MET B 1 279 ? -29 -14.008 -4.457 1 78.25 279 MET B C 1
ATOM 5958 O O . MET B 1 279 ? -30.094 -13.828 -3.908 1 78.25 279 MET B O 1
ATOM 5962 N N . SER B 1 280 ? -27.891 -13.641 -3.971 1 78.81 280 SER B N 1
ATOM 5963 C CA . SER B 1 280 ? -27.906 -12.867 -2.732 1 78.81 280 SER B CA 1
ATOM 5964 C C . SER B 1 280 ? -28.641 -11.547 -2.91 1 78.81 280 SER B C 1
ATOM 5966 O O . SER B 1 280 ? -28.328 -10.773 -3.816 1 78.81 280 SER B O 1
ATOM 5968 N N . PRO B 1 281 ? -29.578 -11.266 -2.117 1 74.38 281 PRO B N 1
ATOM 5969 C CA . PRO B 1 281 ? -30.344 -10.023 -2.271 1 74.38 281 PRO B CA 1
ATOM 5970 C C . PRO B 1 281 ? -29.469 -8.773 -2.15 1 74.38 281 PRO B C 1
ATOM 5972 O O . PRO B 1 281 ? -29.75 -7.758 -2.783 1 74.38 281 PRO B O 1
ATOM 5975 N N . LYS B 1 282 ? -28.484 -8.859 -1.423 1 78.56 282 LYS B N 1
ATOM 5976 C CA . LYS B 1 282 ? -27.703 -7.652 -1.174 1 78.56 282 LYS B CA 1
ATOM 5977 C C . LYS B 1 282 ? -26.484 -7.594 -2.08 1 78.56 282 LYS B C 1
ATOM 5979 O O . LYS B 1 282 ? -25.953 -6.512 -2.35 1 78.56 282 LYS B O 1
ATOM 5984 N N . ARG B 1 283 ? -26.062 -8.75 -2.523 1 86.62 283 ARG B N 1
ATOM 5985 C CA . ARG B 1 283 ? -24.812 -8.781 -3.289 1 86.62 283 ARG B CA 1
ATOM 5986 C C . ARG B 1 283 ? -25.094 -8.977 -4.773 1 86.62 283 ARG B C 1
ATOM 5988 O O . ARG B 1 283 ? -24.281 -8.602 -5.617 1 86.62 283 ARG B O 1
ATOM 5995 N N . GLY B 1 284 ? -26.219 -9.547 -5.043 1 87.38 284 GLY B N 1
ATOM 5996 C CA . GLY B 1 284 ? -26.531 -9.984 -6.398 1 87.38 284 GLY B CA 1
ATOM 5997 C C . GLY B 1 284 ? -26.469 -8.852 -7.41 1 87.38 284 GLY B C 1
ATOM 5998 O O . GLY B 1 284 ? -25.875 -9 -8.484 1 87.38 284 GLY B O 1
ATOM 5999 N N . SER B 1 285 ? -27.062 -7.758 -7.051 1 90 285 SER B N 1
ATOM 6000 C CA . SER B 1 285 ? -27.109 -6.645 -7.992 1 90 285 SER B CA 1
ATOM 6001 C C . SER B 1 285 ? -25.703 -6.117 -8.297 1 90 285 SER B C 1
ATOM 6003 O O . SER B 1 285 ? -25.406 -5.754 -9.438 1 90 285 SER B O 1
ATOM 6005 N N . ALA B 1 286 ? -24.875 -6.047 -7.305 1 94.12 286 ALA B N 1
ATOM 6006 C CA . ALA B 1 286 ? -23.516 -5.578 -7.516 1 94.12 286 ALA B CA 1
ATOM 6007 C C . ALA B 1 286 ? -22.703 -6.574 -8.352 1 94.12 286 ALA B C 1
ATOM 6009 O O . ALA B 1 286 ? -21.922 -6.176 -9.211 1 94.12 286 ALA B O 1
ATOM 6010 N N . ILE B 1 287 ? -22.906 -7.809 -8.07 1 93.94 287 ILE B N 1
ATOM 6011 C CA . ILE B 1 287 ? -22.219 -8.859 -8.82 1 93.94 287 ILE B CA 1
ATOM 6012 C C . ILE B 1 287 ? -22.641 -8.797 -10.289 1 93.94 287 ILE B C 1
ATOM 6014 O O . ILE B 1 287 ? -21.781 -8.844 -11.18 1 93.94 287 ILE B O 1
ATOM 6018 N N . LYS B 1 288 ? -23.906 -8.656 -10.531 1 92.25 288 LYS B N 1
ATOM 6019 C CA . LYS B 1 288 ? -24.391 -8.531 -11.906 1 92.25 288 LYS B CA 1
ATOM 6020 C C . LYS B 1 288 ? -23.781 -7.316 -12.594 1 92.25 288 LYS B C 1
ATOM 6022 O O . LYS B 1 288 ? -23.375 -7.391 -13.758 1 92.25 288 LYS B O 1
ATOM 6027 N N . ALA B 1 289 ? -23.719 -6.266 -11.898 1 94.44 289 ALA B N 1
ATOM 6028 C CA . ALA B 1 289 ? -23.125 -5.055 -12.461 1 94.44 289 ALA B CA 1
ATOM 6029 C C . ALA B 1 289 ? -21.656 -5.285 -12.836 1 94.44 289 ALA B C 1
ATOM 6031 O O . ALA B 1 289 ? -21.219 -4.891 -13.922 1 94.44 289 ALA B O 1
ATOM 6032 N N . ALA B 1 290 ? -20.922 -5.902 -11.984 1 94.25 290 ALA B N 1
ATOM 6033 C CA . ALA B 1 290 ? -19.516 -6.188 -12.266 1 94.25 290 ALA B CA 1
ATOM 6034 C C . ALA B 1 290 ? -19.375 -7.066 -13.5 1 94.25 290 ALA B C 1
ATOM 6036 O O . ALA B 1 290 ? -18.469 -6.859 -14.312 1 94.25 290 ALA B O 1
ATOM 6037 N N . MET B 1 291 ? -20.25 -7.969 -13.656 1 92.06 291 MET B N 1
ATOM 6038 C CA . MET B 1 291 ? -20.219 -8.891 -14.789 1 92.06 291 MET B CA 1
ATOM 6039 C C . MET B 1 291 ? -20.578 -8.172 -16.078 1 92.06 291 MET B C 1
ATOM 6041 O O . MET B 1 291 ? -20.016 -8.484 -17.141 1 92.06 291 MET B O 1
ATOM 6045 N N . GLU B 1 292 ? -21.469 -7.281 -15.984 1 92 292 GLU B N 1
ATOM 6046 C CA . GLU B 1 292 ? -21.938 -6.578 -17.172 1 92 292 GLU B CA 1
ATOM 6047 C C . GLU B 1 292 ? -20.984 -5.461 -17.578 1 92 292 GLU B C 1
ATOM 6049 O O . GLU B 1 292 ? -20.703 -5.27 -18.766 1 92 292 GLU B O 1
ATOM 6054 N N . LEU B 1 293 ? -20.406 -4.766 -16.609 1 92.56 293 LEU B N 1
ATOM 6055 C CA . LEU B 1 293 ? -19.625 -3.559 -16.875 1 92.56 293 LEU B CA 1
ATOM 6056 C C . LEU B 1 293 ? -18.156 -3.891 -17.094 1 92.56 293 LEU B C 1
ATOM 6058 O O . LEU B 1 293 ? -17.422 -3.098 -17.688 1 92.56 293 LEU B O 1
ATOM 6062 N N . HIS B 1 294 ? -17.672 -5.004 -16.578 1 93.06 294 HIS B N 1
ATOM 6063 C CA . HIS B 1 294 ? -16.281 -5.414 -16.641 1 93.06 294 HIS B CA 1
ATOM 6064 C C . HIS B 1 294 ? -15.375 -4.379 -15.984 1 93.06 294 HIS B C 1
ATOM 6066 O O . HIS B 1 294 ? -14.297 -4.074 -16.5 1 93.06 294 HIS B O 1
ATOM 6072 N N . GLU B 1 295 ? -15.906 -3.756 -14.938 1 93 295 GLU B N 1
ATOM 6073 C CA . GLU B 1 295 ? -15.211 -2.793 -14.094 1 93 295 GLU B CA 1
ATOM 6074 C C . GLU B 1 295 ? -15.281 -3.201 -12.625 1 93 295 GLU B C 1
ATOM 6076 O O . GLU B 1 295 ? -16.109 -4.02 -12.242 1 93 295 GLU B O 1
ATOM 6081 N N . VAL B 1 296 ? -14.312 -2.654 -11.891 1 95.12 296 VAL B N 1
ATOM 6082 C CA . VAL B 1 296 ? -14.422 -2.871 -10.453 1 95.12 296 VAL B CA 1
ATOM 6083 C C . VAL B 1 296 ? -15.664 -2.168 -9.914 1 95.12 296 VAL B C 1
ATOM 6085 O O . VAL B 1 296 ? -15.867 -0.974 -10.148 1 95.12 296 VAL B O 1
ATOM 6088 N N . THR B 1 297 ? -16.469 -2.896 -9.148 1 96.5 297 THR B N 1
ATOM 6089 C CA . THR B 1 297 ? -17.734 -2.369 -8.648 1 96.5 297 THR B CA 1
ATOM 6090 C C . THR B 1 297 ? -17.797 -2.455 -7.129 1 96.5 297 THR B C 1
ATOM 6092 O O . THR B 1 297 ? -17.391 -3.465 -6.543 1 96.5 297 THR B O 1
ATOM 6095 N N . ILE B 1 298 ? -18.297 -1.368 -6.535 1 96.94 298 ILE B N 1
ATOM 6096 C CA . ILE B 1 298 ? -18.516 -1.377 -5.094 1 96.94 298 ILE B CA 1
ATOM 6097 C C . ILE B 1 298 ? -19.969 -1.727 -4.793 1 96.94 298 ILE B C 1
ATOM 6099 O O . ILE B 1 298 ? -20.891 -1.153 -5.387 1 96.94 298 ILE B O 1
ATOM 6103 N N . SER B 1 299 ? -20.156 -2.639 -3.902 1 96.5 299 SER B N 1
ATOM 6104 C CA . SER B 1 299 ? -21.516 -3.002 -3.504 1 96.5 299 SER B CA 1
ATOM 6105 C C . SER B 1 299 ? -22.156 -1.91 -2.652 1 96.5 299 SER B C 1
ATOM 6107 O O . SER B 1 299 ? -21.469 -0.992 -2.195 1 96.5 299 SER B O 1
ATOM 6109 N N . ARG B 1 300 ? -23.453 -2.055 -2.518 1 94.12 300 ARG B N 1
ATOM 6110 C CA . ARG B 1 300 ? -24.078 -1.301 -1.435 1 94.12 300 ARG B CA 1
ATOM 6111 C C . ARG B 1 300 ? -23.578 -1.78 -0.076 1 94.12 300 ARG B C 1
ATOM 6113 O O . ARG B 1 300 ? -22.938 -2.824 0.018 1 94.12 300 ARG B O 1
ATOM 6120 N N . VAL B 1 301 ? -23.859 -0.969 0.904 1 95.38 301 VAL B N 1
ATOM 6121 C CA . VAL B 1 301 ? -23.531 -1.416 2.256 1 95.38 301 VAL B CA 1
ATOM 6122 C C . VAL B 1 301 ? -24.359 -2.652 2.604 1 95.38 301 VAL B C 1
ATOM 6124 O O . VAL B 1 301 ? -25.578 -2.646 2.467 1 95.38 301 VAL B O 1
ATOM 6127 N N . LEU B 1 302 ? -23.703 -3.67 3.059 1 93.06 302 LEU B N 1
ATOM 6128 C CA . LEU B 1 302 ? -24.312 -4.988 3.168 1 93.06 302 LEU B CA 1
ATOM 6129 C C . LEU B 1 302 ? -25.078 -5.125 4.484 1 93.06 302 LEU B C 1
ATOM 6131 O O . LEU B 1 302 ? -26.016 -5.922 4.59 1 93.06 302 LEU B O 1
ATOM 6135 N N . ASN B 1 303 ? -24.656 -4.43 5.477 1 92.69 303 ASN B N 1
ATOM 6136 C CA . ASN B 1 303 ? -25.266 -4.637 6.789 1 92.69 303 ASN B CA 1
ATOM 6137 C C . ASN B 1 303 ? -26.156 -3.457 7.188 1 92.69 303 ASN B C 1
ATOM 6139 O O . ASN B 1 303 ? -26.094 -2.986 8.328 1 92.69 303 ASN B O 1
ATOM 6143 N N . LYS B 1 304 ? -26.781 -3.008 6.23 1 88.44 304 LYS B N 1
ATOM 6144 C CA . LYS B 1 304 ? -27.812 -2.018 6.496 1 88.44 304 LYS B CA 1
ATOM 6145 C C . LYS B 1 304 ? -29.188 -2.527 6.066 1 88.44 304 LYS B C 1
ATOM 6147 O O . LYS B 1 304 ? -29.312 -3.172 5.023 1 88.44 304 LYS B O 1
ATOM 6152 N N . VAL B 1 305 ? -30.109 -2.115 6.82 1 83.81 305 VAL B N 1
ATOM 6153 C CA . VAL B 1 305 ? -31.469 -2.576 6.562 1 83.81 305 VAL B CA 1
ATOM 6154 C C . VAL B 1 305 ? -32.062 -1.807 5.383 1 83.81 305 VAL B C 1
ATOM 6156 O O . VAL B 1 305 ? -31.891 -0.587 5.289 1 83.81 305 VAL B O 1
ATOM 6159 N N . ASP B 1 306 ? -32.5 -2.531 4.488 1 77 306 ASP B N 1
ATOM 6160 C CA . ASP B 1 306 ? -33.281 -1.979 3.383 1 77 306 ASP B CA 1
ATOM 6161 C C . ASP B 1 306 ? -34.781 -2.008 3.691 1 77 306 ASP B C 1
ATOM 6163 O O . ASP B 1 306 ? -35.375 -3.082 3.809 1 77 306 ASP B O 1
ATOM 6167 N N . PRO B 1 307 ? -35.312 -0.904 3.777 1 74.06 307 PRO B N 1
ATOM 6168 C CA . PRO B 1 307 ? -36.719 -0.878 4.148 1 74.06 307 PRO B CA 1
ATOM 6169 C C . PRO B 1 307 ? -37.625 -1.567 3.117 1 74.06 307 PRO B C 1
ATOM 6171 O O . PRO B 1 307 ? -38.719 -2.043 3.455 1 74.06 307 PRO B O 1
ATOM 6174 N N . ASP B 1 308 ? -37.188 -1.619 1.923 1 74.62 308 ASP B N 1
ATOM 6175 C CA . ASP B 1 308 ? -38 -2.174 0.849 1 74.62 308 ASP B CA 1
ATOM 6176 C C . ASP B 1 308 ? -37.844 -3.691 0.772 1 74.62 308 ASP B C 1
ATOM 6178 O O . ASP B 1 308 ? -38.531 -4.352 -0.015 1 74.62 308 ASP B O 1
ATOM 6182 N N . GLU B 1 309 ? -37 -4.23 1.624 1 75.31 309 GLU B N 1
ATOM 6183 C CA . GLU B 1 309 ? -36.812 -5.676 1.643 1 75.31 309 GLU B CA 1
ATOM 6184 C C . GLU B 1 309 ? -37.125 -6.262 3.018 1 75.31 309 GLU B C 1
ATOM 6186 O O . GLU B 1 309 ? -36.281 -6.172 3.934 1 75.31 309 GLU B O 1
ATOM 6191 N N . PRO B 1 310 ? -38.156 -6.941 3.154 1 73.75 310 PRO B N 1
ATOM 6192 C CA . PRO B 1 310 ? -38.594 -7.449 4.457 1 73.75 310 PRO B CA 1
ATOM 6193 C C . PRO B 1 310 ? -37.562 -8.383 5.098 1 73.75 310 PRO B C 1
ATOM 6195 O O . PRO B 1 310 ? -37.531 -8.492 6.324 1 73.75 310 PRO B O 1
ATOM 6198 N N . THR B 1 311 ? -36.906 -9.094 4.328 1 73.56 311 THR B N 1
ATOM 6199 C CA . THR B 1 311 ? -35.938 -10.062 4.867 1 73.56 311 THR B CA 1
ATOM 6200 C C . THR B 1 311 ? -34.625 -9.375 5.211 1 73.56 311 THR B C 1
ATOM 6202 O O . THR B 1 311 ? -33.719 -10.008 5.762 1 73.56 311 THR B O 1
ATOM 6205 N N . SER B 1 312 ? -34.594 -8.141 5.062 1 80 312 SER B N 1
ATOM 6206 C CA . SER B 1 312 ? -33.344 -7.41 5.172 1 80 312 SER B CA 1
ATOM 6207 C C . SER B 1 312 ? -32.812 -7.453 6.598 1 80 312 SER B C 1
ATOM 6209 O O . SER B 1 312 ? -31.594 -7.609 6.805 1 80 312 SER B O 1
ATOM 6211 N N . PRO B 1 313 ? -33.688 -7.484 7.621 1 81 313 PRO B N 1
ATOM 6212 C CA . PRO B 1 313 ? -33.125 -7.523 8.977 1 81 313 PRO B CA 1
ATOM 6213 C C . PRO B 1 313 ? -32.375 -8.82 9.273 1 81 313 PRO B C 1
ATOM 6215 O O . PRO B 1 313 ? -31.375 -8.812 9.977 1 81 313 PRO B O 1
ATOM 6218 N N . PHE B 1 314 ? -32.938 -9.812 8.727 1 82.06 314 PHE B N 1
ATOM 6219 C CA . PHE B 1 314 ? -32.281 -11.094 8.922 1 82.06 314 PHE B CA 1
ATOM 6220 C C . PHE B 1 314 ? -30.906 -11.094 8.289 1 82.06 314 PHE B C 1
ATOM 6222 O O . PHE B 1 314 ? -29.938 -11.516 8.922 1 82.06 314 PHE B O 1
ATOM 6229 N N . TYR B 1 315 ? -30.859 -10.633 7.148 1 81.81 315 TYR B N 1
ATOM 6230 C CA . TYR B 1 315 ? -29.594 -10.609 6.422 1 81.81 315 TYR B CA 1
ATOM 6231 C C . TYR B 1 315 ? -28.594 -9.68 7.102 1 81.81 315 TYR B C 1
ATOM 6233 O O . TYR B 1 315 ? -27.406 -9.992 7.176 1 81.81 315 TYR B O 1
ATOM 6241 N N . VAL B 1 316 ? -29.078 -8.633 7.594 1 87.38 316 VAL B N 1
ATOM 6242 C CA . VAL B 1 316 ? -28.219 -7.684 8.289 1 87.38 316 VAL B CA 1
ATOM 6243 C C . VAL B 1 316 ? -27.641 -8.336 9.539 1 87.38 316 VAL B C 1
ATOM 6245 O O . VAL B 1 316 ? -26.438 -8.203 9.812 1 87.38 316 VAL B O 1
ATOM 6248 N N . ARG B 1 317 ? -28.453 -9.047 10.227 1 87.25 317 ARG B N 1
ATOM 6249 C CA . ARG B 1 317 ? -27.969 -9.75 11.406 1 87.25 317 ARG B CA 1
ATOM 6250 C C . ARG B 1 317 ? -26.922 -10.789 11.031 1 87.25 317 ARG B C 1
ATOM 6252 O O . ARG B 1 317 ? -25.891 -10.906 11.703 1 87.25 317 ARG B O 1
ATOM 6259 N N . ALA B 1 318 ? -27.172 -11.492 9.969 1 84 318 ALA B N 1
ATOM 6260 C CA . ALA B 1 318 ? -26.234 -12.523 9.523 1 84 318 ALA B CA 1
ATOM 6261 C C . ALA B 1 318 ? -24.891 -11.906 9.148 1 84 318 ALA B C 1
ATOM 6263 O O . ALA B 1 318 ? -23.844 -12.445 9.5 1 84 318 ALA B O 1
ATOM 6264 N N . VAL B 1 319 ? -24.984 -10.812 8.484 1 87.75 319 VAL B N 1
ATOM 6265 C CA . VAL B 1 319 ? -23.75 -10.141 8.062 1 87.75 319 VAL B CA 1
ATOM 6266 C C . VAL B 1 319 ? -23 -9.617 9.289 1 87.75 319 VAL B C 1
ATOM 6268 O O . VAL B 1 319 ? -21.781 -9.758 9.383 1 87.75 319 VAL B O 1
ATOM 6271 N N . ASN B 1 320 ? -23.703 -9.086 10.234 1 89.94 320 ASN B N 1
ATOM 6272 C CA . ASN B 1 320 ? -23.047 -8.578 11.445 1 89.94 320 ASN B CA 1
ATOM 6273 C C . ASN B 1 320 ? -22.422 -9.703 12.266 1 89.94 320 ASN B C 1
ATOM 6275 O O . ASN B 1 320 ? -21.375 -9.516 12.875 1 89.94 320 ASN B O 1
ATOM 6279 N N . GLU B 1 321 ? -23.094 -10.797 12.273 1 86.12 321 GLU B N 1
ATOM 6280 C CA . GLU B 1 321 ? -22.516 -11.961 12.945 1 86.12 321 GLU B CA 1
ATOM 6281 C C . GLU B 1 321 ? -21.234 -12.422 12.25 1 86.12 321 GLU B C 1
ATOM 6283 O O . GLU B 1 321 ? -20.266 -12.766 12.914 1 86.12 321 GLU B O 1
ATOM 6288 N N . TRP B 1 322 ? -21.359 -12.422 10.992 1 85.81 322 TRP B N 1
ATOM 6289 C CA . TRP B 1 322 ? -20.172 -12.75 10.211 1 85.81 322 TRP B CA 1
ATOM 6290 C C . TRP B 1 322 ? -19.047 -11.758 10.492 1 85.81 322 TRP B C 1
ATOM 6292 O O . TRP B 1 322 ? -17.906 -12.148 10.727 1 85.81 322 TRP B O 1
ATOM 6302 N N . ASN B 1 323 ? -19.391 -10.484 10.516 1 90.62 323 ASN B N 1
ATOM 6303 C CA . ASN B 1 323 ? -18.422 -9.438 10.82 1 90.62 323 ASN B CA 1
ATOM 6304 C C . ASN B 1 323 ? -17.797 -9.641 12.188 1 90.62 323 ASN B C 1
ATOM 6306 O O . ASN B 1 323 ? -16.578 -9.5 12.344 1 90.62 323 ASN B O 1
ATOM 6310 N N . ALA B 1 324 ? -18.578 -9.969 13.094 1 88.75 324 ALA B N 1
ATOM 6311 C CA . ALA B 1 324 ? -18.125 -10.109 14.477 1 88.75 324 ALA B CA 1
ATOM 6312 C C . ALA B 1 324 ? -17.047 -11.188 14.594 1 88.75 324 ALA B C 1
ATOM 6314 O O . ALA B 1 324 ? -16.188 -11.117 15.469 1 88.75 324 ALA B O 1
ATOM 6315 N N . ARG B 1 325 ? -17.078 -12.086 13.695 1 86.44 325 ARG B N 1
ATOM 6316 C CA . ARG B 1 325 ? -16.109 -13.164 13.727 1 86.44 325 ARG B CA 1
ATOM 6317 C C . ARG B 1 325 ? -14.789 -12.727 13.086 1 86.44 325 ARG B C 1
ATOM 6319 O O . ARG B 1 325 ? -13.758 -13.367 13.273 1 86.44 325 ARG B O 1
ATOM 6326 N N . HIS B 1 326 ? -14.93 -11.719 12.289 1 87.94 326 HIS B N 1
ATOM 6327 C CA . HIS B 1 326 ? -13.758 -11.281 11.539 1 87.94 326 HIS B CA 1
ATOM 6328 C C . HIS B 1 326 ? -13.039 -10.148 12.25 1 87.94 326 HIS B C 1
ATOM 6330 O O . HIS B 1 326 ? -11.922 -9.773 11.875 1 87.94 326 HIS B O 1
ATOM 6336 N N . VAL B 1 327 ? -13.695 -9.641 13.234 1 86.62 327 VAL B N 1
ATOM 6337 C CA . VAL B 1 327 ? -13.078 -8.523 13.938 1 86.62 327 VAL B CA 1
ATOM 6338 C C . VAL B 1 327 ? -12.805 -8.906 15.391 1 86.62 327 VAL B C 1
ATOM 6340 O O . VAL B 1 327 ? -13.477 -9.781 15.938 1 86.62 327 VAL B O 1
ATOM 6343 N N . GLY B 1 328 ? -11.812 -8.297 15.953 1 79 328 GLY B N 1
ATOM 6344 C CA . GLY B 1 328 ? -11.484 -8.57 17.344 1 79 328 GLY B CA 1
ATOM 6345 C C . GLY B 1 328 ? -12.539 -8.07 18.312 1 79 328 GLY B C 1
ATOM 6346 O O . GLY B 1 328 ? -13.539 -7.484 17.906 1 79 328 GLY B O 1
ATOM 6347 N N . THR B 1 329 ? -12.297 -8.312 19.516 1 77.62 329 THR B N 1
ATOM 6348 C CA . THR B 1 329 ? -13.227 -7.988 20.594 1 77.62 329 THR B CA 1
ATOM 6349 C C . THR B 1 329 ? -13.5 -6.488 20.656 1 77.62 329 THR B C 1
ATOM 6351 O O . THR B 1 329 ? -14.594 -6.062 21.016 1 77.62 329 THR B O 1
ATOM 6354 N N . ASP B 1 330 ? -12.578 -5.75 20.219 1 73.06 330 ASP B N 1
ATOM 6355 C CA . ASP B 1 330 ? -12.719 -4.301 20.297 1 73.06 330 ASP B CA 1
ATOM 6356 C C . ASP B 1 330 ? -13.211 -3.725 18.969 1 73.06 330 ASP B C 1
ATOM 6358 O O . ASP B 1 330 ? -13.398 -2.512 18.844 1 73.06 330 ASP B O 1
ATOM 6362 N N . GLY B 1 331 ? -13.438 -4.637 18.078 1 79.56 331 GLY B N 1
ATOM 6363 C CA . GLY B 1 331 ? -13.891 -4.18 16.781 1 79.56 331 GLY B CA 1
ATOM 6364 C C . GLY B 1 331 ? -15.391 -3.939 16.719 1 79.56 331 GLY B C 1
ATOM 6365 O O . GLY B 1 331 ? -16.156 -4.574 17.438 1 79.56 331 GLY B O 1
ATOM 6366 N N . GLU B 1 332 ? -15.797 -2.986 15.922 1 84.19 332 GLU B N 1
ATOM 6367 C CA . GLU B 1 332 ? -17.219 -2.693 15.727 1 84.19 332 GLU B CA 1
ATOM 6368 C C . GLU B 1 332 ? -17.766 -3.445 14.523 1 84.19 332 GLU B C 1
ATOM 6370 O O . GLU B 1 332 ? -17.609 -3.004 13.383 1 84.19 332 GLU B O 1
ATOM 6375 N N . ALA B 1 333 ? -18.547 -4.414 14.828 1 89.19 333 ALA B N 1
ATOM 6376 C CA . ALA B 1 333 ? -19.062 -5.309 13.789 1 89.19 333 ALA B CA 1
ATOM 6377 C C . ALA B 1 333 ? -20.188 -4.645 12.992 1 89.19 333 ALA B C 1
ATOM 6379 O O . ALA B 1 333 ? -20.562 -5.129 11.93 1 89.19 333 ALA B O 1
ATOM 6380 N N . GLU B 1 334 ? -20.688 -3.549 13.5 1 90.25 334 GLU B N 1
ATOM 6381 C CA . GLU B 1 334 ? -21.844 -2.928 12.867 1 90.25 334 GLU B CA 1
ATOM 6382 C C . GLU B 1 334 ? -21.422 -1.792 11.938 1 90.25 334 GLU B C 1
ATOM 6384 O O . GLU B 1 334 ? -22.281 -1.135 11.328 1 90.25 334 GLU B O 1
ATOM 6389 N N . GLU B 1 335 ? -20.156 -1.67 11.781 1 93.88 335 GLU B N 1
ATOM 6390 C CA . GLU B 1 335 ? -19.672 -0.674 10.836 1 93.88 335 GLU B CA 1
ATOM 6391 C C . GLU B 1 335 ? -20.078 -1.01 9.406 1 93.88 335 GLU B C 1
ATOM 6393 O O . GLU B 1 335 ? -20.219 -2.182 9.055 1 93.88 335 GLU B O 1
ATOM 6398 N N . PRO B 1 336 ? -20.281 0.03 8.633 1 95.5 336 PRO B N 1
ATOM 6399 C CA . PRO B 1 336 ? -20.688 -0.228 7.254 1 95.5 336 PRO B CA 1
ATOM 6400 C C . PRO B 1 336 ? -19.703 -1.097 6.488 1 95.5 336 PRO B C 1
ATOM 6402 O O . PRO B 1 336 ? -18.531 -0.732 6.363 1 95.5 336 PRO B O 1
ATOM 6405 N N . LEU B 1 337 ? -20.219 -2.203 5.992 1 96.25 337 LEU B N 1
ATOM 6406 C CA . LEU B 1 337 ? -19.422 -3.172 5.242 1 96.25 337 LEU B CA 1
ATOM 6407 C C . LEU B 1 337 ? -19.766 -3.117 3.758 1 96.25 337 LEU B C 1
ATOM 6409 O O . LEU B 1 337 ? -20.953 -3.143 3.385 1 96.25 337 LEU B O 1
ATOM 6413 N N . VAL B 1 338 ? -18.766 -3.025 2.93 1 96.69 338 VAL B N 1
ATOM 6414 C CA . VAL B 1 338 ? -18.938 -3.059 1.482 1 96.69 338 VAL B CA 1
ATOM 6415 C C . VAL B 1 338 ? -18.031 -4.117 0.872 1 96.69 338 VAL B C 1
ATOM 6417 O O . VAL B 1 338 ? -17.094 -4.59 1.522 1 96.69 338 VAL B O 1
ATOM 6420 N N . GLN B 1 339 ? -18.328 -4.488 -0.316 1 96.75 339 GLN B N 1
ATOM 6421 C CA . GLN B 1 339 ? -17.469 -5.379 -1.09 1 96.75 339 GLN B CA 1
ATOM 6422 C C . GLN B 1 339 ? -17.016 -4.711 -2.383 1 96.75 339 GLN B C 1
ATOM 6424 O O . GLN B 1 339 ? -17.812 -4.09 -3.084 1 96.75 339 GLN B O 1
ATOM 6429 N N . PHE B 1 340 ? -15.773 -4.77 -2.564 1 97.56 340 PHE B N 1
ATOM 6430 C CA . PHE B 1 340 ? -15.203 -4.445 -3.867 1 97.56 340 PHE B CA 1
ATOM 6431 C C . PHE B 1 340 ? -15.133 -5.684 -4.75 1 97.56 340 PHE B C 1
ATOM 6433 O O . PHE B 1 340 ? -14.469 -6.664 -4.402 1 97.56 340 PHE B O 1
ATOM 6440 N N . LEU B 1 341 ? -15.836 -5.594 -5.859 1 97.12 341 LEU B N 1
ATOM 6441 C CA . LEU B 1 341 ? -15.906 -6.711 -6.797 1 97.12 341 LEU B CA 1
ATOM 6442 C C . LEU B 1 341 ? -15.008 -6.461 -8.008 1 97.12 341 LEU B C 1
ATOM 6444 O O . LEU B 1 341 ? -15.312 -5.602 -8.844 1 97.12 341 LEU B O 1
ATOM 6448 N N . TYR B 1 342 ? -13.898 -7.195 -8.055 1 95.81 342 TYR B N 1
ATOM 6449 C CA . TYR B 1 342 ? -12.898 -7.102 -9.117 1 95.81 342 TYR B CA 1
ATOM 6450 C C . TYR B 1 342 ? -13.055 -8.242 -10.109 1 95.81 342 TYR B C 1
ATOM 6452 O O . TYR B 1 342 ? -12.68 -9.383 -9.82 1 95.81 342 TYR B O 1
ATOM 6460 N N . PRO B 1 343 ? -13.562 -7.953 -11.305 1 94.81 343 PRO B N 1
ATOM 6461 C CA . PRO B 1 343 ? -13.758 -9.039 -12.266 1 94.81 343 PRO B CA 1
ATOM 6462 C C . PRO B 1 343 ? -12.453 -9.492 -12.914 1 94.81 343 PRO B C 1
ATOM 6464 O O . PRO B 1 343 ? -11.57 -8.672 -13.18 1 94.81 343 PRO B O 1
ATOM 6467 N N . ILE B 1 344 ? -12.305 -10.758 -13.102 1 92.5 344 ILE B N 1
ATOM 6468 C CA . ILE B 1 344 ? -11.211 -11.344 -13.875 1 92.5 344 ILE B CA 1
ATOM 6469 C C . ILE B 1 344 ? -11.695 -11.648 -15.289 1 92.5 344 ILE B C 1
ATOM 6471 O O . ILE B 1 344 ? -12.664 -12.398 -15.477 1 92.5 344 ILE B O 1
ATOM 6475 N N . LEU B 1 345 ? -10.953 -11.094 -16.297 1 91.56 345 LEU B N 1
ATOM 6476 C CA . LEU B 1 345 ? -11.461 -11.086 -17.656 1 91.56 345 LEU B CA 1
ATOM 6477 C C . LEU B 1 345 ? -10.633 -12.008 -18.547 1 91.56 345 LEU B C 1
ATOM 6479 O O . LEU B 1 345 ? -9.414 -12.117 -18.375 1 91.56 345 LEU B O 1
ATOM 6483 N N . VAL B 1 346 ? -11.328 -12.625 -19.438 1 88.44 346 VAL B N 1
ATOM 6484 C CA . VAL B 1 346 ? -10.68 -13.344 -20.531 1 88.44 346 VAL B CA 1
ATOM 6485 C C . VAL B 1 346 ? -11.055 -12.711 -21.875 1 88.44 346 VAL B C 1
ATOM 6487 O O . VAL B 1 346 ? -12.195 -12.273 -22.062 1 88.44 346 VAL B O 1
ATOM 6490 N N . ASP B 1 347 ? -10.008 -12.703 -22.719 1 84 347 ASP B N 1
ATOM 6491 C CA . ASP B 1 347 ? -10.25 -12.211 -24.078 1 84 347 ASP B CA 1
ATOM 6492 C C . ASP B 1 347 ? -11.039 -13.227 -24.891 1 84 347 ASP B C 1
ATOM 6494 O O . ASP B 1 347 ? -10.641 -14.383 -25.016 1 84 347 ASP B O 1
ATOM 6498 N N . ASN B 1 348 ? -12.062 -12.711 -25.469 1 81.12 348 ASN B N 1
ATOM 6499 C CA . ASN B 1 348 ? -12.914 -13.602 -26.25 1 81.12 348 ASN B CA 1
ATOM 6500 C C . ASN B 1 348 ? -12.195 -14.117 -27.484 1 81.12 348 ASN B C 1
ATOM 6502 O O . ASN B 1 348 ? -12.516 -15.195 -28 1 81.12 348 ASN B O 1
ATOM 6506 N N . ALA B 1 349 ? -11.344 -13.266 -27.984 1 78.25 349 ALA B N 1
ATOM 6507 C CA . ALA B 1 349 ? -10.594 -13.672 -29.172 1 78.25 349 ALA B CA 1
ATOM 6508 C C . ALA B 1 349 ? -9.555 -14.734 -28.828 1 78.25 349 ALA B C 1
ATOM 6510 O O . ALA B 1 349 ? -9.273 -15.625 -29.625 1 78.25 349 ALA B O 1
ATOM 6511 N N . ASP B 1 350 ? -9.008 -14.594 -27.656 1 70.25 350 ASP B N 1
ATOM 6512 C CA . ASP B 1 350 ? -8.062 -15.578 -27.141 1 70.25 350 ASP B CA 1
ATOM 6513 C C . ASP B 1 350 ? -8.453 -16.047 -25.734 1 70.25 350 ASP B C 1
ATOM 6515 O O . ASP B 1 350 ? -8.031 -15.461 -24.734 1 70.25 350 ASP B O 1
ATOM 6519 N N . THR B 1 351 ? -9.164 -17.031 -25.797 1 63.53 351 THR B N 1
ATOM 6520 C CA . THR B 1 351 ? -9.812 -17.484 -24.578 1 63.53 351 THR B CA 1
ATOM 6521 C C . THR B 1 351 ? -8.773 -18 -23.578 1 63.53 351 THR B C 1
ATOM 6523 O O . THR B 1 351 ? -9.086 -18.172 -22.391 1 63.53 351 THR B O 1
ATOM 6526 N N . ASN B 1 352 ? -7.656 -18.125 -24.062 1 60.47 352 ASN B N 1
ATOM 6527 C CA . ASN B 1 352 ? -6.609 -18.578 -23.156 1 60.47 352 ASN B CA 1
ATOM 6528 C C . ASN B 1 352 ? -5.859 -17.422 -22.531 1 60.47 352 ASN B C 1
ATOM 6530 O O . ASN B 1 352 ? -5.055 -17.609 -21.609 1 60.47 352 ASN B O 1
ATOM 6534 N N . GLN B 1 353 ? -6.312 -16.25 -23.047 1 62.38 353 GLN B N 1
ATOM 6535 C CA . GLN B 1 353 ? -5.578 -15.094 -22.531 1 62.38 353 GLN B CA 1
ATOM 6536 C C . GLN B 1 353 ? -6.402 -14.336 -21.484 1 62.38 353 GLN B C 1
ATOM 6538 O O . GLN B 1 353 ? -7.516 -13.883 -21.781 1 62.38 353 GLN B O 1
ATOM 6543 N N . VAL B 1 354 ? -5.922 -14.391 -20.328 1 62.91 354 VAL B N 1
ATOM 6544 C CA . VAL B 1 354 ? -6.512 -13.602 -19.266 1 62.91 354 VAL B CA 1
ATOM 6545 C C . VAL B 1 354 ? -5.84 -12.227 -19.203 1 62.91 354 VAL B C 1
ATOM 6547 O O . VAL B 1 354 ? -4.625 -12.117 -19.375 1 62.91 354 VAL B O 1
ATOM 6550 N N . LYS B 1 355 ? -6.684 -11.18 -19.188 1 64.56 355 LYS B N 1
ATOM 6551 C CA . LYS B 1 355 ? -6.172 -9.812 -19.203 1 64.56 355 LYS B CA 1
ATOM 6552 C C . LYS B 1 355 ? -6.457 -9.094 -17.891 1 64.56 355 LYS B C 1
ATOM 6554 O O . LYS B 1 355 ? -7.48 -9.352 -17.25 1 64.56 355 LYS B O 1
ATOM 6559 N N . MET B 1 356 ? -5.41 -8.336 -17.562 1 60.78 356 MET B N 1
ATOM 6560 C CA . MET B 1 356 ? -5.527 -7.52 -16.359 1 60.78 356 MET B CA 1
ATOM 6561 C C . MET B 1 356 ? -5.887 -6.078 -16.703 1 60.78 356 MET B C 1
ATOM 6563 O O . MET B 1 356 ? -5.98 -5.227 -15.82 1 60.78 356 MET B O 1
ATOM 6567 N N . ASN B 1 357 ? -6.004 -5.887 -17.984 1 64.56 357 ASN B N 1
ATOM 6568 C CA . ASN B 1 357 ? -6.324 -4.535 -18.438 1 64.56 357 ASN B CA 1
ATOM 6569 C C . ASN B 1 357 ? -7.75 -4.449 -18.984 1 64.56 357 ASN B C 1
ATOM 6571 O O . ASN B 1 357 ? -8.383 -5.473 -19.234 1 64.56 357 ASN B O 1
ATOM 6575 N N . GLN B 1 358 ? -8.086 -3.195 -19.062 1 67.38 358 GLN B N 1
ATOM 6576 C CA . GLN B 1 358 ? -9.453 -2.947 -19.516 1 67.38 358 GLN B CA 1
ATOM 6577 C C . GLN B 1 358 ? -9.672 -3.463 -20.938 1 67.38 358 GLN B C 1
ATOM 6579 O O . GLN B 1 358 ? -8.859 -3.205 -21.828 1 67.38 358 GLN B O 1
ATOM 6584 N N . LEU B 1 359 ? -10.547 -4.395 -20.953 1 71.12 359 LEU B N 1
ATOM 6585 C CA . LEU B 1 359 ? -11.102 -4.859 -22.219 1 71.12 359 LEU B CA 1
ATOM 6586 C C . LEU B 1 359 ? -12.562 -4.438 -22.359 1 71.12 359 LEU B C 1
ATOM 6588 O O . LEU B 1 359 ? -13.266 -4.293 -21.359 1 71.12 359 LEU B O 1
ATOM 6592 N N . HIS B 1 360 ? -12.773 -4.035 -23.625 1 78.19 360 HIS B N 1
ATOM 6593 C CA . HIS B 1 360 ? -14.188 -3.758 -23.859 1 78.19 360 HIS B CA 1
ATOM 6594 C C . HIS B 1 360 ? -15.055 -4.961 -23.5 1 78.19 360 HIS B C 1
ATOM 6596 O O . HIS B 1 360 ? -14.695 -6.102 -23.797 1 78.19 360 HIS B O 1
ATOM 6602 N N . PRO B 1 361 ? -16.094 -4.723 -22.812 1 83.38 361 PRO B N 1
ATOM 6603 C CA . PRO B 1 361 ? -16.953 -5.816 -22.359 1 83.38 361 PRO B CA 1
ATOM 6604 C C . PRO B 1 361 ? -17.422 -6.719 -23.5 1 83.38 361 PRO B C 1
ATOM 6606 O O . PRO B 1 361 ? -17.641 -7.914 -23.297 1 83.38 361 PRO B O 1
ATOM 6609 N N . ASP B 1 362 ? -17.484 -6.203 -24.719 1 84.44 362 ASP B N 1
ATOM 6610 C CA . ASP B 1 362 ? -17.922 -6.988 -25.875 1 84.44 362 ASP B CA 1
ATOM 6611 C C . ASP B 1 362 ? -16.828 -7.965 -26.312 1 84.44 362 ASP B C 1
ATOM 6613 O O . ASP B 1 362 ? -17.109 -8.93 -27.016 1 84.44 362 ASP B O 1
ATOM 6617 N N . ASN B 1 363 ? -15.703 -7.645 -25.844 1 86.75 363 ASN B N 1
ATOM 6618 C CA . ASN B 1 363 ? -14.57 -8.445 -26.297 1 86.75 363 ASN B CA 1
ATOM 6619 C C . ASN B 1 363 ? -13.977 -9.266 -25.156 1 86.75 363 ASN B C 1
ATOM 6621 O O . ASN B 1 363 ? -12.875 -9.797 -25.281 1 86.75 363 ASN B O 1
ATOM 6625 N N . SER B 1 364 ? -14.797 -9.289 -24.062 1 89.88 364 SER B N 1
ATOM 6626 C CA . SER B 1 364 ? -14.273 -10.023 -22.906 1 89.88 364 SER B CA 1
ATOM 6627 C C . SER B 1 364 ? -15.391 -10.727 -22.141 1 89.88 364 SER B C 1
ATOM 6629 O O . SER B 1 364 ? -16.562 -10.359 -22.281 1 89.88 364 SER B O 1
ATOM 6631 N N . THR B 1 365 ? -14.992 -11.758 -21.469 1 89.88 365 THR B N 1
ATOM 6632 C CA . THR B 1 365 ? -15.898 -12.5 -20.594 1 89.88 365 THR B CA 1
ATOM 6633 C C . THR B 1 365 ? -15.359 -12.555 -19.172 1 89.88 365 THR B C 1
ATOM 6635 O O . THR B 1 365 ? -14.164 -12.773 -18.953 1 89.88 365 THR B O 1
ATOM 6638 N N . VAL B 1 366 ? -16.266 -12.305 -18.203 1 91.75 366 VAL B N 1
ATOM 6639 C CA . VAL B 1 366 ? -15.891 -12.43 -16.797 1 91.75 366 VAL B CA 1
ATOM 6640 C C . VAL B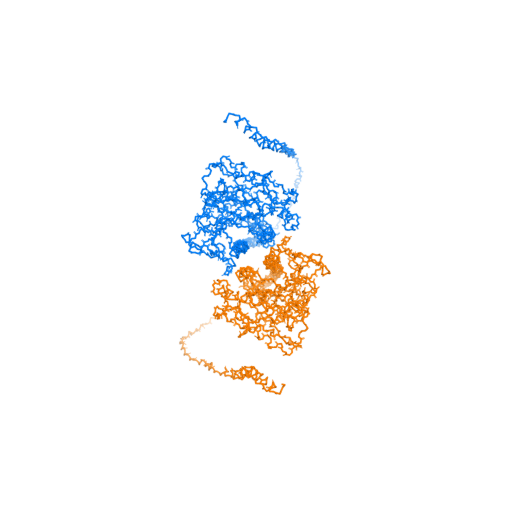 1 366 ? -15.859 -13.898 -16.406 1 91.75 366 VAL B C 1
ATOM 6642 O O . VAL B 1 366 ? -16.859 -14.609 -16.547 1 91.75 366 VAL B O 1
ATOM 6645 N N . VAL B 1 367 ? -14.742 -14.336 -15.922 1 91.56 367 VAL B N 1
ATOM 6646 C CA . VAL B 1 367 ? -14.609 -15.75 -15.609 1 91.56 367 VAL B CA 1
ATOM 6647 C C . VAL B 1 367 ? -14.547 -15.945 -14.094 1 91.56 367 VAL B C 1
ATOM 6649 O O . VAL B 1 367 ? -14.766 -17.047 -13.594 1 91.56 367 VAL B O 1
ATOM 6652 N N . ALA B 1 368 ? -14.242 -14.977 -13.383 1 93.69 368 ALA B N 1
ATOM 6653 C CA . ALA B 1 368 ? -14.227 -14.969 -11.922 1 93.69 368 ALA B CA 1
ATOM 6654 C C . ALA B 1 368 ? -14.336 -13.547 -11.375 1 93.69 368 ALA B C 1
ATOM 6656 O O . ALA B 1 368 ? -14.203 -12.578 -12.125 1 93.69 368 ALA B O 1
ATOM 6657 N N . ILE B 1 369 ? -14.672 -13.461 -10.141 1 94.5 369 ILE B N 1
ATOM 6658 C CA . ILE B 1 369 ? -14.734 -12.18 -9.445 1 94.5 369 ILE B CA 1
ATOM 6659 C C . ILE B 1 369 ? -14.008 -12.273 -8.109 1 94.5 369 ILE B C 1
ATOM 6661 O O . ILE B 1 369 ? -14.242 -13.203 -7.336 1 94.5 369 ILE B O 1
ATOM 6665 N N . MET B 1 370 ? -13.023 -11.398 -7.941 1 96.25 370 MET B N 1
ATOM 6666 C CA . MET B 1 370 ? -12.422 -11.25 -6.621 1 96.25 370 MET B CA 1
ATOM 6667 C C . MET B 1 370 ? -13.242 -10.305 -5.75 1 96.25 370 MET B C 1
ATOM 6669 O O . MET B 1 370 ? -13.32 -9.109 -6.027 1 96.25 370 MET B O 1
ATOM 6673 N N . ALA B 1 371 ? -13.852 -10.852 -4.73 1 96.44 371 ALA B N 1
ATOM 6674 C CA . ALA B 1 371 ? -14.633 -10.055 -3.785 1 96.44 371 ALA B CA 1
ATOM 6675 C C . ALA B 1 371 ? -13.82 -9.727 -2.541 1 96.44 371 ALA B C 1
ATOM 6677 O O . ALA B 1 371 ? -13.414 -10.625 -1.797 1 96.44 371 ALA B O 1
ATOM 6678 N N . THR B 1 372 ? -13.555 -8.492 -2.332 1 97.75 372 THR B N 1
ATOM 6679 C CA . THR B 1 372 ? -12.836 -8.031 -1.149 1 97.75 372 THR B CA 1
ATOM 6680 C C . THR B 1 372 ? -13.742 -7.18 -0.263 1 97.75 372 THR B C 1
ATOM 6682 O O . THR B 1 372 ? -14.297 -6.176 -0.716 1 97.75 372 THR B O 1
ATOM 6685 N N . SER B 1 373 ? -13.867 -7.574 0.976 1 96.5 373 SER B N 1
ATOM 6686 C CA . SER B 1 373 ? -14.758 -6.883 1.907 1 96.5 373 SER B CA 1
ATOM 6687 C C . SER B 1 373 ? -13.984 -5.875 2.756 1 96.5 373 SER B C 1
ATOM 6689 O O . SER B 1 373 ? -12.945 -6.199 3.32 1 96.5 373 SER B O 1
ATOM 6691 N N . PHE B 1 374 ? -14.562 -4.664 2.832 1 96.81 374 PHE B N 1
ATOM 6692 C CA . PHE B 1 374 ? -13.961 -3.594 3.613 1 96.81 374 PHE B CA 1
ATOM 6693 C C . PHE B 1 374 ? -15 -2.92 4.504 1 96.81 374 PHE B C 1
ATOM 6695 O O . PHE B 1 374 ? -16.141 -2.707 4.086 1 96.81 374 PHE B O 1
ATOM 6702 N N . PHE B 1 375 ? -14.555 -2.572 5.707 1 95.38 375 PHE B N 1
ATOM 6703 C CA . PHE B 1 375 ? -15.258 -1.489 6.383 1 95.38 375 PHE B CA 1
ATOM 6704 C C . PHE B 1 375 ? -14.875 -0.139 5.793 1 95.38 375 PHE B C 1
ATOM 6706 O O . PHE B 1 375 ? -13.703 0.101 5.492 1 95.38 375 PHE B O 1
ATOM 6713 N N . TRP B 1 376 ? -15.797 0.759 5.66 1 96.06 376 TRP B N 1
ATOM 6714 C CA . TRP B 1 376 ? -15.461 2.086 5.156 1 96.06 376 TRP B CA 1
ATOM 6715 C C . TRP B 1 376 ? -14.453 2.777 6.066 1 96.06 376 TRP B C 1
ATOM 6717 O O . TRP B 1 376 ? -13.648 3.586 5.609 1 96.06 376 TRP B O 1
ATOM 6727 N N . LYS B 1 377 ? -14.438 2.428 7.297 1 94.44 377 LYS B N 1
ATOM 6728 C CA . LYS B 1 377 ? -13.5 2.986 8.266 1 94.44 377 LYS B CA 1
ATOM 6729 C C . LYS B 1 377 ? -12.055 2.807 7.797 1 94.44 377 LYS B C 1
ATOM 6731 O O . LYS B 1 377 ? -11.203 3.66 8.055 1 94.44 377 LYS B O 1
ATOM 6736 N N . ALA B 1 378 ? -11.805 1.739 7.125 1 92.62 378 ALA B N 1
ATOM 6737 C CA . ALA B 1 378 ? -10.453 1.399 6.684 1 92.62 378 ALA B CA 1
ATOM 6738 C C . ALA B 1 378 ? -9.914 2.443 5.711 1 92.62 378 ALA B C 1
ATOM 6740 O O . ALA B 1 378 ? -8.703 2.539 5.5 1 92.62 378 ALA B O 1
ATOM 6741 N N . PHE B 1 379 ? -10.742 3.244 5.125 1 94.44 379 PHE B N 1
ATOM 6742 C CA . PHE B 1 379 ? -10.328 4.25 4.152 1 94.44 379 PHE B CA 1
ATOM 6743 C C . PHE B 1 379 ? -10.102 5.598 4.832 1 94.44 379 PHE B C 1
ATOM 6745 O O . PHE B 1 379 ? -9.648 6.551 4.199 1 94.44 379 PHE B O 1
ATOM 6752 N N . LEU B 1 380 ? -10.398 5.688 6.098 1 93.69 380 LEU B N 1
ATOM 6753 C CA . LEU B 1 380 ? -10.32 6.938 6.844 1 93.69 380 LEU B CA 1
ATOM 6754 C C . LEU B 1 380 ? -9.273 6.848 7.953 1 93.69 380 LEU B C 1
ATOM 6756 O O . LEU B 1 380 ? -9.18 7.742 8.797 1 93.69 380 LEU B O 1
ATOM 6760 N N . GLU B 1 381 ? -8.523 5.836 7.93 1 82.44 381 GLU B N 1
ATOM 6761 C CA . GLU B 1 381 ? -7.547 5.621 8.992 1 82.44 381 GLU B CA 1
ATOM 6762 C C . GLU B 1 381 ? -6.375 6.594 8.875 1 82.44 381 GLU B C 1
ATOM 6764 O O . GLU B 1 381 ? -5.879 6.836 7.77 1 82.44 381 GLU B O 1
ATOM 6769 N N . ASN B 1 382 ? -6.004 7.207 9.992 1 78.38 382 ASN B N 1
ATOM 6770 C CA . ASN B 1 382 ? -4.824 8.062 10.094 1 78.38 382 ASN B CA 1
ATOM 6771 C C . ASN B 1 382 ? -4.879 9.211 9.102 1 78.38 382 ASN B C 1
ATOM 6773 O O . ASN B 1 382 ? -3.908 9.477 8.383 1 78.38 382 ASN B O 1
ATOM 6777 N N . THR B 1 383 ? -5.945 9.836 9.078 1 85.88 383 THR B N 1
ATOM 6778 C CA . THR B 1 383 ? -6.172 10.859 8.062 1 85.88 383 THR B CA 1
ATOM 6779 C C . THR B 1 383 ? -5.727 12.227 8.578 1 85.88 383 THR B C 1
ATOM 6781 O O . THR B 1 383 ? -5.059 12.977 7.859 1 85.88 383 THR B O 1
ATOM 6784 N N . LEU B 1 384 ? -6.074 12.461 9.844 1 84.62 384 LEU B N 1
ATOM 6785 C CA . LEU B 1 384 ? -5.785 13.797 10.359 1 84.62 384 LEU B CA 1
ATOM 6786 C C . LEU B 1 384 ? -4.609 13.766 11.328 1 84.62 384 LEU B C 1
ATOM 6788 O O . LEU B 1 384 ? -4.391 12.758 12.008 1 84.62 384 LEU B O 1
ATOM 6792 N N . PRO B 1 385 ? -3.889 14.828 11.336 1 74.56 385 PRO B N 1
ATOM 6793 C CA . PRO B 1 385 ? -2.82 14.906 12.336 1 74.56 385 PRO B CA 1
ATOM 6794 C C . PRO B 1 385 ? -3.35 14.93 13.766 1 74.56 385 PRO B C 1
ATOM 6796 O O . PRO B 1 385 ? -4.508 15.281 13.992 1 74.56 385 PRO B O 1
ATOM 6799 N N . GLU B 1 386 ? -2.373 14.664 14.648 1 73.62 386 GLU B N 1
ATOM 6800 C CA . GLU B 1 386 ? -2.732 14.703 16.062 1 73.62 386 GLU B CA 1
ATOM 6801 C C . GLU B 1 386 ? -3.172 16.109 16.484 1 73.62 386 GLU B C 1
ATOM 6803 O O . GLU B 1 386 ? -2.576 17.094 16.062 1 73.62 386 GLU B O 1
ATOM 6808 N N . GLY B 1 387 ? -4.227 16.219 17.219 1 74.44 387 GLY B N 1
ATOM 6809 C CA . GLY B 1 387 ? -4.707 17.5 17.734 1 74.44 387 GLY B CA 1
ATOM 6810 C C . GLY B 1 387 ? -5.848 18.078 16.906 1 74.44 387 GLY B C 1
ATOM 6811 O O . GLY B 1 387 ? -6.562 18.969 17.375 1 74.44 387 GLY B O 1
ATOM 6812 N N . GLN B 1 388 ? -5.871 17.656 15.703 1 80.38 388 GLN B N 1
ATOM 6813 C CA . GLN B 1 388 ? -6.996 18.094 14.883 1 80.38 388 GLN B CA 1
ATOM 6814 C C . GLN B 1 388 ? -8.203 17.172 15.078 1 80.38 388 GLN B C 1
ATOM 6816 O O . GLN B 1 388 ? -8.102 15.961 14.945 1 80.38 388 GLN B O 1
ATOM 6821 N N . ARG B 1 389 ? -9.297 17.844 15.43 1 88.19 389 ARG B N 1
ATOM 6822 C CA . ARG B 1 389 ? -10.477 17.047 15.758 1 88.19 389 ARG B CA 1
ATOM 6823 C C . ARG B 1 389 ? -11.742 17.688 15.203 1 88.19 389 ARG B C 1
ATOM 6825 O O . ARG B 1 389 ? -11.789 18.891 14.969 1 88.19 389 ARG B O 1
ATOM 6832 N N . GLY B 1 390 ? -12.672 16.844 15.008 1 93.12 390 GLY B N 1
ATOM 6833 C CA . GLY B 1 390 ? -14.016 17.328 14.797 1 93.12 390 GLY B CA 1
ATOM 6834 C C . GLY B 1 390 ? -14.375 17.469 13.328 1 93.12 390 GLY B C 1
ATOM 6835 O O . GLY B 1 390 ? -15.117 18.375 12.938 1 93.12 390 GLY B O 1
ATOM 6836 N N . ILE B 1 391 ? -13.828 16.609 12.477 1 96.12 391 ILE B N 1
ATOM 6837 C CA . ILE B 1 391 ? -14.234 16.594 11.078 1 96.12 391 ILE B CA 1
ATOM 6838 C C . ILE B 1 391 ? -15.25 15.484 10.844 1 96.12 391 ILE B C 1
ATOM 6840 O O . ILE B 1 391 ? -15.023 14.336 11.242 1 96.12 391 ILE B O 1
ATOM 6844 N N . ASN B 1 392 ? -16.312 15.867 10.258 1 97.56 392 ASN B N 1
ATOM 6845 C CA . ASN B 1 392 ? -17.344 14.891 9.906 1 97.56 392 ASN B CA 1
ATOM 6846 C C . ASN B 1 392 ? -17.219 14.461 8.445 1 97.56 392 ASN B C 1
ATOM 6848 O O . ASN B 1 392 ? -17.094 15.305 7.555 1 97.56 392 ASN B O 1
ATOM 6852 N N . VAL B 1 393 ? -17.297 13.172 8.258 1 98.19 393 VAL B N 1
ATOM 6853 C CA . VAL B 1 393 ? -17.25 12.602 6.914 1 98.19 393 VAL B CA 1
ATOM 6854 C C . VAL B 1 393 ? -18.531 11.812 6.656 1 98.19 393 VAL B C 1
ATOM 6856 O O . VAL B 1 393 ? -18.875 10.891 7.402 1 98.19 393 VAL B O 1
ATOM 6859 N N . VAL B 1 394 ? -19.234 12.211 5.637 1 98.12 394 VAL B N 1
ATOM 6860 C CA . VAL B 1 394 ? -20.484 11.547 5.277 1 98.12 394 VAL B CA 1
ATOM 6861 C C . VAL B 1 394 ? -20.312 10.797 3.957 1 98.12 394 VAL B C 1
ATOM 6863 O O . VAL B 1 394 ? -19.953 11.398 2.938 1 98.12 394 VAL B O 1
ATOM 6866 N N . PHE B 1 395 ? -20.547 9.508 3.996 1 97.75 395 PHE B N 1
ATOM 6867 C CA . PHE B 1 395 ? -20.625 8.703 2.781 1 97.75 395 PHE B CA 1
ATOM 6868 C C . PHE B 1 395 ? -22.078 8.523 2.342 1 97.75 395 PHE B C 1
ATOM 6870 O O . PHE B 1 395 ? -22.953 8.234 3.164 1 97.75 395 PHE B O 1
ATOM 6877 N N . GLU B 1 396 ? -22.281 8.711 1.066 1 96.94 396 GLU B N 1
ATOM 6878 C CA . GLU B 1 396 ? -23.594 8.477 0.473 1 96.94 396 GLU B CA 1
ATOM 6879 C C . GLU B 1 396 ? -23.469 7.703 -0.84 1 96.94 396 GLU B C 1
ATOM 6881 O O . GLU B 1 396 ? -22.453 7.789 -1.524 1 96.94 396 GLU B O 1
ATOM 6886 N N . ASN B 1 397 ? -24.438 6.871 -1.095 1 95.75 397 ASN B N 1
ATOM 6887 C CA . ASN B 1 397 ? -24.469 6.219 -2.398 1 95.75 397 ASN B CA 1
ATOM 6888 C C . ASN B 1 397 ? -25.844 6.367 -3.068 1 95.75 397 ASN B C 1
ATOM 6890 O O . ASN B 1 397 ? -26.797 6.789 -2.432 1 95.75 397 ASN B O 1
ATOM 6894 N N . SER B 1 398 ? -25.953 6.133 -4.297 1 94.19 398 SER B N 1
ATOM 6895 C CA . SER B 1 398 ? -27.156 6.352 -5.09 1 94.19 398 SER B CA 1
ATOM 6896 C C . SER B 1 398 ? -28.203 5.27 -4.816 1 94.19 398 SER B C 1
ATOM 6898 O O . SER B 1 398 ? -29.328 5.336 -5.324 1 94.19 398 SER B O 1
ATOM 6900 N N . CYS B 1 399 ? -27.875 4.316 -4.02 1 91.19 399 CYS B N 1
ATOM 6901 C CA . CYS B 1 399 ? -28.812 3.273 -3.625 1 91.19 399 CYS B CA 1
ATOM 6902 C C . CYS B 1 399 ? -29.562 3.662 -2.355 1 91.19 399 CYS B C 1
ATOM 6904 O O . CYS B 1 399 ? -30.188 2.818 -1.721 1 91.19 399 CYS B O 1
ATOM 6906 N N . GLY B 1 400 ? -29.375 4.867 -1.944 1 91.19 400 GLY B N 1
ATOM 6907 C CA . GLY B 1 400 ? -30.188 5.418 -0.873 1 91.19 400 GLY B CA 1
ATOM 6908 C C . GLY B 1 400 ? -29.578 5.211 0.503 1 91.19 400 GLY B C 1
ATOM 6909 O O . GLY B 1 400 ? -30.297 5.203 1.506 1 91.19 400 GLY B O 1
ATOM 6910 N N . GLN B 1 401 ? -28.328 4.965 0.537 1 93.44 401 GLN B N 1
ATOM 6911 C CA . GLN B 1 401 ? -27.688 4.754 1.832 1 93.44 401 GLN B CA 1
ATOM 6912 C C . GLN B 1 401 ? -26.766 5.91 2.184 1 93.44 401 GLN B C 1
ATOM 6914 O O . GLN B 1 401 ? -26.109 6.477 1.305 1 93.44 401 GLN B O 1
ATOM 6919 N N . ALA B 1 402 ? -26.781 6.293 3.445 1 95.88 402 ALA B N 1
ATOM 6920 C CA . ALA B 1 402 ? -25.875 7.309 3.971 1 95.88 402 ALA B CA 1
ATOM 6921 C C . ALA B 1 402 ? -25.406 6.949 5.375 1 95.88 402 ALA B C 1
ATOM 6923 O O . ALA B 1 402 ? -26.141 6.348 6.152 1 95.88 402 ALA B O 1
ATOM 6924 N N . PHE B 1 403 ? -24.219 7.254 5.691 1 95.81 403 PHE B N 1
ATOM 6925 C CA . PHE B 1 403 ? -23.641 7.02 7.012 1 95.81 403 PHE B CA 1
ATOM 6926 C C . PHE B 1 403 ? -22.562 8.047 7.324 1 95.81 403 PHE B C 1
ATOM 6928 O O . PHE B 1 403 ? -21.969 8.625 6.41 1 95.81 403 PHE B O 1
ATOM 6935 N N . THR B 1 404 ? -22.297 8.273 8.602 1 97.31 404 THR B N 1
ATOM 6936 C CA . THR B 1 404 ? -21.422 9.359 9.023 1 97.31 404 THR B CA 1
ATOM 6937 C C . THR B 1 404 ? -20.312 8.844 9.93 1 97.31 404 THR B C 1
ATOM 6939 O O . THR B 1 404 ? -20.562 8.008 10.805 1 97.31 404 THR B O 1
ATOM 6942 N N . TYR B 1 405 ? -19.141 9.367 9.672 1 97.31 405 TYR B N 1
ATOM 6943 C CA . TYR B 1 405 ? -17.984 9.18 10.539 1 97.31 405 TYR B CA 1
ATOM 6944 C C . TYR B 1 405 ? -17.5 10.516 11.094 1 97.31 405 TYR B C 1
ATOM 6946 O O . TYR B 1 405 ? -17.781 11.57 10.516 1 97.31 405 TYR B O 1
ATOM 6954 N N . SER B 1 406 ? -16.859 10.461 12.234 1 96.44 406 SER B N 1
ATOM 6955 C CA . SER B 1 406 ? -16.125 11.594 12.773 1 96.44 406 SER B CA 1
ATOM 6956 C C . SER B 1 406 ? -14.633 11.281 12.883 1 96.44 406 SER B C 1
ATOM 6958 O O . SER B 1 406 ? -14.25 10.195 13.312 1 96.44 406 SER B O 1
ATOM 6960 N N . LEU B 1 407 ? -13.859 12.234 12.461 1 95.81 407 LEU B N 1
ATOM 6961 C CA . LEU B 1 407 ? -12.414 12.102 12.531 1 95.81 407 LEU B CA 1
ATOM 6962 C C . LEU B 1 407 ? -11.836 12.977 13.648 1 95.81 407 LEU B C 1
ATOM 6964 O O . LEU B 1 407 ? -12.07 14.18 13.68 1 95.81 407 LEU B O 1
ATOM 6968 N N . ASP B 1 408 ? -11.109 12.297 14.516 1 91.75 408 ASP B N 1
ATOM 6969 C CA . ASP B 1 408 ? -10.391 12.945 15.609 1 91.75 408 ASP B CA 1
ATOM 6970 C C . ASP B 1 408 ? -8.93 12.5 15.656 1 91.75 408 ASP B C 1
ATOM 6972 O O . ASP B 1 408 ? -8.594 11.547 16.344 1 91.75 408 ASP B O 1
ATOM 6976 N N . GLY B 1 409 ? -8.117 13.328 14.977 1 83.75 409 GLY B N 1
ATOM 6977 C CA . GLY B 1 409 ? -6.75 12.875 14.82 1 83.75 409 GLY B CA 1
ATOM 6978 C C . GLY B 1 409 ? -6.633 11.586 14.023 1 83.75 409 GLY B C 1
ATOM 6979 O O . GLY B 1 409 ? -7.164 11.484 12.914 1 83.75 409 GLY B O 1
ATOM 6980 N N . ALA B 1 410 ? -6.09 10.602 14.711 1 80.56 410 ALA B N 1
ATOM 6981 C CA . ALA B 1 410 ? -5.902 9.312 14.055 1 80.56 410 ALA B CA 1
ATOM 6982 C C . ALA B 1 410 ? -7.125 8.422 14.25 1 80.56 410 ALA B C 1
ATOM 6984 O O . ALA B 1 410 ? -7.25 7.379 13.594 1 80.56 410 ALA B O 1
ATOM 6985 N N . GLU B 1 411 ? -8.008 8.938 15.055 1 86.88 411 GLU B N 1
ATOM 6986 C CA . GLU B 1 411 ? -9.164 8.109 15.398 1 86.88 411 GLU B CA 1
ATOM 6987 C C . GLU B 1 411 ? -10.336 8.383 14.469 1 86.88 411 GLU B C 1
ATOM 6989 O O . GLU B 1 411 ? -10.617 9.539 14.141 1 86.88 411 GLU B O 1
ATOM 6994 N N . THR B 1 412 ? -10.922 7.344 13.992 1 93 412 THR B N 1
ATOM 6995 C CA . THR B 1 412 ? -12.133 7.398 13.188 1 93 412 THR B CA 1
ATOM 6996 C C . THR B 1 412 ? -13.297 6.746 13.922 1 93 412 THR B C 1
ATOM 6998 O O . THR B 1 412 ? -13.219 5.578 14.312 1 93 412 THR B O 1
ATOM 7001 N N . ASN B 1 413 ? -14.352 7.461 14.125 1 92.81 413 ASN B N 1
ATOM 7002 C CA . ASN B 1 413 ? -15.5 6.949 14.859 1 92.81 413 ASN B CA 1
ATOM 7003 C C . ASN B 1 413 ? -16.75 6.91 13.992 1 92.81 413 ASN B C 1
ATOM 7005 O O . ASN B 1 413 ? -17.141 7.918 13.398 1 92.81 413 ASN B O 1
ATOM 7009 N N . TYR B 1 414 ? -17.391 5.75 14.031 1 95.06 414 TYR B N 1
ATOM 7010 C CA . TYR B 1 414 ? -18.672 5.613 13.336 1 95.06 414 TYR B CA 1
ATOM 7011 C C . TYR B 1 414 ? -19.797 6.254 14.133 1 95.06 414 TYR B C 1
ATOM 7013 O O . TYR B 1 414 ? -20.031 5.895 15.289 1 95.06 414 TYR B O 1
ATOM 7021 N N . ARG B 1 415 ? -20.5 7.199 13.508 1 95.19 415 ARG B N 1
ATOM 7022 C CA . ARG B 1 415 ? -21.547 7.945 14.219 1 95.19 415 ARG B CA 1
ATOM 7023 C C . ARG B 1 415 ? -22.922 7.395 13.898 1 95.19 415 ARG B C 1
ATOM 7025 O O . ARG B 1 415 ? -23.922 7.812 14.492 1 95.19 415 ARG B O 1
ATOM 7032 N N . GLY B 1 416 ? -23.016 6.531 12.914 1 93.69 416 GLY B N 1
ATOM 7033 C CA . GLY B 1 416 ? -24.297 5.898 12.641 1 93.69 416 GLY B CA 1
ATOM 7034 C C . GLY B 1 416 ? -24.781 6.141 11.227 1 93.69 416 GLY B C 1
ATOM 7035 O O . GLY B 1 416 ? -24.078 6.73 10.406 1 93.69 416 GLY B O 1
ATOM 7036 N N . GLU B 1 417 ? -25.984 5.676 10.961 1 93.19 417 GLU B N 1
ATOM 7037 C CA . GLU B 1 417 ? -26.609 5.793 9.648 1 93.19 417 GLU B CA 1
ATOM 7038 C C . GLU B 1 417 ? -27.172 7.191 9.43 1 93.19 417 GLU B C 1
ATOM 7040 O O . GLU B 1 417 ? -27.578 7.859 10.383 1 93.19 417 GLU B O 1
ATOM 7045 N N . GLY B 1 418 ? -27.109 7.562 8.141 1 94.44 418 GLY B N 1
ATOM 7046 C CA . GLY B 1 418 ? -27.641 8.859 7.77 1 94.44 418 GLY B CA 1
ATOM 7047 C C . GLY B 1 418 ? -26.609 9.969 7.805 1 94.44 418 GLY B C 1
ATOM 7048 O O . GLY B 1 418 ? -25.516 9.781 8.32 1 94.44 418 GLY B O 1
ATOM 7049 N N . ASP B 1 419 ? -26.938 10.984 7.164 1 96.62 419 ASP B N 1
ATOM 7050 C CA . ASP B 1 419 ? -26.141 12.203 7.254 1 96.62 419 ASP B CA 1
ATOM 7051 C C . ASP B 1 419 ? -26.391 12.922 8.578 1 96.62 419 ASP B C 1
ATOM 7053 O O . ASP B 1 419 ? -27.469 13.477 8.805 1 96.62 419 ASP B O 1
ATOM 7057 N N . ARG B 1 420 ? -25.375 12.961 9.422 1 96.19 420 ARG B N 1
ATOM 7058 C CA . ARG B 1 420 ? -25.547 13.492 10.773 1 96.19 420 ARG B CA 1
ATOM 7059 C C . ARG B 1 420 ? -24.672 14.734 10.984 1 96.19 420 ARG B C 1
ATOM 7061 O O . ARG B 1 420 ? -24.312 15.055 12.117 1 96.19 420 ARG B O 1
ATOM 7068 N N . HIS B 1 421 ? -24.312 15.305 9.898 1 95.94 421 HIS B N 1
ATOM 7069 C CA . HIS B 1 421 ? -23.547 16.531 10.086 1 95.94 421 HIS B CA 1
ATOM 7070 C C . HIS B 1 421 ? -24.438 17.656 10.594 1 95.94 421 HIS B C 1
ATOM 7072 O O . HIS B 1 421 ? -25.672 17.547 10.547 1 95.94 421 HIS B O 1
ATOM 7078 N N . ASN B 1 422 ? -23.844 18.656 11.219 1 95.62 422 ASN B N 1
ATOM 7079 C CA . ASN B 1 422 ? -24.578 19.844 11.648 1 95.62 422 ASN B CA 1
ATOM 7080 C C . ASN B 1 422 ? -24.984 20.719 10.469 1 95.62 422 ASN B C 1
ATOM 7082 O O . ASN B 1 422 ? -24.125 21.297 9.797 1 95.62 422 ASN B O 1
ATOM 7086 N N . PRO B 1 423 ? -26.25 20.906 10.281 1 95.12 423 PRO B N 1
ATOM 7087 C CA . PRO B 1 423 ? -26.719 21.641 9.102 1 95.12 423 PRO B CA 1
ATOM 7088 C C . PRO B 1 423 ? -26.203 23.078 9.07 1 95.12 423 PRO B C 1
ATOM 7090 O O . PRO B 1 423 ? -26.219 23.719 8.016 1 95.12 423 PRO B O 1
ATOM 7093 N N . ARG B 1 424 ? -25.734 23.578 10.172 1 94.12 424 ARG B N 1
ATOM 7094 C CA . ARG B 1 424 ? -25.172 24.922 10.219 1 94.12 424 ARG B CA 1
ATOM 7095 C C . ARG B 1 424 ? -23.984 25.047 9.281 1 94.12 424 ARG B C 1
ATOM 7097 O O . ARG B 1 424 ? -23.641 26.141 8.828 1 94.12 424 ARG B O 1
ATOM 7104 N N . PHE B 1 425 ? -23.422 23.906 8.992 1 95.44 425 PHE B N 1
ATOM 7105 C CA . PHE B 1 425 ? -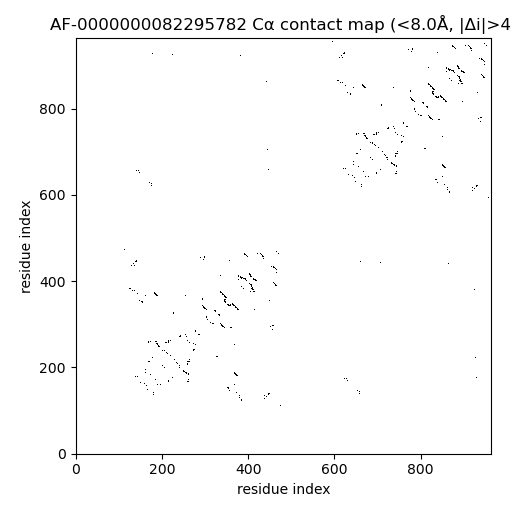22.188 23.953 8.219 1 95.44 425 PHE B CA 1
ATOM 7106 C C . PHE B 1 425 ? -22.422 23.484 6.793 1 95.44 425 PHE B C 1
ATOM 7108 O O . PHE B 1 425 ? -21.469 23.141 6.086 1 95.44 425 PHE B O 1
ATOM 7115 N N . ASP B 1 426 ? -23.641 23.484 6.277 1 94.94 426 ASP B N 1
ATOM 7116 C CA . ASP B 1 426 ? -24 23.031 4.941 1 94.94 426 ASP B CA 1
ATOM 7117 C C . ASP B 1 426 ? -23.203 23.766 3.867 1 94.94 426 ASP B C 1
ATOM 7119 O O . ASP B 1 426 ? -22.75 23.156 2.895 1 94.94 426 ASP B O 1
ATOM 7123 N N . ALA B 1 427 ? -22.984 24.969 4.039 1 93 427 ALA B N 1
ATOM 7124 C CA . ALA B 1 427 ? -22.359 25.797 3.025 1 93 427 ALA B CA 1
ATOM 7125 C C . ALA B 1 427 ? -20.859 25.5 2.924 1 93 427 ALA B C 1
ATOM 7127 O O . ALA B 1 427 ? -20.219 25.812 1.917 1 93 427 ALA B O 1
ATOM 7128 N N . MET B 1 428 ? -20.312 24.828 3.898 1 94.19 428 MET B N 1
ATOM 7129 C CA . MET B 1 428 ? -18.859 24.594 3.934 1 94.19 428 MET B CA 1
ATOM 7130 C C . MET B 1 428 ? -18.531 23.188 3.428 1 94.19 428 MET B C 1
ATOM 7132 O O . MET B 1 428 ? -17.375 22.875 3.168 1 94.19 428 MET B O 1
ATOM 7136 N N . GLY B 1 429 ? -19.516 22.422 3.285 1 94.81 429 GLY B N 1
ATOM 7137 C CA . GLY B 1 429 ? -19.281 21.047 2.893 1 94.81 429 GLY B CA 1
ATOM 7138 C C . GLY B 1 429 ? -18.672 20.906 1.511 1 94.81 429 GLY B C 1
ATOM 7139 O O . GLY B 1 429 ? -18.984 21.688 0.608 1 94.81 429 GLY B O 1
ATOM 7140 N N . GLU B 1 430 ? -17.766 19.984 1.387 1 94.5 430 GLU B N 1
ATOM 7141 C CA . GLU B 1 430 ? -17.172 19.594 0.107 1 94.5 430 GLU B CA 1
ATOM 7142 C C . GLU B 1 430 ? -17.484 18.141 -0.226 1 94.5 430 GLU B C 1
ATOM 7144 O O . GLU B 1 430 ? -17.438 17.281 0.65 1 94.5 430 GLU B O 1
ATOM 7149 N N . THR B 1 431 ? -17.828 17.953 -1.503 1 95.5 431 THR B N 1
ATOM 7150 C CA . THR B 1 431 ? -18.25 16.609 -1.901 1 95.5 431 THR B CA 1
ATOM 7151 C C . THR B 1 431 ? -17.484 16.156 -3.139 1 95.5 431 THR B C 1
ATOM 7153 O O . THR B 1 431 ? -17.328 16.906 -4.098 1 95.5 431 THR B O 1
ATOM 7156 N N . PHE B 1 432 ? -16.969 14.898 -3.098 1 94.38 432 PHE B N 1
ATOM 7157 C CA . PHE B 1 432 ? -16.344 14.266 -4.254 1 94.38 432 PHE B CA 1
ATOM 7158 C C . PHE B 1 432 ? -16.891 12.852 -4.453 1 94.38 432 PHE B C 1
ATOM 7160 O O . PHE B 1 432 ? -17.344 12.211 -3.502 1 94.38 432 PHE B O 1
ATOM 7167 N N . SER B 1 433 ? -16.828 12.453 -5.695 1 94.19 433 SER B N 1
ATOM 7168 C CA . SER B 1 433 ? -17.125 11.055 -5.98 1 94.19 433 SER B CA 1
ATOM 7169 C C . SER B 1 433 ? -15.945 10.148 -5.633 1 94.19 433 SER B C 1
ATOM 7171 O O . SER B 1 433 ? -14.789 10.508 -5.883 1 94.19 433 SER B O 1
ATOM 7173 N N . VAL B 1 434 ? -16.25 8.977 -5.074 1 93.94 434 VAL B N 1
ATOM 7174 C CA . VAL B 1 434 ? -15.203 8.031 -4.695 1 93.94 434 VAL B CA 1
ATOM 7175 C C . VAL B 1 434 ? -14.43 7.59 -5.934 1 93.94 434 VAL B C 1
ATOM 7177 O O . VAL B 1 434 ? -13.203 7.461 -5.891 1 93.94 434 VAL B O 1
ATOM 7180 N N . SER B 1 435 ? -15.102 7.406 -7.023 1 88.75 435 SER B N 1
ATOM 7181 C CA . SER B 1 435 ? -14.453 6.961 -8.25 1 88.75 435 SER B CA 1
ATOM 7182 C C . SER B 1 435 ? -13.469 8.008 -8.773 1 88.75 435 SER B C 1
ATOM 7184 O O . SER B 1 435 ? -12.5 7.672 -9.445 1 88.75 435 SER B O 1
ATOM 7186 N N . GLU B 1 436 ? -13.703 9.25 -8.438 1 85.19 436 GLU B N 1
ATOM 7187 C CA . GLU B 1 436 ? -12.82 10.328 -8.867 1 85.19 436 GLU B CA 1
ATOM 7188 C C . GLU B 1 436 ? -11.594 10.438 -7.965 1 85.19 436 GLU B C 1
ATOM 7190 O O . GLU B 1 436 ? -10.531 10.883 -8.398 1 85.19 436 GLU B O 1
ATOM 7195 N N . LEU B 1 437 ? -11.75 10.016 -6.754 1 86.56 437 LEU B N 1
ATOM 7196 C CA . LEU B 1 437 ? -10.664 10.141 -5.781 1 86.56 437 LEU B CA 1
ATOM 7197 C C . LEU B 1 437 ? -9.562 9.125 -6.062 1 86.56 437 LEU B C 1
ATOM 7199 O O . LEU B 1 437 ? -8.398 9.367 -5.75 1 86.56 437 LEU B O 1
ATOM 7203 N N . VAL B 1 438 ? -9.828 8.008 -6.57 1 77.69 438 VAL B N 1
ATOM 7204 C CA . VAL B 1 438 ? -8.836 6.969 -6.836 1 77.69 438 VAL B CA 1
ATOM 7205 C C . VAL B 1 438 ? -7.824 7.469 -7.863 1 77.69 438 VAL B C 1
ATOM 7207 O O . VAL B 1 438 ? -6.629 7.172 -7.77 1 77.69 438 VAL B O 1
ATOM 7210 N N . TYR B 1 439 ? -8.297 8.289 -8.836 1 66.06 439 TYR B N 1
ATOM 7211 C CA . TYR B 1 439 ? -7.438 8.688 -9.945 1 66.06 439 TYR B CA 1
ATOM 7212 C C . TYR B 1 439 ? -6.793 10.039 -9.672 1 66.06 439 TYR B C 1
ATOM 7214 O O . TYR B 1 439 ? -5.836 10.422 -10.352 1 66.06 439 TYR B O 1
ATOM 7222 N N . SER B 1 440 ? -7.32 10.789 -8.836 1 57.97 440 SER B N 1
ATOM 7223 C CA . SER B 1 440 ? -6.852 12.156 -8.625 1 57.97 440 SER B CA 1
ATOM 7224 C C . SER B 1 440 ? -5.664 12.195 -7.676 1 57.97 440 SER B C 1
ATOM 7226 O O . SER B 1 440 ? -4.906 13.164 -7.66 1 57.97 440 SER B O 1
ATOM 7228 N N . ALA B 1 441 ? -5.801 11.344 -6.785 1 48.84 441 ALA B N 1
ATOM 7229 C CA . ALA B 1 441 ? -4.789 11.641 -5.773 1 48.84 441 ALA B CA 1
ATOM 7230 C C . ALA B 1 441 ? -3.434 11.914 -6.418 1 48.84 441 ALA B C 1
ATOM 7232 O O . ALA B 1 441 ? -2.969 13.062 -6.434 1 48.84 441 ALA B O 1
ATOM 7233 N N . ASN B 1 442 ? -2.312 11.211 -6.133 1 45.75 442 ASN B N 1
ATOM 7234 C CA . ASN B 1 442 ? -0.924 11.648 -6.234 1 45.75 442 ASN B CA 1
ATOM 7235 C C . ASN B 1 442 ? -0.395 11.516 -7.656 1 45.75 442 ASN B C 1
ATOM 7237 O O . ASN B 1 442 ? 0.815 11.414 -7.867 1 45.75 442 ASN B O 1
ATOM 7241 N N . GLY B 1 443 ? -1.103 12.164 -8.703 1 46.97 443 GLY B N 1
ATOM 7242 C CA . GLY B 1 443 ? -0.472 12.273 -10.008 1 46.97 443 GLY B CA 1
ATOM 7243 C C . GLY B 1 443 ? -0.022 10.938 -10.57 1 46.97 443 GLY B C 1
ATOM 7244 O O . GLY B 1 443 ? 0.06 10.766 -11.789 1 46.97 443 GLY B O 1
ATOM 7245 N N . VAL B 1 444 ? 0.696 10.109 -9.82 1 51.06 444 VAL B N 1
ATOM 7246 C CA . VAL B 1 444 ? 1.158 8.844 -10.383 1 51.06 444 VAL B CA 1
ATOM 7247 C C . VAL B 1 444 ? 0.36 7.691 -9.773 1 51.06 444 VAL B C 1
ATOM 7249 O O . VAL B 1 444 ? 0.494 7.391 -8.586 1 51.06 444 VAL B O 1
ATOM 7252 N N . ALA B 1 445 ? -0.728 7.324 -10.414 1 61.19 445 ALA B N 1
ATOM 7253 C CA . ALA B 1 445 ? -1.596 6.254 -9.938 1 61.19 445 ALA B CA 1
ATOM 7254 C C . ALA B 1 445 ? -0.829 4.938 -9.812 1 61.19 445 ALA B C 1
ATOM 7256 O O . ALA B 1 445 ? -0.138 4.527 -10.75 1 61.19 445 ALA B O 1
ATOM 7257 N N . THR B 1 446 ? -0.635 4.457 -8.516 1 74.25 446 THR B N 1
ATOM 7258 C CA . THR B 1 446 ? -0.02 3.17 -8.219 1 74.25 446 THR B CA 1
ATOM 7259 C C . THR B 1 446 ? -0.902 2.021 -8.703 1 74.25 446 THR B C 1
ATOM 7261 O O . THR B 1 446 ? -0.4 1.021 -9.211 1 74.25 446 THR B O 1
ATOM 7264 N N . TYR B 1 447 ? -2.203 2.27 -8.703 1 85.25 447 TYR B N 1
ATOM 7265 C CA . TYR B 1 447 ? -3.145 1.255 -9.172 1 85.25 447 TYR B CA 1
ATOM 7266 C C . TYR B 1 447 ? -3.35 1.352 -10.68 1 85.25 447 TYR B C 1
ATOM 7268 O O . TYR B 1 447 ? -3.734 2.404 -11.188 1 85.25 447 TYR B O 1
ATOM 7276 N N . THR B 1 448 ? -3.051 0.268 -11.391 1 80.25 448 THR B N 1
ATOM 7277 C CA . THR B 1 448 ? -3.137 0.264 -12.844 1 80.25 448 THR B CA 1
ATOM 7278 C C . THR B 1 448 ? -4.102 -0.815 -13.328 1 80.25 448 THR B C 1
ATOM 7280 O O . THR B 1 448 ? -4.035 -1.245 -14.484 1 80.25 448 THR B O 1
ATOM 7283 N N . GLY B 1 449 ? -4.953 -1.262 -12.43 1 86.31 449 GLY B N 1
ATOM 7284 C CA . GLY B 1 449 ? -5.906 -2.297 -12.805 1 86.31 449 GLY B CA 1
ATOM 7285 C C . GLY B 1 449 ? -7.16 -1.745 -13.461 1 86.31 449 GLY B C 1
ATOM 7286 O O . GLY B 1 449 ? -7.117 -0.707 -14.117 1 86.31 449 GLY B O 1
ATOM 7287 N N . LEU B 1 450 ? -8.211 -2.438 -13.391 1 90.56 450 LEU B N 1
ATOM 7288 C CA . LEU B 1 450 ? -9.492 -2.049 -13.977 1 90.56 450 LEU B CA 1
ATOM 7289 C C . LEU B 1 450 ? -10.055 -0.816 -13.273 1 90.56 450 LEU B C 1
ATOM 7291 O O . LEU B 1 450 ? -9.914 -0.67 -12.055 1 90.56 450 LEU B O 1
ATOM 7295 N N . PRO B 1 451 ? -10.695 -0.002 -14.008 1 89.19 451 PRO B N 1
ATOM 7296 C CA . PRO B 1 451 ? -11.234 1.211 -13.383 1 89.19 451 PRO B CA 1
ATOM 7297 C C . PRO B 1 451 ? -12.383 0.92 -12.422 1 89.19 451 PRO B C 1
ATOM 7299 O O . PRO B 1 451 ? -13.086 -0.079 -12.578 1 89.19 451 PRO B O 1
ATOM 7302 N N . LEU B 1 452 ? -12.5 1.752 -11.469 1 91.88 452 LEU B N 1
ATOM 7303 C CA . LEU B 1 452 ? -13.641 1.704 -10.562 1 91.88 452 LEU B CA 1
ATOM 7304 C C . LEU B 1 452 ? -14.891 2.252 -11.234 1 91.88 452 LEU B C 1
ATOM 7306 O O . LEU B 1 452 ? -14.891 3.379 -11.734 1 91.88 452 LEU B O 1
ATOM 7310 N N . SER B 1 453 ? -15.953 1.483 -11.117 1 92.06 453 SER B N 1
ATOM 7311 C CA . SER B 1 453 ? -17.172 1.852 -11.812 1 92.06 453 SER B CA 1
ATOM 7312 C C . SER B 1 453 ? -17.922 2.959 -11.07 1 92.06 453 SER B C 1
ATOM 7314 O O . SER B 1 453 ? -17.953 2.973 -9.836 1 92.06 453 SER B O 1
ATOM 7316 N N . ASN B 1 454 ? -18.516 3.777 -11.891 1 91.56 454 ASN B N 1
ATOM 7317 C CA . ASN B 1 454 ? -19.422 4.785 -11.344 1 91.56 454 ASN B CA 1
ATOM 7318 C C . ASN B 1 454 ? -20.859 4.543 -11.797 1 91.56 454 ASN B C 1
ATOM 7320 O O . ASN B 1 454 ? -21.734 5.391 -11.594 1 91.56 454 ASN B O 1
ATOM 7324 N N . ALA B 1 455 ? -21.078 3.41 -12.266 1 92.31 455 ALA B N 1
ATOM 7325 C CA . ALA B 1 455 ? -22.375 3.158 -12.891 1 92.31 455 ALA B CA 1
ATOM 7326 C C . ALA B 1 455 ? -23.328 2.467 -11.914 1 92.31 455 ALA B C 1
ATOM 7328 O O . ALA B 1 455 ? -24.547 2.625 -12.008 1 92.31 455 ALA B O 1
ATOM 7329 N N . TYR B 1 456 ? -22.75 1.742 -11.008 1 93.56 456 TYR B N 1
ATOM 7330 C CA . TYR B 1 456 ? -23.578 1.046 -10.031 1 93.56 456 TYR B CA 1
ATOM 7331 C C . TYR B 1 456 ? -23.422 1.646 -8.641 1 93.56 456 TYR B C 1
ATOM 7333 O O . TYR B 1 456 ? -22.344 1.564 -8.047 1 93.56 456 TYR B O 1
ATOM 7341 N N . CYS B 1 457 ? -24.438 2.115 -8.07 1 94 457 CYS B N 1
ATOM 7342 C CA . CYS B 1 457 ? -24.5 2.629 -6.707 1 94 457 CYS B CA 1
ATOM 7343 C C . CYS B 1 457 ? -23.281 3.471 -6.383 1 94 457 CYS B C 1
ATOM 7345 O O . CYS B 1 457 ? -22.594 3.225 -5.383 1 94 457 CYS B O 1
ATOM 7347 N N . PRO B 1 458 ? -23.062 4.434 -7.203 1 96.31 458 PRO B N 1
ATOM 7348 C CA . PRO B 1 458 ? -21.859 5.234 -6.965 1 96.31 458 PRO B CA 1
ATOM 7349 C C . PRO B 1 458 ? -21.844 5.895 -5.59 1 96.31 458 PRO B C 1
ATOM 7351 O O . PRO B 1 458 ? -22.891 6.34 -5.109 1 96.31 458 PRO B O 1
ATOM 7354 N N . TYR B 1 459 ? -20.656 5.906 -5.02 1 96.81 459 TYR B N 1
ATOM 7355 C CA . TYR B 1 459 ? -20.469 6.516 -3.705 1 96.81 459 TYR B CA 1
ATOM 7356 C C . TYR B 1 459 ? -19.906 7.926 -3.832 1 96.81 459 TYR B C 1
ATOM 7358 O O . TYR B 1 459 ? -19.078 8.195 -4.699 1 96.81 459 TYR B O 1
ATOM 7366 N N . SER B 1 460 ? -20.391 8.797 -2.986 1 97 460 SER B N 1
ATOM 7367 C CA . SER B 1 460 ? -19.812 10.117 -2.779 1 97 460 SER B CA 1
ATOM 7368 C C . SER B 1 460 ? -19.422 10.328 -1.318 1 97 460 SER B C 1
ATOM 7370 O O . SER B 1 460 ? -19.969 9.672 -0.427 1 97 460 SER B O 1
ATOM 7372 N N . VAL B 1 461 ? -18.453 11.148 -1.114 1 97.5 461 VAL B N 1
ATOM 7373 C CA . VAL B 1 461 ? -18 11.484 0.227 1 97.5 461 VAL B CA 1
ATOM 7374 C C . VAL B 1 461 ? -18.062 13 0.432 1 97.5 461 VAL B C 1
ATOM 7376 O O . VAL B 1 461 ? -17.578 13.766 -0.396 1 97.5 461 VAL B O 1
ATOM 7379 N N . SER B 1 462 ? -18.688 13.375 1.502 1 97.81 462 SER B N 1
ATOM 7380 C CA . SER B 1 462 ? -18.781 14.773 1.896 1 97.81 462 SER B CA 1
ATOM 7381 C C . SER B 1 462 ? -18.062 15.023 3.221 1 97.81 462 SER B C 1
ATOM 7383 O O . SER B 1 462 ? -18.156 14.203 4.141 1 97.81 462 SER B O 1
ATOM 7385 N N . VAL B 1 463 ? -17.406 16.094 3.293 1 97.88 463 VAL B N 1
ATOM 7386 C CA . VAL B 1 463 ? -16.672 16.453 4.508 1 97.88 463 VAL B CA 1
ATOM 7387 C C . VAL B 1 463 ? -17.234 17.766 5.066 1 97.88 463 VAL B C 1
ATOM 7389 O O . VAL B 1 463 ? -17.438 18.719 4.32 1 97.88 463 VAL B O 1
ATOM 7392 N N . TYR B 1 464 ? -17.516 17.75 6.383 1 97.81 464 TYR B N 1
ATOM 7393 C CA . TYR B 1 464 ? -18.062 18.906 7.082 1 97.81 464 TYR B CA 1
ATOM 7394 C C . TYR B 1 464 ? -17.281 19.188 8.359 1 97.81 464 TYR B C 1
ATOM 7396 O O . TYR B 1 464 ? -16.797 18.266 9.008 1 97.81 464 TYR B O 1
ATOM 7404 N N . PRO B 1 465 ? -17.203 20.422 8.719 1 96.62 465 PRO B N 1
ATOM 7405 C CA . PRO B 1 465 ? -16.719 20.688 10.078 1 96.62 465 PRO B CA 1
ATOM 7406 C C . PRO B 1 465 ? -17.766 20.359 11.141 1 96.62 465 PRO B C 1
ATOM 7408 O O . PRO B 1 465 ? -18.922 20.094 10.812 1 96.62 465 PRO B O 1
ATOM 7411 N N . SER B 1 466 ? -17.344 20.25 12.328 1 95.38 466 SER B N 1
ATOM 7412 C CA . SER B 1 466 ? -18.219 20.109 13.484 1 95.38 466 SER B CA 1
ATOM 7413 C C . SER B 1 466 ? -18.078 21.281 14.445 1 95.38 466 SER B C 1
ATOM 7415 O O . SER B 1 466 ? -17.219 22.141 14.266 1 95.38 466 SER B O 1
ATOM 7417 N N . THR B 1 467 ? -18.938 21.297 15.414 1 92.44 467 THR B N 1
ATOM 7418 C CA . THR B 1 467 ? -18.859 22.312 16.453 1 92.44 467 THR B CA 1
ATOM 7419 C C . THR B 1 467 ? -17.562 22.188 17.234 1 92.44 467 THR B C 1
ATOM 7421 O O . THR B 1 467 ? -16.984 23.188 17.672 1 92.44 467 THR B O 1
ATOM 7424 N N . THR B 1 468 ? -17.219 21 17.375 1 90.81 468 THR B N 1
ATOM 7425 C CA . THR B 1 468 ? -15.961 20.75 18.047 1 90.81 468 THR B CA 1
ATOM 7426 C C . THR B 1 468 ? -14.797 21.359 17.266 1 90.81 468 THR B C 1
ATOM 7428 O O . THR B 1 468 ? -13.906 21.969 17.859 1 90.81 468 THR B O 1
ATOM 7431 N N . PHE B 1 469 ? -14.828 21.266 16 1 93.38 469 PHE B N 1
ATOM 7432 C CA . PHE B 1 469 ? -13.789 21.844 15.156 1 93.38 469 PHE B CA 1
ATOM 7433 C C . PHE B 1 469 ? -13.812 23.375 15.227 1 93.38 469 PHE B C 1
ATOM 7435 O O . PHE B 1 469 ? -12.766 24 15.367 1 93.38 469 PHE B O 1
ATOM 7442 N N . GLU B 1 470 ? -14.93 23.906 15.188 1 91.06 470 GLU B N 1
ATOM 7443 C CA . GLU B 1 470 ? -15.102 25.359 15.25 1 91.06 470 GLU B CA 1
ATOM 7444 C C . GLU B 1 470 ? -14.57 25.922 16.562 1 91.06 470 GLU B C 1
ATOM 7446 O O . GLU B 1 470 ? -13.906 26.953 16.578 1 91.06 470 GLU B O 1
ATOM 7451 N N . SER B 1 471 ? -14.82 25.203 17.609 1 87.62 471 SER B N 1
ATOM 7452 C CA . SER B 1 471 ? -14.445 25.672 18.953 1 87.62 471 SER B CA 1
ATOM 7453 C C . SER B 1 471 ? -12.93 25.688 19.125 1 87.62 471 SER B C 1
ATOM 7455 O O . SER B 1 471 ? -12.414 26.391 19.984 1 87.62 471 SER B O 1
ATOM 7457 N N . ASN B 1 472 ? -12.273 24.938 18.328 1 84.31 472 ASN B N 1
ATOM 7458 C CA . ASN B 1 472 ? -10.812 24.953 18.375 1 84.31 472 ASN B CA 1
ATOM 7459 C C . ASN B 1 472 ? -10.25 26.25 17.812 1 84.31 472 ASN B C 1
ATOM 7461 O O . ASN B 1 472 ? -9.094 26.609 18.094 1 84.31 472 ASN B O 1
ATOM 7465 N N . TYR B 1 473 ? -10.992 26.922 17.078 1 82.69 473 TYR B N 1
ATOM 7466 C CA . TYR B 1 473 ? -10.484 28.109 16.391 1 82.69 473 TYR B CA 1
ATOM 7467 C C . TYR B 1 473 ? -11.188 29.359 16.891 1 82.69 473 TYR B C 1
ATOM 7469 O O . TYR B 1 473 ? -10.625 30.453 16.844 1 82.69 473 TYR B O 1
ATOM 7477 N N . LYS B 1 474 ? -12.383 29.219 17.25 1 78.81 474 LYS B N 1
ATOM 7478 C CA . LYS B 1 474 ? -13.141 30.391 17.656 1 78.81 474 LYS B CA 1
ATOM 7479 C C . LYS B 1 474 ? -13.258 30.484 19.172 1 78.81 474 LYS B C 1
ATOM 7481 O O . LYS B 1 474 ? -13.68 29.516 19.828 1 78.81 474 LYS B O 1
ATOM 7486 N N . SER B 1 475 ? -12.508 31.484 19.781 1 70.94 475 SER B N 1
ATOM 7487 C CA . SER B 1 475 ? -12.562 31.719 21.219 1 70.94 475 SER B CA 1
ATOM 7488 C C . SER B 1 475 ? -13.914 32.281 21.641 1 70.94 475 SER B C 1
ATOM 7490 O O . SER B 1 475 ? -14.531 33.031 20.891 1 70.94 475 SER B O 1
ATOM 7492 N N . ASP B 1 476 ? -14.836 31.641 22.234 1 55.75 476 ASP B N 1
ATOM 7493 C CA . ASP B 1 476 ? -16.109 32.188 22.703 1 55.75 476 ASP B CA 1
ATOM 7494 C C . ASP B 1 476 ? -15.891 33.5 23.438 1 55.75 476 ASP B C 1
ATOM 7496 O O . ASP B 1 476 ? -16.797 34.344 23.516 1 55.75 476 ASP B O 1
ATOM 7500 N N . ASN B 1 477 ? -15.047 33.531 24.531 1 49.47 477 ASN B N 1
ATOM 7501 C CA . ASN B 1 477 ? -15.156 34.562 25.547 1 49.47 477 ASN B CA 1
ATOM 7502 C C . ASN B 1 477 ? -14.336 35.812 25.188 1 49.47 477 ASN B C 1
ATOM 7504 O O . ASN B 1 477 ? -13.203 35.688 24.719 1 49.47 477 ASN B O 1
ATOM 7508 N N . PRO B 1 478 ? -15.031 36.969 25.016 1 45.12 478 PRO B N 1
ATOM 7509 C CA . PRO B 1 478 ? -14.344 38.25 24.953 1 45.12 478 PRO B CA 1
ATOM 7510 C C . PRO B 1 478 ? -13.148 38.344 25.906 1 45.12 478 PRO B C 1
ATOM 7512 O O . PRO B 1 478 ? -13.258 37.938 27.062 1 45.12 478 PRO B O 1
ATOM 7515 N N . ILE B 1 479 ? -12.023 38.094 25.453 1 39.03 479 ILE B N 1
ATOM 7516 C CA . ILE B 1 479 ? -10.883 38.438 26.312 1 39.03 479 ILE B CA 1
ATOM 7517 C C . ILE B 1 479 ? -11.133 39.75 27.016 1 39.03 479 ILE B C 1
ATOM 7519 O O . ILE B 1 479 ? -10.969 40.812 26.422 1 39.03 479 ILE B O 1
ATOM 7523 N N . ILE B 1 480 ? -12.172 40.156 27.5 1 32.12 480 ILE B N 1
ATOM 7524 C CA . ILE B 1 480 ? -12.086 41.375 28.297 1 32.12 480 ILE B CA 1
ATOM 7525 C C . ILE B 1 480 ? -11.07 41.156 29.422 1 32.12 480 ILE B C 1
ATOM 7527 O O . ILE B 1 480 ? -11.32 40.406 30.359 1 32.12 480 ILE B O 1
ATOM 7531 N N . SER B 1 481 ? -9.906 41.031 29.141 1 29.91 481 SER B N 1
ATOM 7532 C CA . SER B 1 481 ? -9.031 41.406 30.25 1 29.91 481 SER B CA 1
ATOM 7533 C C . SER B 1 481 ? -9.438 42.75 30.844 1 29.91 481 SER B C 1
ATOM 7535 O O . SER B 1 481 ? -9.227 43.812 30.219 1 29.91 481 SER B O 1
ATOM 7537 N N . LEU B 1 482 ? -10.609 42.969 31.312 1 24.03 482 LEU B N 1
ATOM 7538 C CA . LEU B 1 482 ? -10.648 44.062 32.312 1 24.03 482 LEU B CA 1
ATOM 7539 C C . LEU B 1 482 ? -9.852 43.656 33.562 1 24.03 482 LEU B C 1
ATOM 7541 O O . LEU B 1 482 ? -9.961 42.562 34.062 1 24.03 482 LEU B O 1
#

Secondary structure (DSSP, 8-state):
--TTTTHHHHHHHHHHHHHHHHHHHHHHTTGGGG----------------------------------TTSHHHHHHHHHHHHHHHHHHHHHHHHHHHHHHHHHHHHHHHHHHHHHHHHHHHHHHHHHHHHHHHHHHHHHHHHHHHHHHHHHHHHHHT--TT----TTHHHHHHHHHHHHT-SEEEEEEEE-SHHHHHHIIIIIHHHHTTHHHHHHHHHHH-TT--S---PPPP---S-----S-TTS-TTSEEEE-GGGEES---BTTB--TTEEGGG-TTTHHHHHHHHHH-SBEEPPPTTS--TT-TTHHHHHHHHHHHHHHHS-TTS-TTS-EEEEEEEEEEE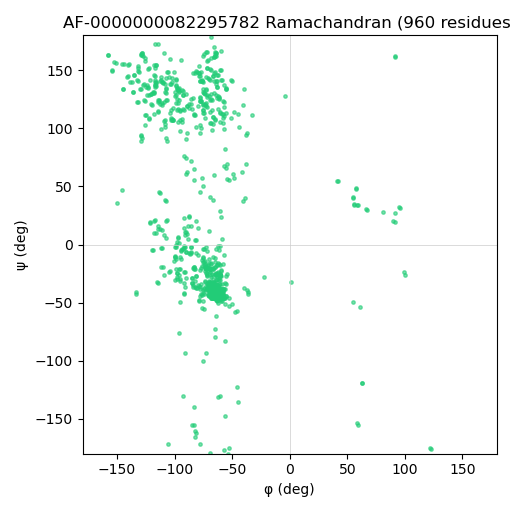SSSTT-EESS---GGGEEEEEEEEEEEEGGGGSTT-S-TT-EEEEEEEEETTTEEEEEEEETTEEEEEEES--S-GGGGGG-EEEEHHHHHHHTTSS-S--SSPBPSSSS-EEEEEEE-HHHHHTT---S-----/--TTSSHHHHHHHHHHHHHHHHHHHHHHTTGGGG------------------------------------SHHHHHHHHHHHHHHHHHHHHHHHHHHHHHHHHHHHHHHHHHHHHHHHHHHHHHHHHHHHHHHHHHHHHHHHHHHHHHHHHHHHHHHTPPTT----TTHHHHHHHHHHHHT-SEEEEEEEE-SHHHHHHIIIIIHHHHTTHHHHHHHHHHH-TT--S---PPPP---S----SS-TT--GGGEEEE-GGGEES---BTTB--SSEEGGG-TTTHHHHHHHHHH-SBEEPPPTTS--TT-TTHHHHHHHHHHHHHHHS-TTS-TTS-EEEEEEEEEEESSSTT-EESS---GGGEEEEEEEEEEEEGGGGSTT-S-TT-EEEEEEEEETTS-EEEEEEETTEEEEEEES--S-GGGGGG-EEEEHHHHHHHTTSS-S--SSPBPSSSS-EEEEEEE-HHHHHTT---S-----

Organism: NCBI:txid303405

Sequence (964 aa):
MALQNQENEKNDSAILDAMMKVDQELEDQQASVNSNSDREAYSSSHDTGVSPSTEISNSRGTGAGQDDDSGTMSIAHTENKAVLLWKLVMILVLLTGAVGVAFTVFYYVSNDEEADFEAAFIANSRKVFEAIGDSLDVKLAAVDIFVTSIVSYAKDTNKTWPFVTLPHFAEKASKVRGLSHAMAITQMQVVWNDDDRRMWEDSYVQENEWWVQEGIDIQRSDPAFDGDISCPDYVPHGDTSIWYGDDVPFNDAPYIPTWQSYPVLSFGDNPPYNTNMIMSPKRGSAIKAAMELHEVTISRVLNKVDPDEPTSPFYVRAVNEWNARHVGTDGEAEEPLVQFLYPILVDNADTNQVKMNQLHPDNSTVVAIMATSFFWKAFLENTLPEGQRGINVVFENSCGQAFTYSLDGAETNYRGEGDRHNPRFDAMGETFSVSELVYSANGVATYTGLPLSNAYCPYSVSVYPSTTFESNYKSDNPIISLMALQNQENEKNDSAILDAMMKVDQELEDQQASVNSNSDREAYSSSHDTGVSPSTEISNSRGTGAGQDDDSGTMSIAHTENKAVLLWKLVMILVLLTGAVGVAFTVFYYVSNDEEADFEAAFIANSRKVFEAIGDSLDVKLAAVDIFVTSIVSYAKDTNKTWPFVTLPHFAEKASKVRGLSHAMAITQMQVVWNDDDRRMWEDSYVQENEWWVQEGIDIQRSDPAFDGDISCPDYVPHGDTSIWYGDDVPFNDAPYIPTWQSYPVLSFGDNPPYNTNMIMSPKRGSAIKAAMELHEVTISRVLNKVDPDEPTSPFYVRAVNEWNARHVGTDGEAEEPLVQFLYPILVDNADTNQVKMNQLHPDNSTVVAIMATSFFWKAFLENTLPEGQRGINVVFENSCGQAFTYSLDGAETNYRGEGDRHNPRFDAMGETFSVSELVYSANGVATYTGLPLSNAYCPYSVSVYPSTTFESNYKSDNPIISL

pLDDT: mean 73.29, std 24.73, range [15.25, 98.25]